Protein 8SKE (pdb70)

Structure (mmCIF, N/CA/C/O backbone):
data_8SKE
#
_entry.id   8SKE
#
loop_
_atom_site.group_PDB
_atom_site.id
_atom_site.type_symbol
_atom_site.label_atom_id
_atom_site.label_alt_id
_atom_site.label_comp_id
_atom_site.label_asym_id
_atom_site.label_entity_id
_atom_site.label_seq_id
_atom_site.pdbx_PDB_ins_code
_atom_site.Cartn_x
_atom_site.Cartn_y
_atom_site.Cartn_z
_atom_site.occupancy
_atom_site.B_iso_or_equiv
_atom_site.auth_seq_id
_atom_site.auth_comp_id
_atom_site.auth_asym_id
_atom_site.auth_atom_id
_atom_site.pdbx_PDB_model_num
ATOM 1 N N . MET A 1 1 ? 2.410 -0.153 1.054 1.00 0.00 1 MET A N 1
ATOM 2 C CA . MET A 1 1 ? 2.548 -1.280 0.110 1.00 0.00 1 MET A CA 1
ATOM 3 C C . MET A 1 1 ? 4.036 -1.595 -0.098 1.00 0.00 1 MET A C 1
ATOM 4 O O . MET A 1 1 ? 4.836 -0.681 -0.324 1.00 0.00 1 MET A O 1
ATOM 20 N N . GLY A 1 2 ? 4.398 -2.888 -0.020 1.00 0.00 2 GLY A N 1
ATOM 21 C CA . GLY A 1 2 ? 5.760 -3.354 -0.310 1.00 0.00 2 GLY A CA 1
ATOM 22 C C . GLY A 1 2 ? 5.866 -3.931 -1.717 1.00 0.00 2 GLY A C 1
ATOM 23 O O . GLY A 1 2 ? 6.588 -4.907 -1.953 1.00 0.00 2 GLY A O 1
ATOM 27 N N . SER A 1 3 ? 5.153 -3.300 -2.663 1.00 0.00 3 SER A N 1
ATOM 28 C CA . SER A 1 3 ? 4.986 -3.797 -4.038 1.00 0.00 3 SER A CA 1
ATOM 29 C C . SER A 1 3 ? 6.071 -3.259 -4.987 1.00 0.00 3 SER A C 1
ATOM 30 O O . SER A 1 3 ? 5.813 -3.035 -6.175 1.00 0.00 3 SER A O 1
ATOM 38 N N . SER A 1 4 ? 7.301 -3.100 -4.473 1.00 0.00 4 SER A N 1
ATOM 39 C CA . SER A 1 4 ? 8.447 -2.625 -5.262 1.00 0.00 4 SER A CA 1
ATOM 40 C C . SER A 1 4 ? 9.078 -3.805 -6.050 1.00 0.00 4 SER A C 1
ATOM 41 O O . SER A 1 4 ? 10.237 -4.183 -5.839 1.00 0.00 4 SER A O 1
ATOM 49 N N . HIS A 1 5 ? 8.261 -4.383 -6.949 1.00 0.00 5 HIS A N 1
ATOM 50 C CA . HIS A 1 5 ? 8.609 -5.541 -7.793 1.00 0.00 5 HIS A CA 1
ATOM 51 C C . HIS A 1 5 ? 7.952 -5.378 -9.179 1.00 0.00 5 HIS A C 1
ATOM 52 O O . HIS A 1 5 ? 7.211 -4.412 -9.417 1.00 0.00 5 HIS A O 1
ATOM 67 N N . HIS A 1 6 ? 8.217 -6.349 -10.075 1.00 0.00 6 HIS A N 1
ATOM 68 C CA . HIS A 1 6 ? 7.609 -6.404 -11.421 1.00 0.00 6 HIS A CA 1
ATOM 69 C C . HIS A 1 6 ? 6.115 -6.769 -11.322 1.00 0.00 6 HIS A C 1
ATOM 70 O O . HIS A 1 6 ? 5.761 -7.933 -11.077 1.00 0.00 6 HIS A O 1
ATOM 85 N N . HIS A 1 7 ? 5.250 -5.753 -11.469 1.00 0.00 7 HIS A N 1
ATOM 86 C CA . HIS A 1 7 ? 3.789 -5.934 -11.587 1.00 0.00 7 HIS A CA 1
ATOM 87 C C . HIS A 1 7 ? 3.266 -5.110 -12.785 1.00 0.00 7 HIS A C 1
ATOM 88 O O . HIS A 1 7 ? 2.165 -4.554 -12.760 1.00 0.00 7 HIS A O 1
ATOM 103 N N . HIS A 1 8 ? 4.079 -5.099 -13.855 1.00 0.00 8 HIS A N 1
ATOM 104 C CA . HIS A 1 8 ? 3.798 -4.386 -15.112 1.00 0.00 8 HIS A CA 1
ATOM 105 C C . HIS A 1 8 ? 4.041 -5.353 -16.295 1.00 0.00 8 HIS A C 1
ATOM 106 O O . HIS A 1 8 ? 5.175 -5.528 -16.760 1.00 0.00 8 HIS A O 1
ATOM 121 N N . HIS A 1 9 ? 2.970 -6.043 -16.731 1.00 0.00 9 HIS A N 1
ATOM 122 C CA . HIS A 1 9 ? 3.048 -7.052 -17.806 1.00 0.00 9 HIS A CA 1
ATOM 123 C C . HIS A 1 9 ? 3.003 -6.348 -19.184 1.00 0.00 9 HIS A C 1
ATOM 124 O O . HIS A 1 9 ? 2.014 -6.441 -19.921 1.00 0.00 9 HIS A O 1
ATOM 139 N N . HIS A 1 10 ? 4.064 -5.574 -19.471 1.00 0.00 10 HIS A N 1
ATOM 140 C CA . HIS A 1 10 ? 4.257 -4.847 -20.740 1.00 0.00 10 HIS A CA 1
ATOM 141 C C . HIS A 1 10 ? 5.766 -4.779 -21.010 1.00 0.00 10 HIS A C 1
ATOM 142 O O . HIS A 1 10 ? 6.444 -3.843 -20.564 1.00 0.00 10 HIS A O 1
ATOM 157 N N . SER A 1 11 ? 6.291 -5.830 -21.664 1.00 0.00 11 SER A N 1
ATOM 158 C CA . SER A 1 11 ? 7.715 -5.930 -22.021 1.00 0.00 11 SER A CA 1
ATOM 159 C C . SER A 1 11 ? 8.054 -4.865 -23.087 1.00 0.00 11 SER A C 1
ATOM 160 O O . SER A 1 11 ? 7.663 -4.991 -24.249 1.00 0.00 11 SER A O 1
ATOM 168 N N . SER A 1 12 ? 8.751 -3.803 -22.664 1.00 0.00 12 SER A N 1
ATOM 169 C CA . SER A 1 12 ? 9.044 -2.637 -23.515 1.00 0.00 12 SER A CA 1
ATOM 170 C C . SER A 1 12 ? 10.540 -2.260 -23.383 1.00 0.00 12 SER A C 1
ATOM 171 O O . SER A 1 12 ? 11.345 -3.069 -22.884 1.00 0.00 12 SER A O 1
ATOM 179 N N . GLY A 1 13 ? 10.915 -1.048 -23.836 1.00 0.00 13 GLY A N 1
ATOM 180 C CA . GLY A 1 13 ? 12.317 -0.627 -23.867 1.00 0.00 13 GLY A CA 1
ATOM 181 C C . GLY A 1 13 ? 13.051 -1.230 -25.059 1.00 0.00 13 GLY A C 1
ATOM 182 O O . GLY A 1 13 ? 14.214 -1.643 -24.938 1.00 0.00 13 GLY A O 1
ATOM 186 N N . LEU A 1 14 ? 12.321 -1.309 -26.200 1.00 0.00 14 LEU A N 1
ATOM 187 C CA . LEU A 1 14 ? 12.775 -1.917 -27.479 1.00 0.00 14 LEU A CA 1
ATOM 188 C C . LEU A 1 14 ? 12.850 -3.464 -27.352 1.00 0.00 14 LEU A C 1
ATOM 189 O O . LEU A 1 14 ? 13.322 -4.158 -28.260 1.00 0.00 14 LEU A O 1
ATOM 205 N N . VAL A 1 15 ? 12.288 -3.982 -26.232 1.00 0.00 15 VAL A N 1
ATOM 206 C CA . VAL A 1 15 ? 12.333 -5.402 -25.839 1.00 0.00 15 VAL A CA 1
ATOM 207 C C . VAL A 1 15 ? 13.808 -5.901 -25.799 1.00 0.00 15 VAL A C 1
ATOM 208 O O . VAL A 1 15 ? 14.283 -6.544 -26.746 1.00 0.00 15 VAL A O 1
ATOM 221 N N . PRO A 1 16 ? 14.565 -5.573 -24.707 1.00 0.00 16 PRO A N 1
ATOM 222 C CA . PRO A 1 16 ? 16.022 -5.859 -24.615 1.00 0.00 16 PRO A CA 1
ATOM 223 C C . PRO A 1 16 ? 16.334 -7.339 -24.271 1.00 0.00 16 PRO A C 1
ATOM 224 O O . PRO A 1 16 ? 15.433 -8.187 -24.239 1.00 0.00 16 PRO A O 1
ATOM 235 N N . ARG A 1 17 ? 17.632 -7.631 -24.032 1.00 0.00 17 ARG A N 1
ATOM 236 C CA . ARG A 1 17 ? 18.072 -8.932 -23.499 1.00 0.00 17 ARG A CA 1
ATOM 237 C C . ARG A 1 17 ? 17.612 -9.053 -22.032 1.00 0.00 17 ARG A C 1
ATOM 238 O O . ARG A 1 17 ? 18.296 -8.577 -21.112 1.00 0.00 17 ARG A O 1
ATOM 259 N N . GLY A 1 18 ? 16.415 -9.643 -21.844 1.00 0.00 18 GLY A N 1
ATOM 260 C CA . GLY A 1 18 ? 15.806 -9.803 -20.523 1.00 0.00 18 GLY A CA 1
ATOM 261 C C . GLY A 1 18 ? 16.444 -10.923 -19.711 1.00 0.00 18 GLY A C 1
ATOM 262 O O . GLY A 1 18 ? 15.877 -12.015 -19.582 1.00 0.00 18 GLY A O 1
ATOM 266 N N . SER A 1 19 ? 17.647 -10.647 -19.181 1.00 0.00 19 SER A N 1
ATOM 267 C CA . SER A 1 19 ? 18.395 -11.581 -18.323 1.00 0.00 19 SER A CA 1
ATOM 268 C C . SER A 1 19 ? 17.783 -11.620 -16.908 1.00 0.00 19 SER A C 1
ATOM 269 O O . SER A 1 19 ? 16.825 -10.889 -16.596 1.00 0.00 19 SER A O 1
ATOM 277 N N . HIS A 1 20 ? 18.329 -12.499 -16.063 1.00 0.00 20 HIS A N 1
ATOM 278 C CA . HIS A 1 20 ? 17.984 -12.545 -14.636 1.00 0.00 20 HIS A CA 1
ATOM 279 C C . HIS A 1 20 ? 18.679 -11.376 -13.904 1.00 0.00 20 HIS A C 1
ATOM 280 O O . HIS A 1 20 ? 19.693 -10.851 -14.390 1.00 0.00 20 HIS A O 1
ATOM 295 N N . MET A 1 21 ? 18.139 -10.986 -12.734 1.00 0.00 21 MET A N 1
ATOM 296 C CA . MET A 1 21 ? 18.714 -9.898 -11.911 1.00 0.00 21 MET A CA 1
ATOM 297 C C . MET A 1 21 ? 20.133 -10.297 -11.439 1.00 0.00 21 MET A C 1
ATOM 298 O O . MET A 1 21 ? 20.369 -11.477 -11.143 1.00 0.00 21 MET A O 1
ATOM 312 N N . LYS A 1 22 ? 21.068 -9.318 -11.416 1.00 0.00 22 LYS A N 1
ATOM 313 C CA . LYS A 1 22 ? 22.472 -9.552 -11.027 1.00 0.00 22 LYS A CA 1
ATOM 314 C C . LYS A 1 22 ? 22.557 -9.972 -9.546 1.00 0.00 22 LYS A C 1
ATOM 315 O O . LYS A 1 22 ? 22.629 -9.132 -8.637 1.00 0.00 22 LYS A O 1
ATOM 334 N N . THR A 1 23 ? 22.484 -11.293 -9.340 1.00 0.00 23 THR A N 1
ATOM 335 C CA . THR A 1 23 ? 22.371 -11.922 -8.024 1.00 0.00 23 THR A CA 1
ATOM 336 C C . THR A 1 23 ? 23.759 -12.156 -7.413 1.00 0.00 23 THR A C 1
ATOM 337 O O . THR A 1 23 ? 24.722 -12.388 -8.127 1.00 0.00 23 THR A O 1
ATOM 348 N N . VAL A 1 24 ? 23.835 -12.104 -6.083 1.00 0.00 24 VAL A N 1
ATOM 349 C CA . VAL A 1 24 ? 25.052 -12.399 -5.313 1.00 0.00 24 VAL A CA 1
ATOM 350 C C . VAL A 1 24 ? 24.903 -13.772 -4.640 1.00 0.00 24 VAL A C 1
ATOM 351 O O . VAL A 1 24 ? 24.170 -13.920 -3.654 1.00 0.00 24 VAL A O 1
ATOM 364 N N . GLU A 1 25 ? 25.593 -14.777 -5.188 1.00 0.00 25 GLU A N 1
ATOM 365 C CA . GLU A 1 25 ? 25.520 -16.156 -4.693 1.00 0.00 25 GLU A CA 1
ATOM 366 C C . GLU A 1 25 ? 26.734 -16.454 -3.792 1.00 0.00 25 GLU A C 1
ATOM 367 O O . GLU A 1 25 ? 27.804 -16.797 -4.277 1.00 0.00 25 GLU A O 1
ATOM 379 N N . VAL A 1 26 ? 26.545 -16.342 -2.474 1.00 0.00 26 VAL A N 1
ATOM 380 C CA . VAL A 1 26 ? 27.604 -16.631 -1.480 1.00 0.00 26 VAL A CA 1
ATOM 381 C C . VAL A 1 26 ? 27.396 -18.021 -0.872 1.00 0.00 26 VAL A C 1
ATOM 382 O O . VAL A 1 26 ? 26.290 -18.345 -0.416 1.00 0.00 26 VAL A O 1
ATOM 395 N N . ASN A 1 27 ? 28.473 -18.843 -0.907 1.00 0.00 27 ASN A N 1
ATOM 396 C CA . ASN A 1 27 ? 28.487 -20.208 -0.349 1.00 0.00 27 ASN A CA 1
ATOM 397 C C . ASN A 1 27 ? 27.404 -21.093 -1.045 1.00 0.00 27 ASN A C 1
ATOM 398 O O . ASN A 1 27 ? 26.964 -22.114 -0.520 1.00 0.00 27 ASN A O 1
ATOM 409 N N . GLY A 1 28 ? 27.028 -20.714 -2.288 1.00 0.00 28 GLY A N 1
ATOM 410 C CA . GLY A 1 28 ? 26.037 -21.462 -3.087 1.00 0.00 28 GLY A CA 1
ATOM 411 C C . GLY A 1 28 ? 24.603 -20.971 -2.893 1.00 0.00 28 GLY A C 1
ATOM 412 O O . GLY A 1 28 ? 23.696 -21.395 -3.619 1.00 0.00 28 GLY A O 1
ATOM 416 N N . VAL A 1 29 ? 24.401 -20.072 -1.912 1.00 0.00 29 VAL A N 1
ATOM 417 C CA . VAL A 1 29 ? 23.087 -19.487 -1.595 1.00 0.00 29 VAL A CA 1
ATOM 418 C C . VAL A 1 29 ? 22.956 -18.118 -2.299 1.00 0.00 29 VAL A C 1
ATOM 419 O O . VAL A 1 29 ? 23.806 -17.242 -2.115 1.00 0.00 29 VAL A O 1
ATOM 432 N N . LYS A 1 30 ? 21.893 -17.955 -3.103 1.00 0.00 30 LYS A N 1
ATOM 433 C CA . LYS A 1 30 ? 21.666 -16.750 -3.926 1.00 0.00 30 LYS A CA 1
ATOM 434 C C . LYS A 1 30 ? 20.997 -15.614 -3.116 1.00 0.00 30 LYS A C 1
ATOM 435 O O . LYS A 1 30 ? 20.118 -15.870 -2.296 1.00 0.00 30 LYS A O 1
ATOM 454 N N . TYR A 1 31 ? 21.440 -14.359 -3.364 1.00 0.00 31 TYR A N 1
ATOM 455 C CA . TYR A 1 31 ? 20.924 -13.136 -2.699 1.00 0.00 31 TYR A CA 1
ATOM 456 C C . TYR A 1 31 ? 20.800 -11.994 -3.721 1.00 0.00 31 TYR A C 1
ATOM 457 O O . TYR A 1 31 ? 21.807 -11.401 -4.122 1.00 0.00 31 TYR A O 1
ATOM 475 N N . ASP A 1 32 ? 19.571 -11.711 -4.156 1.00 0.00 32 ASP A N 1
ATOM 476 C CA . ASP A 1 32 ? 19.271 -10.564 -5.044 1.00 0.00 32 ASP A CA 1
ATOM 477 C C . ASP A 1 32 ? 19.132 -9.270 -4.224 1.00 0.00 32 ASP A C 1
ATOM 478 O O . ASP A 1 32 ? 18.981 -9.318 -2.996 1.00 0.00 32 ASP A O 1
ATOM 487 N N . PHE A 1 33 ? 19.150 -8.119 -4.909 1.00 0.00 33 PHE A N 1
ATOM 488 C CA . PHE A 1 33 ? 19.089 -6.791 -4.262 1.00 0.00 33 PHE A CA 1
ATOM 489 C C . PHE A 1 33 ? 18.121 -5.872 -5.015 1.00 0.00 33 PHE A C 1
ATOM 490 O O . PHE A 1 33 ? 17.560 -6.250 -6.046 1.00 0.00 33 PHE A O 1
ATOM 507 N N . ASP A 1 34 ? 17.963 -4.651 -4.486 1.00 0.00 34 ASP A N 1
ATOM 508 C CA . ASP A 1 34 ? 17.161 -3.596 -5.122 1.00 0.00 34 ASP A CA 1
ATOM 509 C C . ASP A 1 34 ? 17.918 -3.054 -6.347 1.00 0.00 34 ASP A C 1
ATOM 510 O O . ASP A 1 34 ? 17.361 -2.905 -7.436 1.00 0.00 34 ASP A O 1
ATOM 519 N N . ASN A 1 35 ? 19.215 -2.759 -6.128 1.00 0.00 35 ASN A N 1
ATOM 520 C CA . ASN A 1 35 ? 20.133 -2.251 -7.161 1.00 0.00 35 ASN A CA 1
ATOM 521 C C . ASN A 1 35 ? 21.390 -3.149 -7.198 1.00 0.00 35 ASN A C 1
ATOM 522 O O . ASN A 1 35 ? 21.925 -3.486 -6.136 1.00 0.00 35 ASN A O 1
ATOM 533 N N . PRO A 1 36 ? 21.877 -3.556 -8.419 1.00 0.00 36 PRO A N 1
ATOM 534 C CA . PRO A 1 36 ? 23.061 -4.451 -8.571 1.00 0.00 36 PRO A CA 1
ATOM 535 C C . PRO A 1 36 ? 24.379 -3.806 -8.097 1.00 0.00 36 PRO A C 1
ATOM 536 O O . PRO A 1 36 ? 25.365 -4.504 -7.838 1.00 0.00 36 PRO A O 1
ATOM 547 N N . GLU A 1 37 ? 24.359 -2.475 -7.971 1.00 0.00 37 GLU A N 1
ATOM 548 C CA . GLU A 1 37 ? 25.506 -1.677 -7.510 1.00 0.00 37 GLU A CA 1
ATOM 549 C C . GLU A 1 37 ? 25.684 -1.888 -5.996 1.00 0.00 37 GLU A C 1
ATOM 550 O O . GLU A 1 37 ? 26.799 -2.072 -5.489 1.00 0.00 37 GLU A O 1
ATOM 562 N N . GLN A 1 38 ? 24.529 -1.895 -5.307 1.00 0.00 38 GLN A N 1
ATOM 563 C CA . GLN A 1 38 ? 24.435 -2.132 -3.864 1.00 0.00 38 GLN A CA 1
ATOM 564 C C . GLN A 1 38 ? 24.691 -3.618 -3.551 1.00 0.00 38 GLN A C 1
ATOM 565 O O . GLN A 1 38 ? 25.187 -3.962 -2.477 1.00 0.00 38 GLN A O 1
ATOM 579 N N . ALA A 1 39 ? 24.327 -4.486 -4.517 1.00 0.00 39 ALA A N 1
ATOM 580 C CA . ALA A 1 39 ? 24.572 -5.934 -4.447 1.00 0.00 39 ALA A CA 1
ATOM 581 C C . ALA A 1 39 ? 26.074 -6.237 -4.466 1.00 0.00 39 ALA A C 1
ATOM 582 O O . ALA A 1 39 ? 26.553 -7.048 -3.676 1.00 0.00 39 ALA A O 1
ATOM 589 N N . ARG A 1 40 ? 26.794 -5.566 -5.380 1.00 0.00 40 ARG A N 1
ATOM 590 C CA . ARG A 1 40 ? 28.237 -5.780 -5.586 1.00 0.00 40 ARG A CA 1
ATOM 591 C C . ARG A 1 40 ? 29.051 -5.328 -4.366 1.00 0.00 40 ARG A C 1
ATOM 592 O O . ARG A 1 40 ? 29.991 -6.023 -3.963 1.00 0.00 40 ARG A O 1
ATOM 613 N N . GLU A 1 41 ? 28.712 -4.151 -3.796 1.00 0.00 41 GLU A N 1
ATOM 614 C CA . GLU A 1 41 ? 29.424 -3.639 -2.614 1.00 0.00 41 GLU A CA 1
ATOM 615 C C . GLU A 1 41 ? 29.173 -4.568 -1.411 1.00 0.00 41 GLU A C 1
ATOM 616 O O . GLU A 1 41 ? 30.102 -4.892 -0.681 1.00 0.00 41 GLU A O 1
ATOM 628 N N . MET A 1 42 ? 27.911 -5.041 -1.273 1.00 0.00 42 MET A N 1
ATOM 629 C CA . MET A 1 42 ? 27.517 -6.036 -0.254 1.00 0.00 42 MET A CA 1
ATOM 630 C C . MET A 1 42 ? 28.331 -7.329 -0.418 1.00 0.00 42 MET A C 1
ATOM 631 O O . MET A 1 42 ? 28.824 -7.877 0.560 1.00 0.00 42 MET A O 1
ATOM 645 N N . ALA A 1 43 ? 28.483 -7.756 -1.686 1.00 0.00 43 ALA A N 1
ATOM 646 C CA . ALA A 1 43 ? 29.211 -8.970 -2.076 1.00 0.00 43 ALA A CA 1
ATOM 647 C C . ALA A 1 43 ? 30.642 -8.934 -1.556 1.00 0.00 43 ALA A C 1
ATOM 648 O O . ALA A 1 43 ? 31.079 -9.845 -0.851 1.00 0.00 43 ALA A O 1
ATOM 655 N N . GLU A 1 44 ? 31.348 -7.849 -1.875 1.00 0.00 44 GLU A N 1
ATOM 656 C CA . GLU A 1 44 ? 32.765 -7.692 -1.522 1.00 0.00 44 GLU A CA 1
ATOM 657 C C . GLU A 1 44 ? 32.959 -7.485 -0.001 1.00 0.00 44 GLU A C 1
ATOM 658 O O . GLU A 1 44 ? 34.016 -7.824 0.540 1.00 0.00 44 GLU A O 1
ATOM 670 N N . ARG A 1 45 ? 31.910 -6.980 0.682 1.00 0.00 45 ARG A N 1
ATOM 671 C CA . ARG A 1 45 ? 31.881 -6.851 2.157 1.00 0.00 45 ARG A CA 1
ATOM 672 C C . ARG A 1 45 ? 31.658 -8.225 2.832 1.00 0.00 45 ARG A C 1
ATOM 673 O O . ARG A 1 45 ? 32.165 -8.469 3.932 1.00 0.00 45 ARG A O 1
ATOM 694 N N . ILE A 1 46 ? 30.899 -9.117 2.161 1.00 0.00 46 ILE A N 1
ATOM 695 C CA . ILE A 1 46 ? 30.690 -10.510 2.625 1.00 0.00 46 ILE A CA 1
ATOM 696 C C . ILE A 1 46 ? 31.975 -11.339 2.390 1.00 0.00 46 ILE A C 1
ATOM 697 O O . ILE A 1 46 ? 32.331 -12.200 3.203 1.00 0.00 46 ILE A O 1
ATOM 713 N N . ALA A 1 47 ? 32.660 -11.052 1.267 1.00 0.00 47 ALA A N 1
ATOM 714 C CA . ALA A 1 47 ? 33.879 -11.766 0.837 1.00 0.00 47 ALA A CA 1
ATOM 715 C C . ALA A 1 47 ? 34.989 -11.637 1.882 1.00 0.00 47 ALA A C 1
ATOM 716 O O . ALA A 1 47 ? 35.493 -12.630 2.384 1.00 0.00 47 ALA A O 1
ATOM 723 N N . LYS A 1 48 ? 35.316 -10.386 2.221 1.00 0.00 48 LYS A N 1
ATOM 724 C CA . LYS A 1 48 ? 36.354 -10.058 3.217 1.00 0.00 48 LYS A CA 1
ATOM 725 C C . LYS A 1 48 ? 35.957 -10.538 4.634 1.00 0.00 48 LYS A C 1
ATOM 726 O O . LYS A 1 48 ? 36.823 -10.814 5.462 1.00 0.00 48 LYS A O 1
ATOM 745 N N . SER A 1 49 ? 34.635 -10.662 4.884 1.00 0.00 49 SER A N 1
ATOM 746 C CA . SER A 1 49 ? 34.094 -11.148 6.169 1.00 0.00 49 SER A CA 1
ATOM 747 C C . SER A 1 49 ? 34.367 -12.656 6.352 1.00 0.00 49 SER A C 1
ATOM 748 O O . SER A 1 49 ? 34.911 -13.076 7.376 1.00 0.00 49 SER A O 1
ATOM 756 N N . LEU A 1 50 ? 34.003 -13.453 5.334 1.00 0.00 50 LEU A N 1
ATOM 757 C CA . LEU A 1 50 ? 34.117 -14.928 5.366 1.00 0.00 50 LEU A CA 1
ATOM 758 C C . LEU A 1 50 ? 35.476 -15.409 4.819 1.00 0.00 50 LEU A C 1
ATOM 759 O O . LEU A 1 50 ? 35.750 -16.611 4.809 1.00 0.00 50 LEU A O 1
ATOM 775 N N . GLY A 1 51 ? 36.309 -14.464 4.343 1.00 0.00 51 GLY A N 1
ATOM 776 C CA . GLY A 1 51 ? 37.619 -14.786 3.758 1.00 0.00 51 GLY A CA 1
ATOM 777 C C . GLY A 1 51 ? 37.535 -15.292 2.317 1.00 0.00 51 GLY A C 1
ATOM 778 O O . GLY A 1 51 ? 38.549 -15.699 1.739 1.00 0.00 51 GLY A O 1
ATOM 782 N N . LEU A 1 52 ? 36.316 -15.278 1.745 1.00 0.00 52 LEU A N 1
ATOM 783 C CA . LEU A 1 52 ? 36.039 -15.755 0.382 1.00 0.00 52 LEU A CA 1
ATOM 784 C C . LEU A 1 52 ? 36.329 -14.650 -0.659 1.00 0.00 52 LEU A C 1
ATOM 785 O O . LEU A 1 52 ? 36.761 -13.552 -0.300 1.00 0.00 52 LEU A O 1
ATOM 801 N N . GLN A 1 53 ? 36.073 -14.941 -1.944 1.00 0.00 53 GLN A N 1
ATOM 802 C CA . GLN A 1 53 ? 36.324 -13.996 -3.061 1.00 0.00 53 GLN A CA 1
ATOM 803 C C . GLN A 1 53 ? 35.082 -13.911 -3.964 1.00 0.00 53 GLN A C 1
ATOM 804 O O . GLN A 1 53 ? 34.445 -14.934 -4.244 1.00 0.00 53 GLN A O 1
ATOM 818 N N . VAL A 1 54 ? 34.745 -12.683 -4.422 1.00 0.00 54 VAL A N 1
ATOM 819 C CA . VAL A 1 54 ? 33.571 -12.461 -5.294 1.00 0.00 54 VAL A CA 1
ATOM 820 C C . VAL A 1 54 ? 33.953 -12.682 -6.764 1.00 0.00 54 VAL A C 1
ATOM 821 O O . VAL A 1 54 ? 34.471 -11.782 -7.441 1.00 0.00 54 VAL A O 1
ATOM 834 N N . ARG A 1 55 ? 33.712 -13.910 -7.220 1.00 0.00 55 ARG A N 1
ATOM 835 C CA . ARG A 1 55 ? 33.844 -14.308 -8.621 1.00 0.00 55 ARG A CA 1
ATOM 836 C C . ARG A 1 55 ? 32.480 -14.101 -9.308 1.00 0.00 55 ARG A C 1
ATOM 837 O O . ARG A 1 55 ? 31.596 -14.961 -9.256 1.00 0.00 55 ARG A O 1
ATOM 858 N N . LEU A 1 56 ? 32.296 -12.905 -9.883 1.00 0.00 56 LEU A N 1
ATOM 859 C CA . LEU A 1 56 ? 31.147 -12.620 -10.748 1.00 0.00 56 LEU A CA 1
ATOM 860 C C . LEU A 1 56 ? 31.316 -13.388 -12.069 1.00 0.00 56 LEU A C 1
ATOM 861 O O . LEU A 1 56 ? 32.343 -13.275 -12.761 1.00 0.00 56 LEU A O 1
ATOM 877 N N . GLU A 1 57 ? 30.318 -14.218 -12.367 1.00 0.00 57 GLU A N 1
ATOM 878 C CA . GLU A 1 57 ? 30.311 -15.116 -13.509 1.00 0.00 57 GLU A CA 1
ATOM 879 C C . GLU A 1 57 ? 28.940 -14.984 -14.179 1.00 0.00 57 GLU A C 1
ATOM 880 O O . GLU A 1 57 ? 27.927 -15.491 -13.666 1.00 0.00 57 GLU A O 1
ATOM 892 N N . GLY A 1 58 ? 28.921 -14.241 -15.299 1.00 0.00 58 GLY A N 1
ATOM 893 C CA . GLY A 1 58 ? 27.687 -13.804 -15.930 1.00 0.00 58 GLY A CA 1
ATOM 894 C C . GLY A 1 58 ? 27.102 -12.604 -15.195 1.00 0.00 58 GLY A C 1
ATOM 895 O O . GLY A 1 58 ? 27.630 -11.488 -15.293 1.00 0.00 58 GLY A O 1
ATOM 899 N N . ASP A 1 59 ? 26.021 -12.843 -14.444 1.00 0.00 59 ASP A N 1
ATOM 900 C CA . ASP A 1 59 ? 25.378 -11.832 -13.573 1.00 0.00 59 ASP A CA 1
ATOM 901 C C . ASP A 1 59 ? 25.441 -12.278 -12.099 1.00 0.00 59 ASP A C 1
ATOM 902 O O . ASP A 1 59 ? 25.193 -11.475 -11.193 1.00 0.00 59 ASP A O 1
ATOM 911 N N . THR A 1 60 ? 25.770 -13.567 -11.859 1.00 0.00 60 THR A N 1
ATOM 912 C CA . THR A 1 60 ? 25.866 -14.129 -10.501 1.00 0.00 60 THR A CA 1
ATOM 913 C C . THR A 1 60 ? 27.262 -13.866 -9.893 1.00 0.00 60 THR A C 1
ATOM 914 O O . THR A 1 60 ? 28.254 -14.503 -10.278 1.00 0.00 60 THR A O 1
ATOM 925 N N . PHE A 1 61 ? 27.315 -12.891 -8.972 1.00 0.00 61 PHE A N 1
ATOM 926 C CA . PHE A 1 61 ? 28.476 -12.610 -8.115 1.00 0.00 61 PHE A CA 1
ATOM 927 C C . PHE A 1 61 ? 28.666 -13.755 -7.098 1.00 0.00 61 PHE A C 1
ATOM 928 O O . PHE A 1 61 ? 28.197 -13.679 -5.951 1.00 0.00 61 PHE A O 1
ATOM 945 N N . LYS A 1 62 ? 29.303 -14.841 -7.556 1.00 0.00 62 LYS A N 1
ATOM 946 C CA . LYS A 1 62 ? 29.506 -16.055 -6.754 1.00 0.00 62 LYS A CA 1
ATOM 947 C C . LYS A 1 62 ? 30.690 -15.865 -5.788 1.00 0.00 62 LYS A C 1
ATOM 948 O O . LYS A 1 62 ? 31.841 -15.811 -6.220 1.00 0.00 62 LYS A O 1
ATOM 967 N N . ILE A 1 63 ? 30.400 -15.737 -4.489 1.00 0.00 63 ILE A N 1
ATOM 968 C CA . ILE A 1 63 ? 31.418 -15.562 -3.447 1.00 0.00 63 ILE A CA 1
ATOM 969 C C . ILE A 1 63 ? 31.872 -16.943 -2.923 1.00 0.00 63 ILE A C 1
ATOM 970 O O . ILE A 1 63 ? 31.213 -17.537 -2.051 1.00 0.00 63 ILE A O 1
ATOM 986 N N . GLU A 1 64 ? 32.962 -17.474 -3.511 1.00 0.00 64 GLU A N 1
ATOM 987 C CA . GLU A 1 64 ? 33.550 -18.771 -3.131 1.00 0.00 64 GLU A CA 1
ATOM 988 C C . GLU A 1 64 ? 35.094 -18.605 -3.140 1.00 0.00 64 GLU A C 1
ATOM 989 O O . GLU A 1 64 ? 35.760 -18.956 -4.146 1.00 0.00 64 GLU A O 1
ATOM 1002 N N . MET A 1 1 ? -1.693 -15.742 38.485 1.00 0.00 1 MET A N 2
ATOM 1003 C CA . MET A 1 1 ? -1.265 -16.840 37.578 1.00 0.00 1 MET A CA 2
ATOM 1004 C C . MET A 1 1 ? -1.520 -16.448 36.112 1.00 0.00 1 MET A C 2
ATOM 1005 O O . MET A 1 1 ? -2.127 -15.406 35.840 1.00 0.00 1 MET A O 2
ATOM 1021 N N . GLY A 1 2 ? -1.053 -17.291 35.173 1.00 0.00 2 GLY A N 2
ATOM 1022 C CA . GLY A 1 2 ? -1.220 -17.048 33.735 1.00 0.00 2 GLY A CA 2
ATOM 1023 C C . GLY A 1 2 ? -0.018 -17.551 32.942 1.00 0.00 2 GLY A C 2
ATOM 1024 O O . GLY A 1 2 ? 0.437 -18.674 33.170 1.00 0.00 2 GLY A O 2
ATOM 1028 N N . SER A 1 3 ? 0.501 -16.708 32.030 1.00 0.00 3 SER A N 2
ATOM 1029 C CA . SER A 1 3 ? 1.691 -17.020 31.213 1.00 0.00 3 SER A CA 2
ATOM 1030 C C . SER A 1 3 ? 2.240 -15.735 30.567 1.00 0.00 3 SER A C 2
ATOM 1031 O O . SER A 1 3 ? 3.460 -15.524 30.534 1.00 0.00 3 SER A O 2
ATOM 1039 N N . SER A 1 4 ? 1.309 -14.901 30.035 1.00 0.00 4 SER A N 2
ATOM 1040 C CA . SER A 1 4 ? 1.603 -13.571 29.441 1.00 0.00 4 SER A CA 2
ATOM 1041 C C . SER A 1 4 ? 2.549 -13.672 28.217 1.00 0.00 4 SER A C 2
ATOM 1042 O O . SER A 1 4 ? 3.250 -12.713 27.869 1.00 0.00 4 SER A O 2
ATOM 1050 N N . HIS A 1 5 ? 2.499 -14.828 27.535 1.00 0.00 5 HIS A N 2
ATOM 1051 C CA . HIS A 1 5 ? 3.386 -15.156 26.403 1.00 0.00 5 HIS A CA 2
ATOM 1052 C C . HIS A 1 5 ? 2.539 -15.704 25.232 1.00 0.00 5 HIS A C 2
ATOM 1053 O O . HIS A 1 5 ? 2.909 -16.671 24.546 1.00 0.00 5 HIS A O 2
ATOM 1068 N N . HIS A 1 6 ? 1.392 -15.047 24.985 1.00 0.00 6 HIS A N 2
ATOM 1069 C CA . HIS A 1 6 ? 0.503 -15.393 23.862 1.00 0.00 6 HIS A CA 2
ATOM 1070 C C . HIS A 1 6 ? 1.051 -14.746 22.570 1.00 0.00 6 HIS A C 2
ATOM 1071 O O . HIS A 1 6 ? 0.609 -13.668 22.151 1.00 0.00 6 HIS A O 2
ATOM 1086 N N . HIS A 1 7 ? 2.084 -15.390 22.005 1.00 0.00 7 HIS A N 2
ATOM 1087 C CA . HIS A 1 7 ? 2.705 -15.018 20.720 1.00 0.00 7 HIS A CA 2
ATOM 1088 C C . HIS A 1 7 ? 3.120 -16.295 19.974 1.00 0.00 7 HIS A C 2
ATOM 1089 O O . HIS A 1 7 ? 3.501 -17.294 20.598 1.00 0.00 7 HIS A O 2
ATOM 1104 N N . HIS A 1 8 ? 3.038 -16.238 18.641 1.00 0.00 8 HIS A N 2
ATOM 1105 C CA . HIS A 1 8 ? 3.423 -17.338 17.739 1.00 0.00 8 HIS A CA 2
ATOM 1106 C C . HIS A 1 8 ? 3.759 -16.745 16.359 1.00 0.00 8 HIS A C 2
ATOM 1107 O O . HIS A 1 8 ? 3.580 -15.538 16.147 1.00 0.00 8 HIS A O 2
ATOM 1122 N N . HIS A 1 9 ? 4.229 -17.586 15.426 1.00 0.00 9 HIS A N 2
ATOM 1123 C CA . HIS A 1 9 ? 4.619 -17.133 14.074 1.00 0.00 9 HIS A CA 2
ATOM 1124 C C . HIS A 1 9 ? 4.537 -18.267 13.045 1.00 0.00 9 HIS A C 2
ATOM 1125 O O . HIS A 1 9 ? 4.352 -19.439 13.396 1.00 0.00 9 HIS A O 2
ATOM 1140 N N . HIS A 1 10 ? 4.677 -17.888 11.767 1.00 0.00 10 HIS A N 2
ATOM 1141 C CA . HIS A 1 10 ? 4.644 -18.810 10.622 1.00 0.00 10 HIS A CA 2
ATOM 1142 C C . HIS A 1 10 ? 5.703 -18.391 9.595 1.00 0.00 10 HIS A C 2
ATOM 1143 O O . HIS A 1 10 ? 6.226 -17.267 9.646 1.00 0.00 10 HIS A O 2
ATOM 1158 N N . SER A 1 11 ? 6.010 -19.305 8.664 1.00 0.00 11 SER A N 2
ATOM 1159 C CA . SER A 1 11 ? 6.878 -19.020 7.521 1.00 0.00 11 SER A CA 2
ATOM 1160 C C . SER A 1 11 ? 6.120 -18.107 6.537 1.00 0.00 11 SER A C 2
ATOM 1161 O O . SER A 1 11 ? 5.113 -18.515 5.947 1.00 0.00 11 SER A O 2
ATOM 1169 N N . SER A 1 12 ? 6.573 -16.852 6.426 1.00 0.00 12 SER A N 2
ATOM 1170 C CA . SER A 1 12 ? 5.914 -15.819 5.618 1.00 0.00 12 SER A CA 2
ATOM 1171 C C . SER A 1 12 ? 6.672 -15.627 4.286 1.00 0.00 12 SER A C 2
ATOM 1172 O O . SER A 1 12 ? 7.524 -14.732 4.160 1.00 0.00 12 SER A O 2
ATOM 1180 N N . GLY A 1 13 ? 6.366 -16.512 3.316 1.00 0.00 13 GLY A N 2
ATOM 1181 C CA . GLY A 1 13 ? 7.030 -16.519 2.007 1.00 0.00 13 GLY A CA 2
ATOM 1182 C C . GLY A 1 13 ? 8.489 -16.971 2.078 1.00 0.00 13 GLY A C 2
ATOM 1183 O O . GLY A 1 13 ? 9.323 -16.521 1.283 1.00 0.00 13 GLY A O 2
ATOM 1187 N N . LEU A 1 14 ? 8.796 -17.861 3.050 1.00 0.00 14 LEU A N 2
ATOM 1188 C CA . LEU A 1 14 ? 10.155 -18.401 3.265 1.00 0.00 14 LEU A CA 2
ATOM 1189 C C . LEU A 1 14 ? 10.447 -19.461 2.183 1.00 0.00 14 LEU A C 2
ATOM 1190 O O . LEU A 1 14 ? 10.138 -20.644 2.350 1.00 0.00 14 LEU A O 2
ATOM 1206 N N . VAL A 1 15 ? 10.984 -18.996 1.041 1.00 0.00 15 VAL A N 2
ATOM 1207 C CA . VAL A 1 15 ? 11.333 -19.842 -0.124 1.00 0.00 15 VAL A CA 2
ATOM 1208 C C . VAL A 1 15 ? 12.710 -19.397 -0.678 1.00 0.00 15 VAL A C 2
ATOM 1209 O O . VAL A 1 15 ? 12.850 -18.235 -1.067 1.00 0.00 15 VAL A O 2
ATOM 1222 N N . PRO A 1 16 ? 13.754 -20.288 -0.704 1.00 0.00 16 PRO A N 2
ATOM 1223 C CA . PRO A 1 16 ? 15.035 -19.978 -1.380 1.00 0.00 16 PRO A CA 2
ATOM 1224 C C . PRO A 1 16 ? 14.874 -19.978 -2.926 1.00 0.00 16 PRO A C 2
ATOM 1225 O O . PRO A 1 16 ? 14.997 -21.021 -3.590 1.00 0.00 16 PRO A O 2
ATOM 1236 N N . ARG A 1 17 ? 14.530 -18.796 -3.472 1.00 0.00 17 ARG A N 2
ATOM 1237 C CA . ARG A 1 17 ? 14.333 -18.594 -4.912 1.00 0.00 17 ARG A CA 2
ATOM 1238 C C . ARG A 1 17 ? 14.782 -17.174 -5.299 1.00 0.00 17 ARG A C 2
ATOM 1239 O O . ARG A 1 17 ? 13.982 -16.232 -5.295 1.00 0.00 17 ARG A O 2
ATOM 1260 N N . GLY A 1 18 ? 16.094 -17.034 -5.547 1.00 0.00 18 GLY A N 2
ATOM 1261 C CA . GLY A 1 18 ? 16.704 -15.782 -6.020 1.00 0.00 18 GLY A CA 2
ATOM 1262 C C . GLY A 1 18 ? 17.299 -15.953 -7.408 1.00 0.00 18 GLY A C 2
ATOM 1263 O O . GLY A 1 18 ? 18.471 -15.635 -7.645 1.00 0.00 18 GLY A O 2
ATOM 1267 N N . SER A 1 19 ? 16.471 -16.465 -8.332 1.00 0.00 19 SER A N 2
ATOM 1268 C CA . SER A 1 19 ? 16.884 -16.824 -9.696 1.00 0.00 19 SER A CA 2
ATOM 1269 C C . SER A 1 19 ? 16.892 -15.582 -10.615 1.00 0.00 19 SER A C 2
ATOM 1270 O O . SER A 1 19 ? 15.927 -15.315 -11.344 1.00 0.00 19 SER A O 2
ATOM 1278 N N . HIS A 1 20 ? 17.978 -14.792 -10.515 1.00 0.00 20 HIS A N 2
ATOM 1279 C CA . HIS A 1 20 ? 18.191 -13.563 -11.318 1.00 0.00 20 HIS A CA 2
ATOM 1280 C C . HIS A 1 20 ? 19.680 -13.465 -11.721 1.00 0.00 20 HIS A C 2
ATOM 1281 O O . HIS A 1 20 ? 20.509 -14.241 -11.228 1.00 0.00 20 HIS A O 2
ATOM 1296 N N . MET A 1 21 ? 20.011 -12.509 -12.615 1.00 0.00 21 MET A N 2
ATOM 1297 C CA . MET A 1 21 ? 21.421 -12.199 -12.976 1.00 0.00 21 MET A CA 2
ATOM 1298 C C . MET A 1 21 ? 22.013 -11.188 -11.968 1.00 0.00 21 MET A C 2
ATOM 1299 O O . MET A 1 21 ? 23.215 -11.176 -11.704 1.00 0.00 21 MET A O 2
ATOM 1313 N N . LYS A 1 22 ? 21.126 -10.347 -11.411 1.00 0.00 22 LYS A N 2
ATOM 1314 C CA . LYS A 1 22 ? 21.458 -9.300 -10.401 1.00 0.00 22 LYS A CA 2
ATOM 1315 C C . LYS A 1 22 ? 21.524 -9.883 -8.958 1.00 0.00 22 LYS A C 2
ATOM 1316 O O . LYS A 1 22 ? 21.122 -9.233 -7.974 1.00 0.00 22 LYS A O 2
ATOM 1335 N N . THR A 1 23 ? 22.097 -11.089 -8.841 1.00 0.00 23 THR A N 2
ATOM 1336 C CA . THR A 1 23 ? 22.082 -11.891 -7.609 1.00 0.00 23 THR A CA 2
ATOM 1337 C C . THR A 1 23 ? 23.497 -12.030 -7.003 1.00 0.00 23 THR A C 2
ATOM 1338 O O . THR A 1 23 ? 24.489 -12.101 -7.730 1.00 0.00 23 THR A O 2
ATOM 1349 N N . VAL A 1 24 ? 23.551 -12.052 -5.661 1.00 0.00 24 VAL A N 2
ATOM 1350 C CA . VAL A 1 24 ? 24.768 -12.320 -4.881 1.00 0.00 24 VAL A CA 2
ATOM 1351 C C . VAL A 1 24 ? 24.681 -13.733 -4.278 1.00 0.00 24 VAL A C 2
ATOM 1352 O O . VAL A 1 24 ? 23.956 -13.946 -3.302 1.00 0.00 24 VAL A O 2
ATOM 1365 N N . GLU A 1 25 ? 25.399 -14.699 -4.870 1.00 0.00 25 GLU A N 2
ATOM 1366 C CA . GLU A 1 25 ? 25.475 -16.061 -4.322 1.00 0.00 25 GLU A CA 2
ATOM 1367 C C . GLU A 1 25 ? 26.691 -16.178 -3.400 1.00 0.00 25 GLU A C 2
ATOM 1368 O O . GLU A 1 25 ? 27.823 -16.119 -3.861 1.00 0.00 25 GLU A O 2
ATOM 1380 N N . VAL A 1 26 ? 26.459 -16.344 -2.099 1.00 0.00 26 VAL A N 2
ATOM 1381 C CA . VAL A 1 26 ? 27.529 -16.674 -1.142 1.00 0.00 26 VAL A CA 2
ATOM 1382 C C . VAL A 1 26 ? 27.185 -17.975 -0.416 1.00 0.00 26 VAL A C 2
ATOM 1383 O O . VAL A 1 26 ? 26.036 -18.170 0.008 1.00 0.00 26 VAL A O 2
ATOM 1396 N N . ASN A 1 27 ? 28.191 -18.885 -0.345 1.00 0.00 27 ASN A N 2
ATOM 1397 C CA . ASN A 1 27 ? 28.087 -20.180 0.361 1.00 0.00 27 ASN A CA 2
ATOM 1398 C C . ASN A 1 27 ? 26.965 -21.056 -0.277 1.00 0.00 27 ASN A C 2
ATOM 1399 O O . ASN A 1 27 ? 26.372 -21.925 0.366 1.00 0.00 27 ASN A O 2
ATOM 1410 N N . GLY A 1 28 ? 26.713 -20.816 -1.585 1.00 0.00 28 GLY A N 2
ATOM 1411 C CA . GLY A 1 28 ? 25.696 -21.548 -2.360 1.00 0.00 28 GLY A CA 2
ATOM 1412 C C . GLY A 1 28 ? 24.334 -20.861 -2.385 1.00 0.00 28 GLY A C 2
ATOM 1413 O O . GLY A 1 28 ? 23.517 -21.117 -3.288 1.00 0.00 28 GLY A O 2
ATOM 1417 N N . VAL A 1 29 ? 24.087 -19.984 -1.397 1.00 0.00 29 VAL A N 2
ATOM 1418 C CA . VAL A 1 29 ? 22.787 -19.316 -1.207 1.00 0.00 29 VAL A CA 2
ATOM 1419 C C . VAL A 1 29 ? 22.728 -18.036 -2.067 1.00 0.00 29 VAL A C 2
ATOM 1420 O O . VAL A 1 29 ? 23.566 -17.143 -1.923 1.00 0.00 29 VAL A O 2
ATOM 1433 N N . LYS A 1 30 ? 21.726 -17.968 -2.955 1.00 0.00 30 LYS A N 2
ATOM 1434 C CA . LYS A 1 30 ? 21.546 -16.862 -3.914 1.00 0.00 30 LYS A CA 2
ATOM 1435 C C . LYS A 1 30 ? 20.619 -15.766 -3.346 1.00 0.00 30 LYS A C 2
ATOM 1436 O O . LYS A 1 30 ? 19.393 -15.926 -3.314 1.00 0.00 30 LYS A O 2
ATOM 1455 N N . TYR A 1 31 ? 21.235 -14.670 -2.875 1.00 0.00 31 TYR A N 2
ATOM 1456 C CA . TYR A 1 31 ? 20.541 -13.470 -2.370 1.00 0.00 31 TYR A CA 2
ATOM 1457 C C . TYR A 1 31 ? 20.365 -12.448 -3.505 1.00 0.00 31 TYR A C 2
ATOM 1458 O O . TYR A 1 31 ? 21.315 -11.742 -3.859 1.00 0.00 31 TYR A O 2
ATOM 1476 N N . ASP A 1 32 ? 19.160 -12.373 -4.081 1.00 0.00 32 ASP A N 2
ATOM 1477 C CA . ASP A 1 32 ? 18.868 -11.414 -5.173 1.00 0.00 32 ASP A CA 2
ATOM 1478 C C . ASP A 1 32 ? 18.718 -9.999 -4.587 1.00 0.00 32 ASP A C 2
ATOM 1479 O O . ASP A 1 32 ? 18.020 -9.805 -3.578 1.00 0.00 32 ASP A O 2
ATOM 1488 N N . PHE A 1 33 ? 19.387 -9.009 -5.197 1.00 0.00 33 PHE A N 2
ATOM 1489 C CA . PHE A 1 33 ? 19.546 -7.673 -4.582 1.00 0.00 33 PHE A CA 2
ATOM 1490 C C . PHE A 1 33 ? 18.673 -6.613 -5.276 1.00 0.00 33 PHE A C 2
ATOM 1491 O O . PHE A 1 33 ? 17.956 -6.906 -6.231 1.00 0.00 33 PHE A O 2
ATOM 1508 N N . ASP A 1 34 ? 18.740 -5.384 -4.737 1.00 0.00 34 ASP A N 2
ATOM 1509 C CA . ASP A 1 34 ? 18.033 -4.199 -5.257 1.00 0.00 34 ASP A CA 2
ATOM 1510 C C . ASP A 1 34 ? 18.592 -3.793 -6.633 1.00 0.00 34 ASP A C 2
ATOM 1511 O O . ASP A 1 34 ? 17.853 -3.660 -7.616 1.00 0.00 34 ASP A O 2
ATOM 1520 N N . ASN A 1 35 ? 19.915 -3.584 -6.668 1.00 0.00 35 ASN A N 2
ATOM 1521 C CA . ASN A 1 35 ? 20.672 -3.205 -7.879 1.00 0.00 35 ASN A CA 2
ATOM 1522 C C . ASN A 1 35 ? 22.030 -3.937 -7.872 1.00 0.00 35 ASN A C 2
ATOM 1523 O O . ASN A 1 35 ? 22.594 -4.125 -6.795 1.00 0.00 35 ASN A O 2
ATOM 1534 N N . PRO A 1 36 ? 22.569 -4.378 -9.065 1.00 0.00 36 PRO A N 2
ATOM 1535 C CA . PRO A 1 36 ? 23.945 -4.958 -9.196 1.00 0.00 36 PRO A CA 2
ATOM 1536 C C . PRO A 1 36 ? 25.072 -4.074 -8.599 1.00 0.00 36 PRO A C 2
ATOM 1537 O O . PRO A 1 36 ? 26.138 -4.582 -8.239 1.00 0.00 36 PRO A O 2
ATOM 1548 N N . GLU A 1 37 ? 24.805 -2.761 -8.496 1.00 0.00 37 GLU A N 2
ATOM 1549 C CA . GLU A 1 37 ? 25.724 -1.787 -7.870 1.00 0.00 37 GLU A CA 2
ATOM 1550 C C . GLU A 1 37 ? 25.858 -2.087 -6.370 1.00 0.00 37 GLU A C 2
ATOM 1551 O O . GLU A 1 37 ? 26.960 -2.290 -5.851 1.00 0.00 37 GLU A O 2
ATOM 1563 N N . GLN A 1 38 ? 24.693 -2.166 -5.709 1.00 0.00 38 GLN A N 2
ATOM 1564 C CA . GLN A 1 38 ? 24.592 -2.399 -4.257 1.00 0.00 38 GLN A CA 2
ATOM 1565 C C . GLN A 1 38 ? 24.835 -3.883 -3.924 1.00 0.00 38 GLN A C 2
ATOM 1566 O O . GLN A 1 38 ? 25.168 -4.231 -2.787 1.00 0.00 38 GLN A O 2
ATOM 1580 N N . ALA A 1 39 ? 24.650 -4.739 -4.947 1.00 0.00 39 ALA A N 2
ATOM 1581 C CA . ALA A 1 39 ? 24.959 -6.169 -4.889 1.00 0.00 39 ALA A CA 2
ATOM 1582 C C . ALA A 1 39 ? 26.470 -6.355 -4.741 1.00 0.00 39 ALA A C 2
ATOM 1583 O O . ALA A 1 39 ? 26.923 -7.118 -3.902 1.00 0.00 39 ALA A O 2
ATOM 1590 N N . ARG A 1 40 ? 27.217 -5.599 -5.569 1.00 0.00 40 ARG A N 2
ATOM 1591 C CA . ARG A 1 40 ? 28.689 -5.524 -5.543 1.00 0.00 40 ARG A CA 2
ATOM 1592 C C . ARG A 1 40 ? 29.199 -5.003 -4.182 1.00 0.00 40 ARG A C 2
ATOM 1593 O O . ARG A 1 40 ? 30.156 -5.555 -3.621 1.00 0.00 40 ARG A O 2
ATOM 1614 N N . GLU A 1 41 ? 28.531 -3.954 -3.666 1.00 0.00 41 GLU A N 2
ATOM 1615 C CA . GLU A 1 41 ? 28.880 -3.327 -2.377 1.00 0.00 41 GLU A CA 2
ATOM 1616 C C . GLU A 1 41 ? 28.799 -4.349 -1.229 1.00 0.00 41 GLU A C 2
ATOM 1617 O O . GLU A 1 41 ? 29.789 -4.588 -0.526 1.00 0.00 41 GLU A O 2
ATOM 1629 N N . MET A 1 42 ? 27.613 -4.968 -1.084 1.00 0.00 42 MET A N 2
ATOM 1630 C CA . MET A 1 42 ? 27.345 -5.981 -0.046 1.00 0.00 42 MET A CA 2
ATOM 1631 C C . MET A 1 42 ? 28.255 -7.215 -0.222 1.00 0.00 42 MET A C 2
ATOM 1632 O O . MET A 1 42 ? 28.748 -7.771 0.763 1.00 0.00 42 MET A O 2
ATOM 1646 N N . ALA A 1 43 ? 28.492 -7.593 -1.491 1.00 0.00 43 ALA A N 2
ATOM 1647 C CA . ALA A 1 43 ? 29.266 -8.786 -1.859 1.00 0.00 43 ALA A CA 2
ATOM 1648 C C . ALA A 1 43 ? 30.692 -8.745 -1.299 1.00 0.00 43 ALA A C 2
ATOM 1649 O O . ALA A 1 43 ? 31.132 -9.694 -0.650 1.00 0.00 43 ALA A O 2
ATOM 1656 N N . GLU A 1 44 ? 31.393 -7.631 -1.540 1.00 0.00 44 GLU A N 2
ATOM 1657 C CA . GLU A 1 44 ? 32.794 -7.449 -1.100 1.00 0.00 44 GLU A CA 2
ATOM 1658 C C . GLU A 1 44 ? 32.915 -7.410 0.438 1.00 0.00 44 GLU A C 2
ATOM 1659 O O . GLU A 1 44 ? 33.937 -7.815 0.995 1.00 0.00 44 GLU A O 2
ATOM 1671 N N . ARG A 1 45 ? 31.845 -6.949 1.110 1.00 0.00 45 ARG A N 2
ATOM 1672 C CA . ARG A 1 45 ? 31.761 -6.954 2.583 1.00 0.00 45 ARG A CA 2
ATOM 1673 C C . ARG A 1 45 ? 31.736 -8.404 3.106 1.00 0.00 45 ARG A C 2
ATOM 1674 O O . ARG A 1 45 ? 32.492 -8.762 4.011 1.00 0.00 45 ARG A O 2
ATOM 1695 N N . ILE A 1 46 ? 30.867 -9.232 2.490 1.00 0.00 46 ILE A N 2
ATOM 1696 C CA . ILE A 1 46 ? 30.694 -10.656 2.859 1.00 0.00 46 ILE A CA 2
ATOM 1697 C C . ILE A 1 46 ? 31.957 -11.477 2.500 1.00 0.00 46 ILE A C 2
ATOM 1698 O O . ILE A 1 46 ? 32.336 -12.406 3.225 1.00 0.00 46 ILE A O 2
ATOM 1714 N N . ALA A 1 47 ? 32.603 -11.089 1.383 1.00 0.00 47 ALA A N 2
ATOM 1715 C CA . ALA A 1 47 ? 33.777 -11.787 0.830 1.00 0.00 47 ALA A CA 2
ATOM 1716 C C . ALA A 1 47 ? 34.949 -11.763 1.811 1.00 0.00 47 ALA A C 2
ATOM 1717 O O . ALA A 1 47 ? 35.484 -12.808 2.166 1.00 0.00 47 ALA A O 2
ATOM 1724 N N . LYS A 1 48 ? 35.312 -10.554 2.268 1.00 0.00 48 LYS A N 2
ATOM 1725 C CA . LYS A 1 48 ? 36.445 -10.359 3.199 1.00 0.00 48 LYS A CA 2
ATOM 1726 C C . LYS A 1 48 ? 36.143 -10.943 4.598 1.00 0.00 48 LYS A C 2
ATOM 1727 O O . LYS A 1 48 ? 37.069 -11.314 5.327 1.00 0.00 48 LYS A O 2
ATOM 1746 N N . SER A 1 49 ? 34.846 -11.042 4.946 1.00 0.00 49 SER A N 2
ATOM 1747 C CA . SER A 1 49 ? 34.392 -11.646 6.216 1.00 0.00 49 SER A CA 2
ATOM 1748 C C . SER A 1 49 ? 34.656 -13.169 6.229 1.00 0.00 49 SER A C 2
ATOM 1749 O O . SER A 1 49 ? 35.241 -13.705 7.178 1.00 0.00 49 SER A O 2
ATOM 1757 N N . LEU A 1 50 ? 34.235 -13.847 5.147 1.00 0.00 50 LEU A N 2
ATOM 1758 C CA . LEU A 1 50 ? 34.363 -15.314 5.007 1.00 0.00 50 LEU A CA 2
ATOM 1759 C C . LEU A 1 50 ? 35.664 -15.704 4.274 1.00 0.00 50 LEU A C 2
ATOM 1760 O O . LEU A 1 50 ? 35.896 -16.884 4.010 1.00 0.00 50 LEU A O 2
ATOM 1776 N N . GLY A 1 51 ? 36.499 -14.698 3.942 1.00 0.00 51 GLY A N 2
ATOM 1777 C CA . GLY A 1 51 ? 37.803 -14.918 3.296 1.00 0.00 51 GLY A CA 2
ATOM 1778 C C . GLY A 1 51 ? 37.711 -15.304 1.815 1.00 0.00 51 GLY A C 2
ATOM 1779 O O . GLY A 1 51 ? 38.727 -15.653 1.202 1.00 0.00 51 GLY A O 2
ATOM 1783 N N . LEU A 1 52 ? 36.495 -15.257 1.246 1.00 0.00 52 LEU A N 2
ATOM 1784 C CA . LEU A 1 52 ? 36.230 -15.626 -0.160 1.00 0.00 52 LEU A CA 2
ATOM 1785 C C . LEU A 1 52 ? 36.488 -14.425 -1.095 1.00 0.00 52 LEU A C 2
ATOM 1786 O O . LEU A 1 52 ? 36.920 -13.363 -0.642 1.00 0.00 52 LEU A O 2
ATOM 1802 N N . GLN A 1 53 ? 36.215 -14.598 -2.401 1.00 0.00 53 GLN A N 2
ATOM 1803 C CA . GLN A 1 53 ? 36.280 -13.497 -3.384 1.00 0.00 53 GLN A CA 2
ATOM 1804 C C . GLN A 1 53 ? 35.027 -13.513 -4.268 1.00 0.00 53 GLN A C 2
ATOM 1805 O O . GLN A 1 53 ? 34.500 -14.585 -4.595 1.00 0.00 53 GLN A O 2
ATOM 1819 N N . VAL A 1 54 ? 34.549 -12.314 -4.645 1.00 0.00 54 VAL A N 2
ATOM 1820 C CA . VAL A 1 54 ? 33.296 -12.156 -5.401 1.00 0.00 54 VAL A CA 2
ATOM 1821 C C . VAL A 1 54 ? 33.539 -12.417 -6.892 1.00 0.00 54 VAL A C 2
ATOM 1822 O O . VAL A 1 54 ? 33.946 -11.518 -7.636 1.00 0.00 54 VAL A O 2
ATOM 1835 N N . ARG A 1 55 ? 33.304 -13.664 -7.309 1.00 0.00 55 ARG A N 2
ATOM 1836 C CA . ARG A 1 55 ? 33.448 -14.068 -8.709 1.00 0.00 55 ARG A CA 2
ATOM 1837 C C . ARG A 1 55 ? 32.095 -13.947 -9.406 1.00 0.00 55 ARG A C 2
ATOM 1838 O O . ARG A 1 55 ? 31.269 -14.868 -9.354 1.00 0.00 55 ARG A O 2
ATOM 1859 N N . LEU A 1 56 ? 31.847 -12.775 -10.009 1.00 0.00 56 LEU A N 2
ATOM 1860 C CA . LEU A 1 56 ? 30.629 -12.547 -10.793 1.00 0.00 56 LEU A CA 2
ATOM 1861 C C . LEU A 1 56 ? 30.698 -13.341 -12.115 1.00 0.00 56 LEU A C 2
ATOM 1862 O O . LEU A 1 56 ? 31.391 -12.973 -13.066 1.00 0.00 56 LEU A O 2
ATOM 1878 N N . GLU A 1 57 ? 30.009 -14.491 -12.123 1.00 0.00 57 GLU A N 2
ATOM 1879 C CA . GLU A 1 57 ? 29.927 -15.379 -13.289 1.00 0.00 57 GLU A CA 2
ATOM 1880 C C . GLU A 1 57 ? 28.845 -14.802 -14.201 1.00 0.00 57 GLU A C 2
ATOM 1881 O O . GLU A 1 57 ? 27.646 -14.911 -13.904 1.00 0.00 57 GLU A O 2
ATOM 1893 N N . GLY A 1 58 ? 29.281 -14.157 -15.286 1.00 0.00 58 GLY A N 2
ATOM 1894 C CA . GLY A 1 58 ? 28.419 -13.254 -16.030 1.00 0.00 58 GLY A CA 2
ATOM 1895 C C . GLY A 1 58 ? 28.184 -11.981 -15.223 1.00 0.00 58 GLY A C 2
ATOM 1896 O O . GLY A 1 58 ? 29.047 -11.088 -15.178 1.00 0.00 58 GLY A O 2
ATOM 1900 N N . ASP A 1 59 ? 27.015 -11.916 -14.569 1.00 0.00 59 ASP A N 2
ATOM 1901 C CA . ASP A 1 59 ? 26.621 -10.797 -13.684 1.00 0.00 59 ASP A CA 2
ATOM 1902 C C . ASP A 1 59 ? 26.419 -11.284 -12.236 1.00 0.00 59 ASP A C 2
ATOM 1903 O O . ASP A 1 59 ? 26.575 -10.493 -11.298 1.00 0.00 59 ASP A O 2
ATOM 1912 N N . THR A 1 60 ? 26.063 -12.580 -12.069 1.00 0.00 60 THR A N 2
ATOM 1913 C CA . THR A 1 60 ? 25.778 -13.171 -10.742 1.00 0.00 60 THR A CA 2
ATOM 1914 C C . THR A 1 60 ? 27.033 -13.152 -9.845 1.00 0.00 60 THR A C 2
ATOM 1915 O O . THR A 1 60 ? 27.958 -13.937 -10.064 1.00 0.00 60 THR A O 2
ATOM 1926 N N . PHE A 1 61 ? 27.041 -12.227 -8.863 1.00 0.00 61 PHE A N 2
ATOM 1927 C CA . PHE A 1 61 ? 28.143 -12.032 -7.906 1.00 0.00 61 PHE A CA 2
ATOM 1928 C C . PHE A 1 61 ? 28.282 -13.256 -6.961 1.00 0.00 61 PHE A C 2
ATOM 1929 O O . PHE A 1 61 ? 27.761 -13.262 -5.838 1.00 0.00 61 PHE A O 2
ATOM 1946 N N . LYS A 1 62 ? 28.963 -14.305 -7.454 1.00 0.00 62 LYS A N 2
ATOM 1947 C CA . LYS A 1 62 ? 29.103 -15.591 -6.748 1.00 0.00 62 LYS A CA 2
ATOM 1948 C C . LYS A 1 62 ? 30.389 -15.589 -5.902 1.00 0.00 62 LYS A C 2
ATOM 1949 O O . LYS A 1 62 ? 31.486 -15.880 -6.394 1.00 0.00 62 LYS A O 2
ATOM 1968 N N . ILE A 1 63 ? 30.213 -15.175 -4.636 1.00 0.00 63 ILE A N 2
ATOM 1969 C CA . ILE A 1 63 ? 31.268 -15.114 -3.614 1.00 0.00 63 ILE A CA 2
ATOM 1970 C C . ILE A 1 63 ? 31.726 -16.542 -3.245 1.00 0.00 63 ILE A C 2
ATOM 1971 O O . ILE A 1 63 ? 31.042 -17.255 -2.491 1.00 0.00 63 ILE A O 2
ATOM 1987 N N . GLU A 1 64 ? 32.866 -16.954 -3.814 1.00 0.00 64 GLU A N 2
ATOM 1988 C CA . GLU A 1 64 ? 33.420 -18.310 -3.669 1.00 0.00 64 GLU A CA 2
ATOM 1989 C C . GLU A 1 64 ? 34.939 -18.220 -3.409 1.00 0.00 64 GLU A C 2
ATOM 1990 O O . GLU A 1 64 ? 35.448 -18.905 -2.499 1.00 0.00 64 GLU A O 2
ATOM 2003 N N . MET A 1 1 ? -16.771 19.221 -2.196 1.00 0.00 1 MET A N 3
ATOM 2004 C CA . MET A 1 1 ? -16.030 17.938 -2.193 1.00 0.00 1 MET A CA 3
ATOM 2005 C C . MET A 1 1 ? -17.026 16.780 -2.375 1.00 0.00 1 MET A C 3
ATOM 2006 O O . MET A 1 1 ? -17.853 16.534 -1.493 1.00 0.00 1 MET A O 3
ATOM 2022 N N . GLY A 1 2 ? -16.951 16.088 -3.530 1.00 0.00 2 GLY A N 3
ATOM 2023 C CA . GLY A 1 2 ? -17.844 14.968 -3.827 1.00 0.00 2 GLY A CA 3
ATOM 2024 C C . GLY A 1 2 ? -17.635 14.415 -5.232 1.00 0.00 2 GLY A C 3
ATOM 2025 O O . GLY A 1 2 ? -18.388 14.748 -6.155 1.00 0.00 2 GLY A O 3
ATOM 2029 N N . SER A 1 3 ? -16.593 13.584 -5.390 1.00 0.00 3 SER A N 3
ATOM 2030 C CA . SER A 1 3 ? -16.283 12.879 -6.651 1.00 0.00 3 SER A CA 3
ATOM 2031 C C . SER A 1 3 ? -16.544 11.364 -6.493 1.00 0.00 3 SER A C 3
ATOM 2032 O O . SER A 1 3 ? -16.413 10.816 -5.384 1.00 0.00 3 SER A O 3
ATOM 2040 N N . SER A 1 4 ? -16.934 10.700 -7.598 1.00 0.00 4 SER A N 3
ATOM 2041 C CA . SER A 1 4 ? -17.150 9.242 -7.635 1.00 0.00 4 SER A CA 3
ATOM 2042 C C . SER A 1 4 ? -15.807 8.492 -7.705 1.00 0.00 4 SER A C 3
ATOM 2043 O O . SER A 1 4 ? -14.785 9.069 -8.116 1.00 0.00 4 SER A O 3
ATOM 2051 N N . HIS A 1 5 ? -15.814 7.206 -7.299 1.00 0.00 5 HIS A N 3
ATOM 2052 C CA . HIS A 1 5 ? -14.602 6.374 -7.277 1.00 0.00 5 HIS A CA 3
ATOM 2053 C C . HIS A 1 5 ? -14.092 6.116 -8.708 1.00 0.00 5 HIS A C 3
ATOM 2054 O O . HIS A 1 5 ? -14.731 5.396 -9.494 1.00 0.00 5 HIS A O 3
ATOM 2069 N N . HIS A 1 6 ? -12.933 6.713 -9.020 1.00 0.00 6 HIS A N 3
ATOM 2070 C CA . HIS A 1 6 ? -12.275 6.577 -10.324 1.00 0.00 6 HIS A CA 3
ATOM 2071 C C . HIS A 1 6 ? -11.492 5.252 -10.378 1.00 0.00 6 HIS A C 3
ATOM 2072 O O . HIS A 1 6 ? -10.931 4.807 -9.366 1.00 0.00 6 HIS A O 3
ATOM 2087 N N . HIS A 1 7 ? -11.472 4.631 -11.563 1.00 0.00 7 HIS A N 3
ATOM 2088 C CA . HIS A 1 7 ? -10.802 3.345 -11.793 1.00 0.00 7 HIS A CA 3
ATOM 2089 C C . HIS A 1 7 ? -9.325 3.573 -12.159 1.00 0.00 7 HIS A C 3
ATOM 2090 O O . HIS A 1 7 ? -9.018 4.180 -13.191 1.00 0.00 7 HIS A O 3
ATOM 2105 N N . HIS A 1 8 ? -8.434 3.102 -11.278 1.00 0.00 8 HIS A N 3
ATOM 2106 C CA . HIS A 1 8 ? -6.975 3.124 -11.492 1.00 0.00 8 HIS A CA 3
ATOM 2107 C C . HIS A 1 8 ? -6.584 2.068 -12.546 1.00 0.00 8 HIS A C 3
ATOM 2108 O O . HIS A 1 8 ? -7.072 0.930 -12.506 1.00 0.00 8 HIS A O 3
ATOM 2123 N N . HIS A 1 9 ? -5.712 2.459 -13.486 1.00 0.00 9 HIS A N 3
ATOM 2124 C CA . HIS A 1 9 ? -5.145 1.545 -14.491 1.00 0.00 9 HIS A CA 3
ATOM 2125 C C . HIS A 1 9 ? -3.721 1.994 -14.841 1.00 0.00 9 HIS A C 3
ATOM 2126 O O . HIS A 1 9 ? -3.507 3.153 -15.212 1.00 0.00 9 HIS A O 3
ATOM 2141 N N . HIS A 1 10 ? -2.756 1.065 -14.705 1.00 0.00 10 HIS A N 3
ATOM 2142 C CA . HIS A 1 10 ? -1.334 1.321 -15.004 1.00 0.00 10 HIS A CA 3
ATOM 2143 C C . HIS A 1 10 ? -1.123 1.460 -16.525 1.00 0.00 10 HIS A C 3
ATOM 2144 O O . HIS A 1 10 ? -1.888 0.892 -17.321 1.00 0.00 10 HIS A O 3
ATOM 2159 N N . SER A 1 11 ? -0.079 2.207 -16.906 1.00 0.00 11 SER A N 3
ATOM 2160 C CA . SER A 1 11 ? 0.356 2.319 -18.300 1.00 0.00 11 SER A CA 3
ATOM 2161 C C . SER A 1 11 ? 1.070 1.010 -18.693 1.00 0.00 11 SER A C 3
ATOM 2162 O O . SER A 1 11 ? 2.247 0.805 -18.362 1.00 0.00 11 SER A O 3
ATOM 2170 N N . SER A 1 12 ? 0.311 0.102 -19.332 1.00 0.00 12 SER A N 3
ATOM 2171 C CA . SER A 1 12 ? 0.797 -1.230 -19.733 1.00 0.00 12 SER A CA 3
ATOM 2172 C C . SER A 1 12 ? 1.888 -1.131 -20.819 1.00 0.00 12 SER A C 3
ATOM 2173 O O . SER A 1 12 ? 1.974 -0.136 -21.549 1.00 0.00 12 SER A O 3
ATOM 2181 N N . GLY A 1 13 ? 2.706 -2.185 -20.905 1.00 0.00 13 GLY A N 3
ATOM 2182 C CA . GLY A 1 13 ? 3.862 -2.231 -21.807 1.00 0.00 13 GLY A CA 3
ATOM 2183 C C . GLY A 1 13 ? 5.094 -2.811 -21.130 1.00 0.00 13 GLY A C 3
ATOM 2184 O O . GLY A 1 13 ? 6.120 -3.027 -21.789 1.00 0.00 13 GLY A O 3
ATOM 2188 N N . LEU A 1 14 ? 4.992 -3.058 -19.801 1.00 0.00 14 LEU A N 3
ATOM 2189 C CA . LEU A 1 14 ? 6.075 -3.646 -18.998 1.00 0.00 14 LEU A CA 3
ATOM 2190 C C . LEU A 1 14 ? 6.411 -5.063 -19.506 1.00 0.00 14 LEU A C 3
ATOM 2191 O O . LEU A 1 14 ? 5.516 -5.910 -19.632 1.00 0.00 14 LEU A O 3
ATOM 2207 N N . VAL A 1 15 ? 7.701 -5.294 -19.805 1.00 0.00 15 VAL A N 3
ATOM 2208 C CA . VAL A 1 15 ? 8.200 -6.604 -20.251 1.00 0.00 15 VAL A CA 3
ATOM 2209 C C . VAL A 1 15 ? 8.098 -7.632 -19.088 1.00 0.00 15 VAL A C 3
ATOM 2210 O O . VAL A 1 15 ? 8.271 -7.253 -17.915 1.00 0.00 15 VAL A O 3
ATOM 2223 N N . PRO A 1 16 ? 7.769 -8.931 -19.378 1.00 0.00 16 PRO A N 3
ATOM 2224 C CA . PRO A 1 16 ? 7.701 -9.971 -18.333 1.00 0.00 16 PRO A CA 3
ATOM 2225 C C . PRO A 1 16 ? 9.116 -10.313 -17.802 1.00 0.00 16 PRO A C 3
ATOM 2226 O O . PRO A 1 16 ? 9.951 -10.836 -18.543 1.00 0.00 16 PRO A O 3
ATOM 2237 N N . ARG A 1 17 ? 9.385 -9.946 -16.538 1.00 0.00 17 ARG A N 3
ATOM 2238 C CA . ARG A 1 17 ? 10.659 -10.252 -15.860 1.00 0.00 17 ARG A CA 3
ATOM 2239 C C . ARG A 1 17 ? 10.736 -11.772 -15.592 1.00 0.00 17 ARG A C 3
ATOM 2240 O O . ARG A 1 17 ? 10.124 -12.285 -14.646 1.00 0.00 17 ARG A O 3
ATOM 2261 N N . GLY A 1 18 ? 11.446 -12.481 -16.482 1.00 0.00 18 GLY A N 3
ATOM 2262 C CA . GLY A 1 18 ? 11.580 -13.939 -16.411 1.00 0.00 18 GLY A CA 3
ATOM 2263 C C . GLY A 1 18 ? 13.007 -14.392 -16.658 1.00 0.00 18 GLY A C 3
ATOM 2264 O O . GLY A 1 18 ? 13.248 -15.335 -17.421 1.00 0.00 18 GLY A O 3
ATOM 2268 N N . SER A 1 19 ? 13.951 -13.716 -15.994 1.00 0.00 19 SER A N 3
ATOM 2269 C CA . SER A 1 19 ? 15.385 -14.046 -16.034 1.00 0.00 19 SER A CA 3
ATOM 2270 C C . SER A 1 19 ? 16.043 -13.564 -14.725 1.00 0.00 19 SER A C 3
ATOM 2271 O O . SER A 1 19 ? 15.466 -12.746 -13.995 1.00 0.00 19 SER A O 3
ATOM 2279 N N . HIS A 1 20 ? 17.250 -14.080 -14.430 1.00 0.00 20 HIS A N 3
ATOM 2280 C CA . HIS A 1 20 ? 17.937 -13.850 -13.143 1.00 0.00 20 HIS A CA 3
ATOM 2281 C C . HIS A 1 20 ? 19.233 -13.041 -13.349 1.00 0.00 20 HIS A C 3
ATOM 2282 O O . HIS A 1 20 ? 20.133 -13.472 -14.083 1.00 0.00 20 HIS A O 3
ATOM 2297 N N . MET A 1 21 ? 19.302 -11.872 -12.693 1.00 0.00 21 MET A N 3
ATOM 2298 C CA . MET A 1 21 ? 20.488 -10.987 -12.688 1.00 0.00 21 MET A CA 3
ATOM 2299 C C . MET A 1 21 ? 20.554 -10.198 -11.369 1.00 0.00 21 MET A C 3
ATOM 2300 O O . MET A 1 21 ? 19.624 -10.277 -10.561 1.00 0.00 21 MET A O 3
ATOM 2314 N N . LYS A 1 22 ? 21.660 -9.431 -11.167 1.00 0.00 22 LYS A N 3
ATOM 2315 C CA . LYS A 1 22 ? 21.889 -8.587 -9.951 1.00 0.00 22 LYS A CA 3
ATOM 2316 C C . LYS A 1 22 ? 22.016 -9.461 -8.675 1.00 0.00 22 LYS A C 3
ATOM 2317 O O . LYS A 1 22 ? 21.862 -8.971 -7.546 1.00 0.00 22 LYS A O 3
ATOM 2336 N N . THR A 1 23 ? 22.329 -10.749 -8.875 1.00 0.00 23 THR A N 3
ATOM 2337 C CA . THR A 1 23 ? 22.232 -11.784 -7.837 1.00 0.00 23 THR A CA 3
ATOM 2338 C C . THR A 1 23 ? 23.602 -12.061 -7.199 1.00 0.00 23 THR A C 3
ATOM 2339 O O . THR A 1 23 ? 24.593 -12.162 -7.907 1.00 0.00 23 THR A O 3
ATOM 2350 N N . VAL A 1 24 ? 23.639 -12.209 -5.864 1.00 0.00 24 VAL A N 3
ATOM 2351 C CA . VAL A 1 24 ? 24.855 -12.566 -5.108 1.00 0.00 24 VAL A CA 3
ATOM 2352 C C . VAL A 1 24 ? 24.691 -13.967 -4.508 1.00 0.00 24 VAL A C 3
ATOM 2353 O O . VAL A 1 24 ? 23.896 -14.156 -3.582 1.00 0.00 24 VAL A O 3
ATOM 2366 N N . GLU A 1 25 ? 25.432 -14.942 -5.048 1.00 0.00 25 GLU A N 3
ATOM 2367 C CA . GLU A 1 25 ? 25.455 -16.304 -4.510 1.00 0.00 25 GLU A CA 3
ATOM 2368 C C . GLU A 1 25 ? 26.635 -16.448 -3.534 1.00 0.00 25 GLU A C 3
ATOM 2369 O O . GLU A 1 25 ? 27.791 -16.479 -3.951 1.00 0.00 25 GLU A O 3
ATOM 2381 N N . VAL A 1 26 ? 26.329 -16.502 -2.234 1.00 0.00 26 VAL A N 3
ATOM 2382 C CA . VAL A 1 26 ? 27.325 -16.801 -1.182 1.00 0.00 26 VAL A CA 3
ATOM 2383 C C . VAL A 1 26 ? 26.953 -18.116 -0.480 1.00 0.00 26 VAL A C 3
ATOM 2384 O O . VAL A 1 26 ? 25.817 -18.270 0.004 1.00 0.00 26 VAL A O 3
ATOM 2397 N N . ASN A 1 27 ? 27.909 -19.076 -0.501 1.00 0.00 27 ASN A N 3
ATOM 2398 C CA . ASN A 1 27 ? 27.774 -20.412 0.130 1.00 0.00 27 ASN A CA 3
ATOM 2399 C C . ASN A 1 27 ? 26.577 -21.194 -0.481 1.00 0.00 27 ASN A C 3
ATOM 2400 O O . ASN A 1 27 ? 25.982 -22.069 0.160 1.00 0.00 27 ASN A O 3
ATOM 2411 N N . GLY A 1 28 ? 26.250 -20.862 -1.751 1.00 0.00 28 GLY A N 3
ATOM 2412 C CA . GLY A 1 28 ? 25.181 -21.529 -2.510 1.00 0.00 28 GLY A CA 3
ATOM 2413 C C . GLY A 1 28 ? 23.864 -20.757 -2.486 1.00 0.00 28 GLY A C 3
ATOM 2414 O O . GLY A 1 28 ? 22.998 -20.964 -3.350 1.00 0.00 28 GLY A O 3
ATOM 2418 N N . VAL A 1 29 ? 23.715 -19.872 -1.485 1.00 0.00 29 VAL A N 3
ATOM 2419 C CA . VAL A 1 29 ? 22.493 -19.093 -1.271 1.00 0.00 29 VAL A CA 3
ATOM 2420 C C . VAL A 1 29 ? 22.542 -17.809 -2.125 1.00 0.00 29 VAL A C 3
ATOM 2421 O O . VAL A 1 29 ? 23.427 -16.966 -1.944 1.00 0.00 29 VAL A O 3
ATOM 2434 N N . LYS A 1 30 ? 21.593 -17.693 -3.062 1.00 0.00 30 LYS A N 3
ATOM 2435 C CA . LYS A 1 30 ? 21.480 -16.542 -3.968 1.00 0.00 30 LYS A CA 3
ATOM 2436 C C . LYS A 1 30 ? 20.647 -15.408 -3.332 1.00 0.00 30 LYS A C 3
ATOM 2437 O O . LYS A 1 30 ? 19.620 -15.662 -2.702 1.00 0.00 30 LYS A O 3
ATOM 2456 N N . TYR A 1 31 ? 21.113 -14.163 -3.516 1.00 0.00 31 TYR A N 3
ATOM 2457 C CA . TYR A 1 31 ? 20.467 -12.940 -2.995 1.00 0.00 31 TYR A CA 3
ATOM 2458 C C . TYR A 1 31 ? 20.258 -11.951 -4.149 1.00 0.00 31 TYR A C 3
ATOM 2459 O O . TYR A 1 31 ? 21.211 -11.289 -4.585 1.00 0.00 31 TYR A O 3
ATOM 2477 N N . ASP A 1 32 ? 19.019 -11.864 -4.659 1.00 0.00 32 ASP A N 3
ATOM 2478 C CA . ASP A 1 32 ? 18.689 -10.946 -5.771 1.00 0.00 32 ASP A CA 3
ATOM 2479 C C . ASP A 1 32 ? 18.507 -9.518 -5.222 1.00 0.00 32 ASP A C 3
ATOM 2480 O O . ASP A 1 32 ? 17.838 -9.321 -4.204 1.00 0.00 32 ASP A O 3
ATOM 2489 N N . PHE A 1 33 ? 19.122 -8.537 -5.896 1.00 0.00 33 PHE A N 3
ATOM 2490 C CA . PHE A 1 33 ? 19.031 -7.103 -5.537 1.00 0.00 33 PHE A CA 3
ATOM 2491 C C . PHE A 1 33 ? 18.340 -6.314 -6.655 1.00 0.00 33 PHE A C 3
ATOM 2492 O O . PHE A 1 33 ? 18.288 -6.767 -7.789 1.00 0.00 33 PHE A O 3
ATOM 2509 N N . ASP A 1 34 ? 17.806 -5.131 -6.313 1.00 0.00 34 ASP A N 3
ATOM 2510 C CA . ASP A 1 34 ? 17.226 -4.196 -7.301 1.00 0.00 34 ASP A CA 3
ATOM 2511 C C . ASP A 1 34 ? 18.351 -3.492 -8.075 1.00 0.00 34 ASP A C 3
ATOM 2512 O O . ASP A 1 34 ? 18.256 -3.260 -9.283 1.00 0.00 34 ASP A O 3
ATOM 2521 N N . ASN A 1 35 ? 19.426 -3.170 -7.341 1.00 0.00 35 ASN A N 3
ATOM 2522 C CA . ASN A 1 35 ? 20.604 -2.461 -7.859 1.00 0.00 35 ASN A CA 3
ATOM 2523 C C . ASN A 1 35 ? 21.850 -3.356 -7.679 1.00 0.00 35 ASN A C 3
ATOM 2524 O O . ASN A 1 35 ? 22.160 -3.747 -6.545 1.00 0.00 35 ASN A O 3
ATOM 2535 N N . PRO A 1 36 ? 22.595 -3.686 -8.792 1.00 0.00 36 PRO A N 3
ATOM 2536 C CA . PRO A 1 36 ? 23.793 -4.566 -8.730 1.00 0.00 36 PRO A CA 3
ATOM 2537 C C . PRO A 1 36 ? 25.000 -3.881 -8.048 1.00 0.00 36 PRO A C 3
ATOM 2538 O O . PRO A 1 36 ? 26.033 -4.519 -7.840 1.00 0.00 36 PRO A O 3
ATOM 2549 N N . GLU A 1 37 ? 24.846 -2.579 -7.718 1.00 0.00 37 GLU A N 3
ATOM 2550 C CA . GLU A 1 37 ? 25.840 -1.815 -6.949 1.00 0.00 37 GLU A CA 3
ATOM 2551 C C . GLU A 1 37 ? 25.804 -2.261 -5.488 1.00 0.00 37 GLU A C 3
ATOM 2552 O O . GLU A 1 37 ? 26.830 -2.627 -4.921 1.00 0.00 37 GLU A O 3
ATOM 2564 N N . GLN A 1 38 ? 24.586 -2.253 -4.914 1.00 0.00 38 GLN A N 3
ATOM 2565 C CA . GLN A 1 38 ? 24.334 -2.667 -3.521 1.00 0.00 38 GLN A CA 3
ATOM 2566 C C . GLN A 1 38 ? 24.618 -4.170 -3.356 1.00 0.00 38 GLN A C 3
ATOM 2567 O O . GLN A 1 38 ? 25.034 -4.617 -2.283 1.00 0.00 38 GLN A O 3
ATOM 2581 N N . ALA A 1 39 ? 24.363 -4.925 -4.446 1.00 0.00 39 ALA A N 3
ATOM 2582 C CA . ALA A 1 39 ? 24.696 -6.351 -4.547 1.00 0.00 39 ALA A CA 3
ATOM 2583 C C . ALA A 1 39 ? 26.210 -6.562 -4.409 1.00 0.00 39 ALA A C 3
ATOM 2584 O O . ALA A 1 39 ? 26.654 -7.355 -3.579 1.00 0.00 39 ALA A O 3
ATOM 2591 N N . ARG A 1 40 ? 26.980 -5.810 -5.224 1.00 0.00 40 ARG A N 3
ATOM 2592 C CA . ARG A 1 40 ? 28.451 -5.858 -5.232 1.00 0.00 40 ARG A CA 3
ATOM 2593 C C . ARG A 1 40 ? 29.026 -5.470 -3.855 1.00 0.00 40 ARG A C 3
ATOM 2594 O O . ARG A 1 40 ? 29.912 -6.144 -3.344 1.00 0.00 40 ARG A O 3
ATOM 2615 N N . GLU A 1 41 ? 28.488 -4.384 -3.275 1.00 0.00 41 GLU A N 3
ATOM 2616 C CA . GLU A 1 41 ? 28.945 -3.835 -1.985 1.00 0.00 41 GLU A CA 3
ATOM 2617 C C . GLU A 1 41 ? 28.801 -4.872 -0.865 1.00 0.00 41 GLU A C 3
ATOM 2618 O O . GLU A 1 41 ? 29.775 -5.173 -0.170 1.00 0.00 41 GLU A O 3
ATOM 2630 N N . MET A 1 42 ? 27.587 -5.440 -0.731 1.00 0.00 42 MET A N 3
ATOM 2631 C CA . MET A 1 42 ? 27.299 -6.486 0.270 1.00 0.00 42 MET A CA 3
ATOM 2632 C C . MET A 1 42 ? 28.204 -7.714 0.038 1.00 0.00 42 MET A C 3
ATOM 2633 O O . MET A 1 42 ? 28.748 -8.282 0.989 1.00 0.00 42 MET A O 3
ATOM 2647 N N . ALA A 1 43 ? 28.361 -8.075 -1.251 1.00 0.00 43 ALA A N 3
ATOM 2648 C CA . ALA A 1 43 ? 29.171 -9.215 -1.703 1.00 0.00 43 ALA A CA 3
ATOM 2649 C C . ALA A 1 43 ? 30.622 -9.115 -1.216 1.00 0.00 43 ALA A C 3
ATOM 2650 O O . ALA A 1 43 ? 31.107 -10.017 -0.547 1.00 0.00 43 ALA A O 3
ATOM 2657 N N . GLU A 1 44 ? 31.288 -7.998 -1.528 1.00 0.00 44 GLU A N 3
ATOM 2658 C CA . GLU A 1 44 ? 32.729 -7.807 -1.263 1.00 0.00 44 GLU A CA 3
ATOM 2659 C C . GLU A 1 44 ? 33.030 -7.738 0.245 1.00 0.00 44 GLU A C 3
ATOM 2660 O O . GLU A 1 44 ? 34.073 -8.222 0.695 1.00 0.00 44 GLU A O 3
ATOM 2672 N N . ARG A 1 45 ? 32.096 -7.146 1.009 1.00 0.00 45 ARG A N 3
ATOM 2673 C CA . ARG A 1 45 ? 32.242 -6.955 2.466 1.00 0.00 45 ARG A CA 3
ATOM 2674 C C . ARG A 1 45 ? 32.001 -8.271 3.230 1.00 0.00 45 ARG A C 3
ATOM 2675 O O . ARG A 1 45 ? 32.617 -8.505 4.277 1.00 0.00 45 ARG A O 3
ATOM 2696 N N . ILE A 1 46 ? 31.115 -9.129 2.689 1.00 0.00 46 ILE A N 3
ATOM 2697 C CA . ILE A 1 46 ? 30.913 -10.503 3.201 1.00 0.00 46 ILE A CA 3
ATOM 2698 C C . ILE A 1 46 ? 32.108 -11.398 2.796 1.00 0.00 46 ILE A C 3
ATOM 2699 O O . ILE A 1 46 ? 32.585 -12.199 3.595 1.00 0.00 46 ILE A O 3
ATOM 2715 N N . ALA A 1 47 ? 32.592 -11.209 1.556 1.00 0.00 47 ALA A N 3
ATOM 2716 C CA . ALA A 1 47 ? 33.664 -12.024 0.952 1.00 0.00 47 ALA A CA 3
ATOM 2717 C C . ALA A 1 47 ? 34.959 -11.919 1.759 1.00 0.00 47 ALA A C 3
ATOM 2718 O O . ALA A 1 47 ? 35.489 -12.929 2.205 1.00 0.00 47 ALA A O 3
ATOM 2725 N N . LYS A 1 48 ? 35.424 -10.677 1.969 1.00 0.00 48 LYS A N 3
ATOM 2726 C CA . LYS A 1 48 ? 36.649 -10.393 2.743 1.00 0.00 48 LYS A CA 3
ATOM 2727 C C . LYS A 1 48 ? 36.495 -10.848 4.213 1.00 0.00 48 LYS A C 3
ATOM 2728 O O . LYS A 1 48 ? 37.477 -11.196 4.860 1.00 0.00 48 LYS A O 3
ATOM 2747 N N . SER A 1 49 ? 35.240 -10.844 4.716 1.00 0.00 49 SER A N 3
ATOM 2748 C CA . SER A 1 49 ? 34.912 -11.294 6.082 1.00 0.00 49 SER A CA 3
ATOM 2749 C C . SER A 1 49 ? 35.086 -12.822 6.201 1.00 0.00 49 SER A C 3
ATOM 2750 O O . SER A 1 49 ? 35.538 -13.322 7.233 1.00 0.00 49 SER A O 3
ATOM 2758 N N . LEU A 1 50 ? 34.722 -13.542 5.122 1.00 0.00 50 LEU A N 3
ATOM 2759 C CA . LEU A 1 50 ? 34.892 -15.007 5.020 1.00 0.00 50 LEU A CA 3
ATOM 2760 C C . LEU A 1 50 ? 36.355 -15.368 4.699 1.00 0.00 50 LEU A C 3
ATOM 2761 O O . LEU A 1 50 ? 36.821 -16.453 5.042 1.00 0.00 50 LEU A O 3
ATOM 2777 N N . GLY A 1 51 ? 37.057 -14.428 4.038 1.00 0.00 51 GLY A N 3
ATOM 2778 C CA . GLY A 1 51 ? 38.390 -14.662 3.476 1.00 0.00 51 GLY A CA 3
ATOM 2779 C C . GLY A 1 51 ? 38.336 -15.009 1.988 1.00 0.00 51 GLY A C 3
ATOM 2780 O O . GLY A 1 51 ? 39.375 -15.232 1.356 1.00 0.00 51 GLY A O 3
ATOM 2784 N N . LEU A 1 52 ? 37.108 -15.074 1.437 1.00 0.00 52 LEU A N 3
ATOM 2785 C CA . LEU A 1 52 ? 36.849 -15.347 0.014 1.00 0.00 52 LEU A CA 3
ATOM 2786 C C . LEU A 1 52 ? 36.923 -14.058 -0.838 1.00 0.00 52 LEU A C 3
ATOM 2787 O O . LEU A 1 52 ? 37.255 -12.975 -0.342 1.00 0.00 52 LEU A O 3
ATOM 2803 N N . GLN A 1 53 ? 36.613 -14.205 -2.137 1.00 0.00 53 GLN A N 3
ATOM 2804 C CA . GLN A 1 53 ? 36.490 -13.091 -3.098 1.00 0.00 53 GLN A CA 3
ATOM 2805 C C . GLN A 1 53 ? 35.161 -13.230 -3.848 1.00 0.00 53 GLN A C 3
ATOM 2806 O O . GLN A 1 53 ? 34.509 -14.283 -3.776 1.00 0.00 53 GLN A O 3
ATOM 2820 N N . VAL A 1 54 ? 34.769 -12.177 -4.581 1.00 0.00 54 VAL A N 3
ATOM 2821 C CA . VAL A 1 54 ? 33.521 -12.171 -5.361 1.00 0.00 54 VAL A CA 3
ATOM 2822 C C . VAL A 1 54 ? 33.830 -12.425 -6.842 1.00 0.00 54 VAL A C 3
ATOM 2823 O O . VAL A 1 54 ? 34.347 -11.547 -7.546 1.00 0.00 54 VAL A O 3
ATOM 2836 N N . ARG A 1 55 ? 33.536 -13.650 -7.285 1.00 0.00 55 ARG A N 3
ATOM 2837 C CA . ARG A 1 55 ? 33.667 -14.056 -8.687 1.00 0.00 55 ARG A CA 3
ATOM 2838 C C . ARG A 1 55 ? 32.345 -13.781 -9.406 1.00 0.00 55 ARG A C 3
ATOM 2839 O O . ARG A 1 55 ? 31.392 -14.563 -9.295 1.00 0.00 55 ARG A O 3
ATOM 2860 N N . LEU A 1 56 ? 32.283 -12.642 -10.099 1.00 0.00 56 LEU A N 3
ATOM 2861 C CA . LEU A 1 56 ? 31.122 -12.269 -10.904 1.00 0.00 56 LEU A CA 3
ATOM 2862 C C . LEU A 1 56 ? 31.044 -13.176 -12.154 1.00 0.00 56 LEU A C 3
ATOM 2863 O O . LEU A 1 56 ? 31.741 -12.953 -13.154 1.00 0.00 56 LEU A O 3
ATOM 2879 N N . GLU A 1 57 ? 30.241 -14.240 -12.041 1.00 0.00 57 GLU A N 3
ATOM 2880 C CA . GLU A 1 57 ? 29.960 -15.156 -13.153 1.00 0.00 57 GLU A CA 3
ATOM 2881 C C . GLU A 1 57 ? 28.732 -14.644 -13.907 1.00 0.00 57 GLU A C 3
ATOM 2882 O O . GLU A 1 57 ? 27.586 -14.991 -13.565 1.00 0.00 57 GLU A O 3
ATOM 2894 N N . GLY A 1 58 ? 28.986 -13.769 -14.895 1.00 0.00 58 GLY A N 3
ATOM 2895 C CA . GLY A 1 58 ? 27.927 -13.177 -15.690 1.00 0.00 58 GLY A CA 3
ATOM 2896 C C . GLY A 1 58 ? 27.018 -12.272 -14.863 1.00 0.00 58 GLY A C 3
ATOM 2897 O O . GLY A 1 58 ? 27.351 -11.118 -14.587 1.00 0.00 58 GLY A O 3
ATOM 2901 N N . ASP A 1 59 ? 25.871 -12.826 -14.468 1.00 0.00 59 ASP A N 3
ATOM 2902 C CA . ASP A 1 59 ? 24.804 -12.112 -13.737 1.00 0.00 59 ASP A CA 3
ATOM 2903 C C . ASP A 1 59 ? 24.857 -12.404 -12.216 1.00 0.00 59 ASP A C 3
ATOM 2904 O O . ASP A 1 59 ? 24.189 -11.721 -11.422 1.00 0.00 59 ASP A O 3
ATOM 2913 N N . THR A 1 60 ? 25.655 -13.416 -11.818 1.00 0.00 60 THR A N 3
ATOM 2914 C CA . THR A 1 60 ? 25.705 -13.921 -10.432 1.00 0.00 60 THR A CA 3
ATOM 2915 C C . THR A 1 60 ? 27.087 -13.672 -9.777 1.00 0.00 60 THR A C 3
ATOM 2916 O O . THR A 1 60 ? 28.088 -14.299 -10.148 1.00 0.00 60 THR A O 3
ATOM 2927 N N . PHE A 1 61 ? 27.118 -12.721 -8.825 1.00 0.00 61 PHE A N 3
ATOM 2928 C CA . PHE A 1 61 ? 28.253 -12.475 -7.918 1.00 0.00 61 PHE A CA 3
ATOM 2929 C C . PHE A 1 61 ? 28.464 -13.686 -6.967 1.00 0.00 61 PHE A C 3
ATOM 2930 O O . PHE A 1 61 ? 27.916 -13.721 -5.856 1.00 0.00 61 PHE A O 3
ATOM 2947 N N . LYS A 1 62 ? 29.207 -14.694 -7.434 1.00 0.00 62 LYS A N 3
ATOM 2948 C CA . LYS A 1 62 ? 29.493 -15.915 -6.654 1.00 0.00 62 LYS A CA 3
ATOM 2949 C C . LYS A 1 62 ? 30.707 -15.706 -5.725 1.00 0.00 62 LYS A C 3
ATOM 2950 O O . LYS A 1 62 ? 31.853 -15.708 -6.186 1.00 0.00 62 LYS A O 3
ATOM 2969 N N . ILE A 1 63 ? 30.439 -15.505 -4.424 1.00 0.00 63 ILE A N 3
ATOM 2970 C CA . ILE A 1 63 ? 31.479 -15.372 -3.391 1.00 0.00 63 ILE A CA 3
ATOM 2971 C C . ILE A 1 63 ? 32.163 -16.740 -3.149 1.00 0.00 63 ILE A C 3
ATOM 2972 O O . ILE A 1 63 ? 31.681 -17.568 -2.361 1.00 0.00 63 ILE A O 3
ATOM 2988 N N . GLU A 1 64 ? 33.262 -16.973 -3.892 1.00 0.00 64 GLU A N 3
ATOM 2989 C CA . GLU A 1 64 ? 34.043 -18.226 -3.848 1.00 0.00 64 GLU A CA 3
ATOM 2990 C C . GLU A 1 64 ? 35.555 -17.878 -3.975 1.00 0.00 64 GLU A C 3
ATOM 2991 O O . GLU A 1 64 ? 36.253 -18.376 -4.883 1.00 0.00 64 GLU A O 3
ATOM 3004 N N . MET A 1 1 ? -0.096 -19.902 -18.855 1.00 0.00 1 MET A N 4
ATOM 3005 C CA . MET A 1 1 ? 0.105 -21.364 -18.705 1.00 0.00 1 MET A CA 4
ATOM 3006 C C . MET A 1 1 ? 1.525 -21.641 -18.185 1.00 0.00 1 MET A C 4
ATOM 3007 O O . MET A 1 1 ? 1.700 -22.232 -17.112 1.00 0.00 1 MET A O 4
ATOM 3023 N N . GLY A 1 2 ? 2.540 -21.198 -18.950 1.00 0.00 2 GLY A N 4
ATOM 3024 C CA . GLY A 1 2 ? 3.938 -21.318 -18.543 1.00 0.00 2 GLY A CA 4
ATOM 3025 C C . GLY A 1 2 ? 4.873 -21.316 -19.740 1.00 0.00 2 GLY A C 4
ATOM 3026 O O . GLY A 1 2 ? 5.282 -22.382 -20.217 1.00 0.00 2 GLY A O 4
ATOM 3030 N N . SER A 1 3 ? 5.181 -20.111 -20.249 1.00 0.00 3 SER A N 4
ATOM 3031 C CA . SER A 1 3 ? 6.070 -19.917 -21.410 1.00 0.00 3 SER A CA 4
ATOM 3032 C C . SER A 1 3 ? 7.372 -19.230 -20.953 1.00 0.00 3 SER A C 4
ATOM 3033 O O . SER A 1 3 ? 7.334 -18.074 -20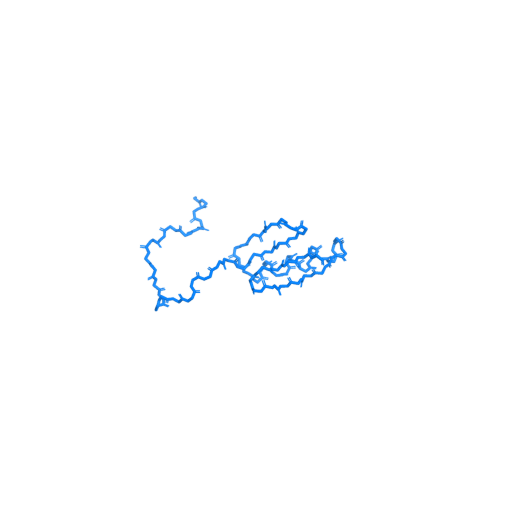.510 1.00 0.00 3 SER A O 4
ATOM 3041 N N . SER A 1 4 ? 8.510 -19.951 -21.041 1.00 0.00 4 SER A N 4
ATOM 3042 C CA . SER A 1 4 ? 9.834 -19.401 -20.704 1.00 0.00 4 SER A CA 4
ATOM 3043 C C . SER A 1 4 ? 10.281 -18.446 -21.832 1.00 0.00 4 SER A C 4
ATOM 3044 O O . SER A 1 4 ? 11.020 -18.829 -22.750 1.00 0.00 4 SER A O 4
ATOM 3052 N N . HIS A 1 5 ? 9.764 -17.204 -21.767 1.00 0.00 5 HIS A N 4
ATOM 3053 C CA . HIS A 1 5 ? 9.917 -16.196 -22.819 1.00 0.00 5 HIS A CA 4
ATOM 3054 C C . HIS A 1 5 ? 10.923 -15.117 -22.367 1.00 0.00 5 HIS A C 4
ATOM 3055 O O . HIS A 1 5 ? 10.554 -14.141 -21.691 1.00 0.00 5 HIS A O 4
ATOM 3070 N N . HIS A 1 6 ? 12.208 -15.327 -22.708 1.00 0.00 6 HIS A N 4
ATOM 3071 C CA . HIS A 1 6 ? 13.305 -14.415 -22.335 1.00 0.00 6 HIS A CA 4
ATOM 3072 C C . HIS A 1 6 ? 13.532 -13.387 -23.458 1.00 0.00 6 HIS A C 4
ATOM 3073 O O . HIS A 1 6 ? 14.394 -13.563 -24.331 1.00 0.00 6 HIS A O 4
ATOM 3088 N N . HIS A 1 7 ? 12.694 -12.348 -23.451 1.00 0.00 7 HIS A N 4
ATOM 3089 C CA . HIS A 1 7 ? 12.735 -11.247 -24.423 1.00 0.00 7 HIS A CA 4
ATOM 3090 C C . HIS A 1 7 ? 12.182 -10.010 -23.716 1.00 0.00 7 HIS A C 4
ATOM 3091 O O . HIS A 1 7 ? 10.957 -9.884 -23.558 1.00 0.00 7 HIS A O 4
ATOM 3106 N N . HIS A 1 8 ? 13.094 -9.131 -23.256 1.00 0.00 8 HIS A N 4
ATOM 3107 C CA . HIS A 1 8 ? 12.732 -7.841 -22.646 1.00 0.00 8 HIS A CA 4
ATOM 3108 C C . HIS A 1 8 ? 12.025 -6.984 -23.704 1.00 0.00 8 HIS A C 4
ATOM 3109 O O . HIS A 1 8 ? 12.673 -6.409 -24.587 1.00 0.00 8 HIS A O 4
ATOM 3124 N N . HIS A 1 9 ? 10.689 -6.979 -23.640 1.00 0.00 9 HIS A N 4
ATOM 3125 C CA . HIS A 1 9 ? 9.823 -6.327 -24.629 1.00 0.00 9 HIS A CA 4
ATOM 3126 C C . HIS A 1 9 ? 9.650 -4.833 -24.283 1.00 0.00 9 HIS A C 4
ATOM 3127 O O . HIS A 1 9 ? 10.025 -4.396 -23.190 1.00 0.00 9 HIS A O 4
ATOM 3142 N N . HIS A 1 10 ? 9.097 -4.053 -25.231 1.00 0.00 10 HIS A N 4
ATOM 3143 C CA . HIS A 1 10 ? 8.647 -2.672 -24.961 1.00 0.00 10 HIS A CA 4
ATOM 3144 C C . HIS A 1 10 ? 7.491 -2.699 -23.938 1.00 0.00 10 HIS A C 4
ATOM 3145 O O . HIS A 1 10 ? 6.743 -3.690 -23.877 1.00 0.00 10 HIS A O 4
ATOM 3160 N N . SER A 1 11 ? 7.356 -1.607 -23.160 1.00 0.00 11 SER A N 4
ATOM 3161 C CA . SER A 1 11 ? 6.424 -1.529 -22.013 1.00 0.00 11 SER A CA 4
ATOM 3162 C C . SER A 1 11 ? 4.967 -1.818 -22.434 1.00 0.00 11 SER A C 4
ATOM 3163 O O . SER A 1 11 ? 4.191 -2.386 -21.655 1.00 0.00 11 SER A O 4
ATOM 3171 N N . SER A 1 12 ? 4.612 -1.442 -23.678 1.00 0.00 12 SER A N 4
ATOM 3172 C CA . SER A 1 12 ? 3.326 -1.810 -24.295 1.00 0.00 12 SER A CA 4
ATOM 3173 C C . SER A 1 12 ? 3.358 -3.312 -24.654 1.00 0.00 12 SER A C 4
ATOM 3174 O O . SER A 1 12 ? 3.866 -3.695 -25.714 1.00 0.00 12 SER A O 4
ATOM 3182 N N . GLY A 1 13 ? 2.863 -4.157 -23.728 1.00 0.00 13 GLY A N 4
ATOM 3183 C CA . GLY A 1 13 ? 2.946 -5.615 -23.869 1.00 0.00 13 GLY A CA 4
ATOM 3184 C C . GLY A 1 13 ? 4.233 -6.173 -23.267 1.00 0.00 13 GLY A C 4
ATOM 3185 O O . GLY A 1 13 ? 4.848 -7.081 -23.834 1.00 0.00 13 GLY A O 4
ATOM 3189 N N . LEU A 1 14 ? 4.650 -5.592 -22.122 1.00 0.00 14 LEU A N 4
ATOM 3190 C CA . LEU A 1 14 ? 5.912 -5.949 -21.414 1.00 0.00 14 LEU A CA 4
ATOM 3191 C C . LEU A 1 14 ? 5.923 -7.408 -20.885 1.00 0.00 14 LEU A C 4
ATOM 3192 O O . LEU A 1 14 ? 4.941 -8.149 -21.021 1.00 0.00 14 LEU A O 4
ATOM 3208 N N . VAL A 1 15 ? 7.059 -7.805 -20.284 1.00 0.00 15 VAL A N 4
ATOM 3209 C CA . VAL A 1 15 ? 7.208 -9.112 -19.632 1.00 0.00 15 VAL A CA 4
ATOM 3210 C C . VAL A 1 15 ? 6.418 -9.135 -18.300 1.00 0.00 15 VAL A C 4
ATOM 3211 O O . VAL A 1 15 ? 6.407 -8.130 -17.577 1.00 0.00 15 VAL A O 4
ATOM 3224 N N . PRO A 1 16 ? 5.724 -10.263 -17.959 1.00 0.00 16 PRO A N 4
ATOM 3225 C CA . PRO A 1 16 ? 5.032 -10.419 -16.652 1.00 0.00 16 PRO A CA 4
ATOM 3226 C C . PRO A 1 16 ? 6.025 -10.460 -15.460 1.00 0.00 16 PRO A C 4
ATOM 3227 O O . PRO A 1 16 ? 7.212 -10.133 -15.607 1.00 0.00 16 PRO A O 4
ATOM 3238 N N . ARG A 1 17 ? 5.528 -10.860 -14.276 1.00 0.00 17 ARG A N 4
ATOM 3239 C CA . ARG A 1 17 ? 6.371 -11.050 -13.078 1.00 0.00 17 ARG A CA 4
ATOM 3240 C C . ARG A 1 17 ? 7.211 -12.334 -13.232 1.00 0.00 17 ARG A C 4
ATOM 3241 O O . ARG A 1 17 ? 6.866 -13.402 -12.716 1.00 0.00 17 ARG A O 4
ATOM 3262 N N . GLY A 1 18 ? 8.277 -12.206 -14.035 1.00 0.00 18 GLY A N 4
ATOM 3263 C CA . GLY A 1 18 ? 9.204 -13.288 -14.339 1.00 0.00 18 GLY A CA 4
ATOM 3264 C C . GLY A 1 18 ? 10.586 -12.759 -14.701 1.00 0.00 18 GLY A C 4
ATOM 3265 O O . GLY A 1 18 ? 11.412 -13.477 -15.281 1.00 0.00 18 GLY A O 4
ATOM 3269 N N . SER A 1 19 ? 10.829 -11.482 -14.363 1.00 0.00 19 SER A N 4
ATOM 3270 C CA . SER A 1 19 ? 12.116 -10.811 -14.578 1.00 0.00 19 SER A CA 4
ATOM 3271 C C . SER A 1 19 ? 13.056 -11.140 -13.403 1.00 0.00 19 SER A C 4
ATOM 3272 O O . SER A 1 19 ? 12.650 -11.063 -12.236 1.00 0.00 19 SER A O 4
ATOM 3280 N N . HIS A 1 20 ? 14.299 -11.533 -13.719 1.00 0.00 20 HIS A N 4
ATOM 3281 C CA . HIS A 1 20 ? 15.301 -11.940 -12.714 1.00 0.00 20 HIS A CA 4
ATOM 3282 C C . HIS A 1 20 ? 16.326 -10.816 -12.484 1.00 0.00 20 HIS A C 4
ATOM 3283 O O . HIS A 1 20 ? 17.114 -10.479 -13.379 1.00 0.00 20 HIS A O 4
ATOM 3298 N N . MET A 1 21 ? 16.283 -10.257 -11.259 1.00 0.00 21 MET A N 4
ATOM 3299 C CA . MET A 1 21 ? 17.172 -9.169 -10.796 1.00 0.00 21 MET A CA 4
ATOM 3300 C C . MET A 1 21 ? 18.539 -9.724 -10.334 1.00 0.00 21 MET A C 4
ATOM 3301 O O . MET A 1 21 ? 18.760 -10.940 -10.349 1.00 0.00 21 MET A O 4
ATOM 3315 N N . LYS A 1 22 ? 19.440 -8.815 -9.921 1.00 0.00 22 LYS A N 4
ATOM 3316 C CA . LYS A 1 22 ? 20.872 -9.109 -9.730 1.00 0.00 22 LYS A CA 4
ATOM 3317 C C . LYS A 1 22 ? 21.115 -10.103 -8.573 1.00 0.00 22 LYS A C 4
ATOM 3318 O O . LYS A 1 22 ? 21.042 -9.728 -7.397 1.00 0.00 22 LYS A O 4
ATOM 3337 N N . THR A 1 23 ? 21.388 -11.368 -8.923 1.00 0.00 23 THR A N 4
ATOM 3338 C CA . THR A 1 23 ? 21.596 -12.433 -7.935 1.00 0.00 23 THR A CA 4
ATOM 3339 C C . THR A 1 23 ? 23.046 -12.434 -7.395 1.00 0.00 23 THR A C 4
ATOM 3340 O O . THR A 1 23 ? 24.011 -12.487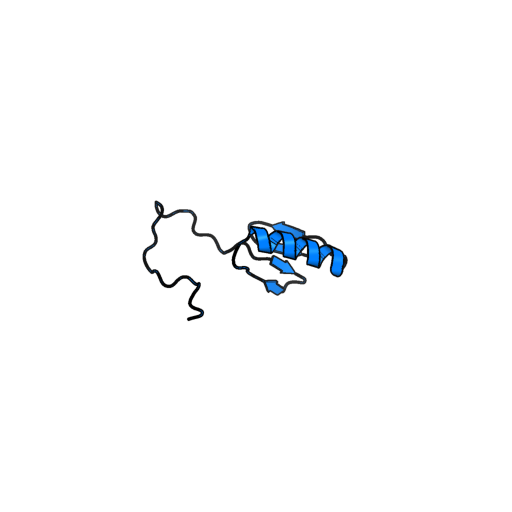 -8.173 1.00 0.00 23 THR A O 4
ATOM 3351 N N . VAL A 1 24 ? 23.179 -12.334 -6.055 1.00 0.00 24 VAL A N 4
ATOM 3352 C CA . VAL A 1 24 ? 24.450 -12.544 -5.343 1.00 0.00 24 VAL A CA 4
ATOM 3353 C C . VAL A 1 24 ? 24.376 -13.862 -4.554 1.00 0.00 24 VAL A C 4
ATOM 3354 O O . VAL A 1 24 ? 23.697 -13.947 -3.519 1.00 0.00 24 VAL A O 4
ATOM 3367 N N . GLU A 1 25 ? 25.050 -14.882 -5.083 1.00 0.00 25 GLU A N 4
ATOM 3368 C CA . GLU A 1 25 ? 25.206 -16.170 -4.430 1.00 0.00 25 GLU A CA 4
ATOM 3369 C C . GLU A 1 25 ? 26.470 -16.155 -3.565 1.00 0.00 25 GLU A C 4
ATOM 3370 O O . GLU A 1 25 ? 27.583 -16.147 -4.089 1.00 0.00 25 GLU A O 4
ATOM 3382 N N . VAL A 1 26 ? 26.293 -16.123 -2.240 1.00 0.00 26 VAL A N 4
ATOM 3383 C CA . VAL A 1 26 ? 27.406 -16.292 -1.293 1.00 0.00 26 VAL A CA 4
ATOM 3384 C C . VAL A 1 26 ? 27.457 -17.739 -0.801 1.00 0.00 26 VAL A C 4
ATOM 3385 O O . VAL A 1 26 ? 26.521 -18.221 -0.138 1.00 0.00 26 VAL A O 4
ATOM 3398 N N . ASN A 1 27 ? 28.538 -18.435 -1.209 1.00 0.00 27 ASN A N 4
ATOM 3399 C CA . ASN A 1 27 ? 28.896 -19.782 -0.723 1.00 0.00 27 ASN A CA 4
ATOM 3400 C C . ASN A 1 27 ? 27.750 -20.806 -0.973 1.00 0.00 27 ASN A C 4
ATOM 3401 O O . ASN A 1 27 ? 27.668 -21.856 -0.323 1.00 0.00 27 ASN A O 4
ATOM 3412 N N . GLY A 1 28 ? 26.901 -20.501 -1.975 1.00 0.00 28 GLY A N 4
ATOM 3413 C CA . GLY A 1 28 ? 25.835 -21.405 -2.417 1.00 0.00 28 GLY A CA 4
ATOM 3414 C C . GLY A 1 28 ? 24.441 -20.859 -2.141 1.00 0.00 28 GLY A C 4
ATOM 3415 O O . GLY A 1 28 ? 23.481 -21.242 -2.824 1.00 0.00 28 GLY A O 4
ATOM 3419 N N . VAL A 1 29 ? 24.321 -19.964 -1.137 1.00 0.00 29 VAL A N 4
ATOM 3420 C CA . VAL A 1 29 ? 23.038 -19.308 -0.801 1.00 0.00 29 VAL A CA 4
ATOM 3421 C C . VAL A 1 29 ? 22.860 -18.051 -1.670 1.00 0.00 29 VAL A C 4
ATOM 3422 O O . VAL A 1 29 ? 23.658 -17.113 -1.582 1.00 0.00 29 VAL A O 4
ATOM 3435 N N . LYS A 1 30 ? 21.806 -18.056 -2.502 1.00 0.00 30 LYS A N 4
ATOM 3436 C CA . LYS A 1 30 ? 21.500 -16.964 -3.443 1.00 0.00 30 LYS A CA 4
ATOM 3437 C C . LYS A 1 30 ? 20.611 -15.888 -2.797 1.00 0.00 30 LYS A C 4
ATOM 3438 O O . LYS A 1 30 ? 19.720 -16.190 -1.995 1.00 0.00 30 LYS A O 4
ATOM 3457 N N . TYR A 1 31 ? 20.908 -14.628 -3.149 1.00 0.00 31 TYR A N 4
ATOM 3458 C CA . TYR A 1 31 ? 20.145 -13.424 -2.746 1.00 0.00 31 TYR A CA 4
ATOM 3459 C C . TYR A 1 31 ? 19.855 -12.612 -4.008 1.00 0.00 31 TYR A C 4
ATOM 3460 O O . TYR A 1 31 ? 20.527 -12.798 -5.018 1.00 0.00 31 TYR A O 4
ATOM 3478 N N . ASP A 1 32 ? 18.857 -11.723 -3.963 1.00 0.00 32 ASP A N 4
ATOM 3479 C CA . ASP A 1 32 ? 18.469 -10.893 -5.129 1.00 0.00 32 ASP A CA 4
ATOM 3480 C C . ASP A 1 32 ? 18.574 -9.409 -4.782 1.00 0.00 32 ASP A C 4
ATOM 3481 O O . ASP A 1 32 ? 18.223 -8.992 -3.674 1.00 0.00 32 ASP A O 4
ATOM 3490 N N . PHE A 1 33 ? 19.052 -8.615 -5.750 1.00 0.00 33 PHE A N 4
ATOM 3491 C CA . PHE A 1 33 ? 19.274 -7.169 -5.602 1.00 0.00 33 PHE A CA 4
ATOM 3492 C C . PHE A 1 33 ? 18.630 -6.425 -6.773 1.00 0.00 33 PHE A C 4
ATOM 3493 O O . PHE A 1 33 ? 18.798 -6.820 -7.930 1.00 0.00 33 PHE A O 4
ATOM 3510 N N . ASP A 1 34 ? 17.911 -5.341 -6.459 1.00 0.00 34 ASP A N 4
ATOM 3511 C CA . ASP A 1 34 ? 17.371 -4.399 -7.456 1.00 0.00 34 ASP A CA 4
ATOM 3512 C C . ASP A 1 34 ? 18.513 -3.585 -8.106 1.00 0.00 34 ASP A C 4
ATOM 3513 O O . ASP A 1 34 ? 18.390 -3.123 -9.250 1.00 0.00 34 ASP A O 4
ATOM 3522 N N . ASN A 1 35 ? 19.633 -3.432 -7.367 1.00 0.00 35 ASN A N 4
ATOM 3523 C CA . ASN A 1 35 ? 20.803 -2.644 -7.809 1.00 0.00 35 ASN A CA 4
ATOM 3524 C C . ASN A 1 35 ? 22.092 -3.497 -7.732 1.00 0.00 35 ASN A C 4
ATOM 3525 O O . ASN A 1 35 ? 22.425 -4.000 -6.652 1.00 0.00 35 ASN A O 4
ATOM 3536 N N . PRO A 1 36 ? 22.842 -3.675 -8.884 1.00 0.00 36 PRO A N 4
ATOM 3537 C CA . PRO A 1 36 ? 24.214 -4.272 -8.895 1.00 0.00 36 PRO A CA 4
ATOM 3538 C C . PRO A 1 36 ? 25.228 -3.442 -8.068 1.00 0.00 36 PRO A C 4
ATOM 3539 O O . PRO A 1 36 ? 26.309 -3.931 -7.729 1.00 0.00 36 PRO A O 4
ATOM 3550 N N . GLU A 1 37 ? 24.841 -2.190 -7.767 1.00 0.00 37 GLU A N 4
ATOM 3551 C CA . GLU A 1 37 ? 25.632 -1.247 -6.961 1.00 0.00 37 GLU A CA 4
ATOM 3552 C C . GLU A 1 37 ? 25.743 -1.767 -5.517 1.00 0.00 37 GLU A C 4
ATOM 3553 O O . GLU A 1 37 ? 26.846 -1.991 -5.002 1.00 0.00 37 GLU A O 4
ATOM 3565 N N . GLN A 1 38 ? 24.563 -2.036 -4.920 1.00 0.00 38 GLN A N 4
ATOM 3566 C CA . GLN A 1 38 ? 24.438 -2.600 -3.562 1.00 0.00 38 GLN A CA 4
ATOM 3567 C C . GLN A 1 38 ? 24.940 -4.049 -3.529 1.00 0.00 38 GLN A C 4
ATOM 3568 O O . GLN A 1 38 ? 25.470 -4.507 -2.514 1.00 0.00 38 GLN A O 4
ATOM 3582 N N . ALA A 1 39 ? 24.747 -4.749 -4.669 1.00 0.00 39 ALA A N 4
ATOM 3583 C CA . ALA A 1 39 ? 25.136 -6.154 -4.852 1.00 0.00 39 ALA A CA 4
ATOM 3584 C C . ALA A 1 39 ? 26.643 -6.347 -4.655 1.00 0.00 39 ALA A C 4
ATOM 3585 O O . ALA A 1 39 ? 27.054 -7.241 -3.923 1.00 0.00 39 ALA A O 4
ATOM 3592 N N . ARG A 1 40 ? 27.446 -5.473 -5.298 1.00 0.00 40 ARG A N 4
ATOM 3593 C CA . ARG A 1 40 ? 28.919 -5.501 -5.199 1.00 0.00 40 ARG A CA 4
ATOM 3594 C C . ARG A 1 40 ? 29.375 -5.130 -3.774 1.00 0.00 40 ARG A C 4
ATOM 3595 O O . ARG A 1 40 ? 30.232 -5.802 -3.205 1.00 0.00 40 ARG A O 4
ATOM 3616 N N . GLU A 1 41 ? 28.763 -4.073 -3.212 1.00 0.00 41 GLU A N 4
ATOM 3617 C CA . GLU A 1 41 ? 29.137 -3.529 -1.889 1.00 0.00 41 GLU A CA 4
ATOM 3618 C C . GLU A 1 41 ? 28.996 -4.581 -0.778 1.00 0.00 41 GLU A C 4
ATOM 3619 O O . GLU A 1 41 ? 29.974 -4.892 -0.083 1.00 0.00 41 GLU A O 4
ATOM 3631 N N . MET A 1 42 ? 27.773 -5.128 -0.628 1.00 0.00 42 MET A N 4
ATOM 3632 C CA . MET A 1 42 ? 27.473 -6.166 0.382 1.00 0.00 42 MET A CA 4
ATOM 3633 C C . MET A 1 42 ? 28.352 -7.413 0.164 1.00 0.00 42 MET A C 4
ATOM 3634 O O . MET A 1 42 ? 28.854 -8.003 1.127 1.00 0.00 42 MET A O 4
ATOM 3648 N N . ALA A 1 43 ? 28.552 -7.763 -1.120 1.00 0.00 43 ALA A N 4
ATOM 3649 C CA . ALA A 1 43 ? 29.339 -8.926 -1.536 1.00 0.00 43 ALA A CA 4
ATOM 3650 C C . ALA A 1 43 ? 30.782 -8.858 -1.017 1.00 0.00 43 ALA A C 4
ATOM 3651 O O . ALA A 1 43 ? 31.252 -9.804 -0.393 1.00 0.00 43 ALA A O 4
ATOM 3658 N N . GLU A 1 44 ? 31.465 -7.726 -1.261 1.00 0.00 44 GLU A N 4
ATOM 3659 C CA . GLU A 1 44 ? 32.895 -7.555 -0.907 1.00 0.00 44 GLU A CA 4
ATOM 3660 C C . GLU A 1 44 ? 33.114 -7.589 0.618 1.00 0.00 44 GLU A C 4
ATOM 3661 O O . GLU A 1 44 ? 34.124 -8.119 1.095 1.00 0.00 44 GLU A O 4
ATOM 3673 N N . ARG A 1 45 ? 32.139 -7.036 1.355 1.00 0.00 45 ARG A N 4
ATOM 3674 C CA . ARG A 1 45 ? 32.162 -6.979 2.829 1.00 0.00 45 ARG A CA 4
ATOM 3675 C C . ARG A 1 45 ? 31.996 -8.383 3.435 1.00 0.00 45 ARG A C 4
ATOM 3676 O O . ARG A 1 45 ? 32.668 -8.724 4.408 1.00 0.00 45 ARG A O 4
ATOM 3697 N N . ILE A 1 46 ? 31.098 -9.189 2.835 1.00 0.00 46 ILE A N 4
ATOM 3698 C CA . ILE A 1 46 ? 30.901 -10.603 3.230 1.00 0.00 46 ILE A CA 4
ATOM 3699 C C . ILE A 1 46 ? 32.148 -11.441 2.861 1.00 0.00 46 ILE A C 4
ATOM 3700 O O . ILE A 1 46 ? 32.591 -12.285 3.641 1.00 0.00 46 ILE A O 4
ATOM 3716 N N . ALA A 1 47 ? 32.706 -11.158 1.671 1.00 0.00 47 ALA A N 4
ATOM 3717 C CA . ALA A 1 47 ? 33.826 -11.912 1.085 1.00 0.00 47 ALA A CA 4
ATOM 3718 C C . ALA A 1 47 ? 35.067 -11.843 1.975 1.00 0.00 47 ALA A C 4
ATOM 3719 O O . ALA A 1 47 ? 35.666 -12.864 2.262 1.00 0.00 47 ALA A O 4
ATOM 3726 N N . LYS A 1 48 ? 35.411 -10.629 2.441 1.00 0.00 48 LYS A N 4
ATOM 3727 C CA . LYS A 1 48 ? 36.569 -10.421 3.341 1.00 0.00 48 LYS A CA 4
ATOM 3728 C C . LYS A 1 48 ? 36.299 -11.031 4.739 1.00 0.00 48 LYS A C 4
ATOM 3729 O O . LYS A 1 48 ? 37.227 -11.486 5.410 1.00 0.00 48 LYS A O 4
ATOM 3748 N N . SER A 1 49 ? 35.006 -11.072 5.137 1.00 0.00 49 SER A N 4
ATOM 3749 C CA . SER A 1 49 ? 34.565 -11.664 6.420 1.00 0.00 49 SER A CA 4
ATOM 3750 C C . SER A 1 49 ? 34.689 -13.199 6.402 1.00 0.00 49 SER A C 4
ATOM 3751 O O . SER A 1 49 ? 34.925 -13.822 7.441 1.00 0.00 49 SER A O 4
ATOM 3759 N N . LEU A 1 50 ? 34.537 -13.787 5.207 1.00 0.00 50 LEU A N 4
ATOM 3760 C CA . LEU A 1 50 ? 34.702 -15.240 4.990 1.00 0.00 50 LEU A CA 4
ATOM 3761 C C . LEU A 1 50 ? 36.135 -15.576 4.518 1.00 0.00 50 LEU A C 4
ATOM 3762 O O . LEU A 1 50 ? 36.543 -16.736 4.547 1.00 0.00 50 LEU A O 4
ATOM 3778 N N . GLY A 1 51 ? 36.867 -14.547 4.058 1.00 0.00 51 GLY A N 4
ATOM 3779 C CA . GLY A 1 51 ? 38.198 -14.710 3.450 1.00 0.00 51 GLY A CA 4
ATOM 3780 C C . GLY A 1 51 ? 38.134 -15.033 1.950 1.00 0.00 51 GLY A C 4
ATOM 3781 O O . GLY A 1 51 ? 39.178 -15.132 1.293 1.00 0.00 51 GLY A O 4
ATOM 3785 N N . LEU A 1 52 ? 36.903 -15.193 1.417 1.00 0.00 52 LEU A N 4
ATOM 3786 C CA . LEU A 1 52 ? 36.649 -15.556 0.006 1.00 0.00 52 LEU A CA 4
ATOM 3787 C C . LEU A 1 52 ? 36.748 -14.330 -0.926 1.00 0.00 52 LEU A C 4
ATOM 3788 O O . LEU A 1 52 ? 37.098 -13.226 -0.491 1.00 0.00 52 LEU A O 4
ATOM 3804 N N . GLN A 1 53 ? 36.431 -14.540 -2.215 1.00 0.00 53 GLN A N 4
ATOM 3805 C CA . GLN A 1 53 ? 36.444 -13.482 -3.240 1.00 0.00 53 GLN A CA 4
ATOM 3806 C C . GLN A 1 53 ? 35.083 -13.420 -3.944 1.00 0.00 53 GLN A C 4
ATOM 3807 O O . GLN A 1 53 ? 34.392 -14.444 -4.073 1.00 0.00 53 GLN A O 4
ATOM 3821 N N . VAL A 1 54 ? 34.694 -12.213 -4.385 1.00 0.00 54 VAL A N 4
ATOM 3822 C CA . VAL A 1 54 ? 33.473 -12.009 -5.173 1.00 0.00 54 VAL A CA 4
ATOM 3823 C C . VAL A 1 54 ? 33.814 -12.148 -6.654 1.00 0.00 54 VAL A C 4
ATOM 3824 O O . VAL A 1 54 ? 34.402 -11.237 -7.262 1.00 0.00 54 VAL A O 4
ATOM 3837 N N . ARG A 1 55 ? 33.489 -13.305 -7.208 1.00 0.00 55 ARG A N 4
ATOM 3838 C CA . ARG A 1 55 ? 33.718 -13.619 -8.614 1.00 0.00 55 ARG A CA 4
ATOM 3839 C C . ARG A 1 55 ? 32.367 -13.815 -9.309 1.00 0.00 55 ARG A C 4
ATOM 3840 O O . ARG A 1 55 ? 31.745 -14.874 -9.167 1.00 0.00 55 ARG A O 4
ATOM 3861 N N . LEU A 1 56 ? 31.885 -12.772 -10.015 1.00 0.00 56 LEU A N 4
ATOM 3862 C CA . LEU A 1 56 ? 30.654 -12.879 -10.809 1.00 0.00 56 LEU A CA 4
ATOM 3863 C C . LEU A 1 56 ? 30.917 -13.761 -12.034 1.00 0.00 56 LEU A C 4
ATOM 3864 O O . LEU A 1 56 ? 31.945 -13.631 -12.707 1.00 0.00 56 LEU A O 4
ATOM 3880 N N . GLU A 1 57 ? 29.999 -14.682 -12.276 1.00 0.00 57 GLU A N 4
ATOM 3881 C CA . GLU A 1 57 ? 30.081 -15.663 -13.356 1.00 0.00 57 GLU A CA 4
ATOM 3882 C C . GLU A 1 57 ? 28.960 -15.342 -14.348 1.00 0.00 57 GLU A C 4
ATOM 3883 O O . GLU A 1 57 ? 27.794 -15.734 -14.148 1.00 0.00 57 GLU A O 4
ATOM 3895 N N . GLY A 1 58 ? 29.309 -14.533 -15.368 1.00 0.00 58 GLY A N 4
ATOM 3896 C CA . GLY A 1 58 ? 28.333 -14.046 -16.327 1.00 0.00 58 GLY A CA 4
ATOM 3897 C C . GLY A 1 58 ? 27.674 -12.780 -15.822 1.00 0.00 58 GLY A C 4
ATOM 3898 O O . GLY A 1 58 ? 28.249 -11.692 -15.927 1.00 0.00 58 GLY A O 4
ATOM 3902 N N . ASP A 1 59 ? 26.468 -12.925 -15.271 1.00 0.00 59 ASP A N 4
ATOM 3903 C CA . ASP A 1 59 ? 25.701 -11.815 -14.683 1.00 0.00 59 ASP A CA 4
ATOM 3904 C C . ASP A 1 59 ? 25.750 -11.873 -13.147 1.00 0.00 59 ASP A C 4
ATOM 3905 O O . ASP A 1 59 ? 25.857 -10.842 -12.474 1.00 0.00 59 ASP A O 4
ATOM 3914 N N . THR A 1 60 ? 25.680 -13.098 -12.608 1.00 0.00 60 THR A N 4
ATOM 3915 C CA . THR A 1 60 ? 25.406 -13.341 -11.181 1.00 0.00 60 THR A CA 4
ATOM 3916 C C . THR A 1 60 ? 26.695 -13.329 -10.347 1.00 0.00 60 THR A C 4
ATOM 3917 O O . THR A 1 60 ? 27.634 -14.076 -10.650 1.00 0.00 60 THR A O 4
ATOM 3928 N N . PHE A 1 61 ? 26.727 -12.483 -9.295 1.00 0.00 61 PHE A N 4
ATOM 3929 C CA . PHE A 1 61 ? 27.842 -12.440 -8.323 1.00 0.00 61 PHE A CA 4
ATOM 3930 C C . PHE A 1 61 ? 27.905 -13.770 -7.552 1.00 0.00 61 PHE A C 4
ATOM 3931 O O . PHE A 1 61 ? 26.874 -14.297 -7.157 1.00 0.00 61 PHE A O 4
ATOM 3948 N N . LYS A 1 62 ? 29.115 -14.321 -7.385 1.00 0.00 62 LYS A N 4
ATOM 3949 C CA . LYS A 1 62 ? 29.335 -15.602 -6.684 1.00 0.00 62 LYS A CA 4
ATOM 3950 C C . LYS A 1 62 ? 30.550 -15.469 -5.752 1.00 0.00 62 LYS A C 4
ATOM 3951 O O . LYS A 1 62 ? 31.701 -15.465 -6.213 1.00 0.00 62 LYS A O 4
ATOM 3970 N N . ILE A 1 63 ? 30.281 -15.322 -4.440 1.00 0.00 63 ILE A N 4
ATOM 3971 C CA . ILE A 1 63 ? 31.325 -15.280 -3.408 1.00 0.00 63 ILE A CA 4
ATOM 3972 C C . ILE A 1 63 ? 31.831 -16.709 -3.147 1.00 0.00 63 ILE A C 4
ATOM 3973 O O . ILE A 1 63 ? 31.243 -17.471 -2.357 1.00 0.00 63 ILE A O 4
ATOM 3989 N N . GLU A 1 64 ? 32.875 -17.086 -3.895 1.00 0.00 64 GLU A N 4
ATOM 3990 C CA . GLU A 1 64 ? 33.506 -18.406 -3.826 1.00 0.00 64 GLU A CA 4
ATOM 3991 C C . GLU A 1 64 ? 35.029 -18.214 -3.733 1.00 0.00 64 GLU A C 4
ATOM 3992 O O . GLU A 1 64 ? 35.629 -17.763 -4.722 1.00 0.00 64 GLU A O 4
ATOM 4005 N N . MET A 1 1 ? 41.854 2.590 -17.258 1.00 0.00 1 MET A N 5
ATOM 4006 C CA . MET A 1 1 ? 41.257 1.415 -17.939 1.00 0.00 1 MET A CA 5
ATOM 4007 C C . MET A 1 1 ? 40.060 1.857 -18.801 1.00 0.00 1 MET A C 5
ATOM 4008 O O . MET A 1 1 ? 40.074 1.699 -20.031 1.00 0.00 1 MET A O 5
ATOM 4024 N N . GLY A 1 2 ? 39.033 2.423 -18.142 1.00 0.00 2 GLY A N 5
ATOM 4025 C CA . GLY A 1 2 ? 37.828 2.905 -18.821 1.00 0.00 2 GLY A CA 5
ATOM 4026 C C . GLY A 1 2 ? 36.641 3.045 -17.872 1.00 0.00 2 GLY A C 5
ATOM 4027 O O . GLY A 1 2 ? 36.829 3.198 -16.655 1.00 0.00 2 GLY A O 5
ATOM 4031 N N . SER A 1 3 ? 35.420 2.983 -18.432 1.00 0.00 3 SER A N 5
ATOM 4032 C CA . SER A 1 3 ? 34.159 3.094 -17.676 1.00 0.00 3 SER A CA 5
ATOM 4033 C C . SER A 1 3 ? 33.780 1.730 -17.051 1.00 0.00 3 SER A C 5
ATOM 4034 O O . SER A 1 3 ? 32.797 1.083 -17.449 1.00 0.00 3 SER A O 5
ATOM 4042 N N . SER A 1 4 ? 34.603 1.290 -16.079 1.00 0.00 4 SER A N 5
ATOM 4043 C CA . SER A 1 4 ? 34.419 0.007 -15.371 1.00 0.00 4 SER A CA 5
ATOM 4044 C C . SER A 1 4 ? 33.310 0.114 -14.298 1.00 0.00 4 SER A C 5
ATOM 4045 O O . SER A 1 4 ? 32.796 -0.903 -13.824 1.00 0.00 4 SER A O 5
ATOM 4053 N N . HIS A 1 5 ? 32.936 1.362 -13.944 1.00 0.00 5 HIS A N 5
ATOM 4054 C CA . HIS A 1 5 ? 31.974 1.657 -12.866 1.00 0.00 5 HIS A CA 5
ATOM 4055 C C . HIS A 1 5 ? 31.102 2.875 -13.253 1.00 0.00 5 HIS A C 5
ATOM 4056 O O . HIS A 1 5 ? 31.516 4.033 -13.126 1.00 0.00 5 HIS A O 5
ATOM 4071 N N . HIS A 1 6 ? 29.891 2.588 -13.767 1.00 0.00 6 HIS A N 5
ATOM 4072 C CA . HIS A 1 6 ? 28.941 3.616 -14.239 1.00 0.00 6 HIS A CA 5
ATOM 4073 C C . HIS A 1 6 ? 28.093 4.129 -13.060 1.00 0.00 6 HIS A C 5
ATOM 4074 O O . HIS A 1 6 ? 27.257 3.383 -12.528 1.00 0.00 6 HIS A O 5
ATOM 4089 N N . HIS A 1 7 ? 28.326 5.392 -12.647 1.00 0.00 7 HIS A N 5
ATOM 4090 C CA . HIS A 1 7 ? 27.592 6.017 -11.524 1.00 0.00 7 HIS A CA 5
ATOM 4091 C C . HIS A 1 7 ? 26.181 6.431 -11.978 1.00 0.00 7 HIS A C 5
ATOM 4092 O O . HIS A 1 7 ? 25.981 7.530 -12.511 1.00 0.00 7 HIS A O 5
ATOM 4107 N N . HIS A 1 8 ? 25.226 5.501 -11.809 1.00 0.00 8 HIS A N 5
ATOM 4108 C CA . HIS A 1 8 ? 23.799 5.694 -12.153 1.00 0.00 8 HIS A CA 5
ATOM 4109 C C . HIS A 1 8 ? 22.928 5.156 -11.003 1.00 0.00 8 HIS A C 5
ATOM 4110 O O . HIS A 1 8 ? 22.104 4.241 -11.190 1.00 0.00 8 HIS A O 5
ATOM 4125 N N . HIS A 1 9 ? 23.141 5.735 -9.801 1.00 0.00 9 HIS A N 5
ATOM 4126 C CA . HIS A 1 9 ? 22.386 5.370 -8.591 1.00 0.00 9 HIS A CA 5
ATOM 4127 C C . HIS A 1 9 ? 20.919 5.803 -8.738 1.00 0.00 9 HIS A C 5
ATOM 4128 O O . HIS A 1 9 ? 20.594 6.992 -8.621 1.00 0.00 9 HIS A O 5
ATOM 4143 N N . HIS A 1 10 ? 20.052 4.825 -9.030 1.00 0.00 10 HIS A N 5
ATOM 4144 C CA . HIS A 1 10 ? 18.628 5.065 -9.287 1.00 0.00 10 HIS A CA 5
ATOM 4145 C C . HIS A 1 10 ? 17.784 4.041 -8.514 1.00 0.00 10 HIS A C 5
ATOM 4146 O O . HIS A 1 10 ? 17.944 2.830 -8.697 1.00 0.00 10 HIS A O 5
ATOM 4161 N N . SER A 1 11 ? 16.917 4.546 -7.626 1.00 0.00 11 SER A N 5
ATOM 4162 C CA . SER A 1 11 ? 15.931 3.729 -6.910 1.00 0.00 11 SER A CA 5
ATOM 4163 C C . SER A 1 11 ? 14.629 3.705 -7.733 1.00 0.00 11 SER A C 5
ATOM 4164 O O . SER A 1 11 ? 14.267 4.720 -8.338 1.00 0.00 11 SER A O 5
ATOM 4172 N N . SER A 1 12 ? 13.935 2.557 -7.758 1.00 0.00 12 SER A N 5
ATOM 4173 C CA . SER A 1 12 ? 12.727 2.364 -8.582 1.00 0.00 12 SER A CA 5
ATOM 4174 C C . SER A 1 12 ? 11.540 3.207 -8.069 1.00 0.00 12 SER A C 5
ATOM 4175 O O . SER A 1 12 ? 10.668 3.609 -8.852 1.00 0.00 12 SER A O 5
ATOM 4183 N N . GLY A 1 13 ? 11.510 3.441 -6.742 1.00 0.00 13 GLY A N 5
ATOM 4184 C CA . GLY A 1 13 ? 10.381 4.108 -6.071 1.00 0.00 13 GLY A CA 5
ATOM 4185 C C . GLY A 1 13 ? 9.341 3.109 -5.578 1.00 0.00 13 GLY A C 5
ATOM 4186 O O . GLY A 1 13 ? 8.613 3.376 -4.622 1.00 0.00 13 GLY A O 5
ATOM 4190 N N . LEU A 1 14 ? 9.267 1.962 -6.271 1.00 0.00 14 LEU A N 5
ATOM 4191 C CA . LEU A 1 14 ? 8.439 0.808 -5.893 1.00 0.00 14 LEU A CA 5
ATOM 4192 C C . LEU A 1 14 ? 9.364 -0.348 -5.483 1.00 0.00 14 LEU A C 5
ATOM 4193 O O . LEU A 1 14 ? 10.582 -0.278 -5.705 1.00 0.00 14 LEU A O 5
ATOM 4209 N N . VAL A 1 15 ? 8.792 -1.402 -4.882 1.00 0.00 15 VAL A N 5
ATOM 4210 C CA . VAL A 1 15 ? 9.534 -2.637 -4.546 1.00 0.00 15 VAL A CA 5
ATOM 4211 C C . VAL A 1 15 ? 9.211 -3.737 -5.604 1.00 0.00 15 VAL A C 5
ATOM 4212 O O . VAL A 1 15 ? 8.145 -4.365 -5.554 1.00 0.00 15 VAL A O 5
ATOM 4225 N N . PRO A 1 16 ? 10.104 -3.940 -6.641 1.00 0.00 16 PRO A N 5
ATOM 4226 C CA . PRO A 1 16 ? 9.863 -4.918 -7.724 1.00 0.00 16 PRO A CA 5
ATOM 4227 C C . PRO A 1 16 ? 10.076 -6.365 -7.223 1.00 0.00 16 PRO A C 5
ATOM 4228 O O . PRO 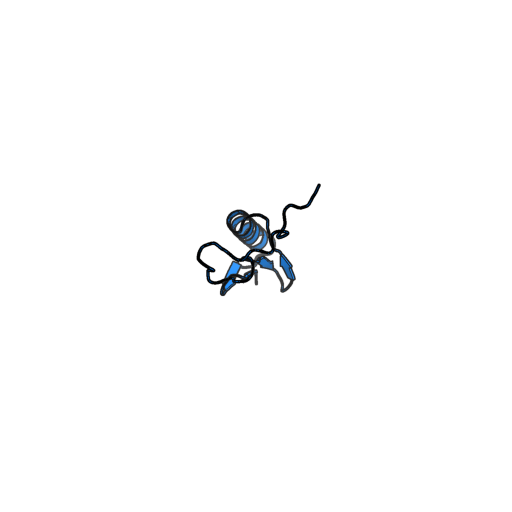A 1 16 ? 11.213 -6.853 -7.184 1.00 0.00 16 PRO A O 5
ATOM 4239 N N . ARG A 1 17 ? 8.975 -7.018 -6.795 1.00 0.00 17 ARG A N 5
ATOM 4240 C CA . ARG A 1 17 ? 9.016 -8.381 -6.234 1.00 0.00 17 ARG A CA 5
ATOM 4241 C C . ARG A 1 17 ? 9.455 -9.383 -7.314 1.00 0.00 17 ARG A C 5
ATOM 4242 O O . ARG A 1 17 ? 8.829 -9.486 -8.378 1.00 0.00 17 ARG A O 5
ATOM 4263 N N . GLY A 1 18 ? 10.562 -10.093 -7.030 1.00 0.00 18 GLY A N 5
ATOM 4264 C CA . GLY A 1 18 ? 11.126 -11.079 -7.938 1.00 0.00 18 GLY A CA 5
ATOM 4265 C C . GLY A 1 18 ? 12.092 -10.461 -8.936 1.00 0.00 18 GLY A C 5
ATOM 4266 O O . GLY A 1 18 ? 13.277 -10.807 -8.960 1.00 0.00 18 GLY A O 5
ATOM 4270 N N . SER A 1 19 ? 11.559 -9.525 -9.750 1.00 0.00 19 SER A N 5
ATOM 4271 C CA . SER A 1 19 ? 12.289 -8.839 -10.824 1.00 0.00 19 SER A CA 5
ATOM 4272 C C . SER A 1 19 ? 13.373 -7.896 -10.248 1.00 0.00 19 SER A C 5
ATOM 4273 O O . SER A 1 19 ? 13.103 -6.730 -9.923 1.00 0.00 19 SER A O 5
ATOM 4281 N N . HIS A 1 20 ? 14.591 -8.436 -10.097 1.00 0.00 20 HIS A N 5
ATOM 4282 C CA . HIS A 1 20 ? 15.737 -7.730 -9.487 1.00 0.00 20 HIS A CA 5
ATOM 4283 C C . HIS A 1 20 ? 16.986 -7.845 -10.382 1.00 0.00 20 HIS A C 5
ATOM 4284 O O . HIS A 1 20 ? 17.122 -8.802 -11.152 1.00 0.00 20 HIS A O 5
ATOM 4299 N N . MET A 1 21 ? 17.894 -6.853 -10.248 1.00 0.00 21 MET A N 5
ATOM 4300 C CA . MET A 1 21 ? 19.131 -6.746 -11.044 1.00 0.00 21 MET A CA 5
ATOM 4301 C C . MET A 1 21 ? 20.322 -7.374 -10.296 1.00 0.00 21 MET A C 5
ATOM 4302 O O . MET A 1 21 ? 20.625 -6.975 -9.168 1.00 0.00 21 MET A O 5
ATOM 4316 N N . LYS A 1 22 ? 20.992 -8.338 -10.969 1.00 0.00 22 LYS A N 5
ATOM 4317 C CA . LYS A 1 22 ? 22.164 -9.100 -10.460 1.00 0.00 22 LYS A CA 5
ATOM 4318 C C . LYS A 1 22 ? 21.804 -9.981 -9.245 1.00 0.00 22 LYS A C 5
ATOM 4319 O O . LYS A 1 22 ? 20.717 -9.863 -8.657 1.00 0.00 22 LYS A O 5
ATOM 4338 N N . THR A 1 23 ? 22.727 -10.880 -8.885 1.00 0.00 23 THR A N 5
ATOM 4339 C CA . THR A 1 23 ? 22.522 -11.838 -7.798 1.00 0.00 23 THR A CA 5
ATOM 4340 C C . THR A 1 23 ? 23.865 -12.178 -7.133 1.00 0.00 23 THR A C 5
ATOM 4341 O O . THR A 1 23 ? 24.857 -12.387 -7.825 1.00 0.00 23 THR A O 5
ATOM 4352 N N . VAL A 1 24 ? 23.885 -12.205 -5.794 1.00 0.00 24 VAL A N 5
ATOM 4353 C CA . VAL A 1 24 ? 25.062 -12.599 -5.002 1.00 0.00 24 VAL A CA 5
ATOM 4354 C C . VAL A 1 24 ? 24.826 -13.990 -4.414 1.00 0.00 24 VAL A C 5
ATOM 4355 O O . VAL A 1 24 ? 23.869 -14.188 -3.670 1.00 0.00 24 VAL A O 5
ATOM 4368 N N . GLU A 1 25 ? 25.696 -14.949 -4.750 1.00 0.00 25 GLU A N 5
ATOM 4369 C CA . GLU A 1 25 ? 25.604 -16.317 -4.223 1.00 0.00 25 GLU A CA 5
ATOM 4370 C C . GLU A 1 25 ? 26.722 -16.538 -3.207 1.00 0.00 25 GLU A C 5
ATOM 4371 O O . GLU A 1 25 ? 27.908 -16.511 -3.553 1.00 0.00 25 GLU A O 5
ATOM 4383 N N . VAL A 1 26 ? 26.331 -16.728 -1.940 1.00 0.00 26 VAL A N 5
ATOM 4384 C CA . VAL A 1 26 ? 27.246 -17.087 -0.854 1.00 0.00 26 VAL A CA 5
ATOM 4385 C C . VAL A 1 26 ? 26.590 -18.176 0.023 1.00 0.00 26 VAL A C 5
ATOM 4386 O O . VAL A 1 26 ? 25.392 -18.087 0.341 1.00 0.00 26 VAL A O 5
ATOM 4399 N N . ASN A 1 27 ? 27.399 -19.222 0.351 1.00 0.00 27 ASN A N 5
ATOM 4400 C CA . ASN A 1 27 ? 26.960 -20.445 1.062 1.00 0.00 27 ASN A CA 5
ATOM 4401 C C . ASN A 1 27 ? 25.885 -21.200 0.234 1.00 0.00 27 ASN A C 5
ATOM 4402 O O . ASN A 1 27 ? 25.045 -21.922 0.772 1.00 0.00 27 ASN A O 5
ATOM 4413 N N . GLY A 1 28 ? 25.952 -21.039 -1.106 1.00 0.00 28 GLY A N 5
ATOM 4414 C CA . GLY A 1 28 ? 24.998 -21.660 -2.032 1.00 0.00 28 GLY A CA 5
ATOM 4415 C C . GLY A 1 28 ? 23.747 -20.821 -2.250 1.00 0.00 28 GLY A C 5
ATOM 4416 O O . GLY A 1 28 ? 23.050 -20.996 -3.257 1.00 0.00 28 GLY A O 5
ATOM 4420 N N . VAL A 1 29 ? 23.476 -19.897 -1.306 1.00 0.00 29 VAL A N 5
ATOM 4421 C CA . VAL A 1 29 ? 22.246 -19.105 -1.266 1.00 0.00 29 VAL A CA 5
ATOM 4422 C C . VAL A 1 29 ? 22.387 -17.864 -2.160 1.00 0.00 29 VAL A C 5
ATOM 4423 O O . VAL A 1 29 ? 23.327 -17.078 -2.009 1.00 0.00 29 VAL A O 5
ATOM 4436 N N . LYS A 1 30 ? 21.449 -17.716 -3.102 1.00 0.00 30 LYS A N 5
ATOM 4437 C CA . LYS A 1 30 ? 21.413 -16.594 -4.049 1.00 0.00 30 LYS A CA 5
ATOM 4438 C C . LYS A 1 30 ? 20.491 -15.461 -3.552 1.00 0.00 30 LYS A C 5
ATOM 4439 O O . LYS A 1 30 ? 19.337 -15.700 -3.179 1.00 0.00 30 LYS A O 5
ATOM 4458 N N . TYR A 1 31 ? 21.027 -14.224 -3.571 1.00 0.00 31 TYR A N 5
ATOM 4459 C CA . TYR A 1 31 ? 20.340 -12.997 -3.111 1.00 0.00 31 TYR A CA 5
ATOM 4460 C C . TYR A 1 31 ? 20.258 -12.017 -4.293 1.00 0.00 31 TYR A C 5
ATOM 4461 O O . TYR A 1 31 ? 21.279 -11.470 -4.720 1.00 0.00 31 TYR A O 5
ATOM 4479 N N . ASP A 1 32 ? 19.060 -11.812 -4.841 1.00 0.00 32 ASP A N 5
ATOM 4480 C CA . ASP A 1 32 ? 18.860 -10.892 -5.987 1.00 0.00 32 ASP A CA 5
ATOM 4481 C C . ASP A 1 32 ? 18.467 -9.483 -5.476 1.00 0.00 32 ASP A C 5
ATOM 4482 O O . ASP A 1 32 ? 17.527 -9.336 -4.683 1.00 0.00 32 ASP A O 5
ATOM 4491 N N . PHE A 1 33 ? 19.206 -8.449 -5.930 1.00 0.00 33 PHE A N 5
ATOM 4492 C CA . PHE A 1 33 ? 19.118 -7.064 -5.390 1.00 0.00 33 PHE A CA 5
ATOM 4493 C C . PHE A 1 33 ? 18.358 -6.132 -6.329 1.00 0.00 33 PHE A C 5
ATOM 4494 O O . PHE A 1 33 ? 18.414 -6.293 -7.542 1.00 0.00 33 PHE A O 5
ATOM 4511 N N . ASP A 1 34 ? 17.681 -5.134 -5.740 1.00 0.00 34 ASP A N 5
ATOM 4512 C CA . ASP A 1 34 ? 16.955 -4.095 -6.488 1.00 0.00 34 ASP A CA 5
ATOM 4513 C C . ASP A 1 34 ? 17.971 -3.228 -7.261 1.00 0.00 34 ASP A C 5
ATOM 4514 O O . ASP A 1 34 ? 17.874 -3.050 -8.487 1.00 0.00 34 ASP A O 5
ATOM 4523 N N . ASN A 1 35 ? 18.951 -2.703 -6.515 1.00 0.00 35 ASN A N 5
ATOM 4524 C CA . ASN A 1 35 ? 20.099 -1.977 -7.075 1.00 0.00 35 ASN A CA 5
ATOM 4525 C C . ASN A 1 35 ? 21.261 -2.962 -7.305 1.00 0.00 35 ASN A C 5
ATOM 4526 O O . ASN A 1 35 ? 21.695 -3.625 -6.351 1.00 0.00 35 ASN A O 5
ATOM 4537 N N . PRO A 1 36 ? 21.809 -3.052 -8.576 1.00 0.00 36 PRO A N 5
ATOM 4538 C CA . PRO A 1 36 ? 22.985 -3.919 -8.897 1.00 0.00 36 PRO A CA 5
ATOM 4539 C C . PRO A 1 36 ? 24.264 -3.452 -8.164 1.00 0.00 36 PRO A C 5
ATOM 4540 O O . PRO A 1 36 ? 25.263 -4.180 -8.095 1.00 0.00 36 PRO A O 5
ATOM 4551 N N . GLU A 1 37 ? 24.182 -2.233 -7.608 1.00 0.00 37 GLU A N 5
ATOM 4552 C CA . GLU A 1 37 ? 25.267 -1.575 -6.883 1.00 0.00 37 GLU A CA 5
ATOM 4553 C C . GLU A 1 37 ? 25.423 -2.240 -5.519 1.00 0.00 37 GLU A C 5
ATOM 4554 O O . GLU A 1 37 ? 26.524 -2.634 -5.122 1.00 0.00 37 GLU A O 5
ATOM 4566 N N . GLN A 1 38 ? 24.270 -2.380 -4.840 1.00 0.00 38 GLN A N 5
ATOM 4567 C CA . GLN A 1 38 ? 24.170 -2.962 -3.502 1.00 0.00 38 GLN A CA 5
ATOM 4568 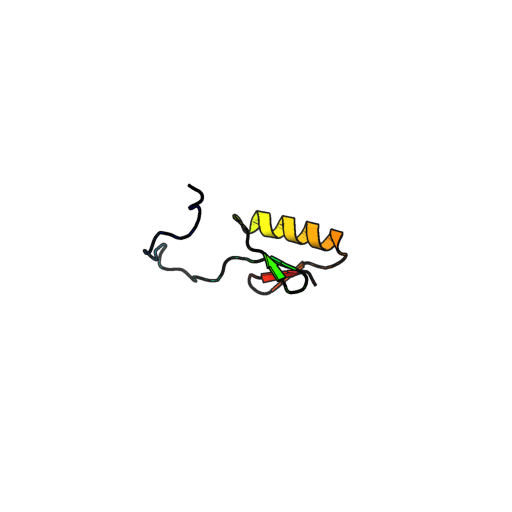C C . GLN A 1 38 ? 24.521 -4.449 -3.522 1.00 0.00 38 GLN A C 5
ATOM 4569 O O . GLN A 1 38 ? 24.975 -4.978 -2.512 1.00 0.00 38 GLN A O 5
ATOM 4583 N N . ALA A 1 39 ? 24.287 -5.107 -4.679 1.00 0.00 39 ALA A N 5
ATOM 4584 C CA . ALA A 1 39 ? 24.720 -6.492 -4.921 1.00 0.00 39 ALA A CA 5
ATOM 4585 C C . ALA A 1 39 ? 26.246 -6.599 -4.796 1.00 0.00 39 ALA A C 5
ATOM 4586 O O . ALA A 1 39 ? 26.768 -7.385 -4.005 1.00 0.00 39 ALA A O 5
ATOM 4593 N N . ARG A 1 40 ? 26.931 -5.741 -5.554 1.00 0.00 40 ARG A N 5
ATOM 4594 C CA . ARG A 1 40 ? 28.402 -5.695 -5.610 1.00 0.00 40 ARG A CA 5
ATOM 4595 C C . ARG A 1 40 ? 29.008 -5.355 -4.231 1.00 0.00 40 ARG A C 5
ATOM 4596 O O . ARG A 1 40 ? 29.896 -6.057 -3.747 1.00 0.00 40 ARG A O 5
ATOM 4617 N N . GLU A 1 41 ? 28.477 -4.291 -3.606 1.00 0.00 41 GLU A N 5
ATOM 4618 C CA . GLU A 1 41 ? 28.951 -3.777 -2.304 1.00 0.00 41 GLU A CA 5
ATOM 4619 C C . GLU A 1 41 ? 28.786 -4.833 -1.194 1.00 0.00 41 GLU A C 5
ATOM 4620 O O . GLU A 1 41 ? 29.710 -5.054 -0.407 1.00 0.00 41 GLU A O 5
ATOM 4632 N N . MET A 1 42 ? 27.605 -5.493 -1.168 1.00 0.00 42 MET A N 5
ATOM 4633 C CA . MET A 1 42 ? 27.287 -6.579 -0.210 1.00 0.00 42 MET A CA 5
ATOM 4634 C C . MET A 1 42 ? 28.287 -7.737 -0.357 1.00 0.00 42 MET A C 5
ATOM 4635 O O . MET A 1 42 ? 28.844 -8.220 0.637 1.00 0.00 42 MET A O 5
ATOM 4649 N N . ALA A 1 43 ? 28.511 -8.131 -1.626 1.00 0.00 43 ALA A N 5
ATOM 4650 C CA . ALA A 1 43 ? 29.388 -9.243 -2.009 1.00 0.00 43 ALA A CA 5
ATOM 4651 C C . ALA A 1 43 ? 30.807 -9.048 -1.478 1.00 0.00 43 ALA A C 5
ATOM 4652 O O . ALA A 1 43 ? 31.370 -9.958 -0.869 1.00 0.00 43 ALA A O 5
ATOM 4659 N N . GLU A 1 44 ? 31.360 -7.848 -1.694 1.00 0.00 44 GLU A N 5
ATOM 4660 C CA . GLU A 1 44 ? 32.739 -7.511 -1.294 1.00 0.00 44 GLU A CA 5
ATOM 4661 C C . GLU A 1 44 ? 32.918 -7.571 0.236 1.00 0.00 44 GLU A C 5
ATOM 4662 O O . GLU A 1 44 ? 33.941 -8.069 0.721 1.00 0.00 44 GLU A O 5
ATOM 4674 N N . ARG A 1 45 ? 31.909 -7.079 0.978 1.00 0.00 45 ARG A N 5
ATOM 4675 C CA . ARG A 1 45 ? 31.938 -7.049 2.456 1.00 0.00 45 ARG A CA 5
ATOM 4676 C C . ARG A 1 45 ? 31.914 -8.473 3.040 1.00 0.00 45 ARG A C 5
ATOM 4677 O O . ARG A 1 45 ? 32.640 -8.769 3.993 1.00 0.00 45 ARG A O 5
ATOM 4698 N N . ILE A 1 46 ? 31.080 -9.345 2.441 1.00 0.00 46 ILE A N 5
ATOM 4699 C CA . ILE A 1 46 ? 30.944 -10.754 2.866 1.00 0.00 46 ILE A CA 5
ATOM 4700 C C . ILE A 1 46 ? 32.208 -11.570 2.484 1.00 0.00 46 ILE A C 5
ATOM 4701 O O . ILE A 1 46 ? 32.637 -12.452 3.236 1.00 0.00 46 ILE A O 5
ATOM 4717 N N . ALA A 1 47 ? 32.800 -11.236 1.317 1.00 0.00 47 ALA A N 5
ATOM 4718 C CA . ALA A 1 47 ? 33.971 -11.946 0.759 1.00 0.00 47 ALA A CA 5
ATOM 4719 C C . ALA A 1 47 ? 35.174 -11.843 1.695 1.00 0.00 47 ALA A C 5
ATOM 4720 O O . ALA A 1 47 ? 35.706 -12.858 2.123 1.00 0.00 47 ALA A O 5
ATOM 4727 N N . LYS A 1 48 ? 35.554 -10.605 2.044 1.00 0.00 48 LYS A N 5
ATOM 4728 C CA . LYS A 1 48 ? 36.679 -10.338 2.971 1.00 0.00 48 LYS A CA 5
ATOM 4729 C C . LYS A 1 48 ? 36.360 -10.828 4.403 1.00 0.00 48 LYS A C 5
ATOM 4730 O O . LYS A 1 48 ? 37.276 -11.143 5.170 1.00 0.00 48 LYS A O 5
ATOM 4749 N N . SER A 1 49 ? 35.057 -10.920 4.733 1.00 0.00 49 SER A N 5
ATOM 4750 C CA . SER A 1 49 ? 34.589 -11.425 6.037 1.00 0.00 49 SER A CA 5
ATOM 4751 C C . SER A 1 49 ? 34.779 -12.956 6.138 1.00 0.00 49 SER A C 5
ATOM 4752 O O . SER A 1 49 ? 35.013 -13.491 7.231 1.00 0.00 49 SER A O 5
ATOM 4760 N N . LEU A 1 50 ? 34.684 -13.650 4.987 1.00 0.00 50 LEU A N 5
ATOM 4761 C CA . LEU A 1 50 ? 34.905 -15.112 4.890 1.00 0.00 50 LEU A CA 5
ATOM 4762 C C . LEU A 1 50 ? 36.311 -15.433 4.337 1.00 0.00 50 LEU A C 5
ATOM 4763 O O . LEU A 1 50 ? 36.671 -16.609 4.221 1.00 0.00 50 LEU A O 5
ATOM 4779 N N . GLY A 1 51 ? 37.075 -14.383 3.977 1.00 0.00 51 GLY A N 5
ATOM 4780 C CA . GLY A 1 51 ? 38.422 -14.529 3.408 1.00 0.00 51 GLY A CA 5
ATOM 4781 C C . GLY A 1 51 ? 38.436 -15.050 1.967 1.00 0.00 51 GLY A C 5
ATOM 4782 O O . GLY A 1 51 ? 39.479 -15.491 1.486 1.00 0.00 51 GLY A O 5
ATOM 4786 N N . LEU A 1 52 ? 37.263 -15.046 1.307 1.00 0.00 52 LEU A N 5
ATOM 4787 C CA . LEU A 1 52 ? 37.092 -15.482 -0.095 1.00 0.00 52 LEU A CA 5
ATOM 4788 C C . LEU A 1 52 ? 37.179 -14.281 -1.063 1.00 0.00 52 LEU A C 5
ATOM 4789 O O . LEU A 1 52 ? 37.555 -13.176 -0.662 1.00 0.00 52 LEU A O 5
ATOM 4805 N N . GLN A 1 53 ? 36.810 -14.514 -2.341 1.00 0.00 53 GLN A N 5
ATOM 4806 C CA . GLN A 1 53 ? 36.773 -13.464 -3.382 1.00 0.00 53 GLN A CA 5
ATOM 4807 C C . GLN A 1 53 ? 35.391 -13.446 -4.050 1.00 0.00 53 GLN A C 5
ATOM 4808 O O . GLN A 1 53 ? 34.663 -14.450 -4.011 1.00 0.00 53 GLN A O 5
ATOM 4822 N N . VAL A 1 54 ? 35.042 -12.310 -4.674 1.00 0.00 54 VAL A N 5
ATOM 4823 C CA . VAL A 1 54 ? 33.791 -12.172 -5.439 1.00 0.00 54 VAL A CA 5
ATOM 4824 C C . VAL A 1 54 ? 34.072 -12.422 -6.925 1.00 0.00 54 VAL A C 5
ATOM 4825 O O . VAL A 1 54 ? 34.619 -11.555 -7.625 1.00 0.00 54 VAL A O 5
ATOM 4838 N N . ARG A 1 55 ? 33.743 -13.636 -7.376 1.00 0.00 55 ARG A N 5
ATOM 4839 C CA . ARG A 1 55 ? 33.821 -14.031 -8.782 1.00 0.00 55 ARG A CA 5
ATOM 4840 C C . ARG A 1 55 ? 32.438 -13.835 -9.420 1.00 0.00 55 ARG A C 5
ATOM 4841 O O . ARG A 1 55 ? 31.545 -14.669 -9.243 1.00 0.00 55 ARG A O 5
ATOM 4862 N N . LEU A 1 56 ? 32.243 -12.694 -10.110 1.00 0.00 56 LEU A N 5
ATOM 4863 C CA . LEU A 1 56 ? 30.993 -12.433 -10.832 1.00 0.00 56 LEU A CA 5
ATOM 4864 C C . LEU A 1 56 ? 30.974 -13.257 -12.135 1.00 0.00 56 LEU A C 5
ATOM 4865 O O . LEU A 1 56 ? 31.515 -12.863 -13.177 1.00 0.00 56 LEU A O 5
ATOM 4881 N N . GLU A 1 57 ? 30.381 -14.444 -12.009 1.00 0.00 57 GLU A N 5
ATOM 4882 C CA . GLU A 1 57 ? 30.201 -15.392 -13.101 1.00 0.00 57 GLU A CA 5
ATOM 4883 C C . GLU A 1 57 ? 29.033 -14.902 -13.963 1.00 0.00 57 GLU A C 5
ATOM 4884 O O . GLU A 1 57 ? 27.864 -15.148 -13.635 1.00 0.00 57 GLU A O 5
ATOM 4896 N N . GLY A 1 58 ? 29.366 -14.138 -15.019 1.00 0.00 58 GLY A N 5
ATOM 4897 C CA . GLY A 1 58 ? 28.362 -13.434 -15.793 1.00 0.00 58 GLY A CA 5
ATOM 4898 C C . GLY A 1 58 ? 27.794 -12.258 -14.993 1.00 0.00 58 GLY A C 5
ATOM 4899 O O . GLY A 1 58 ? 28.450 -11.216 -14.866 1.00 0.00 58 GLY A O 5
ATOM 4903 N N . ASP A 1 59 ? 26.593 -12.448 -14.417 1.00 0.00 59 ASP A N 5
ATOM 4904 C CA . ASP A 1 59 ? 25.904 -11.422 -13.597 1.00 0.00 59 ASP A CA 5
ATOM 4905 C C . ASP A 1 59 ? 25.774 -11.862 -12.126 1.00 0.00 59 ASP A C 5
ATOM 4906 O O . ASP A 1 59 ? 25.438 -11.050 -11.250 1.00 0.00 59 ASP A O 5
ATOM 4915 N N . THR A 1 60 ? 26.041 -13.153 -11.857 1.00 0.00 60 THR A N 5
ATOM 4916 C CA . THR A 1 60 ? 25.981 -13.710 -10.494 1.00 0.00 60 THR A CA 5
ATOM 4917 C C . THR A 1 60 ? 27.335 -13.544 -9.771 1.00 0.00 60 THR A C 5
ATOM 4918 O O . THR A 1 60 ? 28.300 -14.262 -10.064 1.00 0.00 60 THR A O 5
ATOM 4929 N N . PHE A 1 61 ? 27.379 -12.558 -8.852 1.00 0.00 61 PHE A N 5
ATOM 4930 C CA . PHE A 1 61 ? 28.506 -12.305 -7.939 1.00 0.00 61 PHE A CA 5
ATOM 4931 C C . PHE A 1 61 ? 28.649 -13.473 -6.929 1.00 0.00 61 PHE A C 5
ATOM 4932 O O . PHE A 1 61 ? 28.161 -13.403 -5.790 1.00 0.00 61 PHE A O 5
ATOM 4949 N N . LYS A 1 62 ? 29.274 -14.572 -7.384 1.00 0.00 62 LYS A N 5
ATOM 4950 C CA . LYS A 1 62 ? 29.458 -15.792 -6.571 1.00 0.00 62 LYS A CA 5
ATOM 4951 C C . LYS A 1 62 ? 30.747 -15.679 -5.736 1.00 0.00 62 LYS A C 5
ATOM 4952 O O . LYS A 1 62 ? 31.853 -15.631 -6.285 1.00 0.00 62 LYS A O 5
ATOM 4971 N N . ILE A 1 63 ? 30.571 -15.612 -4.407 1.00 0.00 63 ILE A N 5
ATOM 4972 C CA . ILE A 1 63 ? 31.669 -15.505 -3.438 1.00 0.00 63 ILE A CA 5
ATOM 4973 C C . ILE A 1 63 ? 32.296 -16.893 -3.210 1.00 0.00 63 ILE A C 5
ATOM 4974 O O . ILE A 1 63 ? 31.834 -17.683 -2.383 1.00 0.00 63 ILE A O 5
ATOM 4990 N N . GLU A 1 64 ? 33.331 -17.185 -4.000 1.00 0.00 64 GLU A N 5
ATOM 4991 C CA . GLU A 1 64 ? 33.987 -18.500 -4.028 1.00 0.00 64 GLU A CA 5
ATOM 4992 C C . GLU A 1 64 ? 35.379 -18.410 -3.375 1.00 0.00 64 GLU A C 5
ATOM 4993 O O . GLU A 1 64 ? 36.121 -17.458 -3.689 1.00 0.00 64 GLU A O 5
ATOM 5006 N N . MET A 1 1 ? 24.332 -33.450 -28.237 1.00 0.00 1 MET A N 6
ATOM 5007 C CA . MET A 1 1 ? 23.216 -32.665 -27.656 1.00 0.00 1 MET A CA 6
ATOM 5008 C C . MET A 1 1 ? 23.750 -31.277 -27.250 1.00 0.00 1 MET A C 6
ATOM 5009 O O . MET A 1 1 ? 23.941 -30.974 -26.062 1.00 0.00 1 MET A O 6
ATOM 5025 N N . GLY A 1 2 ? 24.039 -30.455 -28.278 1.00 0.00 2 GLY A N 6
ATOM 5026 C CA . GLY A 1 2 ? 24.651 -29.133 -28.091 1.00 0.00 2 GLY A CA 6
ATOM 5027 C C . GLY A 1 2 ? 23.636 -28.014 -27.914 1.00 0.00 2 GLY A C 6
ATOM 5028 O O . GLY A 1 2 ? 24.026 -26.861 -27.703 1.00 0.00 2 GLY A O 6
ATOM 5032 N N . SER A 1 3 ? 22.334 -28.355 -28.011 1.00 0.00 3 SER A N 6
ATOM 5033 C CA . SER A 1 3 ? 21.233 -27.408 -27.785 1.00 0.00 3 SER A CA 6
ATOM 5034 C C . SER A 1 3 ? 21.282 -26.870 -26.343 1.00 0.00 3 SER A C 6
ATOM 5035 O O . SER A 1 3 ? 21.273 -27.650 -25.384 1.00 0.00 3 SER A O 6
ATOM 5043 N N . SER A 1 4 ? 21.365 -25.535 -26.225 1.00 0.00 4 SER A N 6
ATOM 5044 C CA . SER A 1 4 ? 21.464 -24.820 -24.944 1.00 0.00 4 SER A CA 6
ATOM 5045 C C . SER A 1 4 ? 21.207 -23.319 -25.178 1.00 0.00 4 SER A C 6
ATOM 5046 O O . SER A 1 4 ? 21.325 -22.831 -26.314 1.00 0.00 4 SER A O 6
ATOM 5054 N N . HIS A 1 5 ? 20.827 -22.585 -24.117 1.00 0.00 5 HIS A N 6
ATOM 5055 C CA . HIS A 1 5 ? 20.703 -21.124 -24.187 1.00 0.00 5 HIS A CA 6
ATOM 5056 C C . HIS A 1 5 ? 22.097 -20.507 -23.975 1.00 0.00 5 HIS A C 6
ATOM 5057 O O . HIS A 1 5 ? 22.868 -20.963 -23.116 1.00 0.00 5 HIS A O 6
ATOM 5072 N N . HIS A 1 6 ? 22.429 -19.512 -24.798 1.00 0.00 6 HIS A N 6
ATOM 5073 C CA . HIS A 1 6 ? 23.677 -18.742 -24.688 1.00 0.00 6 HIS A CA 6
ATOM 5074 C C . HIS A 1 6 ? 23.340 -17.257 -24.521 1.00 0.00 6 HIS A C 6
ATOM 5075 O O . HIS A 1 6 ? 22.208 -16.825 -24.795 1.00 0.00 6 HIS A O 6
ATOM 5090 N N . HIS A 1 7 ? 24.325 -16.490 -24.047 1.00 0.00 7 HIS A N 6
ATOM 5091 C CA . HIS A 1 7 ? 24.198 -15.036 -23.860 1.00 0.00 7 HIS A CA 6
ATOM 5092 C C . HIS A 1 7 ? 24.192 -14.331 -25.225 1.00 0.00 7 HIS A C 6
ATOM 5093 O O . HIS A 1 7 ? 24.833 -14.800 -26.174 1.00 0.00 7 HIS A O 6
ATOM 5108 N N . HIS A 1 8 ? 23.458 -13.213 -25.307 1.00 0.00 8 HIS A N 6
ATOM 5109 C CA . HIS A 1 8 ? 23.230 -12.485 -26.565 1.00 0.00 8 HIS A CA 6
ATOM 5110 C C . HIS A 1 8 ? 24.541 -11.852 -27.085 1.00 0.00 8 HIS A C 6
ATOM 5111 O O . HIS A 1 8 ? 25.117 -10.965 -26.448 1.00 0.00 8 HIS A O 6
ATOM 5126 N N . HIS A 1 9 ? 25.007 -12.356 -28.238 1.00 0.00 9 HIS A N 6
ATOM 5127 C CA . HIS A 1 9 ? 26.207 -11.856 -28.928 1.00 0.00 9 HIS A CA 6
ATOM 5128 C C . HIS A 1 9 ? 25.870 -10.567 -29.695 1.00 0.00 9 HIS A C 6
ATOM 5129 O O . HIS A 1 9 ? 24.769 -10.454 -30.240 1.00 0.00 9 HIS A O 6
ATOM 5144 N N . HIS A 1 10 ? 26.829 -9.605 -29.714 1.00 0.00 10 HIS A N 6
ATOM 5145 C CA . HIS A 1 10 ? 26.662 -8.259 -30.331 1.00 0.00 10 HIS A CA 6
ATOM 5146 C C . HIS A 1 10 ? 25.693 -7.385 -29.474 1.00 0.00 10 HIS A C 6
ATOM 5147 O O . HIS A 1 10 ? 25.088 -6.420 -29.950 1.00 0.00 10 HIS A O 6
ATOM 5162 N N . SER A 1 11 ? 25.597 -7.716 -28.171 1.00 0.00 11 SER A N 6
ATOM 5163 C CA . SER A 1 11 ? 24.811 -6.942 -27.196 1.00 0.00 11 SER A CA 6
ATOM 5164 C C . SER A 1 11 ? 25.594 -5.676 -26.770 1.00 0.00 11 SER A C 6
ATOM 5165 O O . SER A 1 11 ? 26.368 -5.699 -25.797 1.00 0.00 11 SER A O 6
ATOM 5173 N N . SER A 1 12 ? 25.438 -4.602 -27.566 1.00 0.00 12 SER A N 6
ATOM 5174 C CA . SER A 1 12 ? 26.016 -3.272 -27.297 1.00 0.00 12 SER A CA 6
ATOM 5175 C C . SER A 1 12 ? 25.084 -2.201 -27.885 1.00 0.00 12 SER A C 6
ATOM 5176 O O . SER A 1 12 ? 24.654 -2.314 -29.043 1.00 0.00 12 SER A O 6
ATOM 5184 N N . GLY A 1 13 ? 24.765 -1.178 -27.076 1.00 0.00 13 GLY A N 6
ATOM 5185 C CA . GLY A 1 13 ? 23.744 -0.185 -27.423 1.00 0.00 13 GLY A CA 6
ATOM 5186 C C . GLY A 1 13 ? 22.392 -0.520 -26.812 1.00 0.00 13 GLY A C 6
ATOM 5187 O O . GLY A 1 13 ? 21.501 0.338 -26.744 1.00 0.00 13 GLY A O 6
ATOM 5191 N N . LEU A 1 14 ? 22.243 -1.784 -26.369 1.00 0.00 14 LEU A N 6
ATOM 5192 C CA . LEU A 1 14 ? 21.032 -2.289 -25.714 1.00 0.00 14 LEU A CA 6
ATOM 5193 C C . LEU A 1 14 ? 21.220 -2.261 -24.186 1.00 0.00 14 LEU A C 6
ATOM 5194 O O . LEU A 1 14 ? 22.337 -2.444 -23.685 1.00 0.00 14 LEU A O 6
ATOM 5210 N N . VAL A 1 15 ? 20.114 -2.012 -23.463 1.00 0.00 15 VAL A N 6
ATOM 5211 C CA . VAL A 1 15 ? 20.082 -2.065 -21.988 1.00 0.00 15 VAL A CA 6
ATOM 5212 C C . VAL A 1 15 ? 19.952 -3.542 -21.517 1.00 0.00 15 VAL A C 6
ATOM 5213 O O . VAL A 1 15 ? 19.203 -4.316 -22.134 1.00 0.00 15 VAL A O 6
ATOM 5226 N N . PRO A 1 16 ? 20.709 -3.978 -20.457 1.00 0.00 16 PRO A N 6
ATOM 5227 C CA . PRO A 1 16 ? 20.631 -5.361 -19.934 1.00 0.00 16 PRO A CA 6
ATOM 5228 C C . PRO A 1 16 ? 19.312 -5.600 -19.165 1.00 0.00 16 PRO A C 6
ATOM 5229 O O . PRO A 1 16 ? 19.253 -5.411 -17.938 1.00 0.00 16 PRO A O 6
ATOM 5240 N N . ARG A 1 17 ? 18.250 -5.939 -19.928 1.00 0.00 17 ARG A N 6
ATOM 5241 C CA . ARG A 1 17 ? 16.911 -6.250 -19.394 1.00 0.00 17 ARG A CA 6
ATOM 5242 C C . ARG A 1 17 ? 16.974 -7.402 -18.358 1.00 0.00 17 ARG A C 6
ATOM 5243 O O . ARG A 1 17 ? 17.167 -8.574 -18.706 1.00 0.00 17 ARG A O 6
ATOM 5264 N N . GLY A 1 18 ? 16.826 -7.026 -17.087 1.00 0.00 18 GLY A N 6
ATOM 5265 C CA . GLY A 1 18 ? 17.019 -7.929 -15.957 1.00 0.00 18 GLY A CA 6
ATOM 5266 C C . GLY A 1 18 ? 17.849 -7.261 -14.879 1.00 0.00 18 GLY A C 6
ATOM 5267 O O . GLY A 1 18 ? 18.915 -7.754 -14.502 1.00 0.00 18 GLY A O 6
ATOM 5271 N N . SER A 1 19 ? 17.367 -6.096 -14.422 1.00 0.00 19 SER A N 6
ATOM 5272 C CA . SER A 1 19 ? 17.976 -5.352 -13.311 1.00 0.00 19 SER A CA 6
ATOM 5273 C C . SER A 1 19 ? 17.671 -6.053 -11.980 1.00 0.00 19 SER A C 6
ATOM 5274 O O . SER A 1 19 ? 18.576 -6.289 -11.177 1.00 0.00 19 SER A O 6
ATOM 5282 N N . HIS A 1 20 ? 16.385 -6.392 -11.747 1.00 0.00 20 HIS A N 6
ATOM 5283 C CA . HIS A 1 20 ? 15.990 -7.244 -10.602 1.00 0.00 20 HIS A CA 6
ATOM 5284 C C . HIS A 1 20 ? 16.318 -8.721 -10.931 1.00 0.00 20 HIS A C 6
ATOM 5285 O O . HIS A 1 20 ? 15.460 -9.513 -11.348 1.00 0.00 20 HIS A O 6
ATOM 5300 N N . MET A 1 21 ? 17.613 -9.047 -10.767 1.00 0.00 21 MET A N 6
ATOM 5301 C CA . MET A 1 21 ? 18.222 -10.323 -11.204 1.00 0.00 21 MET A CA 6
ATOM 5302 C C . MET A 1 21 ? 19.685 -10.417 -10.724 1.00 0.00 21 MET A C 6
ATOM 5303 O O . MET A 1 21 ? 20.263 -11.512 -10.686 1.00 0.00 21 MET A O 6
ATOM 5317 N N . LYS A 1 22 ? 20.269 -9.265 -10.326 1.00 0.00 22 LYS A N 6
ATOM 5318 C CA . LYS A 1 22 ? 21.692 -9.171 -9.943 1.00 0.00 22 LYS A CA 6
ATOM 5319 C C . LYS A 1 22 ? 21.933 -9.922 -8.622 1.00 0.00 22 LYS A C 6
ATOM 5320 O O . LYS A 1 22 ? 21.780 -9.376 -7.533 1.00 0.00 22 LYS A O 6
ATOM 5339 N N . THR A 1 23 ? 22.268 -11.198 -8.762 1.00 0.00 23 THR A N 6
ATOM 5340 C CA . THR A 1 23 ? 22.335 -12.141 -7.657 1.00 0.00 23 THR A CA 6
ATOM 5341 C C . THR A 1 23 ? 23.729 -12.163 -7.013 1.00 0.00 23 THR A C 6
ATOM 5342 O O . THR A 1 23 ? 24.724 -12.203 -7.709 1.00 0.00 23 THR A O 6
ATOM 5353 N N . VAL A 1 24 ? 23.775 -12.124 -5.676 1.00 0.00 24 VAL A N 6
ATOM 5354 C CA . VAL A 1 24 ? 24.996 -12.360 -4.894 1.00 0.00 24 VAL A CA 6
ATOM 5355 C C . VAL A 1 24 ? 24.898 -13.747 -4.243 1.00 0.00 24 VAL A C 6
ATOM 5356 O O . VAL A 1 24 ? 24.129 -13.942 -3.296 1.00 0.00 24 VAL A O 6
ATOM 5369 N N . GLU A 1 25 ? 25.633 -14.720 -4.795 1.00 0.00 25 GLU A N 6
ATOM 5370 C CA . GLU A 1 25 ? 25.649 -16.093 -4.273 1.00 0.00 25 GLU A CA 6
ATOM 5371 C C . GLU A 1 25 ? 26.835 -16.273 -3.323 1.00 0.00 25 GLU A C 6
ATOM 5372 O O . GLU A 1 25 ? 27.987 -16.061 -3.709 1.00 0.00 25 GLU A O 6
ATOM 5384 N N . VAL A 1 26 ? 26.538 -16.647 -2.081 1.00 0.00 26 VAL A N 6
ATOM 5385 C CA . VAL A 1 26 ? 27.550 -17.018 -1.079 1.00 0.00 26 VAL A CA 6
ATOM 5386 C C . VAL A 1 26 ? 27.017 -18.167 -0.215 1.00 0.00 26 VAL A C 6
ATOM 5387 O O . VAL A 1 26 ? 25.825 -18.189 0.129 1.00 0.00 26 VAL A O 6
ATOM 5400 N N . ASN A 1 27 ? 27.917 -19.138 0.084 1.00 0.00 27 ASN A N 6
ATOM 5401 C CA . ASN A 1 27 ? 27.612 -20.343 0.886 1.00 0.00 27 ASN A CA 6
ATOM 5402 C C . ASN A 1 27 ? 26.544 -21.205 0.157 1.00 0.00 27 ASN A C 6
ATOM 5403 O O . ASN A 1 27 ? 25.811 -21.988 0.770 1.00 0.00 27 ASN A O 6
ATOM 5414 N N . GLY A 1 28 ? 26.513 -21.063 -1.193 1.00 0.00 28 GLY A N 6
ATOM 5415 C CA . GLY A 1 28 ? 25.549 -21.751 -2.059 1.00 0.00 28 GLY A CA 6
ATOM 5416 C C . GLY A 1 28 ? 24.226 -20.998 -2.209 1.00 0.00 28 GLY A C 6
ATOM 5417 O O . GLY A 1 28 ? 23.433 -21.300 -3.110 1.00 0.00 28 GLY A O 6
ATOM 5421 N N . VAL A 1 29 ? 23.995 -20.010 -1.331 1.00 0.00 29 VAL A N 6
ATOM 5422 C CA . VAL A 1 29 ? 22.717 -19.285 -1.229 1.00 0.00 29 VAL A CA 6
ATOM 5423 C C . VAL A 1 29 ? 22.738 -18.023 -2.113 1.00 0.00 29 VAL A C 6
ATOM 5424 O O . VAL A 1 29 ? 23.609 -17.167 -1.974 1.00 0.00 29 VAL A O 6
ATOM 5437 N N . LYS A 1 30 ? 21.760 -17.935 -3.021 1.00 0.00 30 LYS A N 6
ATOM 5438 C CA . LYS A 1 30 ? 21.629 -16.840 -3.991 1.00 0.00 30 LYS A CA 6
ATOM 5439 C C . LYS A 1 30 ? 20.690 -15.729 -3.464 1.00 0.00 30 LYS A C 6
ATOM 5440 O O . LYS A 1 30 ? 19.490 -15.951 -3.284 1.00 0.00 30 LYS A O 6
ATOM 5459 N N . TYR A 1 31 ? 21.268 -14.540 -3.210 1.00 0.00 31 TYR A N 6
ATOM 5460 C CA . TYR A 1 31 ? 20.547 -13.346 -2.717 1.00 0.00 31 TYR A CA 6
ATOM 5461 C C . TYR A 1 31 ? 20.228 -12.406 -3.899 1.00 0.00 31 TYR A C 6
ATOM 5462 O O . TYR A 1 31 ? 21.135 -11.970 -4.598 1.00 0.00 31 TYR A O 6
ATOM 5480 N N . ASP A 1 32 ? 18.938 -12.102 -4.121 1.00 0.00 32 ASP A N 6
ATOM 5481 C CA . ASP A 1 32 ? 18.491 -11.283 -5.280 1.00 0.00 32 ASP A CA 6
ATOM 5482 C C . ASP A 1 32 ? 18.616 -9.772 -4.996 1.00 0.00 32 ASP A C 6
ATOM 5483 O O . ASP A 1 32 ? 18.177 -9.297 -3.938 1.00 0.00 32 ASP A O 6
ATOM 5492 N N . PHE A 1 33 ? 19.214 -9.024 -5.946 1.00 0.00 33 PHE A N 6
ATOM 5493 C CA . PHE A 1 33 ? 19.264 -7.543 -5.911 1.00 0.00 33 PHE A CA 6
ATOM 5494 C C . PHE A 1 33 ? 18.645 -6.951 -7.184 1.00 0.00 33 PHE A C 6
ATOM 5495 O O . PHE A 1 33 ? 18.651 -7.579 -8.256 1.00 0.00 33 PHE A O 6
ATOM 5512 N N . ASP A 1 34 ? 18.107 -5.733 -7.037 1.00 0.00 34 ASP A N 6
ATOM 5513 C CA . ASP A 1 34 ? 17.565 -4.925 -8.151 1.00 0.00 34 ASP A CA 6
ATOM 5514 C C . ASP A 1 34 ? 18.626 -3.931 -8.655 1.00 0.00 34 ASP A C 6
ATOM 5515 O O . ASP A 1 34 ? 18.588 -3.493 -9.817 1.00 0.00 34 ASP A O 6
ATOM 5524 N N . ASN A 1 35 ? 19.560 -3.569 -7.754 1.00 0.00 35 ASN A N 6
ATOM 5525 C CA . ASN A 1 35 ? 20.722 -2.725 -8.083 1.00 0.00 35 ASN A CA 6
ATOM 5526 C C . ASN A 1 35 ? 22.003 -3.584 -8.074 1.00 0.00 35 ASN A C 6
ATOM 5527 O O . ASN A 1 35 ? 22.287 -4.250 -7.071 1.00 0.00 35 ASN A O 6
ATOM 5538 N N . PRO A 1 36 ? 22.830 -3.553 -9.182 1.00 0.00 36 PRO A N 6
ATOM 5539 C CA . PRO A 1 36 ? 24.111 -4.305 -9.261 1.00 0.00 36 PRO A CA 6
ATOM 5540 C C . PRO A 1 36 ? 25.202 -3.668 -8.371 1.00 0.00 36 PRO A C 6
ATOM 5541 O O . PRO A 1 36 ? 26.223 -4.290 -8.067 1.00 0.00 36 PRO A O 6
ATOM 5552 N N . GLU A 1 37 ? 24.928 -2.426 -7.950 1.00 0.00 37 GLU A N 6
ATOM 5553 C CA . GLU A 1 37 ? 25.853 -1.570 -7.207 1.00 0.00 37 GLU A CA 6
ATOM 5554 C C . GLU A 1 37 ? 25.833 -1.931 -5.716 1.00 0.00 37 GLU A C 6
ATOM 5555 O O . GLU A 1 37 ? 26.886 -2.071 -5.083 1.00 0.00 37 GLU A O 6
ATOM 5567 N N . GLN A 1 38 ? 24.606 -2.085 -5.169 1.00 0.00 38 GLN A N 6
ATOM 5568 C CA . GLN A 1 38 ? 24.395 -2.524 -3.772 1.00 0.00 38 GLN A CA 6
ATOM 5569 C C . GLN A 1 38 ? 24.749 -4.015 -3.641 1.00 0.00 38 GLN A C 6
ATOM 5570 O O . GLN A 1 38 ? 25.188 -4.468 -2.577 1.00 0.00 38 GLN A O 6
ATOM 5584 N N . ALA A 1 39 ? 24.527 -4.757 -4.752 1.00 0.00 39 ALA A N 6
ATOM 5585 C CA . ALA A 1 39 ? 24.943 -6.160 -4.892 1.00 0.00 39 ALA A CA 6
ATOM 5586 C C . ALA A 1 39 ? 26.461 -6.293 -4.694 1.00 0.00 39 ALA A C 6
ATOM 5587 O O . ALA A 1 39 ? 26.918 -7.122 -3.908 1.00 0.00 39 ALA A O 6
ATOM 5594 N N . ARG A 1 40 ? 27.212 -5.430 -5.397 1.00 0.00 40 ARG A N 6
ATOM 5595 C CA . ARG A 1 40 ? 28.682 -5.381 -5.321 1.00 0.00 40 ARG A CA 6
ATOM 5596 C C . ARG A 1 40 ? 29.169 -5.057 -3.898 1.00 0.00 40 ARG A C 6
ATOM 5597 O O . ARG A 1 40 ? 30.082 -5.715 -3.392 1.00 0.00 40 ARG A O 6
ATOM 5618 N N . GLU A 1 41 ? 28.537 -4.053 -3.270 1.00 0.00 41 GLU A N 6
ATOM 5619 C CA . GLU A 1 41 ? 28.934 -3.571 -1.936 1.00 0.00 41 GLU A CA 6
ATOM 5620 C C . GLU A 1 41 ? 28.795 -4.680 -0.877 1.00 0.00 41 GLU A C 6
ATOM 5621 O O . GLU A 1 41 ? 29.763 -4.968 -0.160 1.00 0.00 41 GLU A O 6
ATOM 5633 N N . MET A 1 42 ? 27.605 -5.323 -0.810 1.00 0.00 42 MET A N 6
ATOM 5634 C CA . MET A 1 42 ? 27.357 -6.431 0.139 1.00 0.00 42 MET A CA 6
ATOM 5635 C C . MET A 1 42 ? 28.309 -7.607 -0.152 1.00 0.00 42 MET A C 6
ATOM 5636 O O . MET A 1 42 ? 28.864 -8.208 0.776 1.00 0.00 42 MET A O 6
ATOM 5650 N N . ALA A 1 43 ? 28.502 -7.888 -1.457 1.00 0.00 43 ALA A N 6
ATOM 5651 C CA . ALA A 1 43 ? 29.345 -8.991 -1.944 1.00 0.00 43 ALA A CA 6
ATOM 5652 C C . ALA A 1 43 ? 30.773 -8.893 -1.397 1.00 0.00 43 ALA A C 6
ATOM 5653 O O . ALA A 1 43 ? 31.283 -9.850 -0.802 1.00 0.00 43 ALA A O 6
ATOM 5660 N N . GLU A 1 44 ? 31.392 -7.722 -1.577 1.00 0.00 44 GLU A N 6
ATOM 5661 C CA . GLU A 1 44 ? 32.786 -7.475 -1.171 1.00 0.00 44 GLU A CA 6
ATOM 5662 C C . GLU A 1 44 ? 32.972 -7.599 0.352 1.00 0.00 44 GLU A C 6
ATOM 5663 O O . GLU A 1 44 ? 33.982 -8.140 0.817 1.00 0.00 44 GLU A O 6
ATOM 5675 N N . ARG A 1 45 ? 31.984 -7.094 1.105 1.00 0.00 45 ARG A N 6
ATOM 5676 C CA . ARG A 1 45 ? 31.993 -7.116 2.577 1.00 0.00 45 ARG A CA 6
ATOM 5677 C C . ARG A 1 45 ? 31.981 -8.562 3.103 1.00 0.00 45 ARG A C 6
ATOM 5678 O O . ARG A 1 45 ? 32.791 -8.930 3.959 1.00 0.00 45 ARG A O 6
ATOM 5699 N N . ILE A 1 46 ? 31.068 -9.374 2.544 1.00 0.00 46 ILE A N 6
ATOM 5700 C CA . ILE A 1 46 ? 30.932 -10.801 2.881 1.00 0.00 46 ILE A CA 6
ATOM 5701 C C . ILE A 1 46 ? 32.225 -11.577 2.525 1.00 0.00 46 ILE A C 6
ATOM 5702 O O . ILE A 1 46 ? 32.669 -12.434 3.296 1.00 0.00 46 ILE A O 6
ATOM 5718 N N . ALA A 1 47 ? 32.818 -11.234 1.366 1.00 0.00 47 ALA A N 6
ATOM 5719 C CA . ALA A 1 47 ? 34.013 -11.910 0.819 1.00 0.00 47 ALA A CA 6
ATOM 5720 C C . ALA A 1 47 ? 35.210 -11.819 1.776 1.00 0.00 47 ALA A C 6
ATOM 5721 O O . ALA A 1 47 ? 35.747 -12.843 2.203 1.00 0.00 47 ALA A O 6
ATOM 5728 N N . LYS A 1 48 ? 35.576 -10.584 2.147 1.00 0.00 48 LYS A N 6
ATOM 5729 C CA . LYS A 1 48 ? 36.718 -10.322 3.046 1.00 0.00 48 LYS A CA 6
ATOM 5730 C C . LYS A 1 48 ? 36.422 -10.778 4.486 1.00 0.00 48 LYS A C 6
ATOM 5731 O O . LYS A 1 48 ? 37.351 -11.027 5.257 1.00 0.00 48 LYS A O 6
ATOM 5750 N N . SER A 1 49 ? 35.128 -10.893 4.832 1.00 0.00 49 SER A N 6
ATOM 5751 C CA . SER A 1 49 ? 34.696 -11.379 6.152 1.00 0.00 49 SER A CA 6
ATOM 5752 C C . SER A 1 49 ? 34.900 -12.905 6.278 1.00 0.00 49 SER A C 6
ATOM 5753 O O . SER A 1 49 ? 35.369 -13.391 7.313 1.00 0.00 49 SER A O 6
ATOM 5761 N N . LEU A 1 50 ? 34.561 -13.648 5.203 1.00 0.00 50 LEU A N 6
ATOM 5762 C CA . LEU A 1 50 ? 34.622 -15.132 5.184 1.00 0.00 50 LEU A CA 6
ATOM 5763 C C . LEU A 1 50 ? 35.945 -15.657 4.594 1.00 0.00 50 LEU A C 6
ATOM 5764 O O . LEU A 1 50 ? 36.180 -16.869 4.603 1.00 0.00 50 LEU A O 6
ATOM 5780 N N . GLY A 1 51 ? 36.789 -14.750 4.074 1.00 0.00 51 GLY A N 6
ATOM 5781 C CA . GLY A 1 51 ? 38.072 -15.127 3.455 1.00 0.00 51 GLY A CA 6
ATOM 5782 C C . GLY A 1 51 ? 37.935 -15.567 1.993 1.00 0.00 51 GLY A C 6
ATOM 5783 O O . GLY A 1 51 ? 38.910 -16.026 1.389 1.00 0.00 51 GLY A O 6
ATOM 5787 N N . LEU A 1 52 ? 36.721 -15.429 1.436 1.00 0.00 52 LEU A N 6
ATOM 5788 C CA . LEU A 1 52 ? 36.409 -15.768 0.034 1.00 0.00 52 LEU A CA 6
ATOM 5789 C C . LEU A 1 52 ? 36.669 -14.554 -0.893 1.00 0.00 52 LEU A C 6
ATOM 5790 O O . LEU A 1 52 ? 37.164 -13.517 -0.441 1.00 0.00 52 LEU A O 6
ATOM 5806 N N . GLN A 1 53 ? 36.331 -14.693 -2.187 1.00 0.00 53 GLN A N 6
ATOM 5807 C CA . GLN A 1 53 ? 36.431 -13.594 -3.171 1.00 0.00 53 GLN A CA 6
ATOM 5808 C C . GLN A 1 53 ? 35.176 -13.568 -4.054 1.00 0.00 53 GLN A C 6
ATOM 5809 O O . GLN A 1 53 ? 34.599 -14.622 -4.342 1.00 0.00 53 GLN A O 6
ATOM 5823 N N . VAL A 1 54 ? 34.766 -12.361 -4.480 1.00 0.00 54 VAL A N 6
ATOM 5824 C CA . VAL A 1 54 ? 33.580 -12.174 -5.336 1.00 0.00 54 VAL A CA 6
ATOM 5825 C C . VAL A 1 54 ? 33.943 -12.444 -6.800 1.00 0.00 54 VAL A C 6
ATOM 5826 O O . VAL A 1 54 ? 34.715 -11.693 -7.411 1.00 0.00 54 VAL A O 6
ATOM 5839 N N . ARG A 1 55 ? 33.391 -13.525 -7.340 1.00 0.00 55 ARG A N 6
ATOM 5840 C CA . ARG A 1 55 ? 33.587 -13.923 -8.729 1.00 0.00 55 ARG A CA 6
ATOM 5841 C C . ARG A 1 55 ? 32.291 -13.631 -9.495 1.00 0.00 55 ARG A C 6
ATOM 5842 O O . ARG A 1 55 ? 31.365 -14.455 -9.521 1.00 0.00 55 ARG A O 6
ATOM 5863 N N . LEU A 1 56 ? 32.212 -12.408 -10.050 1.00 0.00 56 LEU A N 6
ATOM 5864 C CA . LEU A 1 56 ? 31.081 -11.959 -10.876 1.00 0.00 56 LEU A CA 6
ATOM 5865 C C . LEU A 1 56 ? 31.044 -12.816 -12.159 1.00 0.00 56 LEU A C 6
ATOM 5866 O O . LEU A 1 56 ? 31.974 -12.781 -12.971 1.00 0.00 56 LEU A O 6
ATOM 5882 N N . GLU A 1 57 ? 29.977 -13.606 -12.290 1.00 0.00 57 GLU A N 6
ATOM 5883 C CA . GLU A 1 57 ? 29.724 -14.476 -13.444 1.00 0.00 57 GLU A CA 6
ATOM 5884 C C . GLU A 1 57 ? 28.409 -14.024 -14.103 1.00 0.00 57 GLU A C 6
ATOM 5885 O O . GLU A 1 57 ? 27.324 -14.491 -13.731 1.00 0.00 57 GLU A O 6
ATOM 5897 N N . GLY A 1 58 ? 28.509 -13.060 -15.040 1.00 0.00 58 GLY A N 6
ATOM 5898 C CA . GLY A 1 58 ? 27.324 -12.508 -15.699 1.00 0.00 58 GLY A CA 6
ATOM 5899 C C . GLY A 1 58 ? 26.543 -11.574 -14.775 1.00 0.00 58 GLY A C 6
ATOM 5900 O O . GLY A 1 58 ? 26.868 -10.385 -14.658 1.00 0.00 58 GLY A O 6
ATOM 5904 N N . ASP A 1 59 ? 25.487 -12.110 -14.154 1.00 0.00 59 ASP A N 6
ATOM 5905 C CA . ASP A 1 59 ? 24.649 -11.387 -13.174 1.00 0.00 59 ASP A CA 6
ATOM 5906 C C . ASP A 1 59 ? 24.918 -11.900 -11.741 1.00 0.00 59 ASP A C 6
ATOM 5907 O O . ASP A 1 59 ? 24.593 -11.212 -10.767 1.00 0.00 59 ASP A O 6
ATOM 5916 N N . THR A 1 60 ? 25.511 -13.114 -11.624 1.00 0.00 60 THR A N 6
ATOM 5917 C CA . THR A 1 60 ? 25.706 -13.788 -10.321 1.00 0.00 60 THR A CA 6
ATOM 5918 C C . THR A 1 60 ? 27.106 -13.512 -9.718 1.00 0.00 60 THR A C 6
ATOM 5919 O O . THR A 1 60 ? 28.103 -14.127 -10.110 1.00 0.00 60 THR A O 6
ATOM 5930 N N . PHE A 1 61 ? 27.155 -12.535 -8.790 1.00 0.00 61 PHE A N 6
ATOM 5931 C CA . PHE A 1 61 ? 28.308 -12.268 -7.906 1.00 0.00 61 PHE A CA 6
ATOM 5932 C C . PHE A 1 61 ? 28.557 -13.489 -6.974 1.00 0.00 61 PHE A C 6
ATOM 5933 O O . PHE A 1 61 ? 28.094 -13.522 -5.824 1.00 0.00 61 PHE A O 6
ATOM 5950 N N . LYS A 1 62 ? 29.243 -14.507 -7.507 1.00 0.00 62 LYS A N 6
ATOM 5951 C CA . LYS A 1 62 ? 29.512 -15.767 -6.790 1.00 0.00 62 LYS A CA 6
ATOM 5952 C C . LYS A 1 62 ? 30.739 -15.626 -5.866 1.00 0.00 62 LYS A C 6
ATOM 5953 O O . LYS A 1 62 ? 31.882 -15.799 -6.301 1.00 0.00 62 LYS A O 6
ATOM 5972 N N . ILE A 1 63 ? 30.474 -15.274 -4.600 1.00 0.00 63 ILE A N 6
ATOM 5973 C CA . ILE A 1 63 ? 31.493 -15.185 -3.547 1.00 0.00 63 ILE A CA 6
ATOM 5974 C C . ILE A 1 63 ? 32.008 -16.600 -3.196 1.00 0.00 63 ILE A C 6
ATOM 5975 O O . ILE A 1 63 ? 31.438 -17.298 -2.337 1.00 0.00 63 ILE A O 6
ATOM 5991 N N . GLU A 1 64 ? 33.047 -17.035 -3.924 1.00 0.00 64 GLU A N 6
ATOM 5992 C CA . GLU A 1 64 ? 33.657 -18.366 -3.778 1.00 0.00 64 GLU A CA 6
ATOM 5993 C C . GLU A 1 64 ? 35.196 -18.208 -3.897 1.00 0.00 64 GLU A C 6
ATOM 5994 O O . GLU A 1 64 ? 35.815 -17.721 -2.929 1.00 0.00 64 GLU A O 6
ATOM 6007 N N . MET A 1 1 ? 21.162 7.677 -14.774 1.00 0.00 1 MET A N 7
ATOM 6008 C CA . MET A 1 1 ? 22.000 8.342 -13.751 1.00 0.00 1 MET A CA 7
ATOM 6009 C C . MET A 1 1 ? 21.086 9.050 -12.728 1.00 0.00 1 MET A C 7
ATOM 6010 O O . MET A 1 1 ? 20.839 8.518 -11.644 1.00 0.00 1 MET A O 7
ATOM 6026 N N . GLY A 1 2 ? 20.556 10.240 -13.096 1.00 0.00 2 GLY A N 7
ATOM 6027 C CA . GLY A 1 2 ? 19.559 10.961 -12.284 1.00 0.00 2 GLY A CA 7
ATOM 6028 C C . GLY A 1 2 ? 18.162 10.822 -12.867 1.00 0.00 2 GLY A C 7
ATOM 6029 O O . GLY A 1 2 ? 17.368 11.774 -12.854 1.00 0.00 2 GLY A O 7
ATOM 6033 N N . SER A 1 3 ? 17.870 9.613 -13.380 1.00 0.00 3 SER A N 7
ATOM 6034 C CA . SER A 1 3 ? 16.606 9.283 -14.045 1.00 0.00 3 SER A CA 7
ATOM 6035 C C . SER A 1 3 ? 15.431 9.305 -13.035 1.00 0.00 3 SER A C 7
ATOM 6036 O O . SER A 1 3 ? 15.251 8.369 -12.245 1.00 0.00 3 SER A O 7
ATOM 6044 N N . SER A 1 4 ? 14.677 10.414 -13.049 1.00 0.00 4 SER A N 7
ATOM 6045 C CA . SER A 1 4 ? 13.534 10.648 -12.142 1.00 0.00 4 SER A CA 7
ATOM 6046 C C . SER A 1 4 ? 12.227 10.061 -12.716 1.00 0.00 4 SER A C 7
ATOM 6047 O O . SER A 1 4 ? 11.253 9.856 -11.981 1.00 0.00 4 SER A O 7
ATOM 6055 N N . HIS A 1 5 ? 12.229 9.805 -14.043 1.00 0.00 5 HIS A N 7
ATOM 6056 C CA . HIS A 1 5 ? 11.071 9.253 -14.766 1.00 0.00 5 HIS A CA 7
ATOM 6057 C C . HIS A 1 5 ? 10.760 7.816 -14.286 1.00 0.00 5 HIS A C 7
ATOM 6058 O O . HIS A 1 5 ? 11.680 7.019 -14.041 1.00 0.00 5 HIS A O 7
ATOM 6073 N N . HIS A 1 6 ? 9.468 7.496 -14.156 1.00 0.00 6 HIS A N 7
ATOM 6074 C CA . HIS A 1 6 ? 8.995 6.161 -13.762 1.00 0.00 6 HIS A CA 7
ATOM 6075 C C . HIS A 1 6 ? 7.789 5.792 -14.642 1.00 0.00 6 HIS A C 7
ATOM 6076 O O . HIS A 1 6 ? 6.656 6.231 -14.384 1.00 0.00 6 HIS A O 7
ATOM 6091 N N . HIS A 1 7 ? 8.059 5.029 -15.711 1.00 0.00 7 HIS A N 7
ATOM 6092 C CA . HIS A 1 7 ? 7.033 4.562 -16.656 1.00 0.00 7 HIS A CA 7
ATOM 6093 C C . HIS A 1 7 ? 6.198 3.448 -16.010 1.00 0.00 7 HIS A C 7
ATOM 6094 O O . HIS A 1 7 ? 6.744 2.569 -15.339 1.00 0.00 7 HIS A O 7
ATOM 6109 N N . HIS A 1 8 ? 4.879 3.497 -16.221 1.00 0.00 8 HIS A N 7
ATOM 6110 C CA . HIS A 1 8 ? 3.938 2.490 -15.710 1.00 0.00 8 HIS A CA 7
ATOM 6111 C C . HIS A 1 8 ? 3.087 1.968 -16.877 1.00 0.00 8 HIS A C 7
ATOM 6112 O O . HIS A 1 8 ? 2.709 2.737 -17.770 1.00 0.00 8 HIS A O 7
ATOM 6127 N N . HIS A 1 9 ? 2.820 0.657 -16.860 1.00 0.00 9 HIS A N 7
ATOM 6128 C CA . HIS A 1 9 ? 2.029 -0.037 -17.885 1.00 0.00 9 HIS A CA 7
ATOM 6129 C C . HIS A 1 9 ? 1.577 -1.387 -17.310 1.00 0.00 9 HIS A C 7
ATOM 6130 O O . HIS A 1 9 ? 2.423 -2.192 -16.886 1.00 0.00 9 HIS A O 7
ATOM 6145 N N . HIS A 1 10 ? 0.250 -1.629 -17.285 1.00 0.00 10 HIS A N 7
ATOM 6146 C CA . HIS A 1 10 ? -0.323 -2.896 -16.810 1.00 0.00 10 HIS A CA 7
ATOM 6147 C C . HIS A 1 10 ? -0.087 -4.005 -17.856 1.00 0.00 10 HIS A C 7
ATOM 6148 O O . HIS A 1 10 ? -0.918 -4.245 -18.738 1.00 0.00 10 HIS A O 7
ATOM 6163 N N . SER A 1 11 ? 1.101 -4.625 -17.758 1.00 0.00 11 SER A N 7
ATOM 6164 C CA . SER A 1 11 ? 1.535 -5.730 -18.629 1.00 0.00 11 SER A CA 7
ATOM 6165 C C . SER A 1 11 ? 1.583 -7.045 -17.826 1.00 0.00 11 SER A C 7
ATOM 6166 O O . SER A 1 11 ? 1.400 -7.052 -16.598 1.00 0.00 11 SER A O 7
ATOM 6174 N N . SER A 1 12 ? 1.795 -8.158 -18.536 1.00 0.00 12 SER A N 7
ATOM 6175 C CA . SER A 1 12 ? 2.076 -9.471 -17.941 1.00 0.00 12 SER A CA 7
ATOM 6176 C C . SER A 1 12 ? 3.580 -9.755 -18.060 1.00 0.00 12 SER A C 7
ATOM 6177 O O . SER A 1 12 ? 4.257 -9.199 -18.946 1.00 0.00 12 SER A O 7
ATOM 6185 N N . GLY A 1 13 ? 4.096 -10.599 -17.159 1.00 0.00 13 GLY A N 7
ATOM 6186 C CA . GLY A 1 13 ? 5.517 -10.937 -17.127 1.00 0.00 13 GLY A CA 7
ATOM 6187 C C . GLY A 1 13 ? 6.306 -10.127 -16.101 1.00 0.00 13 GLY A C 7
ATOM 6188 O O . GLY A 1 13 ? 7.485 -10.393 -15.888 1.00 0.00 13 GLY A O 7
ATOM 6192 N N . LEU A 1 14 ? 5.647 -9.147 -15.438 1.00 0.00 14 LEU A N 7
ATOM 6193 C CA . LEU A 1 14 ? 6.276 -8.336 -14.360 1.00 0.00 14 LEU A CA 7
ATOM 6194 C C . LEU A 1 14 ? 6.246 -9.078 -13.001 1.00 0.00 14 LEU A C 7
ATOM 6195 O O . LEU A 1 14 ? 6.531 -8.488 -11.953 1.00 0.00 14 LEU A O 7
ATOM 6211 N N . VAL A 1 15 ? 5.891 -10.378 -13.042 1.00 0.00 15 VAL A N 7
ATOM 6212 C CA . VAL A 1 15 ? 6.010 -11.295 -11.893 1.00 0.00 15 VAL A CA 7
ATOM 6213 C C . VAL A 1 15 ? 7.504 -11.489 -11.497 1.00 0.00 15 VAL A C 7
ATOM 6214 O O . VAL A 1 15 ? 8.380 -11.407 -12.373 1.00 0.00 15 VAL A O 7
ATOM 6227 N N . PRO A 1 16 ? 7.816 -11.700 -10.172 1.00 0.00 16 PRO A N 7
ATOM 6228 C CA . PRO A 1 16 ? 9.188 -12.041 -9.712 1.00 0.00 16 PRO A CA 7
ATOM 6229 C C . PRO A 1 16 ? 9.737 -13.327 -10.384 1.00 0.00 16 PRO A C 7
ATOM 6230 O O . PRO A 1 16 ? 9.361 -14.444 -10.014 1.00 0.00 16 PRO A O 7
ATOM 6241 N N . ARG A 1 17 ? 10.584 -13.145 -11.409 1.00 0.00 17 ARG A N 7
ATOM 6242 C CA . ARG A 1 17 ? 11.205 -14.233 -12.176 1.00 0.00 17 ARG A CA 7
ATOM 6243 C C . ARG A 1 17 ? 12.733 -13.974 -12.239 1.00 0.00 17 ARG A C 7
ATOM 6244 O O . ARG A 1 17 ? 13.305 -13.674 -13.302 1.00 0.00 17 ARG A O 7
ATOM 6265 N N . GLY A 1 18 ? 13.376 -14.060 -11.064 1.00 0.00 18 GLY A N 7
ATOM 6266 C CA . GLY A 1 18 ? 14.804 -13.772 -10.910 1.00 0.00 18 GLY A CA 7
ATOM 6267 C C . GLY A 1 18 ? 15.685 -14.972 -11.241 1.00 0.00 18 GLY A C 7
ATOM 6268 O O . GLY A 1 18 ? 16.378 -15.503 -10.362 1.00 0.00 18 GLY A O 7
ATOM 6272 N N . SER A 1 19 ? 15.643 -15.408 -12.518 1.00 0.00 19 SER A N 7
ATOM 6273 C CA . SER A 1 19 ? 16.457 -16.524 -13.028 1.00 0.00 19 SER A CA 7
ATOM 6274 C C . SER A 1 19 ? 17.924 -16.069 -13.158 1.00 0.00 19 SER A C 7
ATOM 6275 O O . SER A 1 19 ? 18.829 -16.671 -12.568 1.00 0.00 19 SER A O 7
ATOM 6283 N N . HIS A 1 20 ? 18.138 -14.991 -13.939 1.00 0.00 20 HIS A N 7
ATOM 6284 C CA . HIS A 1 20 ? 19.457 -14.346 -14.135 1.00 0.00 20 HIS A CA 7
ATOM 6285 C C . HIS A 1 20 ? 19.243 -12.827 -14.188 1.00 0.00 20 HIS A C 7
ATOM 6286 O O . HIS A 1 20 ? 18.632 -12.326 -15.137 1.00 0.00 20 HIS A O 7
ATOM 6301 N N . MET A 1 21 ? 19.740 -12.098 -13.169 1.00 0.00 21 MET A N 7
ATOM 6302 C CA . MET A 1 21 ? 19.494 -10.648 -12.997 1.00 0.00 21 MET A CA 7
ATOM 6303 C C . MET A 1 21 ? 20.813 -9.918 -12.634 1.00 0.00 21 MET A C 7
ATOM 6304 O O . MET A 1 21 ? 21.440 -9.305 -13.498 1.00 0.00 21 MET A O 7
ATOM 6318 N N . LYS A 1 22 ? 21.226 -10.033 -11.354 1.00 0.00 22 LYS A N 7
ATOM 6319 C CA . LYS A 1 22 ? 22.427 -9.361 -10.772 1.00 0.00 22 LYS A CA 7
ATOM 6320 C C . LYS A 1 22 ? 22.648 -9.923 -9.346 1.00 0.00 22 LYS A C 7
ATOM 6321 O O . LYS A 1 22 ? 23.150 -9.241 -8.433 1.00 0.00 22 LYS A O 7
ATOM 6340 N N . THR A 1 23 ? 22.293 -11.208 -9.212 1.00 0.00 23 THR A N 7
ATOM 6341 C CA . THR A 1 23 ? 22.178 -11.912 -7.933 1.00 0.00 23 THR A CA 7
ATOM 6342 C C . THR A 1 23 ? 23.535 -12.041 -7.205 1.00 0.00 23 THR A C 7
ATOM 6343 O O . THR A 1 23 ? 24.561 -12.259 -7.835 1.00 0.00 23 THR A O 7
ATOM 6354 N N . VAL A 1 24 ? 23.522 -11.922 -5.863 1.00 0.00 24 VAL A N 7
ATOM 6355 C CA . VAL A 1 24 ? 24.713 -12.122 -5.021 1.00 0.00 24 VAL A CA 7
ATOM 6356 C C . VAL A 1 24 ? 24.603 -13.485 -4.358 1.00 0.00 24 VAL A C 7
ATOM 6357 O O . VAL A 1 24 ? 23.835 -13.681 -3.410 1.00 0.00 24 VAL A O 7
ATOM 6370 N N . GLU A 1 25 ? 25.368 -14.423 -4.878 1.00 0.00 25 GLU A N 7
ATOM 6371 C CA . GLU A 1 25 ? 25.306 -15.816 -4.479 1.00 0.00 25 GLU A CA 7
ATOM 6372 C C . GLU A 1 25 ? 26.530 -16.151 -3.620 1.00 0.00 25 GLU A C 7
ATOM 6373 O O . GLU A 1 25 ? 27.618 -16.337 -4.139 1.00 0.00 25 GLU A O 7
ATOM 6385 N N . VAL A 1 26 ? 26.352 -16.180 -2.295 1.00 0.00 26 VAL A N 7
ATOM 6386 C CA . VAL A 1 26 ? 27.443 -16.512 -1.356 1.00 0.00 26 VAL A CA 7
ATOM 6387 C C . VAL A 1 26 ? 27.265 -17.948 -0.841 1.00 0.00 26 VAL A C 7
ATOM 6388 O O . VAL A 1 26 ? 26.175 -18.319 -0.377 1.00 0.00 26 VAL A O 7
ATOM 6401 N N . ASN A 1 27 ? 28.349 -18.755 -0.971 1.00 0.00 27 ASN A N 7
ATOM 6402 C CA . ASN A 1 27 ? 28.410 -20.156 -0.493 1.00 0.00 27 ASN A CA 7
ATOM 6403 C C . ASN A 1 27 ? 27.335 -21.031 -1.210 1.00 0.00 27 ASN A C 7
ATOM 6404 O O . ASN A 1 27 ? 26.895 -22.059 -0.701 1.00 0.00 27 ASN A O 7
ATOM 6415 N N . GLY A 1 28 ? 26.945 -20.612 -2.429 1.00 0.00 28 GLY A N 7
ATOM 6416 C CA . GLY A 1 28 ? 25.964 -21.334 -3.256 1.00 0.00 28 GLY A CA 7
ATOM 6417 C C . GLY A 1 28 ? 24.528 -20.855 -3.044 1.00 0.00 28 GLY A C 7
ATOM 6418 O O . GLY A 1 28 ? 23.637 -21.235 -3.798 1.00 0.00 28 GLY A O 7
ATOM 6422 N N . VAL A 1 29 ? 24.314 -20.027 -2.006 1.00 0.00 29 VAL A N 7
ATOM 6423 C CA . VAL A 1 29 ? 22.995 -19.484 -1.649 1.00 0.00 29 VAL A CA 7
ATOM 6424 C C . VAL A 1 29 ? 22.796 -18.137 -2.362 1.00 0.00 29 VAL A C 7
ATOM 6425 O O . VAL A 1 29 ? 23.565 -17.193 -2.135 1.00 0.00 29 VAL A O 7
ATOM 6438 N N . LYS A 1 30 ? 21.779 -18.075 -3.232 1.00 0.00 30 LYS A N 7
ATOM 6439 C CA . LYS A 1 30 ? 21.456 -16.869 -4.014 1.00 0.00 30 LYS A CA 7
ATOM 6440 C C . LYS A 1 30 ? 20.716 -15.814 -3.168 1.00 0.00 30 LYS A C 7
ATOM 6441 O O . LYS A 1 30 ? 19.828 -16.146 -2.375 1.00 0.00 30 LYS A O 7
ATOM 6460 N N . TYR A 1 31 ? 21.111 -14.542 -3.340 1.00 0.00 31 TYR A N 7
ATOM 6461 C CA . TYR A 1 31 ? 20.444 -13.369 -2.736 1.00 0.00 31 TYR A CA 7
ATOM 6462 C C . TYR A 1 31 ? 20.255 -12.314 -3.824 1.00 0.00 31 TYR A C 7
ATOM 6463 O O . TYR A 1 31 ? 21.204 -11.598 -4.162 1.00 0.00 31 TYR A O 7
ATOM 6481 N N . ASP A 1 32 ? 19.046 -12.224 -4.397 1.00 0.00 32 ASP A N 7
ATOM 6482 C CA . ASP A 1 32 ? 18.779 -11.234 -5.452 1.00 0.00 32 ASP A CA 7
ATOM 6483 C C . ASP A 1 32 ? 18.425 -9.891 -4.794 1.00 0.00 32 ASP A C 7
ATOM 6484 O O . ASP A 1 32 ? 17.565 -9.831 -3.911 1.00 0.00 32 ASP A O 7
ATOM 6493 N N . PHE A 1 33 ? 19.102 -8.833 -5.237 1.00 0.00 33 PHE A N 7
ATOM 6494 C CA . PHE A 1 33 ? 19.017 -7.479 -4.646 1.00 0.00 33 PHE A CA 7
ATOM 6495 C C . PHE A 1 33 ? 18.115 -6.584 -5.516 1.00 0.00 33 PHE A C 7
ATOM 6496 O O . PHE A 1 33 ? 17.413 -7.080 -6.398 1.00 0.00 33 PHE A O 7
ATOM 6513 N N . ASP A 1 34 ? 18.059 -5.280 -5.195 1.00 0.00 34 ASP A N 7
ATOM 6514 C CA . ASP A 1 34 ? 17.351 -4.282 -6.028 1.00 0.00 34 ASP A CA 7
ATOM 6515 C C . ASP A 1 34 ? 18.328 -3.664 -7.041 1.00 0.00 34 ASP A C 7
ATOM 6516 O O . ASP A 1 34 ? 18.125 -3.762 -8.259 1.00 0.00 34 ASP A O 7
ATOM 6525 N N . ASN A 1 35 ? 19.408 -3.054 -6.526 1.00 0.00 35 ASN A N 7
ATOM 6526 C CA . ASN A 1 35 ? 20.389 -2.315 -7.351 1.00 0.00 35 ASN A CA 7
ATOM 6527 C C . ASN A 1 35 ? 21.708 -3.105 -7.450 1.00 0.00 35 ASN A C 7
ATOM 6528 O O . ASN A 1 35 ? 22.190 -3.608 -6.425 1.00 0.00 35 ASN A O 7
ATOM 6539 N N . PRO A 1 36 ? 22.319 -3.221 -8.695 1.00 0.00 36 PRO A N 7
ATOM 6540 C CA . PRO A 1 36 ? 23.601 -3.939 -8.903 1.00 0.00 36 PRO A CA 7
ATOM 6541 C C . PRO A 1 36 ? 24.789 -3.268 -8.177 1.00 0.00 36 PRO A C 7
ATOM 6542 O O . PRO A 1 36 ? 25.819 -3.910 -7.952 1.00 0.00 36 PRO A O 7
ATOM 6553 N N . GLU A 1 37 ? 24.623 -1.973 -7.833 1.00 0.00 37 GLU A N 7
ATOM 6554 C CA . GLU A 1 37 ? 25.615 -1.197 -7.067 1.00 0.00 37 GLU A CA 7
ATOM 6555 C C . GLU A 1 37 ? 25.699 -1.747 -5.638 1.00 0.00 37 GLU A C 7
ATOM 6556 O O . GLU A 1 37 ? 26.769 -2.152 -5.178 1.00 0.00 37 GLU A O 7
ATOM 6568 N N . GLN A 1 38 ? 24.519 -1.818 -4.991 1.00 0.00 38 GLN A N 7
ATOM 6569 C CA . GLN A 1 38 ? 24.354 -2.354 -3.626 1.00 0.00 38 GLN A CA 7
ATOM 6570 C C . GLN A 1 38 ? 24.775 -3.831 -3.577 1.00 0.00 38 GLN A C 7
ATOM 6571 O O . GLN A 1 38 ? 25.325 -4.296 -2.584 1.00 0.00 38 GLN A O 7
ATOM 6585 N N . ALA A 1 39 ? 24.455 -4.550 -4.672 1.00 0.00 39 ALA A N 7
ATOM 6586 C CA . ALA A 1 39 ? 24.762 -5.975 -4.841 1.00 0.00 39 ALA A CA 7
ATOM 6587 C C . ALA A 1 39 ? 26.285 -6.215 -4.823 1.00 0.00 39 ALA A C 7
ATOM 6588 O O . ALA A 1 39 ? 26.772 -7.097 -4.112 1.00 0.00 39 ALA A O 7
ATOM 6595 N N . ARG A 1 40 ? 27.012 -5.394 -5.602 1.00 0.00 40 ARG A N 7
ATOM 6596 C CA . ARG A 1 40 ? 28.483 -5.443 -5.703 1.00 0.00 40 ARG A CA 7
ATOM 6597 C C . ARG A 1 40 ? 29.153 -5.068 -4.366 1.00 0.00 40 ARG A C 7
ATOM 6598 O O . ARG A 1 40 ? 30.143 -5.695 -3.959 1.00 0.00 40 ARG A O 7
ATOM 6619 N N . GLU A 1 41 ? 28.586 -4.052 -3.688 1.00 0.00 41 GLU A N 7
ATOM 6620 C CA . GLU A 1 41 ? 29.067 -3.591 -2.375 1.00 0.00 41 GLU A CA 7
ATOM 6621 C C . GLU A 1 41 ? 28.960 -4.711 -1.335 1.00 0.00 41 GLU A C 7
ATOM 6622 O O . GLU A 1 41 ? 29.972 -5.109 -0.758 1.00 0.00 41 GLU A O 7
ATOM 6634 N N . MET A 1 42 ? 27.733 -5.238 -1.157 1.00 0.00 42 MET A N 7
ATOM 6635 C CA . MET A 1 42 ? 27.437 -6.327 -0.198 1.00 0.00 42 MET A CA 7
ATOM 6636 C C . MET A 1 42 ? 28.320 -7.554 -0.477 1.00 0.00 42 MET A C 7
ATOM 6637 O O . MET A 1 42 ? 28.792 -8.205 0.453 1.00 0.00 42 MET A O 7
ATOM 6651 N N . ALA A 1 43 ? 28.552 -7.823 -1.778 1.00 0.00 43 ALA A N 7
ATOM 6652 C CA . ALA A 1 43 ? 29.379 -8.940 -2.242 1.00 0.00 43 ALA A CA 7
ATOM 6653 C C . ALA A 1 43 ? 30.803 -8.858 -1.678 1.00 0.00 43 ALA A C 7
ATOM 6654 O O . ALA A 1 43 ? 31.254 -9.774 -0.981 1.00 0.00 43 ALA A O 7
ATOM 6661 N N . GLU A 1 44 ? 31.487 -7.739 -1.951 1.00 0.00 44 GLU A N 7
ATOM 6662 C CA . GLU A 1 44 ? 32.906 -7.545 -1.577 1.00 0.00 44 GLU A CA 7
ATOM 6663 C C . GLU A 1 44 ? 33.093 -7.361 -0.058 1.00 0.00 44 GLU A C 7
ATOM 6664 O O . GLU A 1 44 ? 34.177 -7.614 0.483 1.00 0.00 44 GLU A O 7
ATOM 6676 N N . ARG A 1 45 ? 32.027 -6.920 0.615 1.00 0.00 45 ARG A N 7
ATOM 6677 C CA . ARG A 1 45 ? 32.005 -6.786 2.076 1.00 0.00 45 ARG A CA 7
ATOM 6678 C C . ARG A 1 45 ? 31.948 -8.175 2.738 1.00 0.00 45 ARG A C 7
ATOM 6679 O O . ARG A 1 45 ? 32.754 -8.475 3.622 1.00 0.00 45 ARG A O 7
ATOM 6700 N N . ILE A 1 46 ? 31.015 -9.020 2.264 1.00 0.00 46 ILE A N 7
ATOM 6701 C CA . ILE A 1 46 ? 30.838 -10.409 2.751 1.00 0.00 46 ILE A CA 7
ATOM 6702 C C . ILE A 1 46 ? 32.078 -11.277 2.426 1.00 0.00 46 ILE A C 7
ATOM 6703 O O . ILE A 1 46 ? 32.476 -12.124 3.233 1.00 0.00 46 ILE A O 7
ATOM 6719 N N . ALA A 1 47 ? 32.677 -11.030 1.244 1.00 0.00 47 ALA A N 7
ATOM 6720 C CA . ALA A 1 47 ? 33.831 -11.794 0.730 1.00 0.00 47 ALA A CA 7
ATOM 6721 C C . ALA A 1 47 ? 35.010 -11.753 1.705 1.00 0.00 47 ALA A C 7
ATOM 6722 O O . ALA A 1 47 ? 35.486 -12.793 2.140 1.00 0.00 47 ALA A O 7
ATOM 6729 N N . LYS A 1 48 ? 35.441 -10.535 2.069 1.00 0.00 48 LYS A N 7
ATOM 6730 C CA . LYS A 1 48 ? 36.589 -10.343 2.976 1.00 0.00 48 LYS A CA 7
ATOM 6731 C C . LYS A 1 48 ? 36.236 -10.715 4.438 1.00 0.00 48 LYS A C 7
ATOM 6732 O O . LYS A 1 48 ? 37.134 -11.023 5.232 1.00 0.00 48 LYS A O 7
ATOM 6751 N N . SER A 1 49 ? 34.926 -10.702 4.774 1.00 0.00 49 SER A N 7
ATOM 6752 C CA . SER A 1 49 ? 34.423 -11.122 6.105 1.00 0.00 49 SER A CA 7
ATOM 6753 C C . SER A 1 49 ? 34.570 -12.648 6.302 1.00 0.00 49 SER A C 7
ATOM 6754 O O . SER A 1 49 ? 34.942 -13.112 7.388 1.00 0.00 49 SER A O 7
ATOM 6762 N N . LEU A 1 50 ? 34.270 -13.415 5.240 1.00 0.00 50 LEU A N 7
ATOM 6763 C CA . LEU A 1 50 ? 34.385 -14.889 5.246 1.00 0.00 50 LEU A CA 7
ATOM 6764 C C . LEU A 1 50 ? 35.784 -15.344 4.787 1.00 0.00 50 LEU A C 7
ATOM 6765 O O . LEU A 1 50 ? 36.156 -16.493 4.999 1.00 0.00 50 LEU A O 7
ATOM 6781 N N . GLY A 1 51 ? 36.541 -14.433 4.144 1.00 0.00 51 GLY A N 7
ATOM 6782 C CA . GLY A 1 51 ? 37.851 -14.756 3.553 1.00 0.00 51 GLY A CA 7
ATOM 6783 C C . GLY A 1 51 ? 37.747 -15.372 2.156 1.00 0.00 51 GLY A C 7
ATOM 6784 O O . GLY A 1 51 ? 38.746 -15.858 1.614 1.00 0.00 51 GLY A O 7
ATOM 6788 N N . LEU A 1 52 ? 36.524 -15.374 1.587 1.00 0.00 52 LEU A N 7
ATOM 6789 C CA . LEU A 1 52 ? 36.246 -15.862 0.222 1.00 0.00 52 LEU A CA 7
ATOM 6790 C C . LEU A 1 52 ? 36.481 -14.749 -0.816 1.00 0.00 52 LEU A C 7
ATOM 6791 O O . LEU A 1 52 ? 36.903 -13.648 -0.456 1.00 0.00 52 LEU A O 7
ATOM 6807 N N . GLN A 1 53 ? 36.216 -15.036 -2.103 1.00 0.00 53 GLN A N 7
ATOM 6808 C CA . GLN A 1 53 ? 36.331 -14.032 -3.185 1.00 0.00 53 GLN A CA 7
ATOM 6809 C C . GLN A 1 53 ? 35.025 -13.964 -3.985 1.00 0.00 53 GLN A C 7
ATOM 6810 O O . GLN A 1 53 ? 34.361 -14.984 -4.187 1.00 0.00 53 GLN A O 7
ATOM 6824 N N . VAL A 1 54 ? 34.671 -12.750 -4.430 1.00 0.00 54 VAL A N 7
ATOM 6825 C CA . VAL A 1 54 ? 33.522 -12.521 -5.310 1.00 0.00 54 VAL A CA 7
ATOM 6826 C C . VAL A 1 54 ? 33.895 -12.905 -6.749 1.00 0.00 54 VAL A C 7
ATOM 6827 O O . VAL A 1 54 ? 34.592 -12.155 -7.447 1.00 0.00 54 VAL A O 7
ATOM 6840 N N . ARG A 1 55 ? 33.460 -14.098 -7.155 1.00 0.00 55 ARG A N 7
ATOM 6841 C CA . ARG A 1 55 ? 33.614 -14.581 -8.521 1.00 0.00 55 ARG A CA 7
ATOM 6842 C C . ARG A 1 55 ? 32.386 -14.125 -9.320 1.00 0.00 55 ARG A C 7
ATOM 6843 O O . ARG A 1 55 ? 31.344 -14.797 -9.323 1.00 0.00 55 ARG A O 7
ATOM 6864 N N . LEU A 1 56 ? 32.500 -12.931 -9.928 1.00 0.00 56 LEU A N 7
ATOM 6865 C CA . LEU A 1 56 ? 31.446 -12.369 -10.777 1.00 0.00 56 LEU A CA 7
ATOM 6866 C C . LEU A 1 56 ? 31.341 -13.236 -12.042 1.00 0.00 56 LEU A C 7
ATOM 6867 O O . LEU A 1 56 ? 32.153 -13.133 -12.967 1.00 0.00 56 LEU A O 7
ATOM 6883 N N . GLU A 1 57 ? 30.367 -14.141 -12.012 1.00 0.00 57 GLU A N 7
ATOM 6884 C CA . GLU A 1 57 ? 30.077 -15.070 -13.100 1.00 0.00 57 GLU A CA 7
ATOM 6885 C C . GLU A 1 57 ? 28.779 -14.628 -13.788 1.00 0.00 57 GLU A C 7
ATOM 6886 O O . GLU A 1 57 ? 27.673 -15.008 -13.360 1.00 0.00 57 GLU A O 7
ATOM 6898 N N . GLY A 1 58 ? 28.919 -13.783 -14.822 1.00 0.00 58 GLY A N 7
ATOM 6899 C CA . GLY A 1 58 ? 27.768 -13.242 -15.531 1.00 0.00 58 GLY A CA 7
ATOM 6900 C C . GLY A 1 58 ? 27.040 -12.215 -14.680 1.00 0.00 58 GLY A C 7
ATOM 6901 O O . GLY A 1 58 ? 27.495 -11.078 -14.554 1.00 0.00 58 GLY A O 7
ATOM 6905 N N . ASP A 1 59 ? 25.919 -12.624 -14.074 1.00 0.00 59 ASP A N 7
ATOM 6906 C CA . ASP A 1 59 ? 25.144 -11.771 -13.148 1.00 0.00 59 ASP A CA 7
ATOM 6907 C C . ASP A 1 59 ? 25.415 -12.164 -11.677 1.00 0.00 59 ASP A C 7
ATOM 6908 O O . ASP A 1 59 ? 25.285 -11.331 -10.775 1.00 0.00 59 ASP A O 7
ATOM 6917 N N . THR A 1 60 ? 25.816 -13.436 -11.458 1.00 0.00 60 THR A N 7
ATOM 6918 C CA . THR A 1 60 ? 25.923 -14.020 -10.117 1.00 0.00 60 THR A CA 7
ATOM 6919 C C . THR A 1 60 ? 27.292 -13.708 -9.486 1.00 0.00 60 THR A C 7
ATOM 6920 O O . THR A 1 60 ? 28.324 -14.239 -9.913 1.00 0.00 60 THR A O 7
ATOM 6931 N N . PHE A 1 61 ? 27.278 -12.797 -8.504 1.00 0.00 61 PHE A N 7
ATOM 6932 C CA . PHE A 1 61 ? 28.415 -12.524 -7.618 1.00 0.00 61 PHE A CA 7
ATOM 6933 C C . PHE A 1 61 ? 28.650 -13.752 -6.704 1.00 0.00 61 PHE A C 7
ATOM 6934 O O . PHE A 1 61 ? 28.216 -13.773 -5.541 1.00 0.00 61 PHE A O 7
ATOM 6951 N N . LYS A 1 62 ? 29.278 -14.800 -7.276 1.00 0.00 62 LYS A N 7
ATOM 6952 C CA . LYS A 1 62 ? 29.498 -16.077 -6.584 1.00 0.00 62 LYS A CA 7
ATOM 6953 C C . LYS A 1 62 ? 30.672 -15.969 -5.592 1.00 0.00 62 LYS A C 7
ATOM 6954 O O . LYS A 1 62 ? 31.824 -16.202 -5.952 1.00 0.00 62 LYS A O 7
ATOM 6973 N N . ILE A 1 63 ? 30.354 -15.578 -4.345 1.00 0.00 63 ILE A N 7
ATOM 6974 C CA . ILE A 1 63 ? 31.335 -15.443 -3.258 1.00 0.00 63 ILE A CA 7
ATOM 6975 C C . ILE A 1 63 ? 31.773 -16.841 -2.769 1.00 0.00 63 ILE A C 7
ATOM 6976 O O . ILE A 1 63 ? 31.136 -17.451 -1.895 1.00 0.00 63 ILE A O 7
ATOM 6992 N N . GLU A 1 64 ? 32.828 -17.349 -3.419 1.00 0.00 64 GLU A N 7
ATOM 6993 C CA . GLU A 1 64 ? 33.429 -18.658 -3.157 1.00 0.00 64 GLU A CA 7
ATOM 6994 C C . GLU A 1 64 ? 34.956 -18.501 -3.322 1.00 0.00 64 GLU A C 7
ATOM 6995 O O . GLU A 1 64 ? 35.423 -18.418 -4.476 1.00 0.00 64 GLU A O 7
ATOM 7008 N N . MET A 1 1 ? -6.959 -45.081 -15.613 1.00 0.00 1 MET A N 8
ATOM 7009 C CA . MET A 1 1 ? -6.574 -44.792 -14.215 1.00 0.00 1 MET A CA 8
ATOM 7010 C C . MET A 1 1 ? -5.081 -44.456 -14.135 1.00 0.00 1 MET A C 8
ATOM 7011 O O . MET A 1 1 ? -4.270 -45.032 -14.874 1.00 0.00 1 MET A O 8
ATOM 7027 N N . GLY A 1 2 ? -4.738 -43.522 -13.225 1.00 0.00 2 GLY A N 8
ATOM 7028 C CA . GLY A 1 2 ? -3.367 -43.078 -13.015 1.00 0.00 2 GLY A CA 8
ATOM 7029 C C . GLY A 1 2 ? -2.845 -42.239 -14.178 1.00 0.00 2 GLY A C 8
ATOM 7030 O O . GLY A 1 2 ? -3.025 -41.017 -14.193 1.00 0.00 2 GLY A O 8
ATOM 7034 N N . SER A 1 3 ? -2.209 -42.930 -15.147 1.00 0.00 3 SER A N 8
ATOM 7035 C CA . SER A 1 3 ? -1.645 -42.353 -16.383 1.00 0.00 3 SER A CA 8
ATOM 7036 C C . SER A 1 3 ? -0.472 -41.389 -16.074 1.00 0.00 3 SER A C 8
ATOM 7037 O O . SER A 1 3 ? 0.691 -41.782 -16.171 1.00 0.00 3 SER A O 8
ATOM 7045 N N . SER A 1 4 ? -0.794 -40.148 -15.657 1.00 0.00 4 SER A N 8
ATOM 7046 C CA . SER A 1 4 ? 0.207 -39.097 -15.359 1.00 0.00 4 SER A CA 8
ATOM 7047 C C . SER A 1 4 ? 0.346 -38.847 -13.841 1.00 0.00 4 SER A C 8
ATOM 7048 O O . SER A 1 4 ? 1.184 -38.037 -13.420 1.00 0.00 4 SER A O 8
ATOM 7056 N N . HIS A 1 5 ? -0.472 -39.549 -13.028 1.00 0.00 5 HIS A N 8
ATOM 7057 C CA . HIS A 1 5 ? -0.486 -39.381 -11.557 1.00 0.00 5 HIS A CA 8
ATOM 7058 C C . HIS A 1 5 ? 0.812 -39.933 -10.924 1.00 0.00 5 HIS A C 8
ATOM 7059 O O . HIS A 1 5 ? 1.293 -41.006 -11.317 1.00 0.00 5 HIS A O 8
ATOM 7074 N N . HIS A 1 6 ? 1.362 -39.163 -9.961 1.00 0.00 6 HIS A N 8
ATOM 7075 C CA . HIS A 1 6 ? 2.581 -39.513 -9.203 1.00 0.00 6 HIS A CA 8
ATOM 7076 C C . HIS A 1 6 ? 3.797 -39.670 -10.158 1.00 0.00 6 HIS A C 8
ATOM 7077 O O . HIS A 1 6 ? 4.512 -40.684 -10.149 1.00 0.00 6 HIS A O 8
ATOM 7092 N N . HIS A 1 7 ? 4.011 -38.639 -10.987 1.00 0.00 7 HIS A N 8
ATOM 7093 C CA . HIS A 1 7 ? 5.112 -38.587 -11.969 1.00 0.00 7 HIS A CA 8
ATOM 7094 C C . HIS A 1 7 ? 5.683 -37.158 -12.003 1.00 0.00 7 HIS A C 8
ATOM 7095 O O . HIS A 1 7 ? 5.036 -36.242 -12.522 1.00 0.00 7 HIS A O 8
ATOM 7110 N N . HIS A 1 8 ? 6.871 -36.967 -11.391 1.00 0.00 8 HIS A N 8
ATOM 7111 C CA . HIS A 1 8 ? 7.533 -35.645 -11.275 1.00 0.00 8 HIS A CA 8
ATOM 7112 C C . HIS A 1 8 ? 9.056 -35.773 -11.462 1.00 0.00 8 HIS A C 8
ATOM 7113 O O . HIS A 1 8 ? 9.674 -36.680 -10.902 1.00 0.00 8 HIS A O 8
ATOM 7128 N N . HIS A 1 9 ? 9.642 -34.844 -12.244 1.00 0.00 9 HIS A N 8
ATOM 7129 C CA . HIS A 1 9 ? 11.110 -34.690 -12.408 1.00 0.00 9 HIS A CA 8
ATOM 7130 C C . HIS A 1 9 ? 11.444 -33.207 -12.664 1.00 0.00 9 HIS A C 8
ATOM 7131 O O . HIS A 1 9 ? 10.708 -32.523 -13.379 1.00 0.00 9 HIS A O 8
ATOM 7146 N N . HIS A 1 10 ? 12.564 -32.728 -12.085 1.00 0.00 10 HIS A N 8
ATOM 7147 C CA . HIS A 1 10 ? 13.015 -31.325 -12.212 1.00 0.00 10 HIS A CA 8
ATOM 7148 C C . HIS A 1 10 ? 14.557 -31.253 -12.219 1.00 0.00 10 HIS A C 8
ATOM 7149 O O . HIS A 1 10 ? 15.226 -32.061 -11.567 1.00 0.00 10 HIS A O 8
ATOM 7164 N N . SER A 1 11 ? 15.093 -30.277 -12.968 1.00 0.00 11 SER A N 8
ATOM 7165 C CA . SER A 1 11 ? 16.537 -30.024 -13.106 1.00 0.00 11 SER A CA 8
ATOM 7166 C C . SER A 1 11 ? 16.895 -28.715 -12.376 1.00 0.00 11 SER A C 8
ATOM 7167 O O . SER A 1 11 ? 16.003 -27.912 -12.064 1.00 0.00 11 SER A O 8
ATOM 7175 N N . SER A 1 12 ? 18.193 -28.496 -12.106 1.00 0.00 12 SER A N 8
ATOM 7176 C CA . SER A 1 12 ? 18.673 -27.315 -11.359 1.00 0.00 12 SER A CA 8
ATOM 7177 C C . SER A 1 12 ? 20.193 -27.130 -11.580 1.00 0.00 12 SER A C 8
ATOM 7178 O O . SER A 1 12 ? 20.777 -27.775 -12.467 1.00 0.00 12 SER A O 8
ATOM 7186 N N . GLY A 1 13 ? 20.818 -26.217 -10.803 1.00 0.00 13 GLY A N 8
ATOM 7187 C CA . GLY A 1 13 ? 22.253 -25.921 -10.912 1.00 0.00 13 GLY A CA 8
ATOM 7188 C C . GLY A 1 13 ? 22.552 -24.774 -11.872 1.00 0.00 13 GLY A C 8
ATOM 7189 O O . GLY A 1 13 ? 23.681 -24.270 -11.915 1.00 0.00 13 GLY A O 8
ATOM 7193 N N . LEU A 1 14 ? 21.529 -24.371 -12.647 1.00 0.00 14 LEU A N 8
ATOM 7194 C CA . LEU A 1 14 ? 21.643 -23.320 -13.670 1.00 0.00 14 LEU A CA 8
ATOM 7195 C C . LEU A 1 14 ? 21.524 -21.917 -13.038 1.00 0.00 14 LEU A C 8
ATOM 7196 O O . LEU A 1 14 ? 20.837 -21.746 -12.022 1.00 0.00 14 LEU A O 8
ATOM 7212 N N . VAL A 1 15 ? 22.223 -20.928 -13.631 1.00 0.00 15 VAL A N 8
ATOM 7213 C CA . VAL A 1 15 ? 22.142 -19.514 -13.204 1.00 0.00 15 VAL A CA 8
ATOM 7214 C C . VAL A 1 15 ? 20.792 -18.893 -13.643 1.00 0.00 15 VAL A C 8
ATOM 7215 O O . VAL A 1 15 ? 20.272 -19.261 -14.710 1.00 0.00 15 VAL A O 8
ATOM 7228 N N . PRO A 1 16 ? 20.171 -17.985 -12.813 1.00 0.00 16 PRO A N 8
ATOM 7229 C CA . PRO A 1 16 ? 18.899 -17.318 -13.173 1.00 0.00 16 PRO A CA 8
ATOM 7230 C C . PRO A 1 16 ? 19.046 -16.397 -14.409 1.00 0.00 16 PRO A C 8
ATOM 7231 O O . PRO A 1 16 ? 19.444 -15.232 -14.301 1.00 0.00 16 PRO A O 8
ATOM 7242 N N . ARG A 1 17 ? 18.799 -16.979 -15.596 1.00 0.00 17 ARG A N 8
ATOM 7243 C CA . ARG A 1 17 ? 18.715 -16.250 -16.870 1.00 0.00 17 ARG A CA 8
ATOM 7244 C C . ARG A 1 17 ? 17.276 -16.317 -17.390 1.00 0.00 17 ARG A C 8
ATOM 7245 O O . ARG A 1 17 ? 16.900 -17.252 -18.115 1.00 0.00 17 ARG A O 8
ATOM 7266 N N . GLY A 1 18 ? 16.468 -15.348 -16.944 1.00 0.00 18 GLY A N 8
ATOM 7267 C CA . GLY A 1 18 ? 15.070 -15.227 -17.350 1.00 0.00 18 GLY A CA 8
ATOM 7268 C C . GLY A 1 18 ? 14.462 -13.926 -16.857 1.00 0.00 18 GLY A C 8
ATOM 7269 O O . GLY A 1 18 ? 13.355 -13.923 -16.311 1.00 0.00 18 GLY A O 8
ATOM 7273 N N . SER A 1 19 ? 15.228 -12.829 -17.045 1.00 0.00 19 SER A N 8
ATOM 7274 C CA . SER A 1 19 ? 14.836 -11.450 -16.706 1.00 0.00 19 SER A CA 8
ATOM 7275 C C . SER A 1 19 ? 14.662 -11.238 -15.177 1.00 0.00 19 SER A C 8
ATOM 7276 O O . SER A 1 19 ? 13.633 -11.594 -14.599 1.00 0.00 19 SER A O 8
ATOM 7284 N N . HIS A 1 20 ? 15.703 -10.672 -14.547 1.00 0.00 20 HIS A N 8
ATOM 7285 C CA . HIS A 1 20 ? 15.667 -10.197 -13.151 1.00 0.00 20 HIS A CA 8
ATOM 7286 C C . HIS A 1 20 ? 16.694 -9.058 -12.978 1.00 0.00 20 HIS A C 8
ATOM 7287 O O . HIS A 1 20 ? 17.390 -8.704 -13.935 1.00 0.00 20 HIS A O 8
ATOM 7302 N N . MET A 1 21 ? 16.781 -8.495 -11.759 1.00 0.00 21 MET A N 8
ATOM 7303 C CA . MET A 1 21 ? 17.706 -7.382 -11.455 1.00 0.00 21 MET A CA 8
ATOM 7304 C C . MET A 1 21 ? 19.163 -7.885 -11.362 1.00 0.00 21 MET A C 8
ATOM 7305 O O . MET A 1 21 ? 19.901 -7.838 -12.353 1.00 0.00 21 MET A O 8
ATOM 7319 N N . LYS A 1 22 ? 19.572 -8.390 -10.180 1.00 0.00 22 LYS A N 8
ATOM 7320 C CA . LYS A 1 22 ? 20.935 -8.938 -9.936 1.00 0.00 22 LYS A CA 8
ATOM 7321 C C . LYS A 1 22 ? 20.865 -10.056 -8.897 1.00 0.00 22 LYS A C 8
ATOM 7322 O O . LYS A 1 22 ? 19.851 -10.207 -8.230 1.00 0.00 22 LYS A O 8
ATOM 7341 N N . THR A 1 23 ? 21.944 -10.855 -8.787 1.00 0.00 23 THR A N 8
ATOM 7342 C CA . THR A 1 23 ? 22.056 -11.933 -7.783 1.00 0.00 23 THR A CA 8
ATOM 7343 C C . THR A 1 23 ? 23.512 -12.062 -7.292 1.00 0.00 23 THR A C 8
ATOM 7344 O O . THR A 1 23 ? 24.454 -12.038 -8.089 1.00 0.00 23 THR A O 8
ATOM 7355 N N . VAL A 1 24 ? 23.673 -12.167 -5.962 1.00 0.00 24 VAL A N 8
ATOM 7356 C CA . VAL A 1 24 ? 24.957 -12.463 -5.299 1.00 0.00 24 VAL A CA 8
ATOM 7357 C C . VAL A 1 24 ? 24.832 -13.813 -4.577 1.00 0.00 24 VAL A C 8
ATOM 7358 O O . VAL A 1 24 ? 24.092 -13.925 -3.592 1.00 0.00 24 VAL A O 8
ATOM 7371 N N . GLU A 1 25 ? 25.532 -14.833 -5.087 1.00 0.00 25 GLU A N 8
ATOM 7372 C CA . GLU A 1 25 ? 25.524 -16.176 -4.496 1.00 0.00 25 GLU A CA 8
ATOM 7373 C C . GLU A 1 25 ? 26.736 -16.336 -3.571 1.00 0.00 25 GLU A C 8
ATOM 7374 O O . GLU A 1 25 ? 27.871 -16.130 -3.991 1.00 0.00 25 GLU A O 8
ATOM 7386 N N . VAL A 1 26 ? 26.475 -16.686 -2.309 1.00 0.00 26 VAL A N 8
ATOM 7387 C CA . VAL A 1 26 ? 27.514 -16.986 -1.311 1.00 0.00 26 VAL A CA 8
ATOM 7388 C C . VAL A 1 26 ? 27.094 -18.213 -0.486 1.00 0.00 26 VAL A C 8
ATOM 7389 O O . VAL A 1 26 ? 25.984 -18.260 0.061 1.00 0.00 26 VAL A O 8
ATOM 7402 N N . ASN A 1 27 ? 27.995 -19.219 -0.465 1.00 0.00 27 ASN A N 8
ATOM 7403 C CA . ASN A 1 27 ? 27.795 -20.526 0.197 1.00 0.00 27 ASN A CA 8
ATOM 7404 C C . ASN A 1 27 ? 26.556 -21.253 -0.390 1.00 0.00 27 ASN A C 8
ATOM 7405 O O . ASN A 1 27 ? 25.929 -22.093 0.263 1.00 0.00 27 ASN A O 8
ATOM 7416 N N . GLY A 1 28 ? 26.249 -20.937 -1.672 1.00 0.00 28 GLY A N 8
ATOM 7417 C CA . GLY A 1 28 ? 25.135 -21.548 -2.410 1.00 0.00 28 GLY A CA 8
ATOM 7418 C C . GLY A 1 28 ? 23.844 -20.751 -2.300 1.00 0.00 28 GLY A C 8
ATOM 7419 O O . GLY A 1 28 ? 22.914 -20.944 -3.101 1.00 0.00 28 GLY A O 8
ATOM 7423 N N . VAL A 1 29 ? 23.780 -19.862 -1.289 1.00 0.00 29 VAL A N 8
ATOM 7424 C CA . VAL A 1 29 ? 22.596 -19.044 -1.016 1.00 0.00 29 VAL A CA 8
ATOM 7425 C C . VAL A 1 29 ? 22.614 -17.820 -1.948 1.00 0.00 29 VAL A C 8
ATOM 7426 O O . VAL A 1 29 ? 23.514 -16.977 -1.874 1.00 0.00 29 VAL A O 8
ATOM 7439 N N . LYS A 1 30 ? 21.635 -17.775 -2.854 1.00 0.00 30 LYS A N 8
ATOM 7440 C CA . LYS A 1 30 ? 21.492 -16.710 -3.854 1.00 0.00 30 LYS A CA 8
ATOM 7441 C C . LYS A 1 30 ? 20.602 -15.572 -3.330 1.00 0.00 30 LYS A C 8
ATOM 7442 O O . LYS A 1 30 ? 19.433 -15.781 -2.984 1.00 0.00 30 LYS A O 8
ATOM 7461 N N . TYR A 1 31 ? 21.190 -14.373 -3.257 1.00 0.00 31 TYR A N 8
ATOM 7462 C CA . TYR A 1 31 ? 20.518 -13.148 -2.809 1.00 0.00 31 TYR A CA 8
ATOM 7463 C C . TYR A 1 31 ? 20.224 -12.263 -4.023 1.00 0.00 31 TYR A C 8
ATOM 7464 O O . TYR A 1 31 ? 21.131 -11.600 -4.550 1.00 0.00 31 TYR A O 8
ATOM 7482 N N . ASP A 1 32 ? 18.962 -12.276 -4.491 1.00 0.00 32 ASP A N 8
ATOM 7483 C CA . ASP A 1 32 ? 18.547 -11.425 -5.617 1.00 0.00 32 ASP A CA 8
ATOM 7484 C C . ASP A 1 32 ? 18.406 -9.977 -5.111 1.00 0.00 32 ASP A C 8
ATOM 7485 O O . ASP A 1 32 ? 17.562 -9.688 -4.248 1.00 0.00 32 ASP A O 8
ATOM 7494 N N . PHE A 1 33 ? 19.245 -9.074 -5.639 1.00 0.00 33 PHE A N 8
ATOM 7495 C CA . PHE A 1 33 ? 19.358 -7.694 -5.144 1.00 0.00 33 PHE A CA 8
ATOM 7496 C C . PHE A 1 33 ? 18.904 -6.692 -6.207 1.00 0.00 33 PHE A C 8
ATOM 7497 O O . PHE A 1 33 ? 18.914 -6.999 -7.407 1.00 0.00 33 PHE A O 8
ATOM 7514 N N . ASP A 1 34 ? 18.536 -5.488 -5.739 1.00 0.00 34 ASP A N 8
ATOM 7515 C CA . ASP A 1 34 ? 17.899 -4.442 -6.558 1.00 0.00 34 ASP A CA 8
ATOM 7516 C C . ASP A 1 34 ? 18.888 -3.832 -7.560 1.00 0.00 34 ASP A C 8
ATOM 7517 O O . ASP A 1 34 ? 18.727 -3.972 -8.779 1.00 0.00 34 ASP A O 8
ATOM 7526 N N . ASN A 1 35 ? 19.930 -3.177 -7.036 1.00 0.00 35 ASN A N 8
ATOM 7527 C CA . ASN A 1 35 ? 20.944 -2.482 -7.855 1.00 0.00 35 ASN A CA 8
ATOM 7528 C C . ASN A 1 35 ? 22.279 -3.242 -7.823 1.00 0.00 35 ASN A C 8
ATOM 7529 O O . ASN A 1 35 ? 22.607 -3.856 -6.799 1.00 0.00 35 ASN A O 8
ATOM 7540 N N . PRO A 1 36 ? 23.078 -3.209 -8.947 1.00 0.00 36 PRO A N 8
ATOM 7541 C CA . PRO A 1 36 ? 24.375 -3.925 -9.036 1.00 0.00 36 PRO A CA 8
ATOM 7542 C C . PRO A 1 36 ? 25.417 -3.406 -8.037 1.00 0.00 36 PRO A C 8
ATOM 7543 O O . PRO A 1 36 ? 26.304 -4.154 -7.638 1.00 0.00 36 PRO A O 8
ATOM 7554 N N . GLU A 1 37 ? 25.283 -2.126 -7.635 1.00 0.00 37 GLU A N 8
ATOM 7555 C CA . GLU A 1 37 ? 26.232 -1.455 -6.725 1.00 0.00 37 GLU A CA 8
ATOM 7556 C C . GLU A 1 37 ? 25.923 -1.787 -5.259 1.00 0.00 37 GLU A C 8
ATOM 7557 O O . GLU A 1 37 ? 26.833 -1.968 -4.449 1.00 0.00 37 GLU A O 8
ATOM 7569 N N . GLN A 1 38 ? 24.621 -1.867 -4.927 1.00 0.00 38 GLN A N 8
ATOM 7570 C CA . GLN A 1 38 ? 24.168 -2.331 -3.598 1.00 0.00 38 GLN A CA 8
ATOM 7571 C C . GLN A 1 38 ? 24.561 -3.809 -3.398 1.00 0.00 38 GLN A C 8
ATOM 7572 O O . GLN A 1 38 ? 24.991 -4.224 -2.316 1.00 0.00 38 GLN A O 8
ATOM 7586 N N . ALA A 1 39 ? 24.381 -4.586 -4.483 1.00 0.00 39 ALA A N 8
ATOM 7587 C CA . ALA A 1 39 ? 24.776 -5.998 -4.565 1.00 0.00 39 ALA A CA 8
ATOM 7588 C C . ALA A 1 39 ? 26.303 -6.147 -4.462 1.00 0.00 39 ALA A C 8
ATOM 7589 O O . ALA A 1 39 ? 26.795 -7.060 -3.805 1.00 0.00 39 ALA A O 8
ATOM 7596 N N . ARG A 1 40 ? 27.027 -5.209 -5.108 1.00 0.00 40 ARG A N 8
ATOM 7597 C CA . ARG A 1 40 ? 28.506 -5.188 -5.165 1.00 0.00 40 ARG A CA 8
ATOM 7598 C C . ARG A 1 40 ? 29.101 -4.987 -3.770 1.00 0.00 40 ARG A C 8
ATOM 7599 O O . ARG A 1 40 ? 29.940 -5.770 -3.338 1.00 0.00 40 ARG A O 8
ATOM 7620 N N . GLU A 1 41 ? 28.641 -3.927 -3.083 1.00 0.00 41 GLU A N 8
ATOM 7621 C CA . GLU A 1 41 ? 29.134 -3.563 -1.745 1.00 0.00 41 GLU A CA 8
ATOM 7622 C C . GLU A 1 41 ? 28.852 -4.685 -0.748 1.00 0.00 41 GLU A C 8
ATOM 7623 O O . GLU A 1 41 ? 29.759 -5.113 -0.038 1.00 0.00 41 GLU A O 8
ATOM 7635 N N . MET A 1 42 ? 27.589 -5.176 -0.742 1.00 0.00 42 MET A N 8
ATOM 7636 C CA . MET A 1 42 ? 27.164 -6.307 0.113 1.00 0.00 42 MET A CA 8
ATOM 7637 C C . MET A 1 42 ? 28.076 -7.530 -0.117 1.00 0.00 42 MET A C 8
ATOM 7638 O O . MET A 1 42 ? 28.527 -8.165 0.838 1.00 0.00 42 MET A O 8
ATOM 7652 N N . ALA A 1 43 ? 28.363 -7.800 -1.404 1.00 0.00 43 ALA A N 8
ATOM 7653 C CA . ALA A 1 43 ? 29.217 -8.911 -1.839 1.00 0.00 43 ALA A CA 8
ATOM 7654 C C . ALA A 1 43 ? 30.642 -8.774 -1.288 1.00 0.00 43 ALA A C 8
ATOM 7655 O O . ALA A 1 43 ? 31.162 -9.716 -0.697 1.00 0.00 43 ALA A O 8
ATOM 7662 N N . GLU A 1 44 ? 31.247 -7.587 -1.463 1.00 0.00 44 GLU A N 8
ATOM 7663 C CA . GLU A 1 44 ? 32.633 -7.303 -1.021 1.00 0.00 44 GLU A CA 8
ATOM 7664 C C . GLU A 1 44 ? 32.781 -7.481 0.500 1.00 0.00 44 GLU A C 8
ATOM 7665 O O . GLU A 1 44 ? 33.786 -8.020 0.973 1.00 0.00 44 GLU A O 8
ATOM 7677 N N . ARG A 1 45 ? 31.749 -7.031 1.240 1.00 0.00 45 ARG A N 8
ATOM 7678 C CA . ARG A 1 45 ? 31.697 -7.107 2.715 1.00 0.00 45 ARG A CA 8
ATOM 7679 C C . ARG A 1 45 ? 31.677 -8.573 3.183 1.00 0.00 45 ARG A C 8
ATOM 7680 O O . ARG A 1 45 ? 32.494 -8.972 4.019 1.00 0.00 45 ARG A O 8
ATOM 7701 N N . ILE A 1 46 ? 30.759 -9.363 2.597 1.00 0.00 46 ILE A N 8
ATOM 7702 C CA . ILE A 1 46 ? 30.581 -10.794 2.931 1.00 0.00 46 ILE A CA 8
ATOM 7703 C C . ILE A 1 46 ? 31.827 -11.616 2.509 1.00 0.00 46 ILE A C 8
ATOM 7704 O O . ILE A 1 46 ? 32.244 -12.539 3.219 1.00 0.00 46 ILE A O 8
ATOM 7720 N N . ALA A 1 47 ? 32.438 -11.227 1.373 1.00 0.00 47 ALA A N 8
ATOM 7721 C CA . ALA A 1 47 ? 33.611 -11.912 0.806 1.00 0.00 47 ALA A CA 8
ATOM 7722 C C . ALA A 1 47 ? 34.813 -11.807 1.736 1.00 0.00 47 ALA A C 8
ATOM 7723 O O . ALA A 1 47 ? 35.343 -12.822 2.167 1.00 0.00 47 ALA A O 8
ATOM 7730 N N . LYS A 1 48 ? 35.189 -10.569 2.082 1.00 0.00 48 LYS A N 8
ATOM 7731 C CA . LYS A 1 48 ? 36.370 -10.298 2.931 1.00 0.00 48 LYS A CA 8
ATOM 7732 C C . LYS A 1 48 ? 36.138 -10.779 4.377 1.00 0.00 48 LYS A C 8
ATOM 7733 O O . LYS A 1 48 ? 37.093 -11.074 5.095 1.00 0.00 48 LYS A O 8
ATOM 7752 N N . SER A 1 49 ? 34.853 -10.878 4.774 1.00 0.00 49 SER A N 8
ATOM 7753 C CA . SER A 1 49 ? 34.442 -11.408 6.085 1.00 0.00 49 SER A CA 8
ATOM 7754 C C . SER A 1 49 ? 34.790 -12.907 6.197 1.00 0.00 49 SER A C 8
ATOM 7755 O O . SER A 1 49 ? 35.241 -13.380 7.246 1.00 0.00 49 SER A O 8
ATOM 7763 N N . LEU A 1 50 ? 34.572 -13.630 5.092 1.00 0.00 50 LEU A N 8
ATOM 7764 C CA . LEU A 1 50 ? 34.885 -15.069 4.977 1.00 0.00 50 LEU A CA 8
ATOM 7765 C C . LEU A 1 50 ? 36.322 -15.289 4.444 1.00 0.00 50 LEU A C 8
ATOM 7766 O O . LEU A 1 50 ? 36.848 -16.397 4.507 1.00 0.00 50 LEU A O 8
ATOM 7782 N N . GLY A 1 51 ? 36.934 -14.213 3.913 1.00 0.00 51 GLY A N 8
ATOM 7783 C CA . GLY A 1 51 ? 38.255 -14.273 3.267 1.00 0.00 51 GLY A CA 8
ATOM 7784 C C . GLY A 1 51 ? 38.189 -14.729 1.803 1.00 0.00 51 GLY A C 8
ATOM 7785 O O . GLY A 1 51 ? 39.227 -14.940 1.169 1.00 0.00 51 GLY A O 8
ATOM 7789 N N . LEU A 1 52 ? 36.958 -14.890 1.278 1.00 0.00 52 LEU A N 8
ATOM 7790 C CA . LEU A 1 52 ? 36.700 -15.319 -0.110 1.00 0.00 52 LEU A CA 8
ATOM 7791 C C . LEU A 1 52 ? 36.742 -14.131 -1.094 1.00 0.00 52 LEU A C 8
ATOM 7792 O O . LEU A 1 52 ? 37.000 -12.986 -0.702 1.00 0.00 52 LEU A O 8
ATOM 7808 N N . GLN A 1 53 ? 36.469 -14.427 -2.376 1.00 0.00 53 GLN A N 8
ATOM 7809 C CA . GLN A 1 53 ? 36.459 -13.434 -3.465 1.00 0.00 53 GLN A CA 8
ATOM 7810 C C . GLN A 1 53 ? 35.079 -13.386 -4.123 1.00 0.00 53 GLN A C 8
ATOM 7811 O O . GLN A 1 53 ? 34.421 -14.422 -4.256 1.00 0.00 53 GLN A O 8
ATOM 7825 N N . VAL A 1 54 ? 34.655 -12.187 -4.551 1.00 0.00 54 VAL A N 8
ATOM 7826 C CA . VAL A 1 54 ? 33.431 -12.027 -5.346 1.00 0.00 54 VAL A CA 8
ATOM 7827 C C . VAL A 1 54 ? 33.773 -12.262 -6.822 1.00 0.00 54 VAL A C 8
ATOM 7828 O O . VAL A 1 54 ? 34.223 -11.339 -7.525 1.00 0.00 54 VAL A O 8
ATOM 7841 N N . ARG A 1 55 ? 33.609 -13.507 -7.267 1.00 0.00 55 ARG A N 8
ATOM 7842 C CA . ARG A 1 55 ? 33.873 -13.900 -8.650 1.00 0.00 55 ARG A CA 8
ATOM 7843 C C . ARG A 1 55 ? 32.538 -13.955 -9.403 1.00 0.00 55 ARG A C 8
ATOM 7844 O O . ARG A 1 55 ? 31.823 -14.964 -9.360 1.00 0.00 55 ARG A O 8
ATOM 7865 N N . LEU A 1 56 ? 32.168 -12.820 -10.026 1.00 0.00 56 LEU A N 8
ATOM 7866 C CA . LEU A 1 56 ? 30.960 -12.735 -10.846 1.00 0.00 56 LEU A CA 8
ATOM 7867 C C . LEU A 1 56 ? 31.140 -13.561 -12.132 1.00 0.00 56 LEU A C 8
ATOM 7868 O O . LEU A 1 56 ? 31.971 -13.251 -12.994 1.00 0.00 56 LEU A O 8
ATOM 7884 N N . GLU A 1 57 ? 30.395 -14.666 -12.200 1.00 0.00 57 GLU A N 8
ATOM 7885 C CA . GLU A 1 57 ? 30.365 -15.546 -13.361 1.00 0.00 57 GLU A CA 8
ATOM 7886 C C . GLU A 1 57 ? 29.152 -15.142 -14.204 1.00 0.00 57 GLU A C 8
ATOM 7887 O O . GLU A 1 57 ? 28.037 -15.673 -14.042 1.00 0.00 57 GLU A O 8
ATOM 7899 N N . GLY A 1 58 ? 29.386 -14.114 -15.035 1.00 0.00 58 GLY A N 8
ATOM 7900 C CA . GLY A 1 58 ? 28.345 -13.495 -15.833 1.00 0.00 58 GLY A CA 8
ATOM 7901 C C . GLY A 1 58 ? 27.380 -12.665 -14.999 1.00 0.00 58 GLY A C 8
ATOM 7902 O O . GLY A 1 58 ? 27.706 -11.547 -14.581 1.00 0.00 58 GLY A O 8
ATOM 7906 N N . ASP A 1 59 ? 26.204 -13.233 -14.746 1.00 0.00 59 ASP A N 8
ATOM 7907 C CA . ASP A 1 59 ? 25.114 -12.567 -14.015 1.00 0.00 59 ASP A CA 8
ATOM 7908 C C . ASP A 1 59 ? 25.363 -12.593 -12.497 1.00 0.00 59 ASP A C 8
ATOM 7909 O O . ASP A 1 59 ? 25.268 -11.560 -11.813 1.00 0.00 59 ASP A O 8
ATOM 7918 N N . THR A 1 60 ? 25.701 -13.782 -11.999 1.00 0.00 60 THR A N 8
ATOM 7919 C CA . THR A 1 60 ? 25.733 -14.078 -10.561 1.00 0.00 60 THR A CA 8
ATOM 7920 C C . THR A 1 60 ? 27.111 -13.765 -9.951 1.00 0.00 60 THR A C 8
ATOM 7921 O O . THR A 1 60 ? 28.125 -14.347 -10.359 1.00 0.00 60 THR A O 8
ATOM 7932 N N . PHE A 1 61 ? 27.127 -12.824 -8.986 1.00 0.00 61 PHE A N 8
ATOM 7933 C CA . PHE A 1 61 ? 28.311 -12.503 -8.175 1.00 0.00 61 PHE A CA 8
ATOM 7934 C C . PHE A 1 61 ? 28.561 -13.645 -7.169 1.00 0.00 61 PHE A C 8
ATOM 7935 O O . PHE A 1 61 ? 28.049 -13.624 -6.044 1.00 0.00 61 PHE A O 8
ATOM 7952 N N . LYS A 1 62 ? 29.305 -14.671 -7.614 1.00 0.00 62 LYS A N 8
ATOM 7953 C CA . LYS A 1 62 ? 29.536 -15.888 -6.817 1.00 0.00 62 LYS A CA 8
ATOM 7954 C C . LYS A 1 62 ? 30.750 -15.680 -5.900 1.00 0.00 62 LYS A C 8
ATOM 7955 O O . LYS A 1 62 ? 31.902 -15.751 -6.350 1.00 0.00 62 LYS A O 8
ATOM 7974 N N . ILE A 1 63 ? 30.470 -15.349 -4.626 1.00 0.00 63 ILE A N 8
ATOM 7975 C CA . ILE A 1 63 ? 31.488 -15.240 -3.577 1.00 0.00 63 ILE A CA 8
ATOM 7976 C C . ILE A 1 63 ? 32.052 -16.637 -3.257 1.00 0.00 63 ILE A C 8
ATOM 7977 O O . ILE A 1 63 ? 31.516 -17.365 -2.410 1.00 0.00 63 ILE A O 8
ATOM 7993 N N . GLU A 1 64 ? 33.096 -17.022 -4.005 1.00 0.00 64 GLU A N 8
ATOM 7994 C CA . GLU A 1 64 ? 33.762 -18.327 -3.882 1.00 0.00 64 GLU A CA 8
ATOM 7995 C C . GLU A 1 64 ? 35.283 -18.120 -4.104 1.00 0.00 64 GLU A C 8
ATOM 7996 O O . GLU A 1 64 ? 36.001 -17.874 -3.113 1.00 0.00 64 GLU A O 8
ATOM 8009 N N . MET A 1 1 ? 32.707 -1.299 -30.442 1.00 0.00 1 MET A N 9
ATOM 8010 C CA . MET A 1 1 ? 32.681 0.181 -30.579 1.00 0.00 1 MET A CA 9
ATOM 8011 C C . MET A 1 1 ? 31.355 0.620 -31.225 1.00 0.00 1 MET A C 9
ATOM 8012 O O . MET A 1 1 ? 30.952 0.047 -32.246 1.00 0.00 1 MET A O 9
ATOM 8028 N N . GLY A 1 2 ? 30.679 1.616 -30.606 1.00 0.00 2 GLY A N 9
ATOM 8029 C CA . GLY A 1 2 ? 29.451 2.207 -31.157 1.00 0.00 2 GLY A CA 9
ATOM 8030 C C . GLY A 1 2 ? 28.250 1.269 -31.106 1.00 0.00 2 GLY A C 9
ATOM 8031 O O . GLY A 1 2 ? 27.455 1.215 -32.052 1.00 0.00 2 GLY A O 9
ATOM 8035 N N . SER A 1 3 ? 28.113 0.530 -29.998 1.00 0.00 3 SER A N 9
ATOM 8036 C CA . SER A 1 3 ? 27.031 -0.456 -29.814 1.00 0.00 3 SER A CA 9
ATOM 8037 C C . SER A 1 3 ? 26.202 -0.116 -28.559 1.00 0.00 3 SER A C 9
ATOM 8038 O O . SER A 1 3 ? 26.659 -0.320 -27.427 1.00 0.00 3 SER A O 9
ATOM 8046 N N . SER A 1 4 ? 24.993 0.433 -28.778 1.00 0.00 4 SER A N 9
ATOM 8047 C CA . SER A 1 4 ? 24.041 0.770 -27.708 1.00 0.00 4 SER A CA 9
ATOM 8048 C C . SER A 1 4 ? 23.101 -0.424 -27.442 1.00 0.00 4 SER A C 9
ATOM 8049 O O . SER A 1 4 ? 22.469 -0.935 -28.373 1.00 0.00 4 SER A O 9
ATOM 8057 N N . HIS A 1 5 ? 23.009 -0.865 -26.167 1.00 0.00 5 HIS A N 9
ATOM 8058 C CA . HIS A 1 5 ? 22.081 -1.945 -25.766 1.00 0.00 5 HIS A CA 9
ATOM 8059 C C . HIS A 1 5 ? 20.611 -1.494 -25.891 1.00 0.00 5 HIS A C 9
ATOM 8060 O O . HIS A 1 5 ? 19.703 -2.329 -25.967 1.00 0.00 5 HIS A O 9
ATOM 8075 N N . HIS A 1 6 ? 20.386 -0.163 -25.903 1.00 0.00 6 HIS A N 9
ATOM 8076 C CA . HIS A 1 6 ? 19.070 0.429 -26.212 1.00 0.00 6 HIS A CA 9
ATOM 8077 C C . HIS A 1 6 ? 19.030 0.867 -27.699 1.00 0.00 6 HIS A C 9
ATOM 8078 O O . HIS A 1 6 ? 19.974 1.489 -28.191 1.00 0.00 6 HIS A O 9
ATOM 8093 N N . HIS A 1 7 ? 17.948 0.505 -28.418 1.00 0.00 7 HIS A N 9
ATOM 8094 C CA . HIS A 1 7 ? 17.712 0.899 -29.836 1.00 0.00 7 HIS A CA 9
ATOM 8095 C C . HIS A 1 7 ? 16.365 1.630 -29.969 1.00 0.00 7 HIS A C 9
ATOM 8096 O O . HIS A 1 7 ? 15.584 1.670 -29.008 1.00 0.00 7 HIS A O 9
ATOM 8111 N N . HIS A 1 8 ? 16.107 2.195 -31.175 1.00 0.00 8 HIS A N 9
ATOM 8112 C CA . HIS A 1 8 ? 14.868 2.955 -31.477 1.00 0.00 8 HIS A CA 9
ATOM 8113 C C . HIS A 1 8 ? 13.620 2.051 -31.341 1.00 0.00 8 HIS A C 9
ATOM 8114 O O . HIS A 1 8 ? 13.222 1.373 -32.292 1.00 0.00 8 HIS A O 9
ATOM 8129 N N . HIS A 1 9 ? 13.066 2.001 -30.112 1.00 0.00 9 HIS A N 9
ATOM 8130 C CA . HIS A 1 9 ? 11.870 1.203 -29.761 1.00 0.00 9 HIS A CA 9
ATOM 8131 C C . HIS A 1 9 ? 11.025 1.982 -28.733 1.00 0.00 9 HIS A C 9
ATOM 8132 O O . HIS A 1 9 ? 11.538 2.390 -27.680 1.00 0.00 9 HIS A O 9
ATOM 8147 N N . HIS A 1 10 ? 9.739 2.196 -29.051 1.00 0.00 10 HIS A N 9
ATOM 8148 C CA . HIS A 1 10 ? 8.756 2.764 -28.109 1.00 0.00 10 HIS A CA 9
ATOM 8149 C C . HIS A 1 10 ? 8.224 1.632 -27.213 1.00 0.00 10 HIS A C 9
ATOM 8150 O O . HIS A 1 10 ? 7.497 0.753 -27.685 1.00 0.00 10 HIS A O 9
ATOM 8165 N N . SER A 1 11 ? 8.617 1.648 -25.935 1.00 0.00 11 SER A N 9
ATOM 8166 C CA . SER A 1 11 ? 8.236 0.618 -24.957 1.00 0.00 11 SER A CA 9
ATOM 8167 C C . SER A 1 11 ? 7.781 1.297 -23.639 1.00 0.00 11 SER A C 9
ATOM 8168 O O . SER A 1 11 ? 7.505 2.508 -23.621 1.00 0.00 11 SER A O 9
ATOM 8176 N N . SER A 1 12 ? 7.664 0.504 -22.555 1.00 0.00 12 SER A N 9
ATOM 8177 C CA . SER A 1 12 ? 7.338 1.013 -21.205 1.00 0.00 12 SER A CA 9
ATOM 8178 C C . SER A 1 12 ? 8.448 1.952 -20.683 1.00 0.00 12 SER A C 9
ATOM 8179 O O . SER A 1 12 ? 8.171 2.946 -20.006 1.00 0.00 12 SER A O 9
ATOM 8187 N N . GLY A 1 13 ? 9.712 1.616 -21.021 1.00 0.00 13 GLY A N 9
ATOM 8188 C CA . GLY A 1 13 ? 10.885 2.381 -20.587 1.00 0.00 13 GLY A CA 9
ATOM 8189 C C . GLY A 1 13 ? 11.521 1.820 -19.319 1.00 0.00 13 GLY A C 9
ATOM 8190 O O . GLY A 1 13 ? 12.727 1.981 -19.099 1.00 0.00 13 GLY A O 9
ATOM 8194 N N . LEU A 1 14 ? 10.696 1.151 -18.491 1.00 0.00 14 LEU A N 9
ATOM 8195 C CA . LEU A 1 14 ? 11.133 0.539 -17.225 1.00 0.00 14 LEU A CA 9
ATOM 8196 C C . LEU A 1 14 ? 11.817 -0.820 -17.482 1.00 0.00 14 LEU A C 9
ATOM 8197 O O . LEU A 1 14 ? 12.754 -1.186 -16.767 1.00 0.00 14 LEU A O 9
ATOM 8213 N N . VAL A 1 15 ? 11.332 -1.533 -18.519 1.00 0.00 15 VAL A N 9
ATOM 8214 C CA . VAL A 1 15 ? 11.799 -2.882 -18.925 1.00 0.00 15 VAL A CA 9
ATOM 8215 C C . VAL A 1 15 ? 11.693 -3.914 -17.756 1.00 0.00 15 VAL A C 9
ATOM 8216 O O . VAL A 1 15 ? 12.652 -4.098 -16.993 1.00 0.00 15 VAL A O 9
ATOM 8229 N N . PRO A 1 16 ? 10.487 -4.550 -17.563 1.00 0.00 16 PRO A N 9
ATOM 8230 C CA . PRO A 1 16 ? 10.294 -5.616 -16.548 1.00 0.00 16 PRO A CA 9
ATOM 8231 C C . PRO A 1 16 ? 11.136 -6.876 -16.869 1.00 0.00 16 PRO A C 9
ATOM 8232 O O . PRO A 1 16 ? 10.857 -7.594 -17.845 1.00 0.00 16 PRO A O 9
ATOM 8243 N N . ARG A 1 17 ? 12.189 -7.108 -16.059 1.00 0.00 17 ARG A N 9
ATOM 8244 C CA . ARG A 1 17 ? 13.108 -8.252 -16.228 1.00 0.00 17 ARG A CA 9
ATOM 8245 C C . ARG A 1 17 ? 12.760 -9.377 -15.230 1.00 0.00 17 ARG A C 9
ATOM 8246 O O . ARG A 1 17 ? 13.008 -9.239 -14.025 1.00 0.00 17 ARG A O 9
ATOM 8267 N N . GLY A 1 18 ? 12.175 -10.476 -15.748 1.00 0.00 18 GLY A N 9
ATOM 8268 C CA . GLY A 1 18 ? 11.780 -11.627 -14.923 1.00 0.00 18 GLY A CA 9
ATOM 8269 C C . GLY A 1 18 ? 12.973 -12.368 -14.325 1.00 0.00 18 GLY A C 9
ATOM 8270 O O . GLY A 1 18 ? 12.915 -12.833 -13.180 1.00 0.00 18 GLY A O 9
ATOM 8274 N N . SER A 1 19 ? 14.052 -12.487 -15.113 1.00 0.00 19 SER A N 9
ATOM 8275 C CA . SER A 1 19 ? 15.322 -13.067 -14.652 1.00 0.00 19 SER A CA 9
ATOM 8276 C C . SER A 1 19 ? 16.182 -11.964 -14.001 1.00 0.00 19 SER A C 9
ATOM 8277 O O . SER A 1 19 ? 16.932 -11.252 -14.683 1.00 0.00 19 SER A O 9
ATOM 8285 N N . HIS A 1 20 ? 16.032 -11.799 -12.676 1.00 0.00 20 HIS A N 9
ATOM 8286 C CA . HIS A 1 20 ? 16.727 -10.746 -11.915 1.00 0.00 20 HIS A CA 9
ATOM 8287 C C . HIS A 1 20 ? 18.206 -11.132 -11.694 1.00 0.00 20 HIS A C 9
ATOM 8288 O O . HIS A 1 20 ? 18.580 -11.725 -10.671 1.00 0.00 20 HIS A O 9
ATOM 8303 N N . MET A 1 21 ? 19.024 -10.819 -12.707 1.00 0.00 21 MET A N 9
ATOM 8304 C CA . MET A 1 21 ? 20.464 -11.112 -12.736 1.00 0.00 21 MET A CA 9
ATOM 8305 C C . MET A 1 21 ? 21.249 -9.985 -12.041 1.00 0.00 21 MET A C 9
ATOM 8306 O O . MET A 1 21 ? 21.977 -9.215 -12.667 1.00 0.00 21 MET A O 9
ATOM 8320 N N . LYS A 1 22 ? 21.012 -9.861 -10.730 1.00 0.00 22 LYS A N 9
ATOM 8321 C CA . LYS A 1 22 ? 21.692 -8.898 -9.829 1.00 0.00 22 LYS A CA 9
ATOM 8322 C C . LYS A 1 22 ? 21.934 -9.595 -8.475 1.00 0.00 22 LYS A C 9
ATOM 8323 O O . LYS A 1 22 ? 22.044 -8.954 -7.422 1.00 0.00 22 LYS A O 9
ATOM 8342 N N . THR A 1 23 ? 22.046 -10.930 -8.547 1.00 0.00 23 THR A N 9
ATOM 8343 C CA . THR A 1 23 ? 22.021 -11.824 -7.386 1.00 0.00 23 THR A CA 9
ATOM 8344 C C . THR A 1 23 ? 23.441 -12.067 -6.830 1.00 0.00 23 THR A C 9
ATOM 8345 O O . THR A 1 23 ? 24.393 -12.222 -7.590 1.00 0.00 23 THR A O 9
ATOM 8356 N N . VAL A 1 24 ? 23.558 -12.092 -5.494 1.00 0.00 24 VAL A N 9
ATOM 8357 C CA . VAL A 1 24 ? 24.815 -12.373 -4.784 1.00 0.00 24 VAL A CA 9
ATOM 8358 C C . VAL A 1 24 ? 24.748 -13.792 -4.193 1.00 0.00 24 VAL A C 9
ATOM 8359 O O . VAL A 1 24 ? 24.055 -14.021 -3.190 1.00 0.00 24 VAL A O 9
ATOM 8372 N N . GLU A 1 25 ? 25.437 -14.742 -4.838 1.00 0.00 25 GLU A N 9
ATOM 8373 C CA . GLU A 1 25 ? 25.490 -16.130 -4.371 1.00 0.00 25 GLU A CA 9
ATOM 8374 C C . GLU A 1 25 ? 26.729 -16.328 -3.495 1.00 0.00 25 GLU A C 9
ATOM 8375 O O . GLU A 1 25 ? 27.837 -16.472 -4.004 1.00 0.00 25 GLU A O 9
ATOM 8387 N N . VAL A 1 26 ? 26.542 -16.330 -2.175 1.00 0.00 26 VAL A N 9
ATOM 8388 C CA . VAL A 1 26 ? 27.638 -16.597 -1.227 1.00 0.00 26 VAL A CA 9
ATOM 8389 C C . VAL A 1 26 ? 27.556 -18.048 -0.722 1.00 0.00 26 VAL A C 9
ATOM 8390 O O . VAL A 1 26 ? 26.556 -18.450 -0.100 1.00 0.00 26 VAL A O 9
ATOM 8403 N N . ASN A 1 27 ? 28.601 -18.840 -1.078 1.00 0.00 27 ASN A N 9
ATOM 8404 C CA . ASN A 1 27 ? 28.775 -20.255 -0.672 1.00 0.00 27 ASN A CA 9
ATOM 8405 C C . ASN A 1 27 ? 27.569 -21.122 -1.130 1.00 0.00 27 ASN A C 9
ATOM 8406 O O . ASN A 1 27 ? 27.252 -22.158 -0.531 1.00 0.00 27 ASN A O 9
ATOM 8417 N N . GLY A 1 28 ? 26.901 -20.683 -2.212 1.00 0.00 28 GLY A N 9
ATOM 8418 C CA . GLY A 1 28 ? 25.813 -21.449 -2.837 1.00 0.00 28 GLY A CA 9
ATOM 8419 C C . GLY A 1 28 ? 24.453 -20.806 -2.615 1.00 0.00 28 GLY A C 9
ATOM 8420 O O . GLY A 1 28 ? 23.543 -20.956 -3.449 1.00 0.00 28 GLY A O 9
ATOM 8424 N N . VAL A 1 29 ? 24.316 -20.084 -1.490 1.00 0.00 29 VAL A N 9
ATOM 8425 C CA . VAL A 1 29 ? 23.054 -19.432 -1.104 1.00 0.00 29 VAL A CA 9
ATOM 8426 C C . VAL A 1 29 ? 22.922 -18.085 -1.845 1.00 0.00 29 VAL A C 9
ATOM 8427 O O . VAL A 1 29 ? 23.745 -17.179 -1.669 1.00 0.00 29 VAL A O 9
ATOM 8440 N N . LYS A 1 30 ? 21.886 -17.990 -2.688 1.00 0.00 30 LYS A N 9
ATOM 8441 C CA . LYS A 1 30 ? 21.623 -16.827 -3.549 1.00 0.00 30 LYS A CA 9
ATOM 8442 C C . LYS A 1 30 ? 20.754 -15.762 -2.840 1.00 0.00 30 LYS A C 9
ATOM 8443 O O . LYS A 1 30 ? 19.688 -16.072 -2.295 1.00 0.00 30 LYS A O 9
ATOM 8462 N N . TYR A 1 31 ? 21.236 -14.504 -2.861 1.00 0.00 31 TYR A N 9
ATOM 8463 C CA . TYR A 1 31 ? 20.538 -13.331 -2.306 1.00 0.00 31 TYR A CA 9
ATOM 8464 C C . TYR A 1 31 ? 20.382 -12.287 -3.416 1.00 0.00 31 TYR A C 9
ATOM 8465 O O . TYR A 1 31 ? 21.332 -11.559 -3.730 1.00 0.00 31 TYR A O 9
ATOM 8483 N N . ASP A 1 32 ? 19.188 -12.225 -4.017 1.00 0.00 32 ASP A N 9
ATOM 8484 C CA . ASP A 1 32 ? 18.902 -11.299 -5.127 1.00 0.00 32 ASP A CA 9
ATOM 8485 C C . ASP A 1 32 ? 18.853 -9.842 -4.621 1.00 0.00 32 ASP A C 9
ATOM 8486 O O . ASP A 1 32 ? 18.354 -9.581 -3.522 1.00 0.00 32 ASP A O 9
ATOM 8495 N N . PHE A 1 33 ? 19.392 -8.911 -5.423 1.00 0.00 33 PHE A N 9
ATOM 8496 C CA . PHE A 1 33 ? 19.475 -7.479 -5.060 1.00 0.00 33 PHE A CA 9
ATOM 8497 C C . PHE A 1 33 ? 18.767 -6.620 -6.119 1.00 0.00 33 PHE A C 9
ATOM 8498 O O . PHE A 1 33 ? 18.654 -7.024 -7.283 1.00 0.00 33 PHE A O 9
ATOM 8515 N N . ASP A 1 34 ? 18.305 -5.432 -5.694 1.00 0.00 34 ASP A N 9
ATOM 8516 C CA . ASP A 1 34 ? 17.581 -4.480 -6.563 1.00 0.00 34 ASP A CA 9
ATOM 8517 C C . ASP A 1 34 ? 18.526 -3.848 -7.609 1.00 0.00 34 ASP A C 9
ATOM 8518 O O . ASP A 1 34 ? 18.108 -3.519 -8.726 1.00 0.00 34 ASP A O 9
ATOM 8527 N N . ASN A 1 35 ? 19.803 -3.672 -7.218 1.00 0.00 35 ASN A N 9
ATOM 8528 C CA . ASN A 1 35 ? 20.832 -2.974 -8.028 1.00 0.00 35 ASN A CA 9
ATOM 8529 C C . ASN A 1 35 ? 22.142 -3.787 -8.042 1.00 0.00 35 ASN A C 9
ATOM 8530 O O . ASN A 1 35 ? 22.505 -4.355 -7.011 1.00 0.00 35 ASN A O 9
ATOM 8541 N N . PRO A 1 36 ? 22.889 -3.832 -9.207 1.00 0.00 36 PRO A N 9
ATOM 8542 C CA . PRO A 1 36 ? 24.163 -4.590 -9.330 1.00 0.00 36 PRO A CA 9
ATOM 8543 C C . PRO A 1 36 ? 25.314 -3.948 -8.531 1.00 0.00 36 PRO A C 9
ATOM 8544 O O . PRO A 1 36 ? 26.208 -4.647 -8.059 1.00 0.00 36 PRO A O 9
ATOM 8555 N N . GLU A 1 37 ? 25.268 -2.614 -8.389 1.00 0.00 37 GLU A N 9
ATOM 8556 C CA . GLU A 1 37 ? 26.318 -1.837 -7.699 1.00 0.00 37 GLU A CA 9
ATOM 8557 C C . GLU A 1 37 ? 26.169 -1.964 -6.174 1.00 0.00 37 GLU A C 9
ATOM 8558 O O . GLU A 1 37 ? 27.163 -2.015 -5.441 1.00 0.00 37 GLU A O 9
ATOM 8570 N N . GLN A 1 38 ? 24.905 -2.027 -5.719 1.00 0.00 38 GLN A N 9
ATOM 8571 C CA . GLN A 1 38 ? 24.566 -2.290 -4.307 1.00 0.00 38 GLN A CA 9
ATOM 8572 C C . GLN A 1 38 ? 24.787 -3.780 -3.969 1.00 0.00 38 GLN A C 9
ATOM 8573 O O . GLN A 1 38 ? 25.084 -4.128 -2.822 1.00 0.00 38 GLN A O 9
ATOM 8587 N N . ALA A 1 39 ? 24.618 -4.643 -4.989 1.00 0.00 39 ALA A N 9
ATOM 8588 C CA . ALA A 1 39 ? 24.917 -6.085 -4.897 1.00 0.00 39 ALA A CA 9
ATOM 8589 C C . ALA A 1 39 ? 26.425 -6.306 -4.727 1.00 0.00 39 ALA A C 9
ATOM 8590 O O . ALA A 1 39 ? 26.850 -7.135 -3.934 1.00 0.00 39 ALA A O 9
ATOM 8597 N N . ARG A 1 40 ? 27.207 -5.523 -5.493 1.00 0.00 40 ARG A N 9
ATOM 8598 C CA . ARG A 1 40 ? 28.684 -5.531 -5.464 1.00 0.00 40 ARG A CA 9
ATOM 8599 C C . ARG A 1 40 ? 29.203 -5.049 -4.095 1.00 0.00 40 ARG A C 9
ATOM 8600 O O . ARG A 1 40 ? 30.154 -5.611 -3.551 1.00 0.00 40 ARG A O 9
ATOM 8621 N N . GLU A 1 41 ? 28.548 -3.995 -3.566 1.00 0.00 41 GLU A N 9
ATOM 8622 C CA . GLU A 1 41 ? 28.810 -3.460 -2.216 1.00 0.00 41 GLU A CA 9
ATOM 8623 C C . GLU A 1 41 ? 28.642 -4.558 -1.160 1.00 0.00 41 GLU A C 9
ATOM 8624 O O . GLU A 1 41 ? 29.597 -4.896 -0.456 1.00 0.00 41 GLU A O 9
ATOM 8636 N N . MET A 1 42 ? 27.426 -5.134 -1.113 1.00 0.00 42 MET A N 9
ATOM 8637 C CA . MET A 1 42 ? 27.061 -6.217 -0.176 1.00 0.00 42 MET A CA 9
ATOM 8638 C C . MET A 1 42 ? 28.028 -7.413 -0.310 1.00 0.00 42 MET A C 9
ATOM 8639 O O . MET A 1 42 ? 28.453 -7.999 0.690 1.00 0.00 42 MET A O 9
ATOM 8653 N N . ALA A 1 43 ? 28.400 -7.705 -1.567 1.00 0.00 43 ALA A N 9
ATOM 8654 C CA . ALA A 1 43 ? 29.248 -8.840 -1.930 1.00 0.00 43 ALA A CA 9
ATOM 8655 C C . ALA A 1 43 ? 30.651 -8.738 -1.314 1.00 0.00 43 ALA A C 9
ATOM 8656 O O . ALA A 1 43 ? 31.071 -9.641 -0.595 1.00 0.00 43 ALA A O 9
ATOM 8663 N N . GLU A 1 44 ? 31.356 -7.627 -1.575 1.00 0.00 44 GLU A N 9
ATOM 8664 C CA . GLU A 1 44 ? 32.758 -7.433 -1.120 1.00 0.00 44 GLU A CA 9
ATOM 8665 C C . GLU A 1 44 ? 32.865 -7.406 0.424 1.00 0.00 44 GLU A C 9
ATOM 8666 O O . GLU A 1 44 ? 33.880 -7.834 0.998 1.00 0.00 44 GLU A O 9
ATOM 8678 N N . ARG A 1 45 ? 31.795 -6.920 1.074 1.00 0.00 45 ARG A N 9
ATOM 8679 C CA . ARG A 1 45 ? 31.688 -6.867 2.544 1.00 0.00 45 ARG A CA 9
ATOM 8680 C C . ARG A 1 45 ? 31.576 -8.286 3.151 1.00 0.00 45 ARG A C 9
ATOM 8681 O O . ARG A 1 45 ? 32.184 -8.574 4.193 1.00 0.00 45 ARG A O 9
ATOM 8702 N N . ILE A 1 46 ? 30.802 -9.158 2.480 1.00 0.00 46 ILE A N 9
ATOM 8703 C CA . ILE A 1 46 ? 30.620 -10.571 2.891 1.00 0.00 46 ILE A CA 9
ATOM 8704 C C . ILE A 1 46 ? 31.852 -11.431 2.476 1.00 0.00 46 ILE A C 9
ATOM 8705 O O . ILE A 1 46 ? 32.193 -12.423 3.143 1.00 0.00 46 ILE A O 9
ATOM 8721 N N . ALA A 1 47 ? 32.534 -11.012 1.393 1.00 0.00 47 ALA A N 9
ATOM 8722 C CA . ALA A 1 47 ? 33.700 -11.726 0.829 1.00 0.00 47 ALA A CA 9
ATOM 8723 C C . ALA A 1 47 ? 34.864 -11.762 1.825 1.00 0.00 47 ALA A C 9
ATOM 8724 O O . ALA A 1 47 ? 35.414 -12.830 2.104 1.00 0.00 47 ALA A O 9
ATOM 8731 N N . LYS A 1 48 ? 35.210 -10.582 2.370 1.00 0.00 48 LYS A N 9
ATOM 8732 C CA . LYS A 1 48 ? 36.290 -10.453 3.369 1.00 0.00 48 LYS A CA 9
ATOM 8733 C C . LYS A 1 48 ? 35.913 -11.170 4.689 1.00 0.00 48 LYS A C 9
ATOM 8734 O O . LYS A 1 48 ? 36.786 -11.672 5.404 1.00 0.00 48 LYS A O 9
ATOM 8753 N N . SER A 1 49 ? 34.591 -11.241 4.965 1.00 0.00 49 SER A N 9
ATOM 8754 C CA . SER A 1 49 ? 34.037 -11.819 6.205 1.00 0.00 49 SER A CA 9
ATOM 8755 C C . SER A 1 49 ? 34.251 -13.348 6.276 1.00 0.00 49 SER A C 9
ATOM 8756 O O . SER A 1 49 ? 34.369 -13.913 7.368 1.00 0.00 49 SER A O 9
ATOM 8764 N N . LEU A 1 50 ? 34.289 -14.006 5.100 1.00 0.00 50 LEU A N 9
ATOM 8765 C CA . LEU A 1 50 ? 34.554 -15.462 4.997 1.00 0.00 50 LEU A CA 9
ATOM 8766 C C . LEU A 1 50 ? 35.969 -15.742 4.444 1.00 0.00 50 LEU A C 9
ATOM 8767 O O . LEU A 1 50 ? 36.433 -16.884 4.470 1.00 0.00 50 LEU A O 9
ATOM 8783 N N . GLY A 1 51 ? 36.643 -14.685 3.944 1.00 0.00 51 GLY A N 9
ATOM 8784 C CA . GLY A 1 51 ? 37.972 -14.808 3.321 1.00 0.00 51 GLY A CA 9
ATOM 8785 C C . GLY A 1 51 ? 37.920 -15.326 1.880 1.00 0.00 51 GLY A C 9
ATOM 8786 O O . GLY A 1 51 ? 38.929 -15.803 1.353 1.00 0.00 51 GLY A O 9
ATOM 8790 N N . LEU A 1 52 ? 36.733 -15.231 1.248 1.00 0.00 52 LEU A N 9
ATOM 8791 C CA . LEU A 1 52 ? 36.515 -15.635 -0.157 1.00 0.00 52 LEU A CA 9
ATOM 8792 C C . LEU A 1 52 ? 36.708 -14.440 -1.116 1.00 0.00 52 LEU A C 9
ATOM 8793 O O . LEU A 1 52 ? 37.150 -13.360 -0.703 1.00 0.00 52 LEU A O 9
ATOM 8809 N N . GLN A 1 53 ? 36.353 -14.649 -2.399 1.00 0.00 53 GLN A N 9
ATOM 8810 C CA . GLN A 1 53 ? 36.380 -13.601 -3.439 1.00 0.00 53 GLN A CA 9
ATOM 8811 C C . GLN A 1 53 ? 35.029 -13.552 -4.158 1.00 0.00 53 GLN A C 9
ATOM 8812 O O . GLN A 1 53 ? 34.381 -14.588 -4.357 1.00 0.00 53 GLN A O 9
ATOM 8826 N N . VAL A 1 54 ? 34.619 -12.332 -4.536 1.00 0.00 54 VAL A N 9
ATOM 8827 C CA . VAL A 1 54 ? 33.416 -12.100 -5.338 1.00 0.00 54 VAL A CA 9
ATOM 8828 C C . VAL A 1 54 ? 33.755 -12.326 -6.813 1.00 0.00 54 VAL A C 9
ATOM 8829 O O . VAL A 1 54 ? 34.390 -11.477 -7.455 1.00 0.00 54 VAL A O 9
ATOM 8842 N N . ARG A 1 55 ? 33.386 -13.500 -7.319 1.00 0.00 55 ARG A N 9
ATOM 8843 C CA . ARG A 1 55 ? 33.545 -13.833 -8.732 1.00 0.00 55 ARG A CA 9
ATOM 8844 C C . ARG A 1 55 ? 32.212 -13.581 -9.446 1.00 0.00 55 ARG A C 9
ATOM 8845 O O . ARG A 1 55 ? 31.291 -14.405 -9.381 1.00 0.00 55 ARG A O 9
ATOM 8866 N N . LEU A 1 56 ? 32.102 -12.388 -10.054 1.00 0.00 56 LEU A N 9
ATOM 8867 C CA . LEU A 1 56 ? 30.958 -12.018 -10.888 1.00 0.00 56 LEU A CA 9
ATOM 8868 C C . LEU A 1 56 ? 30.916 -12.930 -12.134 1.00 0.00 56 LEU A C 9
ATOM 8869 O O . LEU A 1 56 ? 31.620 -12.707 -13.133 1.00 0.00 56 LEU A O 9
ATOM 8885 N N . GLU A 1 57 ? 30.140 -14.008 -12.014 1.00 0.00 57 GLU A N 9
ATOM 8886 C CA . GLU A 1 57 ? 29.974 -15.021 -13.060 1.00 0.00 57 GLU A CA 9
ATOM 8887 C C . GLU A 1 57 ? 28.642 -14.723 -13.764 1.00 0.00 57 GLU A C 9
ATOM 8888 O O . GLU A 1 57 ? 27.571 -14.888 -13.173 1.00 0.00 57 GLU A O 9
ATOM 8900 N N . GLY A 1 58 ? 28.729 -14.270 -15.021 1.00 0.00 58 GLY A N 9
ATOM 8901 C CA . GLY A 1 58 ? 27.593 -13.679 -15.715 1.00 0.00 58 GLY A CA 9
ATOM 8902 C C . GLY A 1 58 ? 27.191 -12.355 -15.077 1.00 0.00 58 GLY A C 9
ATOM 8903 O O . GLY A 1 58 ? 27.883 -11.344 -15.239 1.00 0.00 58 GLY A O 9
ATOM 8907 N N . ASP A 1 59 ? 26.082 -12.374 -14.325 1.00 0.00 59 ASP A N 9
ATOM 8908 C CA . ASP A 1 59 ? 25.624 -11.225 -13.518 1.00 0.00 59 ASP A CA 9
ATOM 8909 C C . ASP A 1 59 ? 25.359 -11.653 -12.057 1.00 0.00 59 ASP A C 9
ATOM 8910 O O . ASP A 1 59 ? 24.868 -10.849 -11.246 1.00 0.00 59 ASP A O 9
ATOM 8919 N N . THR A 1 60 ? 25.688 -12.913 -11.717 1.00 0.00 60 THR A N 9
ATOM 8920 C CA . THR A 1 60 ? 25.578 -13.414 -10.335 1.00 0.00 60 THR A CA 9
ATOM 8921 C C . THR A 1 60 ? 26.943 -13.317 -9.615 1.00 0.00 60 THR A C 9
ATOM 8922 O O . THR A 1 60 ? 27.915 -13.988 -9.996 1.00 0.00 60 THR A O 9
ATOM 8933 N N . PHE A 1 61 ? 26.990 -12.440 -8.593 1.00 0.00 61 PHE A N 9
ATOM 8934 C CA . PHE A 1 61 ? 28.163 -12.213 -7.736 1.00 0.00 61 PHE A CA 9
ATOM 8935 C C . PHE A 1 61 ? 28.404 -13.434 -6.819 1.00 0.00 61 PHE A C 9
ATOM 8936 O O . PHE A 1 61 ? 27.924 -13.484 -5.678 1.00 0.00 61 PHE A O 9
ATOM 8953 N N . LYS A 1 62 ? 29.116 -14.441 -7.356 1.00 0.00 62 LYS A N 9
ATOM 8954 C CA . LYS A 1 62 ? 29.373 -15.709 -6.655 1.00 0.00 62 LYS A CA 9
ATOM 8955 C C . LYS A 1 62 ? 30.587 -15.578 -5.715 1.00 0.00 62 LYS A C 9
ATOM 8956 O O . LYS A 1 62 ? 31.741 -15.697 -6.151 1.00 0.00 62 LYS A O 9
ATOM 8975 N N . ILE A 1 63 ? 30.305 -15.284 -4.431 1.00 0.00 63 ILE A N 9
ATOM 8976 C CA . ILE A 1 63 ? 31.316 -15.227 -3.364 1.00 0.00 63 ILE A CA 9
ATOM 8977 C C . ILE A 1 63 ? 31.685 -16.662 -2.943 1.00 0.00 63 ILE A C 9
ATOM 8978 O O . ILE A 1 63 ? 31.062 -17.247 -2.040 1.00 0.00 63 ILE A O 9
ATOM 8994 N N . GLU A 1 64 ? 32.658 -17.241 -3.650 1.00 0.00 64 GLU A N 9
ATOM 8995 C CA . GLU A 1 64 ? 33.123 -18.622 -3.426 1.00 0.00 64 GLU A CA 9
ATOM 8996 C C . GLU A 1 64 ? 34.639 -18.675 -3.706 1.00 0.00 64 GLU A C 9
ATOM 8997 O O . GLU A 1 64 ? 35.386 -19.263 -2.903 1.00 0.00 64 GLU A O 9
ATOM 9010 N N . MET A 1 1 ? 17.927 23.307 -30.344 1.00 0.00 1 MET A N 10
ATOM 9011 C CA . MET A 1 1 ? 17.354 22.525 -29.225 1.00 0.00 1 MET A CA 10
ATOM 9012 C C . MET A 1 1 ? 17.226 21.048 -29.631 1.00 0.00 1 MET A C 10
ATOM 9013 O O . MET A 1 1 ? 17.030 20.734 -30.812 1.00 0.00 1 MET A O 10
ATOM 9029 N N . GLY A 1 2 ? 17.367 20.150 -28.644 1.00 0.00 2 GLY A N 10
ATOM 9030 C CA . GLY A 1 2 ? 17.332 18.711 -28.889 1.00 0.00 2 GLY A CA 10
ATOM 9031 C C . GLY A 1 2 ? 17.853 17.946 -27.694 1.00 0.00 2 GLY A C 10
ATOM 9032 O O . GLY A 1 2 ? 18.933 17.354 -27.741 1.00 0.00 2 GLY A O 10
ATOM 9036 N N . SER A 1 3 ? 17.090 17.998 -26.600 1.00 0.00 3 SER A N 10
ATOM 9037 C CA . SER A 1 3 ? 17.406 17.311 -25.339 1.00 0.00 3 SER A CA 10
ATOM 9038 C C . SER A 1 3 ? 16.387 16.183 -25.077 1.00 0.00 3 SER A C 10
ATOM 9039 O O . SER A 1 3 ? 16.069 15.875 -23.918 1.00 0.00 3 SER A O 10
ATOM 9047 N N . SER A 1 4 ? 15.902 15.552 -26.165 1.00 0.00 4 SER A N 10
ATOM 9048 C CA . SER A 1 4 ? 14.937 14.444 -26.092 1.00 0.00 4 SER A CA 10
ATOM 9049 C C . SER A 1 4 ? 15.609 13.187 -25.504 1.00 0.00 4 SER A C 10
ATOM 9050 O O . SER A 1 4 ? 16.332 12.470 -26.203 1.00 0.00 4 SER A O 10
ATOM 9058 N N . HIS A 1 5 ? 15.413 12.968 -24.192 1.00 0.00 5 HIS A N 10
ATOM 9059 C CA . HIS A 1 5 ? 15.963 11.808 -23.470 1.00 0.00 5 HIS A CA 10
ATOM 9060 C C . HIS A 1 5 ? 14.816 11.008 -22.849 1.00 0.00 5 HIS A C 10
ATOM 9061 O O . HIS A 1 5 ? 14.008 11.552 -22.091 1.00 0.00 5 HIS A O 10
ATOM 9076 N N . HIS A 1 6 ? 14.762 9.713 -23.173 1.00 0.00 6 HIS A N 10
ATOM 9077 C CA . HIS A 1 6 ? 13.709 8.798 -22.723 1.00 0.00 6 HIS A CA 10
ATOM 9078 C C . HIS A 1 6 ? 14.295 7.392 -22.564 1.00 0.00 6 HIS A C 10
ATOM 9079 O O . HIS A 1 6 ? 14.892 6.848 -23.501 1.00 0.00 6 HIS A O 10
ATOM 9094 N N . HIS A 1 7 ? 14.154 6.824 -21.360 1.00 0.00 7 HIS A N 10
ATOM 9095 C CA . HIS A 1 7 ? 14.546 5.445 -21.068 1.00 0.00 7 HIS A CA 10
ATOM 9096 C C . HIS A 1 7 ? 13.429 4.781 -20.251 1.00 0.00 7 HIS A C 10
ATOM 9097 O O . HIS A 1 7 ? 13.103 5.214 -19.137 1.00 0.00 7 HIS A O 10
ATOM 9112 N N . HIS A 1 8 ? 12.798 3.774 -20.861 1.00 0.00 8 HIS A N 10
ATOM 9113 C CA . HIS A 1 8 ? 11.709 3.001 -20.257 1.00 0.00 8 HIS A CA 10
ATOM 9114 C C . HIS A 1 8 ? 11.605 1.640 -20.958 1.00 0.00 8 HIS A C 10
ATOM 9115 O O . HIS A 1 8 ? 10.609 1.326 -21.630 1.00 0.00 8 HIS A O 10
ATOM 9130 N N . HIS A 1 9 ? 12.696 0.850 -20.827 1.00 0.00 9 HIS A N 10
ATOM 9131 C CA . HIS A 1 9 ? 12.746 -0.533 -21.324 1.00 0.00 9 HIS A CA 10
ATOM 9132 C C . HIS A 1 9 ? 11.777 -1.389 -20.496 1.00 0.00 9 HIS A C 10
ATOM 9133 O O . HIS A 1 9 ? 12.147 -1.935 -19.444 1.00 0.00 9 HIS A O 10
ATOM 9148 N N . HIS A 1 10 ? 10.518 -1.432 -20.947 1.00 0.00 10 HIS A N 10
ATOM 9149 C CA . HIS A 1 10 ? 9.464 -2.181 -20.276 1.00 0.00 10 HIS A CA 10
ATOM 9150 C C . HIS A 1 10 ? 9.604 -3.671 -20.619 1.00 0.00 10 HIS A C 10
ATOM 9151 O O . HIS A 1 10 ? 9.479 -4.068 -21.786 1.00 0.00 10 HIS A O 10
ATOM 9166 N N . SER A 1 11 ? 9.969 -4.471 -19.605 1.00 0.00 11 SER A N 10
ATOM 9167 C CA . SER A 1 11 ? 9.959 -5.934 -19.685 1.00 0.00 11 SER A CA 10
ATOM 9168 C C . SER A 1 11 ? 8.544 -6.418 -20.057 1.00 0.00 11 SER A C 10
ATOM 9169 O O . SER A 1 11 ? 7.557 -5.890 -19.535 1.00 0.00 11 SER A O 10
ATOM 9177 N N . SER A 1 12 ? 8.467 -7.387 -20.979 1.00 0.00 12 SER A N 10
ATOM 9178 C CA . SER A 1 12 ? 7.193 -7.922 -21.483 1.00 0.00 12 SER A CA 10
ATOM 9179 C C . SER A 1 12 ? 6.340 -8.500 -20.330 1.00 0.00 12 SER A C 10
ATOM 9180 O O . SER A 1 12 ? 5.200 -8.071 -20.117 1.00 0.00 12 SER A O 10
ATOM 9188 N N . GLY A 1 13 ? 6.932 -9.447 -19.579 1.00 0.00 13 GLY A N 10
ATOM 9189 C CA . GLY A 1 13 ? 6.253 -10.095 -18.449 1.00 0.00 13 GLY A CA 10
ATOM 9190 C C . GLY A 1 13 ? 5.167 -11.087 -18.865 1.00 0.00 13 GLY A C 10
ATOM 9191 O O . GLY A 1 13 ? 4.325 -11.466 -18.040 1.00 0.00 13 GLY A O 10
ATOM 9195 N N . LEU A 1 14 ? 5.173 -11.496 -20.151 1.00 0.00 14 LEU A N 10
ATOM 9196 C CA . LEU A 1 14 ? 4.264 -12.539 -20.668 1.00 0.00 14 LEU A CA 10
ATOM 9197 C C . LEU A 1 14 ? 4.766 -13.918 -20.191 1.00 0.00 14 LEU A C 10
ATOM 9198 O O . LEU A 1 14 ? 3.998 -14.718 -19.649 1.00 0.00 14 LEU A O 10
ATOM 9214 N N . VAL A 1 15 ? 6.069 -14.178 -20.411 1.00 0.00 15 VAL A N 10
ATOM 9215 C CA . VAL A 1 15 ? 6.763 -15.346 -19.833 1.00 0.00 15 VAL A CA 10
ATOM 9216 C C . VAL A 1 15 ? 7.256 -15.005 -18.401 1.00 0.00 15 VAL A C 10
ATOM 9217 O O . VAL A 1 15 ? 7.509 -13.825 -18.110 1.00 0.00 15 VAL A O 10
ATOM 9230 N N . PRO A 1 16 ? 7.373 -16.016 -17.470 1.00 0.00 16 PRO A N 10
ATOM 9231 C CA . PRO A 1 16 ? 7.879 -15.799 -16.087 1.00 0.00 16 PRO A CA 10
ATOM 9232 C C . PRO A 1 16 ? 9.422 -15.684 -16.021 1.00 0.00 16 PRO A C 10
ATOM 9233 O O . PRO A 1 16 ? 10.074 -16.361 -15.213 1.00 0.00 16 PRO A O 10
ATOM 9244 N N . ARG A 1 17 ? 9.992 -14.789 -16.849 1.00 0.00 17 ARG A N 10
ATOM 9245 C CA . ARG A 1 17 ? 11.441 -14.532 -16.879 1.00 0.00 17 ARG A CA 10
ATOM 9246 C C . ARG A 1 17 ? 11.813 -13.590 -15.718 1.00 0.00 17 ARG A C 10
ATOM 9247 O O . ARG A 1 17 ? 11.686 -12.361 -15.819 1.00 0.00 17 ARG A O 10
ATOM 9268 N N . GLY A 1 18 ? 12.227 -14.203 -14.594 1.00 0.00 18 GLY A N 10
ATOM 9269 C CA . GLY A 1 18 ? 12.682 -13.481 -13.393 1.00 0.00 18 GLY A CA 10
ATOM 9270 C C . GLY A 1 18 ? 14.205 -13.429 -13.282 1.00 0.00 18 GLY A C 10
ATOM 9271 O O . GLY A 1 18 ? 14.756 -13.280 -12.184 1.00 0.00 18 GLY A O 10
ATOM 9275 N N . SER A 1 19 ? 14.879 -13.548 -14.432 1.00 0.00 19 SER A N 10
ATOM 9276 C CA . SER A 1 19 ? 16.338 -13.459 -14.530 1.00 0.00 19 SER A CA 10
ATOM 9277 C C . SER A 1 19 ? 16.784 -11.997 -14.342 1.00 0.00 19 SER A C 10
ATOM 9278 O O . SER A 1 19 ? 16.379 -11.122 -15.122 1.00 0.00 19 SER A O 10
ATOM 9286 N N . HIS A 1 20 ? 17.581 -11.733 -13.285 1.00 0.00 20 HIS A N 10
ATOM 9287 C CA . HIS A 1 20 ? 18.058 -10.377 -12.934 1.00 0.00 20 HIS A CA 10
ATOM 9288 C C . HIS A 1 20 ? 19.558 -10.428 -12.563 1.00 0.00 20 HIS A C 10
ATOM 9289 O O . HIS A 1 20 ? 19.941 -11.108 -11.595 1.00 0.00 20 HIS A O 10
ATOM 9304 N N . MET A 1 21 ? 20.401 -9.712 -13.341 1.00 0.00 21 MET A N 10
ATOM 9305 C CA . MET A 1 21 ? 21.865 -9.660 -13.130 1.00 0.00 21 MET A CA 10
ATOM 9306 C C . MET A 1 21 ? 22.241 -8.667 -12.010 1.00 0.00 21 MET A C 10
ATOM 9307 O O . MET A 1 21 ? 22.689 -7.541 -12.258 1.00 0.00 21 MET A O 10
ATOM 9321 N N . LYS A 1 22 ? 22.010 -9.117 -10.762 1.00 0.00 22 LYS A N 10
ATOM 9322 C CA . LYS A 1 22 ? 22.184 -8.302 -9.543 1.00 0.00 22 LYS A CA 10
ATOM 9323 C C . LYS A 1 22 ? 22.153 -9.196 -8.289 1.00 0.00 22 LYS A C 10
ATOM 9324 O O . LYS A 1 22 ? 21.909 -8.720 -7.174 1.00 0.00 22 LYS A O 10
ATOM 9343 N N . THR A 1 23 ? 22.442 -10.485 -8.480 1.00 0.00 23 THR A N 10
ATOM 9344 C CA . THR A 1 23 ? 22.367 -11.494 -7.417 1.00 0.00 23 THR A CA 10
ATOM 9345 C C . THR A 1 23 ? 23.754 -11.705 -6.788 1.00 0.00 23 THR A C 10
ATOM 9346 O O . THR A 1 23 ? 24.731 -11.786 -7.500 1.00 0.00 23 THR A O 10
ATOM 9357 N N . VAL A 1 24 ? 23.817 -11.795 -5.455 1.00 0.00 24 VAL A N 10
ATOM 9358 C CA . VAL A 1 24 ? 25.035 -12.167 -4.717 1.00 0.00 24 VAL A CA 10
ATOM 9359 C C . VAL A 1 24 ? 24.888 -13.609 -4.254 1.00 0.00 24 VAL A C 10
ATOM 9360 O O . VAL A 1 24 ? 24.015 -13.919 -3.450 1.00 0.00 24 VAL A O 10
ATOM 9373 N N . GLU A 1 25 ? 25.728 -14.490 -4.796 1.00 0.00 25 GLU A N 10
ATOM 9374 C CA . GLU A 1 25 ? 25.698 -15.917 -4.487 1.00 0.00 25 GLU A CA 10
ATOM 9375 C C . GLU A 1 25 ? 26.944 -16.296 -3.678 1.00 0.00 25 GLU A C 10
ATOM 9376 O O . GLU A 1 25 ? 28.028 -16.449 -4.230 1.00 0.00 25 GLU A O 10
ATOM 9388 N N . VAL A 1 26 ? 26.782 -16.431 -2.360 1.00 0.00 26 VAL A N 10
ATOM 9389 C CA . VAL A 1 26 ? 27.887 -16.801 -1.459 1.00 0.00 26 VAL A CA 10
ATOM 9390 C C . VAL A 1 26 ? 27.590 -18.141 -0.770 1.00 0.00 26 VAL A C 10
ATOM 9391 O O . VAL A 1 26 ? 26.472 -18.359 -0.271 1.00 0.00 26 VAL A O 10
ATOM 9404 N N . ASN A 1 27 ? 28.601 -19.043 -0.795 1.00 0.00 27 ASN A N 10
ATOM 9405 C CA . ASN A 1 27 ? 28.510 -20.417 -0.249 1.00 0.00 27 ASN A CA 10
ATOM 9406 C C . ASN A 1 27 ? 27.351 -21.194 -0.944 1.00 0.00 27 ASN A C 10
ATOM 9407 O O . ASN A 1 27 ? 26.746 -22.110 -0.377 1.00 0.00 27 ASN A O 10
ATOM 9418 N N . GLY A 1 28 ? 27.063 -20.786 -2.203 1.00 0.00 28 GLY A N 10
ATOM 9419 C CA . GLY A 1 28 ? 26.045 -21.420 -3.047 1.00 0.00 28 GLY A CA 10
ATOM 9420 C C . GLY A 1 28 ? 24.671 -20.754 -2.952 1.00 0.00 28 GLY A C 10
ATOM 9421 O O . GLY A 1 28 ? 23.814 -20.973 -3.816 1.00 0.00 28 GLY A O 10
ATOM 9425 N N . VAL A 1 29 ? 24.470 -19.933 -1.904 1.00 0.00 29 VAL A N 10
ATOM 9426 C CA . VAL A 1 29 ? 23.176 -19.296 -1.601 1.00 0.00 29 VAL A CA 10
ATOM 9427 C C . VAL A 1 29 ? 23.052 -17.956 -2.349 1.00 0.00 29 VAL A C 10
ATOM 9428 O O . VAL A 1 29 ? 23.868 -17.053 -2.149 1.00 0.00 29 VAL A O 10
ATOM 9441 N N . LYS A 1 30 ? 22.024 -17.853 -3.193 1.00 0.00 30 LYS A N 10
ATOM 9442 C CA . LYS A 1 30 ? 21.737 -16.658 -4.000 1.00 0.00 30 LYS A CA 10
ATOM 9443 C C . LYS A 1 30 ? 20.919 -15.623 -3.191 1.00 0.00 30 LYS A C 10
ATOM 9444 O O . LYS A 1 30 ? 20.013 -15.991 -2.437 1.00 0.00 30 LYS A O 10
ATOM 9463 N N . TYR A 1 31 ? 21.265 -14.335 -3.366 1.00 0.00 31 TYR A N 10
ATOM 9464 C CA . TYR A 1 31 ? 20.581 -13.185 -2.740 1.00 0.00 31 TYR A CA 10
ATOM 9465 C C . TYR A 1 31 ? 20.324 -12.132 -3.838 1.00 0.00 31 TYR A C 10
ATOM 9466 O O . TYR A 1 31 ? 21.246 -11.429 -4.229 1.00 0.00 31 TYR A O 10
ATOM 9484 N N . ASP A 1 32 ? 19.091 -12.046 -4.371 1.00 0.00 32 ASP A N 10
ATOM 9485 C CA . ASP A 1 32 ? 18.781 -11.109 -5.489 1.00 0.00 32 ASP A CA 10
ATOM 9486 C C . ASP A 1 32 ? 18.504 -9.686 -4.950 1.00 0.00 32 ASP A C 10
ATOM 9487 O O . ASP A 1 32 ? 17.734 -9.506 -3.998 1.00 0.00 32 ASP A O 10
ATOM 9496 N N . PHE A 1 33 ? 19.161 -8.681 -5.558 1.00 0.00 33 PHE A N 10
ATOM 9497 C CA . PHE A 1 33 ? 19.069 -7.260 -5.143 1.00 0.00 33 PHE A CA 10
ATOM 9498 C C . PHE A 1 33 ? 18.150 -6.468 -6.080 1.00 0.00 33 PHE A C 10
ATOM 9499 O O . PHE A 1 33 ? 17.522 -7.039 -6.975 1.00 0.00 33 PHE A O 10
ATOM 9516 N N . ASP A 1 34 ? 18.049 -5.154 -5.831 1.00 0.00 34 ASP A N 10
ATOM 9517 C CA . ASP A 1 34 ? 17.359 -4.210 -6.731 1.00 0.00 34 ASP A CA 10
ATOM 9518 C C . ASP A 1 34 ? 18.355 -3.658 -7.759 1.00 0.00 34 ASP A C 10
ATOM 9519 O O . ASP A 1 34 ? 17.996 -3.391 -8.910 1.00 0.00 34 ASP A O 10
ATOM 9528 N N . ASN A 1 35 ? 19.615 -3.498 -7.313 1.00 0.00 35 ASN A N 10
ATOM 9529 C CA . ASN A 1 35 ? 20.722 -2.967 -8.135 1.00 0.00 35 ASN A CA 10
ATOM 9530 C C . ASN A 1 35 ? 21.986 -3.827 -7.936 1.00 0.00 35 ASN A C 10
ATOM 9531 O O . ASN A 1 35 ? 22.273 -4.238 -6.801 1.00 0.00 35 ASN A O 10
ATOM 9542 N N . PRO A 1 36 ? 22.783 -4.116 -9.026 1.00 0.00 36 PRO A N 10
ATOM 9543 C CA . PRO A 1 36 ? 24.089 -4.811 -8.903 1.00 0.00 36 PRO A CA 10
ATOM 9544 C C . PRO A 1 36 ? 25.193 -3.901 -8.310 1.00 0.00 36 PRO A C 10
ATOM 9545 O O . PRO A 1 36 ? 26.322 -4.349 -8.098 1.00 0.00 36 PRO A O 10
ATOM 9556 N N . GLU A 1 37 ? 24.843 -2.631 -8.035 1.00 0.00 37 GLU A N 10
ATOM 9557 C CA . GLU A 1 37 ? 25.725 -1.657 -7.365 1.00 0.00 37 GLU A CA 10
ATOM 9558 C C . GLU A 1 37 ? 25.661 -1.917 -5.855 1.00 0.00 37 GLU A C 10
ATOM 9559 O O . GLU A 1 37 ? 26.687 -1.978 -5.176 1.00 0.00 37 GLU A O 10
ATOM 9571 N N . GLN A 1 38 ? 24.418 -2.108 -5.367 1.00 0.00 38 GLN A N 10
ATOM 9572 C CA . GLN A 1 38 ? 24.132 -2.536 -3.984 1.00 0.00 38 GLN A CA 10
ATOM 9573 C C . GLN A 1 38 ? 24.741 -3.932 -3.735 1.00 0.00 38 GLN A C 10
ATOM 9574 O O . GLN A 1 38 ? 25.297 -4.214 -2.663 1.00 0.00 38 GLN A O 10
ATOM 9588 N N . ALA A 1 39 ? 24.613 -4.787 -4.770 1.00 0.00 39 ALA A N 10
ATOM 9589 C CA . ALA A 1 39 ? 25.132 -6.159 -4.774 1.00 0.00 39 ALA A CA 10
ATOM 9590 C C . ALA A 1 39 ? 26.667 -6.185 -4.752 1.00 0.00 39 ALA A C 10
ATOM 9591 O O . ALA A 1 39 ? 27.250 -7.021 -4.077 1.00 0.00 39 ALA A O 10
ATOM 9598 N N . ARG A 1 40 ? 27.300 -5.252 -5.491 1.00 0.00 40 ARG A N 10
ATOM 9599 C CA . ARG A 1 40 ? 28.773 -5.097 -5.520 1.00 0.00 40 ARG A CA 10
ATOM 9600 C C . ARG A 1 40 ? 29.321 -4.845 -4.104 1.00 0.00 40 ARG A C 10
ATOM 9601 O O . ARG A 1 40 ? 30.232 -5.542 -3.639 1.00 0.00 40 ARG A O 10
ATOM 9622 N N . GLU A 1 41 ? 28.713 -3.856 -3.436 1.00 0.00 41 GLU A N 10
ATOM 9623 C CA . GLU A 1 41 ? 29.097 -3.422 -2.084 1.00 0.00 41 GLU A CA 10
ATOM 9624 C C . GLU A 1 41 ? 28.987 -4.578 -1.073 1.00 0.00 41 GLU A C 10
ATOM 9625 O O . GLU A 1 41 ? 29.958 -4.905 -0.379 1.00 0.00 41 GLU A O 10
ATOM 9637 N N . MET A 1 42 ? 27.794 -5.207 -1.043 1.00 0.00 42 MET A N 10
ATOM 9638 C CA . MET A 1 42 ? 27.478 -6.304 -0.113 1.00 0.00 42 MET A CA 10
ATOM 9639 C C . MET A 1 42 ? 28.378 -7.526 -0.368 1.00 0.00 42 MET A C 10
ATOM 9640 O O . MET A 1 42 ? 28.809 -8.186 0.574 1.00 0.00 42 MET A O 10
ATOM 9654 N N . ALA A 1 43 ? 28.682 -7.777 -1.655 1.00 0.00 43 ALA A N 10
ATOM 9655 C CA . ALA A 1 43 ? 29.532 -8.896 -2.081 1.00 0.00 43 ALA A CA 10
ATOM 9656 C C . ALA A 1 43 ? 30.938 -8.775 -1.491 1.00 0.00 43 ALA A C 10
ATOM 9657 O O . ALA A 1 43 ? 31.474 -9.745 -0.951 1.00 0.00 43 ALA A O 10
ATOM 9664 N N . GLU A 1 44 ? 31.503 -7.567 -1.560 1.00 0.00 44 GLU A N 10
ATOM 9665 C CA . GLU A 1 44 ? 32.857 -7.279 -1.051 1.00 0.00 44 GLU A CA 10
ATOM 9666 C C . GLU A 1 44 ? 32.901 -7.310 0.496 1.00 0.00 44 GLU A C 10
ATOM 9667 O O . GLU A 1 44 ? 33.915 -7.698 1.091 1.00 0.00 44 GLU A O 10
ATOM 9679 N N . ARG A 1 45 ? 31.777 -6.919 1.125 1.00 0.00 45 ARG A N 10
ATOM 9680 C CA . ARG A 1 45 ? 31.601 -6.958 2.593 1.00 0.00 45 ARG A CA 10
ATOM 9681 C C . ARG A 1 45 ? 31.498 -8.415 3.109 1.00 0.00 45 ARG A C 10
ATOM 9682 O O . ARG A 1 45 ? 31.974 -8.727 4.207 1.00 0.00 45 ARG A O 10
ATOM 9703 N N . ILE A 1 46 ? 30.873 -9.299 2.312 1.00 0.00 46 ILE A N 10
ATOM 9704 C CA . ILE A 1 46 ? 30.757 -10.737 2.648 1.00 0.00 46 ILE A CA 10
ATOM 9705 C C . ILE A 1 46 ? 32.074 -11.482 2.299 1.00 0.00 46 ILE A C 10
ATOM 9706 O O . ILE A 1 46 ? 32.436 -12.473 2.950 1.00 0.00 46 ILE A O 10
ATOM 9722 N N . ALA A 1 47 ? 32.795 -10.971 1.279 1.00 0.00 47 ALA A N 10
ATOM 9723 C CA . ALA A 1 47 ? 34.079 -11.542 0.810 1.00 0.00 47 ALA A CA 10
ATOM 9724 C C . ALA A 1 47 ? 35.143 -11.486 1.915 1.00 0.00 47 ALA A C 10
ATOM 9725 O O . ALA A 1 47 ? 35.786 -12.493 2.231 1.00 0.00 47 ALA A O 10
ATOM 9732 N N . LYS A 1 48 ? 35.287 -10.295 2.508 1.00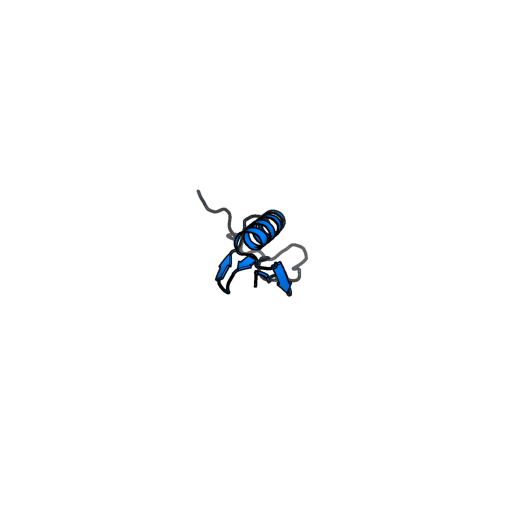 0.00 48 LYS A N 10
ATOM 9733 C CA . LYS A 1 48 ? 36.238 -10.049 3.608 1.00 0.00 48 LYS A CA 10
ATOM 9734 C C . LYS A 1 48 ? 35.801 -10.771 4.901 1.00 0.00 48 LYS A C 10
ATOM 9735 O O . LYS A 1 48 ? 36.642 -11.120 5.740 1.00 0.00 48 LYS A O 10
ATOM 9754 N N . SER A 1 49 ? 34.481 -10.993 5.036 1.00 0.00 49 SER A N 10
ATOM 9755 C CA . SER A 1 49 ? 33.872 -11.621 6.219 1.00 0.00 49 SER A CA 10
ATOM 9756 C C . SER A 1 49 ? 34.206 -13.125 6.289 1.00 0.00 49 SER A C 10
ATOM 9757 O O . SER A 1 49 ? 34.749 -13.607 7.290 1.00 0.00 49 SER A O 10
ATOM 9765 N N . LEU A 1 50 ? 33.887 -13.849 5.201 1.00 0.00 50 LEU A N 10
ATOM 9766 C CA . LEU A 1 50 ? 34.015 -15.321 5.130 1.00 0.00 50 LEU A CA 10
ATOM 9767 C C . LEU A 1 50 ? 35.374 -15.756 4.545 1.00 0.00 50 LEU A C 10
ATOM 9768 O O . LEU A 1 50 ? 35.670 -16.954 4.484 1.00 0.00 50 LEU A O 10
ATOM 9784 N N . GLY A 1 51 ? 36.188 -14.774 4.106 1.00 0.00 51 GLY A N 10
ATOM 9785 C CA . GLY A 1 51 ? 37.513 -15.040 3.527 1.00 0.00 51 GLY A CA 10
ATOM 9786 C C . GLY A 1 51 ? 37.460 -15.582 2.099 1.00 0.00 51 GLY A C 10
ATOM 9787 O O . GLY A 1 51 ? 38.432 -16.173 1.621 1.00 0.00 51 GLY A O 10
ATOM 9791 N N . LEU A 1 52 ? 36.306 -15.401 1.433 1.00 0.00 52 LEU A N 10
ATOM 9792 C CA . LEU A 1 52 ? 36.075 -15.841 0.043 1.00 0.00 52 LEU A CA 10
ATOM 9793 C C . LEU A 1 52 ? 36.290 -14.674 -0.945 1.00 0.00 52 LEU A C 10
ATOM 9794 O O . LEU A 1 52 ? 36.480 -13.531 -0.522 1.00 0.00 52 LEU A O 10
ATOM 9810 N N . GLN A 1 53 ? 36.255 -14.968 -2.262 1.00 0.00 53 GLN A N 10
ATOM 9811 C CA . GLN A 1 53 ? 36.504 -13.958 -3.327 1.00 0.00 53 GLN A CA 10
ATOM 9812 C C . GLN A 1 53 ? 35.279 -13.816 -4.251 1.00 0.00 53 GLN A C 10
ATOM 9813 O O . GLN A 1 53 ? 34.703 -14.821 -4.674 1.00 0.00 53 GLN A O 10
ATOM 9827 N N . VAL A 1 54 ? 34.910 -12.557 -4.578 1.00 0.00 54 VAL A N 10
ATOM 9828 C CA . VAL A 1 54 ? 33.754 -12.253 -5.444 1.00 0.00 54 VAL A CA 10
ATOM 9829 C C . VAL A 1 54 ? 34.117 -12.463 -6.930 1.00 0.00 54 VAL A C 10
ATOM 9830 O O . VAL A 1 54 ? 34.894 -11.692 -7.511 1.00 0.00 54 VAL A O 10
ATOM 9843 N N . ARG A 1 55 ? 33.558 -13.527 -7.510 1.00 0.00 55 ARG A N 10
ATOM 9844 C CA . ARG A 1 55 ? 33.652 -13.841 -8.938 1.00 0.00 55 ARG A CA 10
ATOM 9845 C C . ARG A 1 55 ? 32.280 -13.578 -9.590 1.00 0.00 55 ARG A C 10
ATOM 9846 O O . ARG A 1 55 ? 31.362 -14.391 -9.452 1.00 0.00 55 ARG A O 10
ATOM 9867 N N . LEU A 1 56 ? 32.131 -12.415 -10.262 1.00 0.00 56 LEU A N 10
ATOM 9868 C CA . LEU A 1 56 ? 30.917 -12.093 -11.027 1.00 0.00 56 LEU A CA 10
ATOM 9869 C C . LEU A 1 56 ? 30.800 -13.042 -12.240 1.00 0.00 56 LEU A C 10
ATOM 9870 O O . LEU A 1 56 ? 31.419 -12.831 -13.291 1.00 0.00 56 LEU A O 10
ATOM 9886 N N . GLU A 1 57 ? 30.055 -14.122 -12.028 1.00 0.00 57 GLU A N 10
ATOM 9887 C CA . GLU A 1 57 ? 29.745 -15.126 -13.043 1.00 0.00 57 GLU A CA 10
ATOM 9888 C C . GLU A 1 57 ? 28.336 -14.825 -13.564 1.00 0.00 57 GLU A C 10
ATOM 9889 O O . GLU A 1 57 ? 27.346 -15.111 -12.882 1.00 0.00 57 GLU A O 10
ATOM 9901 N N . GLY A 1 58 ? 28.282 -14.226 -14.759 1.00 0.00 58 GLY A N 10
ATOM 9902 C CA . GLY A 1 58 ? 27.034 -13.796 -15.391 1.00 0.00 58 GLY A CA 10
ATOM 9903 C C . GLY A 1 58 ? 26.189 -12.849 -14.529 1.00 0.00 58 GLY A C 10
ATOM 9904 O O . GLY A 1 58 ? 26.508 -11.661 -14.395 1.00 0.00 58 GLY A O 10
ATOM 9908 N N . ASP A 1 59 ? 25.128 -13.409 -13.930 1.00 0.00 59 ASP A N 10
ATOM 9909 C CA . ASP A 1 59 ? 24.137 -12.664 -13.122 1.00 0.00 59 ASP A CA 10
ATOM 9910 C C . ASP A 1 59 ? 24.547 -12.613 -11.639 1.00 0.00 59 ASP A C 10
ATOM 9911 O O . ASP A 1 59 ? 24.155 -11.698 -10.898 1.00 0.00 59 ASP A O 10
ATOM 9920 N N . THR A 1 60 ? 25.317 -13.621 -11.220 1.00 0.00 60 THR A N 10
ATOM 9921 C CA . THR A 1 60 ? 25.616 -13.888 -9.815 1.00 0.00 60 THR A CA 10
ATOM 9922 C C . THR A 1 60 ? 27.064 -13.511 -9.446 1.00 0.00 60 THR A C 10
ATOM 9923 O O . THR A 1 60 ? 28.018 -14.039 -10.024 1.00 0.00 60 THR A O 10
ATOM 9934 N N . PHE A 1 61 ? 27.201 -12.569 -8.500 1.00 0.00 61 PHE A N 10
ATOM 9935 C CA . PHE A 1 61 ? 28.442 -12.303 -7.765 1.00 0.00 61 PHE A CA 10
ATOM 9936 C C . PHE A 1 61 ? 28.768 -13.526 -6.873 1.00 0.00 61 PHE A C 10
ATOM 9937 O O . PHE A 1 61 ? 28.442 -13.545 -5.676 1.00 0.00 61 PHE A O 10
ATOM 9954 N N . LYS A 1 62 ? 29.336 -14.575 -7.498 1.00 0.00 62 LYS A N 10
ATOM 9955 C CA . LYS A 1 62 ? 29.662 -15.838 -6.824 1.00 0.00 62 LYS A CA 10
ATOM 9956 C C . LYS A 1 62 ? 30.884 -15.657 -5.903 1.00 0.00 62 LYS A C 10
ATOM 9957 O O . LYS A 1 62 ? 32.032 -15.755 -6.351 1.00 0.00 62 LYS A O 10
ATOM 9976 N N . ILE A 1 63 ? 30.619 -15.361 -4.619 1.00 0.00 63 ILE A N 10
ATOM 9977 C CA . ILE A 1 63 ? 31.659 -15.201 -3.597 1.00 0.00 63 ILE A CA 10
ATOM 9978 C C . ILE A 1 63 ? 32.141 -16.596 -3.155 1.00 0.00 63 ILE A C 10
ATOM 9979 O O . ILE A 1 63 ? 31.592 -17.204 -2.223 1.00 0.00 63 ILE A O 10
ATOM 9995 N N . GLU A 1 64 ? 33.119 -17.117 -3.902 1.00 0.00 64 GLU A N 10
ATOM 9996 C CA . GLU A 1 64 ? 33.671 -18.461 -3.718 1.00 0.00 64 GLU A CA 10
ATOM 9997 C C . GLU A 1 64 ? 35.214 -18.354 -3.759 1.00 0.00 64 GLU A C 10
ATOM 9998 O O . GLU A 1 64 ? 35.793 -18.337 -4.867 1.00 0.00 64 GLU A O 10
ATOM 10011 N N . MET A 1 1 ? 25.636 12.822 24.448 1.00 0.00 1 MET A N 11
ATOM 10012 C CA . MET A 1 1 ? 26.633 11.809 24.042 1.00 0.00 1 MET A CA 11
ATOM 10013 C C . MET A 1 1 ? 26.005 10.830 23.038 1.00 0.00 1 MET A C 11
ATOM 10014 O O . MET A 1 1 ? 26.416 10.762 21.873 1.00 0.00 1 MET A O 11
ATOM 10030 N N . GLY A 1 2 ? 24.987 10.084 23.508 1.00 0.00 2 GLY A N 11
ATOM 10031 C CA . GLY A 1 2 ? 24.302 9.073 22.701 1.00 0.00 2 GLY A CA 11
ATOM 10032 C C . GLY A 1 2 ? 23.083 9.634 21.983 1.00 0.00 2 GLY A C 11
ATOM 10033 O O . GLY A 1 2 ? 21.943 9.254 22.290 1.00 0.00 2 GLY A O 11
ATOM 10037 N N . SER A 1 3 ? 23.329 10.569 21.044 1.00 0.00 3 SER A N 11
ATOM 10038 C CA . SER A 1 3 ? 22.290 11.137 20.174 1.00 0.00 3 SER A CA 11
ATOM 10039 C C . SER A 1 3 ? 21.745 10.035 19.235 1.00 0.00 3 SER A C 11
ATOM 10040 O O . SER A 1 3 ? 22.464 9.556 18.344 1.00 0.00 3 SER A O 11
ATOM 10048 N N . SER A 1 4 ? 20.491 9.607 19.491 1.00 0.00 4 SER A N 11
ATOM 10049 C CA . SER A 1 4 ? 19.852 8.481 18.789 1.00 0.00 4 SER A CA 11
ATOM 10050 C C . SER A 1 4 ? 19.634 8.803 17.293 1.00 0.00 4 SER A C 11
ATOM 10051 O O . SER A 1 4 ? 18.728 9.569 16.928 1.00 0.00 4 SER A O 11
ATOM 10059 N N . HIS A 1 5 ? 20.511 8.246 16.445 1.00 0.00 5 HIS A N 11
ATOM 10060 C CA . HIS A 1 5 ? 20.470 8.445 14.992 1.00 0.00 5 HIS A CA 11
ATOM 10061 C C . HIS A 1 5 ? 19.555 7.391 14.343 1.00 0.00 5 HIS A C 11
ATOM 10062 O O . HIS A 1 5 ? 19.865 6.193 14.353 1.00 0.00 5 HIS A O 11
ATOM 10077 N N . HIS A 1 6 ? 18.407 7.851 13.814 1.00 0.00 6 HIS A N 11
ATOM 10078 C CA . HIS A 1 6 ? 17.447 7.013 13.067 1.00 0.00 6 HIS A CA 11
ATOM 10079 C C . HIS A 1 6 ? 17.429 7.463 11.601 1.00 0.00 6 HIS A C 11
ATOM 10080 O O . HIS A 1 6 ? 17.742 8.623 11.306 1.00 0.00 6 HIS A O 11
ATOM 10095 N N . HIS A 1 7 ? 17.069 6.548 10.692 1.00 0.00 7 HIS A N 11
ATOM 10096 C CA . HIS A 1 7 ? 16.948 6.848 9.257 1.00 0.00 7 HIS A CA 11
ATOM 10097 C C . HIS A 1 7 ? 15.827 7.885 9.020 1.00 0.00 7 HIS A C 11
ATOM 10098 O O . HIS A 1 7 ? 14.650 7.616 9.297 1.00 0.00 7 HIS A O 11
ATOM 10113 N N . HIS A 1 8 ? 16.219 9.075 8.531 1.00 0.00 8 HIS A N 11
ATOM 10114 C CA . HIS A 1 8 ? 15.302 10.212 8.312 1.00 0.00 8 HIS A CA 11
ATOM 10115 C C . HIS A 1 8 ? 15.474 10.784 6.886 1.00 0.00 8 HIS A C 11
ATOM 10116 O O . HIS A 1 8 ? 15.685 11.990 6.692 1.00 0.00 8 HIS A O 11
ATOM 10131 N N . HIS A 1 9 ? 15.363 9.886 5.879 1.00 0.00 9 HIS A N 11
ATOM 10132 C CA . HIS A 1 9 ? 15.422 10.267 4.454 1.00 0.00 9 HIS A CA 11
ATOM 10133 C C . HIS A 1 9 ? 14.720 9.203 3.575 1.00 0.00 9 HIS A C 11
ATOM 10134 O O . HIS A 1 9 ? 15.331 8.208 3.177 1.00 0.00 9 HIS A O 11
ATOM 10149 N N . HIS A 1 10 ? 13.426 9.428 3.289 1.00 0.00 10 HIS A N 11
ATOM 10150 C CA . HIS A 1 10 ? 12.607 8.535 2.437 1.00 0.00 10 HIS A CA 11
ATOM 10151 C C . HIS A 1 10 ? 12.347 9.196 1.054 1.00 0.00 10 HIS A C 11
ATOM 10152 O O . HIS A 1 10 ? 11.440 8.782 0.320 1.00 0.00 10 HIS A O 11
ATOM 10167 N N . SER A 1 11 ? 13.166 10.221 0.694 1.00 0.00 11 SER A N 11
ATOM 10168 C CA . SER A 1 11 ? 13.104 10.880 -0.632 1.00 0.00 11 SER A CA 11
ATOM 10169 C C . SER A 1 11 ? 13.600 9.918 -1.736 1.00 0.00 11 SER A C 11
ATOM 10170 O O . SER A 1 11 ? 14.788 9.894 -2.073 1.00 0.00 11 SER A O 11
ATOM 10178 N N . SER A 1 12 ? 12.676 9.092 -2.232 1.00 0.00 12 SER A N 11
ATOM 10179 C CA . SER A 1 12 ? 12.942 8.059 -3.243 1.00 0.00 12 SER A CA 11
ATOM 10180 C C . SER A 1 12 ? 12.523 8.543 -4.648 1.00 0.00 12 SER A C 11
ATOM 10181 O O . SER A 1 12 ? 11.991 9.653 -4.803 1.00 0.00 12 SER A O 11
ATOM 10189 N N . GLY A 1 13 ? 12.778 7.707 -5.670 1.00 0.00 13 GLY A N 11
ATOM 10190 C CA . GLY A 1 13 ? 12.423 8.024 -7.063 1.00 0.00 13 GLY A CA 11
ATOM 10191 C C . GLY A 1 13 ? 13.625 8.032 -7.990 1.00 0.00 13 GLY A C 11
ATOM 10192 O O . GLY A 1 13 ? 13.476 7.819 -9.201 1.00 0.00 13 GLY A O 11
ATOM 10196 N N . LEU A 1 14 ? 14.823 8.283 -7.418 1.00 0.00 14 LEU A N 11
ATOM 10197 C CA . LEU A 1 14 ? 16.101 8.288 -8.168 1.00 0.00 14 LEU A CA 11
ATOM 10198 C C . LEU A 1 14 ? 16.367 6.881 -8.718 1.00 0.00 14 LEU A C 11
ATOM 10199 O O . LEU A 1 14 ? 16.789 6.693 -9.871 1.00 0.00 14 LEU A O 11
ATOM 10215 N N . VAL A 1 15 ? 16.103 5.907 -7.845 1.00 0.00 15 VAL A N 11
ATOM 10216 C CA . VAL A 1 15 ? 16.108 4.481 -8.157 1.00 0.00 15 VAL A CA 11
ATOM 10217 C C . VAL A 1 15 ? 14.670 3.934 -7.951 1.00 0.00 15 VAL A C 11
ATOM 10218 O O . VAL A 1 15 ? 14.266 3.674 -6.807 1.00 0.00 15 VAL A O 11
ATOM 10231 N N . PRO A 1 16 ? 13.847 3.836 -9.039 1.00 0.00 16 PRO A N 11
ATOM 10232 C CA . PRO A 1 16 ? 12.528 3.162 -8.989 1.00 0.00 16 PRO A CA 11
ATOM 10233 C C . PRO A 1 16 ? 12.663 1.634 -9.195 1.00 0.00 16 PRO A C 11
ATOM 10234 O O . PRO A 1 16 ? 13.782 1.122 -9.394 1.00 0.00 16 PRO A O 11
ATOM 10245 N N . ARG A 1 17 ? 11.523 0.910 -9.123 1.00 0.00 17 ARG A N 11
ATOM 10246 C CA . ARG A 1 17 ? 11.488 -0.531 -9.437 1.00 0.00 17 ARG A CA 11
ATOM 10247 C C . ARG A 1 17 ? 11.536 -0.714 -10.968 1.00 0.00 17 ARG A C 11
ATOM 10248 O O . ARG A 1 17 ? 10.505 -0.794 -11.649 1.00 0.00 17 ARG A O 11
ATOM 10269 N N . GLY A 1 18 ? 12.762 -0.697 -11.490 1.00 0.00 18 GLY A N 11
ATOM 10270 C CA . GLY A 1 18 ? 13.032 -0.891 -12.913 1.00 0.00 18 GLY A CA 11
ATOM 10271 C C . GLY A 1 18 ? 14.516 -0.800 -13.204 1.00 0.00 18 GLY A C 11
ATOM 10272 O O . GLY A 1 18 ? 14.926 -0.427 -14.305 1.00 0.00 18 GLY A O 11
ATOM 10276 N N . SER A 1 19 ? 15.320 -1.164 -12.195 1.00 0.00 19 SER A N 11
ATOM 10277 C CA . SER A 1 19 ? 16.788 -1.109 -12.257 1.00 0.00 19 SER A CA 11
ATOM 10278 C C . SER A 1 19 ? 17.349 -2.480 -12.693 1.00 0.00 19 SER A C 11
ATOM 10279 O O . SER A 1 19 ? 16.587 -3.428 -12.942 1.00 0.00 19 SER A O 11
ATOM 10287 N N . HIS A 1 20 ? 18.681 -2.580 -12.795 1.00 0.00 20 HIS A N 11
ATOM 10288 C CA . HIS A 1 20 ? 19.361 -3.815 -13.225 1.00 0.00 20 HIS A CA 11
ATOM 10289 C C . HIS A 1 20 ? 19.533 -4.753 -12.018 1.00 0.00 20 HIS A C 11
ATOM 10290 O O . HIS A 1 20 ? 20.593 -4.781 -11.376 1.00 0.00 20 HIS A O 11
ATOM 10305 N N . MET A 1 21 ? 18.439 -5.478 -11.680 1.00 0.00 21 MET A N 11
ATOM 10306 C CA . MET A 1 21 ? 18.438 -6.444 -10.567 1.00 0.00 21 MET A CA 11
ATOM 10307 C C . MET A 1 21 ? 19.423 -7.597 -10.846 1.00 0.00 21 MET A C 11
ATOM 10308 O O . MET A 1 21 ? 19.258 -8.364 -11.803 1.00 0.00 21 MET A O 11
ATOM 10322 N N . LYS A 1 22 ? 20.470 -7.666 -10.009 1.00 0.00 22 LYS A N 11
ATOM 10323 C CA . LYS A 1 22 ? 21.610 -8.566 -10.184 1.00 0.00 22 LYS A CA 11
ATOM 10324 C C . LYS A 1 22 ? 21.880 -9.303 -8.852 1.00 0.00 22 LYS A C 11
ATOM 10325 O O . LYS A 1 22 ? 21.936 -8.673 -7.785 1.00 0.00 22 LYS A O 11
ATOM 10344 N N . THR A 1 23 ? 22.023 -10.631 -8.932 1.00 0.00 23 THR A N 11
ATOM 10345 C CA . THR A 1 23 ? 22.135 -11.524 -7.762 1.00 0.00 23 THR A CA 11
ATOM 10346 C C . THR A 1 23 ? 23.571 -11.537 -7.174 1.00 0.00 23 THR A C 11
ATOM 10347 O O . THR A 1 23 ? 24.539 -11.241 -7.870 1.00 0.00 23 THR A O 11
ATOM 10358 N N . VAL A 1 24 ? 23.674 -11.860 -5.871 1.00 0.00 24 VAL A N 11
ATOM 10359 C CA . VAL A 1 24 ? 24.938 -12.213 -5.200 1.00 0.00 24 VAL A CA 11
ATOM 10360 C C . VAL A 1 24 ? 24.795 -13.622 -4.626 1.00 0.00 24 VAL A C 11
ATOM 10361 O O . VAL A 1 24 ? 23.942 -13.851 -3.765 1.00 0.00 24 VAL A O 11
ATOM 10374 N N . GLU A 1 25 ? 25.627 -14.557 -5.090 1.00 0.00 25 GLU A N 11
ATOM 10375 C CA . GLU A 1 25 ? 25.563 -15.952 -4.651 1.00 0.00 25 GLU A CA 11
ATOM 10376 C C . GLU A 1 25 ? 26.772 -16.275 -3.755 1.00 0.00 25 GLU A C 11
ATOM 10377 O O . GLU A 1 25 ? 27.866 -16.542 -4.246 1.00 0.00 25 GLU A O 11
ATOM 10389 N N . VAL A 1 26 ? 26.562 -16.255 -2.429 1.00 0.00 26 VAL A N 11
ATOM 10390 C CA . VAL A 1 26 ? 27.624 -16.575 -1.450 1.00 0.00 26 VAL A CA 11
ATOM 10391 C C . VAL A 1 26 ? 27.409 -17.986 -0.884 1.00 0.00 26 VAL A C 11
ATOM 10392 O O . VAL A 1 26 ? 26.292 -18.325 -0.463 1.00 0.00 26 VAL A O 11
ATOM 10405 N N . ASN A 1 27 ? 28.482 -18.806 -0.938 1.00 0.00 27 ASN A N 11
ATOM 10406 C CA . ASN A 1 27 ? 28.491 -20.200 -0.429 1.00 0.00 27 ASN A CA 11
ATOM 10407 C C . ASN A 1 27 ? 27.440 -21.062 -1.190 1.00 0.00 27 ASN A C 11
ATOM 10408 O O . ASN A 1 27 ? 26.897 -22.031 -0.665 1.00 0.00 27 ASN A O 11
ATOM 10419 N N . GLY A 1 28 ? 27.170 -20.671 -2.454 1.00 0.00 28 GLY A N 11
ATOM 10420 C CA . GLY A 1 28 ? 26.237 -21.393 -3.336 1.00 0.00 28 GLY A CA 11
ATOM 10421 C C . GLY A 1 28 ? 24.769 -21.066 -3.065 1.00 0.00 28 GLY A C 11
ATOM 10422 O O . GLY A 1 28 ? 23.876 -21.769 -3.550 1.00 0.00 28 GLY A O 11
ATOM 10426 N N . VAL A 1 29 ? 24.530 -19.997 -2.279 1.00 0.00 29 VAL A N 11
ATOM 10427 C CA . VAL A 1 29 ? 23.182 -19.517 -1.916 1.00 0.00 29 VAL A CA 11
ATOM 10428 C C . VAL A 1 29 ? 22.958 -18.142 -2.573 1.00 0.00 29 VAL A C 11
ATOM 10429 O O . VAL A 1 29 ? 23.724 -17.206 -2.317 1.00 0.00 29 VAL A O 11
ATOM 10442 N N . LYS A 1 30 ? 21.927 -18.036 -3.425 1.00 0.00 30 LYS A N 11
ATOM 10443 C CA . LYS A 1 30 ? 21.615 -16.805 -4.172 1.00 0.00 30 LYS A CA 11
ATOM 10444 C C . LYS A 1 30 ? 20.813 -15.793 -3.316 1.00 0.00 30 LYS A C 11
ATOM 10445 O O . LYS A 1 30 ? 19.879 -16.163 -2.597 1.00 0.00 30 LYS A O 11
ATOM 10464 N N . TYR A 1 31 ? 21.219 -14.512 -3.403 1.00 0.00 31 TYR A N 11
ATOM 10465 C CA . TYR A 1 31 ? 20.568 -13.365 -2.734 1.00 0.00 31 TYR A CA 11
ATOM 10466 C C . TYR A 1 31 ? 20.380 -12.258 -3.778 1.00 0.00 31 TYR A C 11
ATOM 10467 O O . TYR A 1 31 ? 21.342 -11.559 -4.116 1.00 0.00 31 TYR A O 11
ATOM 10485 N N . ASP A 1 32 ? 19.161 -12.117 -4.309 1.00 0.00 32 ASP A N 11
ATOM 10486 C CA . ASP A 1 32 ? 18.898 -11.169 -5.414 1.00 0.00 32 ASP A CA 11
ATOM 10487 C C . ASP A 1 32 ? 18.815 -9.723 -4.900 1.00 0.00 32 ASP A C 11
ATOM 10488 O O . ASP A 1 32 ? 18.081 -9.428 -3.944 1.00 0.00 32 ASP A O 11
ATOM 10497 N N . PHE A 1 33 ? 19.577 -8.830 -5.549 1.00 0.00 33 PHE A N 11
ATOM 10498 C CA . PHE A 1 33 ? 19.595 -7.394 -5.238 1.00 0.00 33 PHE A CA 11
ATOM 10499 C C . PHE A 1 33 ? 19.023 -6.604 -6.416 1.00 0.00 33 PHE A C 11
ATOM 10500 O O . PHE A 1 33 ? 19.315 -6.916 -7.557 1.00 0.00 33 PHE A O 11
ATOM 10517 N N . ASP A 1 34 ? 18.236 -5.567 -6.101 1.00 0.00 34 ASP A N 11
ATOM 10518 C CA . ASP A 1 34 ? 17.517 -4.735 -7.089 1.00 0.00 34 ASP A CA 11
ATOM 10519 C C . ASP A 1 34 ? 18.475 -3.868 -7.937 1.00 0.00 34 ASP A C 11
ATOM 10520 O O . ASP A 1 34 ? 18.104 -3.391 -9.017 1.00 0.00 34 ASP A O 11
ATOM 10529 N N . ASN A 1 35 ? 19.709 -3.673 -7.435 1.00 0.00 35 ASN A N 11
ATOM 10530 C CA . ASN A 1 35 ? 20.755 -2.871 -8.108 1.00 0.00 35 ASN A CA 11
ATOM 10531 C C . ASN A 1 35 ? 22.102 -3.626 -8.082 1.00 0.00 35 ASN A C 11
ATOM 10532 O O . ASN A 1 35 ? 22.402 -4.297 -7.086 1.00 0.00 35 ASN A O 11
ATOM 10543 N N . PRO A 1 36 ? 22.958 -3.495 -9.155 1.00 0.00 36 PRO A N 11
ATOM 10544 C CA . PRO A 1 36 ? 24.267 -4.194 -9.230 1.00 0.00 36 PRO A CA 11
ATOM 10545 C C . PRO A 1 36 ? 25.340 -3.522 -8.348 1.00 0.00 36 PRO A C 11
ATOM 10546 O O . PRO A 1 36 ? 26.396 -4.107 -8.092 1.00 0.00 36 PRO A O 11
ATOM 10557 N N . GLU A 1 37 ? 25.033 -2.297 -7.881 1.00 0.00 37 GLU A N 11
ATOM 10558 C CA . GLU A 1 37 ? 25.939 -1.490 -7.057 1.00 0.00 37 GLU A CA 11
ATOM 10559 C C . GLU A 1 37 ? 25.831 -1.966 -5.610 1.00 0.00 37 GLU A C 11
ATOM 10560 O O . GLU A 1 37 ? 26.829 -2.300 -4.972 1.00 0.00 37 GLU A O 11
ATOM 10572 N N . GLN A 1 38 ? 24.571 -2.025 -5.138 1.00 0.00 38 GLN A N 11
ATOM 10573 C CA . GLN A 1 38 ? 24.220 -2.502 -3.792 1.00 0.00 38 GLN A CA 11
ATOM 10574 C C . GLN A 1 38 ? 24.622 -3.978 -3.627 1.00 0.00 38 GLN A C 11
ATOM 10575 O O . GLN A 1 38 ? 25.052 -4.406 -2.548 1.00 0.00 38 GLN A O 11
ATOM 10589 N N . ALA A 1 39 ? 24.457 -4.729 -4.733 1.00 0.00 39 ALA A N 11
ATOM 10590 C CA . ALA A 1 39 ? 24.900 -6.122 -4.854 1.00 0.00 39 ALA A CA 11
ATOM 10591 C C . ALA A 1 39 ? 26.419 -6.237 -4.635 1.00 0.00 39 ALA A C 11
ATOM 10592 O O . ALA A 1 39 ? 26.875 -7.017 -3.798 1.00 0.00 39 ALA A O 11
ATOM 10599 N N . ARG A 1 40 ? 27.176 -5.403 -5.366 1.00 0.00 40 ARG A N 11
ATOM 10600 C CA . ARG A 1 40 ? 28.650 -5.430 -5.371 1.00 0.00 40 ARG A CA 11
ATOM 10601 C C . ARG A 1 40 ? 29.236 -5.050 -3.995 1.00 0.00 40 ARG A C 11
ATOM 10602 O O . ARG A 1 40 ? 30.266 -5.602 -3.582 1.00 0.00 40 ARG A O 11
ATOM 10623 N N . GLU A 1 41 ? 28.571 -4.103 -3.297 1.00 0.00 41 GLU A N 11
ATOM 10624 C CA . GLU A 1 41 ? 28.966 -3.681 -1.941 1.00 0.00 41 GLU A CA 11
ATOM 10625 C C . GLU A 1 41 ? 28.893 -4.864 -0.970 1.00 0.00 41 GLU A C 11
ATOM 10626 O O . GLU A 1 41 ? 29.924 -5.319 -0.461 1.00 0.00 41 GLU A O 11
ATOM 10638 N N . MET A 1 42 ? 27.660 -5.381 -0.781 1.00 0.00 42 MET A N 11
ATOM 10639 C CA . MET A 1 42 ? 27.359 -6.471 0.161 1.00 0.00 42 MET A CA 11
ATOM 10640 C C . MET A 1 42 ? 28.189 -7.730 -0.170 1.00 0.00 42 MET A C 11
ATOM 10641 O O . MET A 1 42 ? 28.590 -8.469 0.733 1.00 0.00 42 MET A O 11
ATOM 10655 N N . ALA A 1 43 ? 28.491 -7.909 -1.472 1.00 0.00 43 ALA A N 11
ATOM 10656 C CA . ALA A 1 43 ? 29.340 -8.998 -1.963 1.00 0.00 43 ALA A CA 11
ATOM 10657 C C . ALA A 1 43 ? 30.772 -8.892 -1.407 1.00 0.00 43 ALA A C 11
ATOM 10658 O O . ALA A 1 43 ? 31.233 -9.795 -0.704 1.00 0.00 43 ALA A O 11
ATOM 10665 N N . GLU A 1 44 ? 31.452 -7.767 -1.688 1.00 0.00 44 GLU A N 11
ATOM 10666 C CA . GLU A 1 44 ? 32.869 -7.571 -1.306 1.00 0.00 44 GLU A CA 11
ATOM 10667 C C . GLU A 1 44 ? 33.052 -7.453 0.230 1.00 0.00 44 GLU A C 11
ATOM 10668 O O . GLU A 1 44 ? 34.110 -7.808 0.766 1.00 0.00 44 GLU A O 11
ATOM 10680 N N . ARG A 1 45 ? 31.999 -6.986 0.923 1.00 0.00 45 ARG A N 11
ATOM 10681 C CA . ARG A 1 45 ? 31.993 -6.822 2.392 1.00 0.00 45 ARG A CA 11
ATOM 10682 C C . ARG A 1 45 ? 31.795 -8.178 3.106 1.00 0.00 45 ARG A C 11
ATOM 10683 O O . ARG A 1 45 ? 32.318 -8.390 4.207 1.00 0.00 45 ARG A O 11
ATOM 10704 N N . ILE A 1 46 ? 31.030 -9.089 2.481 1.00 0.00 46 ILE A N 11
ATOM 10705 C CA . ILE A 1 46 ? 30.869 -10.482 2.968 1.00 0.00 46 ILE A CA 11
ATOM 10706 C C . ILE A 1 46 ? 32.054 -11.371 2.513 1.00 0.00 46 ILE A C 11
ATOM 10707 O O . ILE A 1 46 ? 32.382 -12.369 3.169 1.00 0.00 46 ILE A O 11
ATOM 10723 N N . ALA A 1 47 ? 32.723 -10.965 1.416 1.00 0.00 47 ALA A N 11
ATOM 10724 C CA . ALA A 1 47 ? 33.923 -11.655 0.901 1.00 0.00 47 ALA A CA 11
ATOM 10725 C C . ALA A 1 47 ? 35.063 -11.601 1.925 1.00 0.00 47 ALA A C 11
ATOM 10726 O O . ALA A 1 47 ? 35.603 -12.627 2.311 1.00 0.00 47 ALA A O 11
ATOM 10733 N N . LYS A 1 48 ? 35.391 -10.375 2.371 1.00 0.00 48 LYS A N 11
ATOM 10734 C CA . LYS A 1 48 ? 36.426 -10.142 3.399 1.00 0.00 48 LYS A CA 11
ATOM 10735 C C . LYS A 1 48 ? 36.013 -10.733 4.763 1.00 0.00 48 LYS A C 11
ATOM 10736 O O . LYS A 1 48 ? 36.864 -11.139 5.554 1.00 0.00 48 LYS A O 11
ATOM 10755 N N . SER A 1 49 ? 34.693 -10.789 5.008 1.00 0.00 49 SER A N 11
ATOM 10756 C CA . SER A 1 49 ? 34.119 -11.315 6.257 1.00 0.00 49 SER A CA 11
ATOM 10757 C C . SER A 1 49 ? 34.364 -12.837 6.391 1.00 0.00 49 SER A C 11
ATOM 10758 O O . SER A 1 49 ? 34.772 -13.319 7.449 1.00 0.00 49 SER A O 11
ATOM 10766 N N . LEU A 1 50 ? 34.128 -13.570 5.289 1.00 0.00 50 LEU A N 11
ATOM 10767 C CA . LEU A 1 50 ? 34.286 -15.040 5.233 1.00 0.00 50 LEU A CA 11
ATOM 10768 C C . LEU A 1 50 ? 35.675 -15.452 4.708 1.00 0.00 50 LEU A C 11
ATOM 10769 O O . LEU A 1 50 ? 36.022 -16.634 4.739 1.00 0.00 50 LEU A O 11
ATOM 10785 N N . GLY A 1 51 ? 36.456 -14.472 4.214 1.00 0.00 51 GLY A N 11
ATOM 10786 C CA . GLY A 1 51 ? 37.770 -14.733 3.612 1.00 0.00 51 GLY A CA 11
ATOM 10787 C C . GLY A 1 51 ? 37.687 -15.245 2.169 1.00 0.00 51 GLY A C 11
ATOM 10788 O O . GLY A 1 51 ? 38.713 -15.594 1.577 1.00 0.00 51 GLY A O 11
ATOM 10792 N N . LEU A 1 52 ? 36.463 -15.308 1.608 1.00 0.00 52 LEU A N 11
ATOM 10793 C CA . LEU A 1 52 ? 36.212 -15.778 0.227 1.00 0.00 52 LEU A CA 11
ATOM 10794 C C . LEU A 1 52 ? 36.431 -14.640 -0.799 1.00 0.00 52 LEU A C 11
ATOM 10795 O O . LEU A 1 52 ? 36.766 -13.507 -0.420 1.00 0.00 52 LEU A O 11
ATOM 10811 N N . GLN A 1 53 ? 36.246 -14.942 -2.103 1.00 0.00 53 GLN A N 11
ATOM 10812 C CA . GLN A 1 53 ? 36.512 -13.980 -3.202 1.00 0.00 53 GLN A CA 11
ATOM 10813 C C . GLN A 1 53 ? 35.261 -13.831 -4.091 1.00 0.00 53 GLN A C 11
ATOM 10814 O O . GLN A 1 53 ? 34.666 -14.834 -4.481 1.00 0.00 53 GLN A O 11
ATOM 10828 N N . VAL A 1 54 ? 34.884 -12.580 -4.426 1.00 0.00 54 VAL A N 11
ATOM 10829 C CA . VAL A 1 54 ? 33.739 -12.308 -5.314 1.00 0.00 54 VAL A CA 11
ATOM 10830 C C . VAL A 1 54 ? 34.160 -12.409 -6.785 1.00 0.00 54 VAL A C 11
ATOM 10831 O O . VAL A 1 54 ? 34.806 -11.497 -7.327 1.00 0.00 54 VAL A O 11
ATOM 10844 N N . ARG A 1 55 ? 33.820 -13.540 -7.405 1.00 0.00 55 ARG A N 11
ATOM 10845 C CA . ARG A 1 55 ? 33.918 -13.736 -8.856 1.00 0.00 55 ARG A CA 11
ATOM 10846 C C . ARG A 1 55 ? 32.486 -13.794 -9.424 1.00 0.00 55 ARG A C 11
ATOM 10847 O O . ARG A 1 55 ? 31.769 -14.773 -9.199 1.00 0.00 55 ARG A O 11
ATOM 10868 N N . LEU A 1 56 ? 32.056 -12.726 -10.117 1.00 0.00 56 LEU A N 11
ATOM 10869 C CA . LEU A 1 56 ? 30.705 -12.671 -10.703 1.00 0.00 56 LEU A CA 11
ATOM 10870 C C . LEU A 1 56 ? 30.636 -13.494 -12.011 1.00 0.00 56 LEU A C 11
ATOM 10871 O O . LEU A 1 56 ? 31.369 -13.235 -12.974 1.00 0.00 56 LEU A O 11
ATOM 10887 N N . GLU A 1 57 ? 29.795 -14.536 -11.985 1.00 0.00 57 GLU A N 11
ATOM 10888 C CA . GLU A 1 57 ? 29.465 -15.360 -13.151 1.00 0.00 57 GLU A CA 11
ATOM 10889 C C . GLU A 1 57 ? 28.082 -14.938 -13.666 1.00 0.00 57 GLU A C 11
ATOM 10890 O O . GLU A 1 57 ? 27.077 -15.162 -12.979 1.00 0.00 57 GLU A O 11
ATOM 10902 N N . GLY A 1 58 ? 28.040 -14.323 -14.864 1.00 0.00 58 GLY A N 11
ATOM 10903 C CA . GLY A 1 58 ? 26.792 -13.815 -15.438 1.00 0.00 58 GLY A CA 11
ATOM 10904 C C . GLY A 1 58 ? 26.190 -12.686 -14.597 1.00 0.00 58 GLY A C 11
ATOM 10905 O O . GLY A 1 58 ? 26.679 -11.554 -14.640 1.00 0.00 58 GLY A O 11
ATOM 10909 N N . ASP A 1 59 ? 25.142 -13.008 -13.808 1.00 0.00 59 ASP A N 11
ATOM 10910 C CA . ASP A 1 59 ? 24.471 -12.041 -12.905 1.00 0.00 59 ASP A CA 11
ATOM 10911 C C . ASP A 1 59 ? 24.582 -12.451 -11.434 1.00 0.00 59 ASP A C 11
ATOM 10912 O O . ASP A 1 59 ? 24.005 -11.790 -10.580 1.00 0.00 59 ASP A O 11
ATOM 10921 N N . THR A 1 60 ? 25.318 -13.530 -11.135 1.00 0.00 60 THR A N 11
ATOM 10922 C CA . THR A 1 60 ? 25.553 -13.975 -9.752 1.00 0.00 60 THR A CA 11
ATOM 10923 C C . THR A 1 60 ? 26.977 -13.601 -9.308 1.00 0.00 60 THR A C 11
ATOM 10924 O O . THR A 1 60 ? 27.945 -14.161 -9.821 1.00 0.00 60 THR A O 11
ATOM 10935 N N . PHE A 1 61 ? 27.097 -12.620 -8.377 1.00 0.00 61 PHE A N 11
ATOM 10936 C CA . PHE A 1 61 ? 28.360 -12.324 -7.675 1.00 0.00 61 PHE A CA 11
ATOM 10937 C C . PHE A 1 61 ? 28.710 -13.525 -6.770 1.00 0.00 61 PHE A C 11
ATOM 10938 O O . PHE A 1 61 ? 28.367 -13.540 -5.580 1.00 0.00 61 PHE A O 11
ATOM 10955 N N . LYS A 1 62 ? 29.324 -14.559 -7.377 1.00 0.00 62 LYS A N 11
ATOM 10956 C CA . LYS A 1 62 ? 29.642 -15.813 -6.688 1.00 0.00 62 LYS A CA 11
ATOM 10957 C C . LYS A 1 62 ? 30.835 -15.604 -5.740 1.00 0.00 62 LYS A C 11
ATOM 10958 O O . LYS A 1 62 ? 31.990 -15.558 -6.181 1.00 0.00 62 LYS A O 11
ATOM 10977 N N . ILE A 1 63 ? 30.532 -15.434 -4.439 1.00 0.00 63 ILE A N 11
ATOM 10978 C CA . ILE A 1 63 ? 31.546 -15.300 -3.390 1.00 0.00 63 ILE A CA 11
ATOM 10979 C C . ILE A 1 63 ? 32.059 -16.708 -3.023 1.00 0.00 63 ILE A C 11
ATOM 10980 O O . ILE A 1 63 ? 31.490 -17.404 -2.164 1.00 0.00 63 ILE A O 11
ATOM 10996 N N . GLU A 1 64 ? 33.092 -17.133 -3.754 1.00 0.00 64 GLU A N 11
ATOM 10997 C CA . GLU A 1 64 ? 33.714 -18.447 -3.617 1.00 0.00 64 GLU A CA 11
ATOM 10998 C C . GLU A 1 64 ? 35.237 -18.247 -3.430 1.00 0.00 64 GLU A C 11
ATOM 10999 O O . GLU A 1 64 ? 35.758 -18.552 -2.342 1.00 0.00 64 GLU A O 11
ATOM 11012 N N . MET A 1 1 ? 2.630 21.862 -27.770 1.00 0.00 1 MET A N 12
ATOM 11013 C CA . MET A 1 1 ? 1.850 20.987 -26.858 1.00 0.00 1 MET A CA 12
ATOM 11014 C C . MET A 1 1 ? 2.544 19.616 -26.764 1.00 0.00 1 MET A C 12
ATOM 11015 O O . MET A 1 1 ? 2.281 18.722 -27.586 1.00 0.00 1 MET A O 12
ATOM 11031 N N . GLY A 1 2 ? 3.454 19.481 -25.782 1.00 0.00 2 GLY A N 12
ATOM 11032 C CA . GLY A 1 2 ? 4.325 18.305 -25.658 1.00 0.00 2 GLY A CA 12
ATOM 11033 C C . GLY A 1 2 ? 3.614 17.050 -25.156 1.00 0.00 2 GLY A C 12
ATOM 11034 O O . GLY A 1 2 ? 2.530 17.135 -24.542 1.00 0.00 2 GLY A O 12
ATOM 11038 N N . SER A 1 3 ? 4.233 15.882 -25.425 1.00 0.00 3 SER A N 12
ATOM 11039 C CA . SER A 1 3 ? 3.724 14.568 -24.993 1.00 0.00 3 SER A CA 12
ATOM 11040 C C . SER A 1 3 ? 3.730 14.459 -23.455 1.00 0.00 3 SER A C 12
ATOM 11041 O O . SER A 1 3 ? 4.769 14.664 -22.811 1.00 0.00 3 SER A O 12
ATOM 11049 N N . SER A 1 4 ? 2.559 14.143 -22.880 1.00 0.00 4 SER A N 12
ATOM 11050 C CA . SER A 1 4 ? 2.359 14.087 -21.430 1.00 0.00 4 SER A CA 12
ATOM 11051 C C . SER A 1 4 ? 1.721 12.744 -21.021 1.00 0.00 4 SER A C 12
ATOM 11052 O O . SER A 1 4 ? 2.213 12.087 -20.096 1.00 0.00 4 SER A O 12
ATOM 11060 N N . HIS A 1 5 ? 0.640 12.314 -21.720 1.00 0.00 5 HIS A N 12
ATOM 11061 C CA . HIS A 1 5 ? -0.094 11.077 -21.350 1.00 0.00 5 HIS A CA 12
ATOM 11062 C C . HIS A 1 5 ? 0.534 9.811 -21.997 1.00 0.00 5 HIS A C 12
ATOM 11063 O O . HIS A 1 5 ? 0.120 9.350 -23.066 1.00 0.00 5 HIS A O 12
ATOM 11078 N N . HIS A 1 6 ? 1.583 9.295 -21.320 1.00 0.00 6 HIS A N 12
ATOM 11079 C CA . HIS A 1 6 ? 2.241 8.003 -21.624 1.00 0.00 6 HIS A CA 12
ATOM 11080 C C . HIS A 1 6 ? 3.110 7.596 -20.420 1.00 0.00 6 HIS A C 12
ATOM 11081 O O . HIS A 1 6 ? 3.638 8.460 -19.715 1.00 0.00 6 HIS A O 12
ATOM 11096 N N . HIS A 1 7 ? 3.227 6.276 -20.173 1.00 0.00 7 HIS A N 12
ATOM 11097 C CA . HIS A 1 7 ? 4.097 5.713 -19.112 1.00 0.00 7 HIS A CA 12
ATOM 11098 C C . HIS A 1 7 ? 4.863 4.497 -19.661 1.00 0.00 7 HIS A C 12
ATOM 11099 O O . HIS A 1 7 ? 4.425 3.874 -20.638 1.00 0.00 7 HIS A O 12
ATOM 11114 N N . HIS A 1 8 ? 6.007 4.155 -19.027 1.00 0.00 8 HIS A N 12
ATOM 11115 C CA . HIS A 1 8 ? 6.816 2.982 -19.432 1.00 0.00 8 HIS A CA 12
ATOM 11116 C C . HIS A 1 8 ? 6.367 1.711 -18.679 1.00 0.00 8 HIS A C 12
ATOM 11117 O O . HIS A 1 8 ? 7.129 1.103 -17.930 1.00 0.00 8 HIS A O 12
ATOM 11132 N N . HIS A 1 9 ? 5.086 1.336 -18.882 1.00 0.00 9 HIS A N 12
ATOM 11133 C CA . HIS A 1 9 ? 4.473 0.120 -18.306 1.00 0.00 9 HIS A CA 12
ATOM 11134 C C . HIS A 1 9 ? 3.441 -0.455 -19.300 1.00 0.00 9 HIS A C 12
ATOM 11135 O O . HIS A 1 9 ? 2.281 -0.021 -19.326 1.00 0.00 9 HIS A O 12
ATOM 11150 N N . HIS A 1 10 ? 3.914 -1.389 -20.147 1.00 0.00 10 HIS A N 12
ATOM 11151 C CA . HIS A 1 10 ? 3.093 -2.155 -21.108 1.00 0.00 10 HIS A CA 12
ATOM 11152 C C . HIS A 1 10 ? 3.947 -3.293 -21.688 1.00 0.00 10 HIS A C 12
ATOM 11153 O O . HIS A 1 10 ? 3.483 -4.431 -21.820 1.00 0.00 10 HIS A O 12
ATOM 11168 N N . SER A 1 11 ? 5.200 -2.954 -22.039 1.00 0.00 11 SER A N 12
ATOM 11169 C CA . SER A 1 11 ? 6.176 -3.914 -22.573 1.00 0.00 11 SER A CA 12
ATOM 11170 C C . SER A 1 11 ? 6.790 -4.777 -21.446 1.00 0.00 11 SER A C 12
ATOM 11171 O O . SER A 1 11 ? 6.768 -4.397 -20.266 1.00 0.00 11 SER A O 12
ATOM 11179 N N . SER A 1 12 ? 7.341 -5.937 -21.839 1.00 0.00 12 SER A N 12
ATOM 11180 C CA . SER A 1 12 ? 7.936 -6.919 -20.918 1.00 0.00 12 SER A CA 12
ATOM 11181 C C . SER A 1 12 ? 9.256 -6.393 -20.306 1.00 0.00 12 SER A C 12
ATOM 11182 O O . SER A 1 12 ? 9.925 -5.526 -20.884 1.00 0.00 12 SER A O 12
ATOM 11190 N N . GLY A 1 13 ? 9.611 -6.928 -19.124 1.00 0.00 13 GLY A N 12
ATOM 11191 C CA . GLY A 1 13 ? 10.820 -6.525 -18.391 1.00 0.00 13 GLY A CA 12
ATOM 11192 C C . GLY A 1 13 ? 10.567 -5.369 -17.430 1.00 0.00 13 GLY A C 12
ATOM 11193 O O . GLY A 1 13 ? 11.231 -5.254 -16.391 1.00 0.00 13 GLY A O 12
ATOM 11197 N N . LEU A 1 14 ? 9.579 -4.514 -17.775 1.00 0.00 14 LEU A N 12
ATOM 11198 C CA . LEU A 1 14 ? 9.089 -3.441 -16.894 1.00 0.00 14 LEU A CA 12
ATOM 11199 C C . LEU A 1 14 ? 8.277 -4.051 -15.730 1.00 0.00 14 LEU A C 12
ATOM 11200 O O . LEU A 1 14 ? 7.990 -3.380 -14.739 1.00 0.00 14 LEU A O 12
ATOM 11216 N N . VAL A 1 15 ? 7.905 -5.336 -15.898 1.00 0.00 15 VAL A N 12
ATOM 11217 C CA . VAL A 1 15 ? 7.322 -6.186 -14.851 1.00 0.00 15 VAL A CA 12
ATOM 11218 C C . VAL A 1 15 ? 8.261 -7.400 -14.584 1.00 0.00 15 VAL A C 12
ATOM 11219 O O . VAL A 1 15 ? 8.134 -8.445 -15.228 1.00 0.00 15 VAL A O 12
ATOM 11232 N N . PRO A 1 16 ? 9.283 -7.251 -13.678 1.00 0.00 16 PRO A N 12
ATOM 11233 C CA . PRO A 1 16 ? 10.178 -8.369 -13.297 1.00 0.00 16 PRO A CA 12
ATOM 11234 C C . PRO A 1 16 ? 9.537 -9.292 -12.231 1.00 0.00 16 PRO A C 12
ATOM 11235 O O . PRO A 1 16 ? 8.665 -8.858 -11.461 1.00 0.00 16 PRO A O 12
ATOM 11246 N N . ARG A 1 17 ? 9.987 -10.558 -12.196 1.00 0.00 17 ARG A N 12
ATOM 11247 C CA . ARG A 1 17 ? 9.454 -11.594 -11.283 1.00 0.00 17 ARG A CA 12
ATOM 11248 C C . ARG A 1 17 ? 10.440 -12.778 -11.222 1.00 0.00 17 ARG A C 12
ATOM 11249 O O . ARG A 1 17 ? 11.076 -13.112 -12.233 1.00 0.00 17 ARG A O 12
ATOM 11270 N N . GLY A 1 18 ? 10.564 -13.396 -10.031 1.00 0.00 18 GLY A N 12
ATOM 11271 C CA . GLY A 1 18 ? 11.527 -14.477 -9.792 1.00 0.00 18 GLY A CA 12
ATOM 11272 C C . GLY A 1 18 ? 12.892 -13.928 -9.384 1.00 0.00 18 GLY A C 12
ATOM 11273 O O . GLY A 1 18 ? 13.410 -14.238 -8.303 1.00 0.00 18 GLY A O 12
ATOM 11277 N N . SER A 1 19 ? 13.467 -13.111 -10.274 1.00 0.00 19 SER A N 12
ATOM 11278 C CA . SER A 1 19 ? 14.714 -12.372 -10.038 1.00 0.00 19 SER A CA 12
ATOM 11279 C C . SER A 1 19 ? 14.457 -10.875 -10.249 1.00 0.00 19 SER A C 12
ATOM 11280 O O . SER A 1 19 ? 13.586 -10.493 -11.050 1.00 0.00 19 SER A O 12
ATOM 11288 N N . HIS A 1 20 ? 15.202 -10.029 -9.516 1.00 0.00 20 HIS A N 12
ATOM 11289 C CA . HIS A 1 20 ? 15.033 -8.568 -9.571 1.00 0.00 20 HIS A CA 12
ATOM 11290 C C . HIS A 1 20 ? 15.659 -8.009 -10.865 1.00 0.00 20 HIS A C 12
ATOM 11291 O O . HIS A 1 20 ? 14.948 -7.494 -11.739 1.00 0.00 20 HIS A O 12
ATOM 11306 N N . MET A 1 21 ? 16.999 -8.152 -10.968 1.00 0.00 21 MET A N 12
ATOM 11307 C CA . MET A 1 21 ? 17.809 -7.660 -12.116 1.00 0.00 21 MET A CA 12
ATOM 11308 C C . MET A 1 21 ? 19.281 -8.099 -11.958 1.00 0.00 21 MET A C 12
ATOM 11309 O O . MET A 1 21 ? 19.987 -8.334 -12.947 1.00 0.00 21 MET A O 12
ATOM 11323 N N . LYS A 1 22 ? 19.732 -8.201 -10.698 1.00 0.00 22 LYS A N 12
ATOM 11324 C CA . LYS A 1 22 ? 21.100 -8.624 -10.344 1.00 0.00 22 LYS A CA 12
ATOM 11325 C C . LYS A 1 22 ? 21.026 -9.638 -9.186 1.00 0.00 22 LYS A C 12
ATOM 11326 O O . LYS A 1 22 ? 19.967 -9.776 -8.571 1.00 0.00 22 LYS A O 12
ATOM 11345 N N . THR A 1 23 ? 22.138 -10.358 -8.908 1.00 0.00 23 THR A N 12
ATOM 11346 C CA . THR A 1 23 ? 22.183 -11.396 -7.857 1.00 0.00 23 THR A CA 12
ATOM 11347 C C . THR A 1 23 ? 23.572 -11.449 -7.175 1.00 0.00 23 THR A C 12
ATOM 11348 O O . THR A 1 23 ? 24.581 -11.109 -7.787 1.00 0.00 23 THR A O 12
ATOM 11359 N N . VAL A 1 24 ? 23.583 -11.852 -5.888 1.00 0.00 24 VAL A N 12
ATOM 11360 C CA . VAL A 1 24 ? 24.800 -12.190 -5.115 1.00 0.00 24 VAL A CA 12
ATOM 11361 C C . VAL A 1 24 ? 24.673 -13.643 -4.631 1.00 0.00 24 VAL A C 12
ATOM 11362 O O . VAL A 1 24 ? 23.748 -13.952 -3.876 1.00 0.00 24 VAL A O 12
ATOM 11375 N N . GL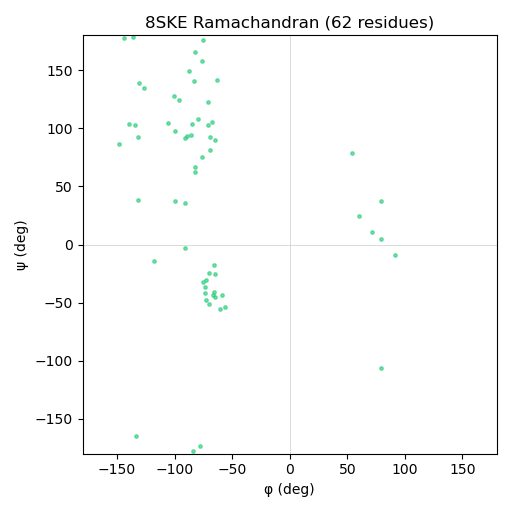U A 1 25 ? 25.572 -14.539 -5.067 1.00 0.00 25 GLU A N 12
ATOM 11376 C CA . GLU A 1 25 ? 25.584 -15.928 -4.574 1.00 0.00 25 GLU A CA 12
ATOM 11377 C C . GLU A 1 25 ? 26.683 -16.091 -3.511 1.00 0.00 25 GLU A C 12
ATOM 11378 O O . GLU A 1 25 ? 27.818 -15.665 -3.718 1.00 0.00 25 GLU A O 12
ATOM 11390 N N . VAL A 1 26 ? 26.316 -16.677 -2.368 1.00 0.00 26 VAL A N 12
ATOM 11391 C CA . VAL A 1 26 ? 27.261 -17.062 -1.308 1.00 0.00 26 VAL A CA 12
ATOM 11392 C C . VAL A 1 26 ? 26.674 -18.252 -0.523 1.00 0.00 26 VAL A C 12
ATOM 11393 O O . VAL A 1 26 ? 25.460 -18.295 -0.286 1.00 0.00 26 VAL A O 12
ATOM 11406 N N . ASN A 1 27 ? 27.554 -19.225 -0.168 1.00 0.00 27 ASN A N 12
ATOM 11407 C CA . ASN A 1 27 ? 27.168 -20.507 0.478 1.00 0.00 27 ASN A CA 12
ATOM 11408 C C . ASN A 1 27 ? 26.242 -21.316 -0.477 1.00 0.00 27 ASN A C 12
ATOM 11409 O O . ASN A 1 27 ? 25.460 -22.171 -0.055 1.00 0.00 27 ASN A O 12
ATOM 11420 N N . GLY A 1 28 ? 26.390 -21.048 -1.798 1.00 0.00 28 GLY A N 12
ATOM 11421 C CA . GLY A 1 28 ? 25.533 -21.636 -2.841 1.00 0.00 28 GLY A CA 12
ATOM 11422 C C . GLY A 1 28 ? 24.207 -20.889 -3.018 1.00 0.00 28 GLY A C 12
ATOM 11423 O O . GLY A 1 28 ? 23.553 -21.006 -4.067 1.00 0.00 28 GLY A O 12
ATOM 11427 N N . VAL A 1 29 ? 23.824 -20.108 -1.991 1.00 0.00 29 VAL A N 12
ATOM 11428 C CA . VAL A 1 29 ? 22.525 -19.431 -1.910 1.00 0.00 29 VAL A CA 12
ATOM 11429 C C . VAL A 1 29 ? 22.579 -18.105 -2.687 1.00 0.00 29 VAL A C 12
ATOM 11430 O O . VAL A 1 29 ? 23.389 -17.230 -2.386 1.00 0.00 29 VAL A O 12
ATOM 11443 N N . LYS A 1 30 ? 21.732 -17.993 -3.707 1.00 0.00 30 LYS A N 12
ATOM 11444 C CA . LYS A 1 30 ? 21.578 -16.775 -4.514 1.00 0.00 30 LYS A CA 12
ATOM 11445 C C . LYS A 1 30 ? 20.595 -15.789 -3.848 1.00 0.00 30 LYS A C 12
ATOM 11446 O O . LYS A 1 30 ? 19.546 -16.187 -3.337 1.00 0.00 30 LYS A O 12
ATOM 11465 N N . TYR A 1 31 ? 20.979 -14.500 -3.852 1.00 0.00 31 TYR A N 12
ATOM 11466 C CA . TYR A 1 31 ? 20.203 -13.389 -3.277 1.00 0.00 31 TYR A CA 12
ATOM 11467 C C . TYR A 1 31 ? 20.001 -12.327 -4.367 1.00 0.00 31 TYR A C 12
ATOM 11468 O O . TYR A 1 31 ? 20.931 -11.559 -4.668 1.00 0.00 31 TYR A O 12
ATOM 11486 N N . ASP A 1 32 ? 18.806 -12.302 -4.990 1.00 0.00 32 ASP A N 12
ATOM 11487 C CA . ASP A 1 32 ? 18.505 -11.325 -6.054 1.00 0.00 32 ASP A CA 12
ATOM 11488 C C . ASP A 1 32 ? 18.372 -9.914 -5.439 1.00 0.00 32 ASP A C 12
ATOM 11489 O O . ASP A 1 32 ? 17.555 -9.682 -4.539 1.00 0.00 32 ASP A O 12
ATOM 11498 N N . PHE A 1 33 ? 19.227 -8.986 -5.899 1.00 0.00 33 PHE A N 12
ATOM 11499 C CA . PHE A 1 33 ? 19.398 -7.662 -5.279 1.00 0.00 33 PHE A CA 12
ATOM 11500 C C . PHE A 1 33 ? 18.700 -6.568 -6.098 1.00 0.00 33 PHE A C 12
ATOM 11501 O O . PHE A 1 33 ? 18.510 -6.712 -7.316 1.00 0.00 33 PHE A O 12
ATOM 11518 N N . ASP A 1 34 ? 18.351 -5.465 -5.404 1.00 0.00 34 ASP A N 12
ATOM 11519 C CA . ASP A 1 34 ? 17.679 -4.307 -6.014 1.00 0.00 34 ASP A CA 12
ATOM 11520 C C . ASP A 1 34 ? 18.614 -3.603 -7.009 1.00 0.00 34 ASP A C 12
ATOM 11521 O O . ASP A 1 34 ? 18.254 -3.397 -8.174 1.00 0.00 34 ASP A O 12
ATOM 11530 N N . ASN A 1 35 ? 19.821 -3.258 -6.538 1.00 0.00 35 ASN A N 12
ATOM 11531 C CA . ASN A 1 35 ? 20.800 -2.464 -7.306 1.00 0.00 35 ASN A CA 12
ATOM 11532 C C . ASN A 1 35 ? 22.079 -3.293 -7.565 1.00 0.00 35 ASN A C 12
ATOM 11533 O O . ASN A 1 35 ? 22.509 -4.030 -6.674 1.00 0.00 35 ASN A O 12
ATOM 11544 N N . PRO A 1 36 ? 22.710 -3.180 -8.783 1.00 0.00 36 PRO A N 12
ATOM 11545 C CA . PRO A 1 36 ? 23.966 -3.907 -9.116 1.00 0.00 36 PRO A CA 12
ATOM 11546 C C . PRO A 1 36 ? 25.187 -3.420 -8.300 1.00 0.00 36 PRO A C 12
ATOM 11547 O O . PRO A 1 36 ? 26.095 -4.211 -8.010 1.00 0.00 36 PRO A O 12
ATOM 11558 N N . GLU A 1 37 ? 25.192 -2.123 -7.941 1.00 0.00 37 GLU A N 12
ATOM 11559 C CA . GLU A 1 37 ? 26.267 -1.504 -7.134 1.00 0.00 37 GLU A CA 12
ATOM 11560 C C . GLU A 1 37 ? 26.206 -2.003 -5.681 1.00 0.00 37 GLU A C 12
ATOM 11561 O O . GLU A 1 37 ? 27.224 -2.355 -5.088 1.00 0.00 37 GLU A O 12
ATOM 11573 N N . GLN A 1 38 ? 24.982 -2.025 -5.128 1.00 0.00 38 GLN A N 12
ATOM 11574 C CA . GLN A 1 38 ? 24.713 -2.525 -3.766 1.00 0.00 38 GLN A CA 12
ATOM 11575 C C . GLN A 1 38 ? 24.919 -4.049 -3.686 1.00 0.00 38 GLN A C 12
ATOM 11576 O O . GLN A 1 38 ? 25.232 -4.584 -2.618 1.00 0.00 38 GLN A O 12
ATOM 11590 N N . ALA A 1 39 ? 24.711 -4.731 -4.829 1.00 0.00 39 ALA A N 12
ATOM 11591 C CA . ALA A 1 39 ? 24.990 -6.169 -4.976 1.00 0.00 39 ALA A CA 12
ATOM 11592 C C . ALA A 1 39 ? 26.504 -6.429 -4.911 1.00 0.00 39 ALA A C 12
ATOM 11593 O O . ALA A 1 39 ? 26.952 -7.377 -4.260 1.00 0.00 39 ALA A O 12
ATOM 11600 N N . ARG A 1 40 ? 27.275 -5.564 -5.598 1.00 0.00 40 ARG A N 12
ATOM 11601 C CA . ARG A 1 40 ? 28.748 -5.584 -5.548 1.00 0.00 40 ARG A CA 12
ATOM 11602 C C . ARG A 1 40 ? 29.237 -5.403 -4.102 1.00 0.00 40 ARG A C 12
ATOM 11603 O O . ARG A 1 40 ? 30.019 -6.201 -3.596 1.00 0.00 40 ARG A O 12
ATOM 11624 N N . GLU A 1 41 ? 28.729 -4.346 -3.451 1.00 0.00 41 GLU A N 12
ATOM 11625 C CA . GLU A 1 41 ? 29.165 -3.931 -2.113 1.00 0.00 41 GLU A CA 12
ATOM 11626 C C . GLU A 1 41 ? 28.840 -5.001 -1.061 1.00 0.00 41 GLU A C 12
ATOM 11627 O O . GLU A 1 41 ? 29.682 -5.283 -0.212 1.00 0.00 41 GLU A O 12
ATOM 11639 N N . MET A 1 42 ? 27.632 -5.620 -1.143 1.00 0.00 42 MET A N 12
ATOM 11640 C CA . MET A 1 42 ? 27.253 -6.738 -0.243 1.00 0.00 42 MET A CA 12
ATOM 11641 C C . MET A 1 42 ? 28.248 -7.896 -0.406 1.00 0.00 42 MET A C 12
ATOM 11642 O O . MET A 1 42 ? 28.757 -8.439 0.578 1.00 0.00 42 MET A O 12
ATOM 11656 N N . ALA A 1 43 ? 28.515 -8.230 -1.679 1.00 0.00 43 ALA A N 12
ATOM 11657 C CA . ALA A 1 43 ? 29.414 -9.315 -2.071 1.00 0.00 43 ALA A CA 12
ATOM 11658 C C . ALA A 1 43 ? 30.815 -9.134 -1.475 1.00 0.00 43 ALA A C 12
ATOM 11659 O O . ALA A 1 43 ? 31.377 -10.073 -0.916 1.00 0.00 43 ALA A O 12
ATOM 11666 N N . GLU A 1 44 ? 31.348 -7.910 -1.569 1.00 0.00 44 GLU A N 12
ATOM 11667 C CA . GLU A 1 44 ? 32.714 -7.589 -1.114 1.00 0.00 44 GLU A CA 12
ATOM 11668 C C . GLU A 1 44 ? 32.816 -7.582 0.428 1.00 0.00 44 GLU A C 12
ATOM 11669 O O . GLU A 1 44 ? 33.848 -7.968 0.982 1.00 0.00 44 GLU A O 12
ATOM 11681 N N . ARG A 1 45 ? 31.730 -7.165 1.109 1.00 0.00 45 ARG A N 12
ATOM 11682 C CA . ARG A 1 45 ? 31.680 -7.114 2.589 1.00 0.00 45 ARG A CA 12
ATOM 11683 C C . ARG A 1 45 ? 31.581 -8.524 3.190 1.00 0.00 45 ARG A C 12
ATOM 11684 O O . ARG A 1 45 ? 32.149 -8.795 4.252 1.00 0.00 45 ARG A O 12
ATOM 11705 N N . ILE A 1 46 ? 30.860 -9.420 2.499 1.00 0.00 46 ILE A N 12
ATOM 11706 C CA . ILE A 1 46 ? 30.765 -10.840 2.885 1.00 0.00 46 ILE A CA 12
ATOM 11707 C C . ILE A 1 46 ? 32.072 -11.580 2.496 1.00 0.00 46 ILE A C 12
ATOM 11708 O O . ILE A 1 46 ? 32.508 -12.496 3.201 1.00 0.00 46 ILE A O 12
ATOM 11724 N N . ALA A 1 47 ? 32.709 -11.131 1.391 1.00 0.00 47 ALA A N 12
ATOM 11725 C CA . ALA A 1 47 ? 33.977 -11.709 0.888 1.00 0.00 47 ALA A CA 12
ATOM 11726 C C . ALA A 1 47 ? 35.098 -11.556 1.916 1.00 0.00 47 ALA A C 12
ATOM 11727 O O . ALA A 1 47 ? 35.758 -12.532 2.265 1.00 0.00 47 ALA A O 12
ATOM 11734 N N . LYS A 1 48 ? 35.267 -10.327 2.426 1.00 0.00 48 LYS A N 12
ATOM 11735 C CA . LYS A 1 48 ? 36.291 -10.010 3.442 1.00 0.00 48 LYS A CA 12
ATOM 11736 C C . LYS A 1 48 ? 35.955 -10.682 4.794 1.00 0.00 48 LYS A C 12
ATOM 11737 O O . LYS A 1 48 ? 36.857 -11.069 5.546 1.00 0.00 48 LYS A O 12
ATOM 11756 N N . SER A 1 49 ? 34.642 -10.855 5.056 1.00 0.00 49 SER A N 12
ATOM 11757 C CA . SER A 1 49 ? 34.133 -11.475 6.290 1.00 0.00 49 SER A CA 12
ATOM 11758 C C . SER A 1 49 ? 34.475 -12.980 6.328 1.00 0.00 49 SER A C 12
ATOM 11759 O O . SER A 1 49 ? 34.775 -13.527 7.391 1.00 0.00 49 SER A O 12
ATOM 11767 N N . LEU A 1 50 ? 34.445 -13.631 5.151 1.00 0.00 50 LEU A N 12
ATOM 11768 C CA . LEU A 1 50 ? 34.766 -15.070 5.012 1.00 0.00 50 LEU A CA 12
ATOM 11769 C C . LEU A 1 50 ? 36.248 -15.283 4.649 1.00 0.00 50 LEU A C 12
ATOM 11770 O O . LEU A 1 50 ? 36.776 -16.383 4.833 1.00 0.00 50 LEU A O 12
ATOM 11786 N N . GLY A 1 51 ? 36.907 -14.234 4.132 1.00 0.00 51 GLY A N 12
ATOM 11787 C CA . GLY A 1 51 ? 38.278 -14.330 3.609 1.00 0.00 51 GLY A CA 12
ATOM 11788 C C . GLY A 1 51 ? 38.323 -14.687 2.120 1.00 0.00 51 GLY A C 12
ATOM 11789 O O . GLY A 1 51 ? 39.407 -14.748 1.526 1.00 0.00 51 GLY A O 12
ATOM 11793 N N . LEU A 1 52 ? 37.137 -14.935 1.524 1.00 0.00 52 LEU A N 12
ATOM 11794 C CA . LEU A 1 52 ? 36.975 -15.267 0.093 1.00 0.00 52 LEU A CA 12
ATOM 11795 C C . LEU A 1 52 ? 37.039 -14.001 -0.794 1.00 0.00 52 LEU A C 12
ATOM 11796 O O . LEU A 1 52 ? 37.288 -12.893 -0.304 1.00 0.00 52 LEU A O 12
ATOM 11812 N N . GLN A 1 53 ? 36.825 -14.183 -2.107 1.00 0.00 53 GLN A N 12
ATOM 11813 C CA . GLN A 1 53 ? 36.800 -13.080 -3.087 1.00 0.00 53 GLN A CA 12
ATOM 11814 C C . GLN A 1 53 ? 35.632 -13.280 -4.059 1.00 0.00 53 GLN A C 12
ATOM 11815 O O . GLN A 1 53 ? 35.207 -14.405 -4.302 1.00 0.00 53 GLN A O 12
ATOM 11829 N N . VAL A 1 54 ? 35.116 -12.184 -4.618 1.00 0.00 54 VAL A N 12
ATOM 11830 C CA . VAL A 1 54 ? 33.899 -12.212 -5.442 1.00 0.00 54 VAL A CA 12
ATOM 11831 C C . VAL A 1 54 ? 34.207 -12.548 -6.920 1.00 0.00 54 VAL A C 12
ATOM 11832 O O . VAL A 1 54 ? 34.852 -11.768 -7.630 1.00 0.00 54 VAL A O 12
ATOM 11845 N N . ARG A 1 55 ? 33.774 -13.745 -7.337 1.00 0.00 55 ARG A N 12
ATOM 11846 C CA . ARG A 1 55 ? 33.709 -14.168 -8.748 1.00 0.00 55 ARG A CA 12
ATOM 11847 C C . ARG A 1 55 ? 32.337 -13.776 -9.342 1.00 0.00 55 ARG A C 12
ATOM 11848 O O . ARG A 1 55 ? 31.336 -14.458 -9.111 1.00 0.00 55 ARG A O 12
ATOM 11869 N N . LEU A 1 56 ? 32.283 -12.642 -10.062 1.00 0.00 56 LEU A N 12
ATOM 11870 C CA . LEU A 1 56 ? 31.100 -12.286 -10.860 1.00 0.00 56 LEU A CA 12
ATOM 11871 C C . LEU A 1 56 ? 31.037 -13.224 -12.084 1.00 0.00 56 LEU A C 12
ATOM 11872 O O . LEU A 1 56 ? 31.809 -13.079 -13.044 1.00 0.00 56 LEU A O 12
ATOM 11888 N N . GLU A 1 57 ? 30.157 -14.222 -11.998 1.00 0.00 57 GLU A N 12
ATOM 11889 C CA . GLU A 1 57 ? 29.946 -15.225 -13.046 1.00 0.00 57 GLU A CA 12
ATOM 11890 C C . GLU A 1 57 ? 28.477 -15.157 -13.498 1.00 0.00 57 GLU A C 12
ATOM 11891 O O . GLU A 1 57 ? 27.567 -15.358 -12.684 1.00 0.00 57 GLU A O 12
ATOM 11903 N N . GLY A 1 58 ? 28.262 -14.857 -14.790 1.00 0.00 58 GLY A N 12
ATOM 11904 C CA . GLY A 1 58 ? 26.928 -14.579 -15.317 1.00 0.00 58 GLY A CA 12
ATOM 11905 C C . GLY A 1 58 ? 26.394 -13.249 -14.789 1.00 0.00 58 GLY A C 12
ATOM 11906 O O . GLY A 1 58 ? 26.903 -12.183 -15.161 1.00 0.00 58 GLY A O 12
ATOM 11910 N N . ASP A 1 59 ? 25.392 -13.309 -13.898 1.00 0.00 59 ASP A N 12
ATOM 11911 C CA . ASP A 1 59 ? 24.852 -12.118 -13.199 1.00 0.00 59 ASP A CA 12
ATOM 11912 C C . ASP A 1 59 ? 25.017 -12.270 -11.670 1.00 0.00 59 ASP A C 12
ATOM 11913 O O . ASP A 1 59 ? 24.736 -11.334 -10.911 1.00 0.00 59 ASP A O 12
ATOM 11922 N N . THR A 1 60 ? 25.475 -13.460 -11.231 1.00 0.00 60 THR A N 12
ATOM 11923 C CA . THR A 1 60 ? 25.616 -13.793 -9.812 1.00 0.00 60 THR A CA 12
ATOM 11924 C C . THR A 1 60 ? 27.032 -13.434 -9.316 1.00 0.00 60 THR A C 12
ATOM 11925 O O . THR A 1 60 ? 28.034 -13.886 -9.894 1.00 0.00 60 THR A O 12
ATOM 11936 N N . PHE A 1 61 ? 27.103 -12.589 -8.276 1.00 0.00 61 PHE A N 12
ATOM 11937 C CA . PHE A 1 61 ? 28.349 -12.297 -7.558 1.00 0.00 61 PHE A CA 12
ATOM 11938 C C . PHE A 1 61 ? 28.680 -13.487 -6.619 1.00 0.00 61 PHE A C 12
ATOM 11939 O O . PHE A 1 61 ? 28.371 -13.451 -5.424 1.00 0.00 61 PHE A O 12
ATOM 11956 N N . LYS A 1 62 ? 29.235 -14.563 -7.214 1.00 0.00 62 LYS A N 12
ATOM 11957 C CA . LYS A 1 62 ? 29.604 -15.803 -6.497 1.00 0.00 62 LYS A CA 12
ATOM 11958 C C . LYS A 1 62 ? 30.863 -15.567 -5.641 1.00 0.00 62 LYS A C 12
ATOM 11959 O O . LYS A 1 62 ? 31.966 -15.483 -6.173 1.00 0.00 62 LYS A O 12
ATOM 11978 N N . ILE A 1 63 ? 30.685 -15.458 -4.324 1.00 0.00 63 ILE A N 12
ATOM 11979 C CA . ILE A 1 63 ? 31.784 -15.198 -3.385 1.00 0.00 63 ILE A CA 12
ATOM 11980 C C . ILE A 1 63 ? 32.607 -16.488 -3.165 1.00 0.00 63 ILE A C 12
ATOM 11981 O O . ILE A 1 63 ? 32.289 -17.319 -2.302 1.00 0.00 63 ILE A O 12
ATOM 11997 N N . GLU A 1 64 ? 33.629 -16.664 -4.020 1.00 0.00 64 GLU A N 12
ATOM 11998 C CA . GLU A 1 64 ? 34.493 -17.853 -4.067 1.00 0.00 64 GLU A CA 12
ATOM 11999 C C . GLU A 1 64 ? 35.968 -17.384 -4.214 1.00 0.00 64 GLU A C 12
ATOM 12000 O O . GLU A 1 64 ? 36.425 -17.133 -5.357 1.00 0.00 64 GLU A O 12
ATOM 12013 N N . MET A 1 1 ? 19.547 -32.771 -27.369 1.00 0.00 1 MET A N 13
ATOM 12014 C CA . MET A 1 1 ? 19.101 -31.365 -27.481 1.00 0.00 1 MET A CA 13
ATOM 12015 C C . MET A 1 1 ? 19.440 -30.820 -28.884 1.00 0.00 1 MET A C 13
ATOM 12016 O O . MET A 1 1 ? 20.614 -30.581 -29.196 1.00 0.00 1 MET A O 13
ATOM 12032 N N . GLY A 1 2 ? 18.406 -30.668 -29.722 1.00 0.00 2 GLY A N 13
ATOM 12033 C CA . GLY A 1 2 ? 18.544 -30.121 -31.067 1.00 0.00 2 GLY A CA 13
ATOM 12034 C C . GLY A 1 2 ? 17.179 -29.794 -31.659 1.00 0.00 2 GLY A C 13
ATOM 12035 O O . GLY A 1 2 ? 16.256 -30.613 -31.556 1.00 0.00 2 GLY A O 13
ATOM 12039 N N . SER A 1 3 ? 17.039 -28.596 -32.264 1.00 0.00 3 SER A N 13
ATOM 12040 C CA . SER A 1 3 ? 15.762 -28.135 -32.832 1.00 0.00 3 SER A CA 13
ATOM 12041 C C . SER A 1 3 ? 15.505 -28.785 -34.215 1.00 0.00 3 SER A C 13
ATOM 12042 O O . SER A 1 3 ? 14.772 -29.785 -34.296 1.00 0.00 3 SER A O 13
ATOM 12050 N N . SER A 1 4 ? 16.144 -28.242 -35.279 1.00 0.00 4 SER A N 13
ATOM 12051 C CA . SER A 1 4 ? 15.935 -28.685 -36.670 1.00 0.00 4 SER A CA 13
ATOM 12052 C C . SER A 1 4 ? 16.812 -27.860 -37.627 1.00 0.00 4 SER A C 13
ATOM 12053 O O . SER A 1 4 ? 16.982 -26.646 -37.437 1.00 0.00 4 SER A O 13
ATOM 12061 N N . HIS A 1 5 ? 17.370 -28.527 -38.658 1.00 0.00 5 HIS A N 13
ATOM 12062 C CA . HIS A 1 5 ? 17.980 -27.839 -39.822 1.00 0.00 5 HIS A CA 13
ATOM 12063 C C . HIS A 1 5 ? 16.926 -27.641 -40.939 1.00 0.00 5 HIS A C 13
ATOM 12064 O O . HIS A 1 5 ? 17.150 -26.892 -41.890 1.00 0.00 5 HIS A O 13
ATOM 12079 N N . HIS A 1 6 ? 15.760 -28.317 -40.795 1.00 0.00 6 HIS A N 13
ATOM 12080 C CA . HIS A 1 6 ? 14.559 -28.095 -41.642 1.00 0.00 6 HIS A CA 13
ATOM 12081 C C . HIS A 1 6 ? 13.626 -27.057 -40.970 1.00 0.00 6 HIS A C 13
ATOM 12082 O O . HIS A 1 6 ? 12.401 -27.088 -41.159 1.00 0.00 6 HIS A O 13
ATOM 12097 N N . HIS A 1 7 ? 14.233 -26.131 -40.195 1.00 0.00 7 HIS A N 13
ATOM 12098 C CA . HIS A 1 7 ? 13.541 -25.000 -39.564 1.00 0.00 7 HIS A CA 13
ATOM 12099 C C . HIS A 1 7 ? 13.086 -24.011 -40.663 1.00 0.00 7 HIS A C 13
ATOM 12100 O O . HIS A 1 7 ? 13.875 -23.182 -41.130 1.00 0.00 7 HIS A O 13
ATOM 12115 N N . HIS A 1 8 ? 11.823 -24.173 -41.102 1.00 0.00 8 HIS A N 13
ATOM 12116 C CA . HIS A 1 8 ? 11.246 -23.447 -42.254 1.00 0.00 8 HIS A CA 13
ATOM 12117 C C . HIS A 1 8 ? 11.113 -21.937 -41.967 1.00 0.00 8 HIS A C 13
ATOM 12118 O O . HIS A 1 8 ? 11.509 -21.105 -42.793 1.00 0.00 8 HIS A O 13
ATOM 12133 N N . HIS A 1 9 ? 10.546 -21.604 -40.790 1.00 0.00 9 HIS A N 13
ATOM 12134 C CA . HIS A 1 9 ? 10.427 -20.208 -40.314 1.00 0.00 9 HIS A CA 13
ATOM 12135 C C . HIS A 1 9 ? 11.820 -19.590 -40.131 1.00 0.00 9 HIS A C 13
ATOM 12136 O O . HIS A 1 9 ? 12.737 -20.264 -39.654 1.00 0.00 9 HIS A O 13
ATOM 12151 N N . HIS A 1 10 ? 11.981 -18.322 -40.537 1.00 0.00 10 HIS A N 13
ATOM 12152 C CA . HIS A 1 10 ? 13.212 -17.560 -40.284 1.00 0.00 10 HIS A CA 13
ATOM 12153 C C . HIS A 1 10 ? 13.054 -16.768 -38.977 1.00 0.00 10 HIS A C 13
ATOM 12154 O O . HIS A 1 10 ? 12.292 -15.795 -38.920 1.00 0.00 10 HIS A O 13
ATOM 12169 N N . SER A 1 11 ? 13.750 -17.223 -37.931 1.00 0.00 11 SER A N 13
ATOM 12170 C CA . SER A 1 11 ? 13.839 -16.525 -36.641 1.00 0.00 11 SER A CA 13
ATOM 12171 C C . SER A 1 11 ? 15.043 -15.554 -36.654 1.00 0.00 11 SER A C 13
ATOM 12172 O O . SER A 1 11 ? 15.686 -15.371 -37.702 1.00 0.00 11 SER A O 13
ATOM 12180 N N . SER A 1 12 ? 15.337 -14.916 -35.503 1.00 0.00 12 SER A N 13
ATOM 12181 C CA . SER A 1 12 ? 16.493 -14.006 -35.381 1.00 0.00 12 SER A CA 13
ATOM 12182 C C . SER A 1 12 ? 17.774 -14.805 -35.087 1.00 0.00 12 SER A C 13
ATOM 12183 O O . SER A 1 12 ? 18.787 -14.649 -35.774 1.00 0.00 12 SER A O 13
ATOM 12191 N N . GLY A 1 13 ? 17.703 -15.681 -34.064 1.00 0.00 13 GLY A N 13
ATOM 12192 C CA . GLY A 1 13 ? 18.881 -16.375 -33.543 1.00 0.00 13 GLY A CA 13
ATOM 12193 C C . GLY A 1 13 ? 19.825 -15.418 -32.816 1.00 0.00 13 GLY A C 13
ATOM 12194 O O . GLY A 1 13 ? 21.050 -15.583 -32.857 1.00 0.00 13 GLY A O 13
ATOM 12198 N N . LEU A 1 14 ? 19.228 -14.417 -32.153 1.00 0.00 14 LEU A N 13
ATOM 12199 C CA . LEU A 1 14 ? 19.951 -13.318 -31.505 1.00 0.00 14 LEU A CA 13
ATOM 12200 C C . LEU A 1 14 ? 19.169 -12.903 -30.247 1.00 0.00 14 LEU A C 13
ATOM 12201 O O . LEU A 1 14 ? 18.020 -12.438 -30.344 1.00 0.00 14 LEU A O 13
ATOM 12217 N N . VAL A 1 15 ? 19.786 -13.108 -29.069 1.00 0.00 15 VAL A N 13
ATOM 12218 C CA . VAL A 1 15 ? 19.201 -12.723 -27.769 1.00 0.00 15 VAL A CA 13
ATOM 12219 C C . VAL A 1 15 ? 19.767 -11.341 -27.321 1.00 0.00 15 VAL A C 13
ATOM 12220 O O . VAL A 1 15 ? 20.985 -11.191 -27.138 1.00 0.00 15 VAL A O 13
ATOM 12233 N N . PRO A 1 16 ? 18.899 -10.280 -27.220 1.00 0.00 16 PRO A N 13
ATOM 12234 C CA . PRO A 1 16 ? 19.289 -8.975 -26.665 1.00 0.00 16 PRO A CA 13
ATOM 12235 C C . PRO A 1 16 ? 19.230 -8.988 -25.116 1.00 0.00 16 PRO A C 13
ATOM 12236 O O . PRO A 1 16 ? 18.156 -9.191 -24.533 1.00 0.00 16 PRO A O 13
ATOM 12247 N N . ARG A 1 17 ? 20.397 -8.805 -24.469 1.00 0.00 17 ARG A N 13
ATOM 12248 C CA . ARG A 1 17 ? 20.511 -8.733 -22.998 1.00 0.00 17 ARG A CA 13
ATOM 12249 C C . ARG A 1 17 ? 19.884 -7.434 -22.455 1.00 0.00 17 ARG A C 13
ATOM 12250 O O . ARG A 1 17 ? 20.540 -6.383 -22.418 1.00 0.00 17 ARG A O 13
ATOM 12271 N N . GLY A 1 18 ? 18.609 -7.508 -22.067 1.00 0.00 18 GLY A N 13
ATOM 12272 C CA . GLY A 1 18 ? 17.943 -6.427 -21.343 1.00 0.00 18 GLY A CA 13
ATOM 12273 C C . GLY A 1 18 ? 17.722 -6.826 -19.899 1.00 0.00 18 GLY A C 13
ATOM 12274 O O . GLY A 1 18 ? 18.307 -6.242 -18.971 1.00 0.00 18 GLY A O 13
ATOM 12278 N N . SER A 1 19 ? 16.885 -7.855 -19.724 1.00 0.00 19 SER A N 13
ATOM 12279 C CA . SER A 1 19 ? 16.597 -8.454 -18.422 1.00 0.00 19 SER A CA 13
ATOM 12280 C C . SER A 1 19 ? 17.772 -9.371 -18.006 1.00 0.00 19 SER A C 13
ATOM 12281 O O . SER A 1 19 ? 17.905 -10.503 -18.497 1.00 0.00 19 SER A O 13
ATOM 12289 N N . HIS A 1 20 ? 18.660 -8.837 -17.145 1.00 0.00 20 HIS A N 13
ATOM 12290 C CA . HIS A 1 20 ? 19.802 -9.579 -16.571 1.00 0.00 20 HIS A CA 13
ATOM 12291 C C . HIS A 1 20 ? 19.584 -9.726 -15.044 1.00 0.00 20 HIS A C 13
ATOM 12292 O O . HIS A 1 20 ? 19.485 -8.728 -14.313 1.00 0.00 20 HIS A O 13
ATOM 12307 N N . MET A 1 21 ? 19.441 -10.979 -14.579 1.00 0.00 21 MET A N 13
ATOM 12308 C CA . MET A 1 21 ? 19.120 -11.292 -13.169 1.00 0.00 21 MET A CA 13
ATOM 12309 C C . MET A 1 21 ? 20.396 -11.222 -12.311 1.00 0.00 21 MET A C 13
ATOM 12310 O O . MET A 1 21 ? 21.085 -12.239 -12.107 1.00 0.00 21 MET A O 13
ATOM 12324 N N . LYS A 1 22 ? 20.712 -10.003 -11.838 1.00 0.00 22 LYS A N 13
ATOM 12325 C CA . LYS A 1 22 ? 21.968 -9.712 -11.137 1.00 0.00 22 LYS A CA 13
ATOM 12326 C C . LYS A 1 22 ? 21.842 -10.059 -9.646 1.00 0.00 22 LYS A C 13
ATOM 12327 O O . LYS A 1 22 ? 21.391 -9.252 -8.817 1.00 0.00 22 LYS A O 13
ATOM 12346 N N . THR A 1 23 ? 22.206 -11.306 -9.348 1.00 0.00 23 THR A N 13
ATOM 12347 C CA . THR A 1 23 ? 22.129 -11.908 -8.013 1.00 0.00 23 THR A CA 13
ATOM 12348 C C . THR A 1 23 ? 23.536 -12.010 -7.387 1.00 0.00 23 THR A C 13
ATOM 12349 O O . THR A 1 23 ? 24.530 -12.153 -8.108 1.00 0.00 23 THR A O 13
ATOM 12360 N N . VAL A 1 24 ? 23.619 -11.919 -6.048 1.00 0.00 24 VAL A N 13
ATOM 12361 C CA . VAL A 1 24 ? 24.849 -12.215 -5.297 1.00 0.00 24 VAL A CA 13
ATOM 12362 C C . VAL A 1 24 ? 24.671 -13.547 -4.561 1.00 0.00 24 VAL A C 13
ATOM 12363 O O . VAL A 1 24 ? 23.978 -13.622 -3.538 1.00 0.00 24 VAL A O 13
ATOM 12376 N N . GLU A 1 25 ? 25.279 -14.589 -5.115 1.00 0.00 25 GLU A N 13
ATOM 12377 C CA . GLU A 1 25 ? 25.283 -15.925 -4.542 1.00 0.00 25 GLU A CA 13
ATOM 12378 C C . GLU A 1 25 ? 26.543 -16.112 -3.681 1.00 0.00 25 GLU A C 13
ATOM 12379 O O . GLU A 1 25 ? 27.652 -15.906 -4.152 1.00 0.00 25 GLU A O 13
ATOM 12391 N N . VAL A 1 26 ? 26.346 -16.486 -2.416 1.00 0.00 26 VAL A N 13
ATOM 12392 C CA . VAL A 1 26 ? 27.436 -16.820 -1.482 1.00 0.00 26 VAL A CA 13
ATOM 12393 C C . VAL A 1 26 ? 27.043 -18.048 -0.645 1.00 0.00 26 VAL A C 13
ATOM 12394 O O . VAL A 1 26 ? 25.900 -18.142 -0.165 1.00 0.00 26 VAL A O 13
ATOM 12407 N N . ASN A 1 27 ? 28.008 -18.995 -0.517 1.00 0.00 27 ASN A N 13
ATOM 12408 C CA . ASN A 1 27 ? 27.873 -20.242 0.265 1.00 0.00 27 ASN A CA 13
ATOM 12409 C C . ASN A 1 27 ? 26.746 -21.134 -0.316 1.00 0.00 27 ASN A C 13
ATOM 12410 O O . ASN A 1 27 ? 26.148 -21.959 0.386 1.00 0.00 27 ASN A O 13
ATOM 12421 N N . GLY A 1 28 ? 26.491 -20.973 -1.632 1.00 0.00 28 GLY A N 13
ATOM 12422 C CA . GLY A 1 28 ? 25.458 -21.731 -2.348 1.00 0.00 28 GLY A CA 13
ATOM 12423 C C . GLY A 1 28 ? 24.056 -21.130 -2.242 1.00 0.00 28 GLY A C 13
ATOM 12424 O O . GLY A 1 28 ? 23.112 -21.667 -2.831 1.00 0.00 28 GLY A O 13
ATOM 12428 N N . VAL A 1 29 ? 23.907 -20.026 -1.477 1.00 0.00 29 VAL A N 13
ATOM 12429 C CA . VAL A 1 29 ? 22.614 -19.327 -1.303 1.00 0.00 29 VAL A CA 13
ATOM 12430 C C . VAL A 1 29 ? 22.609 -18.037 -2.142 1.00 0.00 29 VAL A C 13
ATOM 12431 O O . VAL A 1 29 ? 23.520 -17.213 -2.036 1.00 0.00 29 VAL A O 13
ATOM 12444 N N . LYS A 1 30 ? 21.568 -17.879 -2.965 1.00 0.00 30 LYS A N 13
ATOM 12445 C CA . LYS A 1 30 ? 21.392 -16.711 -3.834 1.00 0.00 30 LYS A CA 13
ATOM 12446 C C . LYS A 1 30 ? 20.598 -15.595 -3.123 1.00 0.00 30 LYS A C 13
ATOM 12447 O O . LYS A 1 30 ? 19.485 -15.823 -2.637 1.00 0.00 30 LYS A O 13
ATOM 12466 N N . TYR A 1 31 ? 21.196 -14.397 -3.072 1.00 0.00 31 TYR A N 13
ATOM 12467 C CA . TYR A 1 31 ? 20.566 -13.170 -2.545 1.00 0.00 31 TYR A CA 13
ATOM 12468 C C . TYR A 1 31 ? 20.449 -12.166 -3.694 1.00 0.00 31 TYR A C 13
ATOM 12469 O O . TYR A 1 31 ? 21.443 -11.533 -4.076 1.00 0.00 31 TYR A O 13
ATOM 12487 N N . ASP A 1 32 ? 19.247 -12.047 -4.275 1.00 0.00 32 ASP A N 13
ATOM 12488 C CA . ASP A 1 32 ? 19.009 -11.151 -5.429 1.00 0.00 32 ASP A CA 13
ATOM 12489 C C . ASP A 1 32 ? 18.677 -9.740 -4.935 1.00 0.00 32 ASP A C 13
ATOM 12490 O O . ASP A 1 32 ? 17.900 -9.571 -3.989 1.00 0.00 32 ASP A O 13
ATOM 12499 N N . PHE A 1 33 ? 19.259 -8.731 -5.595 1.00 0.00 33 PHE A N 13
ATOM 12500 C CA . PHE A 1 33 ? 19.111 -7.316 -5.216 1.00 0.00 33 PHE A CA 13
ATOM 12501 C C . PHE A 1 33 ? 18.489 -6.514 -6.361 1.00 0.00 33 PHE A C 13
ATOM 12502 O O . PHE A 1 33 ? 18.649 -6.852 -7.536 1.00 0.00 33 PHE A O 13
ATOM 12519 N N . ASP A 1 34 ? 17.772 -5.449 -5.978 1.00 0.00 34 ASP A N 13
ATOM 12520 C CA . ASP A 1 34 ? 17.251 -4.441 -6.909 1.00 0.00 34 ASP A CA 13
ATOM 12521 C C . ASP A 1 34 ? 18.422 -3.614 -7.457 1.00 0.00 34 ASP A C 13
ATOM 12522 O O . ASP A 1 34 ? 18.617 -3.490 -8.670 1.00 0.00 34 ASP A O 13
ATOM 12531 N N . ASN A 1 35 ? 19.218 -3.087 -6.522 1.00 0.00 35 ASN A N 13
ATOM 12532 C CA . ASN A 1 35 ? 20.381 -2.248 -6.821 1.00 0.00 35 ASN A CA 13
ATOM 12533 C C . ASN A 1 35 ? 21.647 -3.118 -6.930 1.00 0.00 35 ASN A C 13
ATOM 12534 O O . ASN A 1 35 ? 21.996 -3.807 -5.959 1.00 0.00 35 ASN A O 13
ATOM 12545 N N . PRO A 1 36 ? 22.359 -3.093 -8.107 1.00 0.00 36 PRO A N 13
ATOM 12546 C CA . PRO A 1 36 ? 23.695 -3.733 -8.254 1.00 0.00 36 PRO A CA 13
ATOM 12547 C C . PRO A 1 36 ? 24.778 -3.004 -7.437 1.00 0.00 36 PRO A C 13
ATOM 12548 O O . PRO A 1 36 ? 25.892 -3.493 -7.327 1.00 0.00 36 PRO A O 13
ATOM 12559 N N . GLU A 1 37 ? 24.423 -1.828 -6.886 1.00 0.00 37 GLU A N 13
ATOM 12560 C CA . GLU A 1 37 ? 25.290 -1.047 -5.991 1.00 0.00 37 GLU A CA 13
ATOM 12561 C C . GLU A 1 37 ? 25.325 -1.733 -4.621 1.00 0.00 37 GLU A C 13
ATOM 12562 O O . GLU A 1 37 ? 26.389 -2.074 -4.110 1.00 0.00 37 GLU A O 13
ATOM 12574 N N . GLN A 1 38 ? 24.117 -1.976 -4.075 1.00 0.00 38 GLN A N 13
ATOM 12575 C CA . GLN A 1 38 ? 23.928 -2.699 -2.809 1.00 0.00 38 GLN A CA 13
ATOM 12576 C C . GLN A 1 38 ? 24.454 -4.140 -2.933 1.00 0.00 38 GLN A C 13
ATOM 12577 O O . GLN A 1 38 ? 25.010 -4.686 -1.988 1.00 0.00 38 GLN A O 13
ATOM 12591 N N . ALA A 1 39 ? 24.242 -4.729 -4.124 1.00 0.00 39 ALA A N 13
ATOM 12592 C CA . ALA A 1 39 ? 24.692 -6.083 -4.459 1.00 0.00 39 ALA A CA 13
ATOM 12593 C C . ALA A 1 39 ? 26.234 -6.186 -4.436 1.00 0.00 39 ALA A C 13
ATOM 12594 O O . ALA A 1 39 ? 26.792 -7.050 -3.762 1.00 0.00 39 ALA A O 13
ATOM 12601 N N . ARG A 1 40 ? 26.888 -5.264 -5.161 1.00 0.00 40 ARG A N 13
ATOM 12602 C CA . ARG A 1 40 ? 28.358 -5.235 -5.343 1.00 0.00 40 ARG A CA 13
ATOM 12603 C C . ARG A 1 40 ? 29.088 -4.953 -4.020 1.00 0.00 40 ARG A C 13
ATOM 12604 O O . ARG A 1 40 ? 30.083 -5.611 -3.693 1.00 0.00 40 ARG A O 13
ATOM 12625 N N . GLU A 1 41 ? 28.576 -3.965 -3.273 1.00 0.00 41 GLU A N 13
ATOM 12626 C CA . GLU A 1 41 ? 29.155 -3.558 -1.986 1.00 0.00 41 GLU A CA 13
ATOM 12627 C C . GLU A 1 41 ? 29.000 -4.674 -0.946 1.00 0.00 41 GLU A C 13
ATOM 12628 O O . GLU A 1 41 ? 29.981 -5.040 -0.295 1.00 0.00 41 GLU A O 13
ATOM 12640 N N . MET A 1 42 ? 27.769 -5.230 -0.822 1.00 0.00 42 MET A N 13
ATOM 12641 C CA . MET A 1 42 ? 27.497 -6.366 0.090 1.00 0.00 42 MET A CA 13
ATOM 12642 C C . MET A 1 42 ? 28.416 -7.547 -0.245 1.00 0.00 42 MET A C 13
ATOM 12643 O O . MET A 1 42 ? 28.935 -8.207 0.651 1.00 0.00 42 MET A O 13
ATOM 12657 N N . ALA A 1 43 ? 28.617 -7.760 -1.556 1.00 0.00 43 ALA A N 13
ATOM 12658 C CA . ALA A 1 43 ? 29.458 -8.829 -2.088 1.00 0.00 43 ALA A CA 13
ATOM 12659 C C . ALA A 1 43 ? 30.896 -8.725 -1.558 1.00 0.00 43 ALA A C 13
ATOM 12660 O O . ALA A 1 43 ? 31.402 -9.664 -0.929 1.00 0.00 43 ALA A O 13
ATOM 12667 N N . GLU A 1 44 ? 31.524 -7.563 -1.781 1.00 0.00 44 GLU A N 13
ATOM 12668 C CA . GLU A 1 44 ? 32.933 -7.318 -1.401 1.00 0.00 44 GLU A CA 13
ATOM 12669 C C . GLU A 1 44 ? 33.128 -7.309 0.130 1.00 0.00 44 GLU A C 13
ATOM 12670 O O . GLU A 1 44 ? 34.194 -7.691 0.623 1.00 0.00 44 GLU A O 13
ATOM 12682 N N . ARG A 1 45 ? 32.079 -6.894 0.867 1.00 0.00 45 ARG A N 13
ATOM 12683 C CA . ARG A 1 45 ? 32.081 -6.886 2.343 1.00 0.00 45 ARG A CA 13
ATOM 12684 C C . ARG A 1 45 ? 32.001 -8.321 2.902 1.00 0.00 45 ARG A C 13
ATOM 12685 O O . ARG A 1 45 ? 32.724 -8.663 3.842 1.00 0.00 45 ARG A O 13
ATOM 12706 N N . ILE A 1 46 ? 31.138 -9.151 2.298 1.00 0.00 46 ILE A N 13
ATOM 12707 C CA . ILE A 1 46 ? 30.993 -10.574 2.663 1.00 0.00 46 ILE A CA 13
ATOM 12708 C C . ILE A 1 46 ? 32.277 -11.360 2.294 1.00 0.00 46 ILE A C 13
ATOM 12709 O O . ILE A 1 46 ? 32.683 -12.274 3.016 1.00 0.00 46 ILE A O 13
ATOM 12725 N N . ALA A 1 47 ? 32.927 -10.953 1.189 1.00 0.00 47 ALA A N 13
ATOM 12726 C CA . ALA A 1 47 ? 34.171 -11.576 0.697 1.00 0.00 47 ALA A CA 13
ATOM 12727 C C . ALA A 1 47 ? 35.304 -11.436 1.726 1.00 0.00 47 ALA A C 13
ATOM 12728 O O . ALA A 1 47 ? 35.887 -12.429 2.160 1.00 0.00 47 ALA A O 13
ATOM 12735 N N . LYS A 1 48 ? 35.577 -10.187 2.121 1.00 0.00 48 LYS A N 13
ATOM 12736 C CA . LYS A 1 48 ? 36.666 -9.853 3.062 1.00 0.00 48 LYS A CA 13
ATOM 12737 C C . LYS A 1 48 ? 36.348 -10.315 4.504 1.00 0.00 48 LYS A C 13
ATOM 12738 O O . LYS A 1 48 ? 37.262 -10.488 5.320 1.00 0.00 48 LYS A O 13
ATOM 12757 N N . SER A 1 49 ? 35.049 -10.519 4.796 1.00 0.00 49 SER A N 13
ATOM 12758 C CA . SER A 1 49 ? 34.576 -11.043 6.095 1.00 0.00 49 SER A CA 13
ATOM 12759 C C . SER A 1 49 ? 34.878 -12.552 6.220 1.00 0.00 49 SER A C 13
ATOM 12760 O O . SER A 1 49 ? 35.451 -13.004 7.215 1.00 0.00 49 SER A O 13
ATOM 12768 N N . LEU A 1 50 ? 34.509 -13.314 5.176 1.00 0.00 50 LEU A N 13
ATOM 12769 C CA . LEU A 1 50 ? 34.598 -14.794 5.175 1.00 0.00 50 LEU A CA 13
ATOM 12770 C C . LEU A 1 50 ? 35.966 -15.295 4.670 1.00 0.00 50 LEU A C 13
ATOM 12771 O O . LEU A 1 50 ? 36.321 -16.456 4.884 1.00 0.00 50 LEU A O 13
ATOM 12787 N N . GLY A 1 51 ? 36.721 -14.409 3.997 1.00 0.00 51 GLY A N 13
ATOM 12788 C CA . GLY A 1 51 ? 38.002 -14.769 3.361 1.00 0.00 51 GLY A CA 13
ATOM 12789 C C . GLY A 1 51 ? 37.841 -15.222 1.910 1.00 0.00 51 GLY A C 13
ATOM 12790 O O . GLY A 1 51 ? 38.831 -15.522 1.240 1.00 0.00 51 GLY A O 13
ATOM 12794 N N . LEU A 1 52 ? 36.580 -15.269 1.433 1.00 0.00 52 LEU A N 13
ATOM 12795 C CA . LEU A 1 52 ? 36.232 -15.678 0.058 1.00 0.00 52 LEU A CA 13
ATOM 12796 C C . LEU A 1 52 ? 36.488 -14.538 -0.940 1.00 0.00 52 LEU A C 13
ATOM 12797 O O . LEU A 1 52 ? 36.789 -13.411 -0.545 1.00 0.00 52 LEU A O 13
ATOM 12813 N N . GLN A 1 53 ? 36.360 -14.839 -2.239 1.00 0.00 53 GLN A N 13
ATOM 12814 C CA . GLN A 1 53 ? 36.479 -13.834 -3.313 1.00 0.00 53 GLN A CA 13
ATOM 12815 C C . GLN A 1 53 ? 35.190 -13.806 -4.139 1.00 0.00 53 GLN A C 13
ATOM 12816 O O . GLN A 1 53 ? 34.631 -14.864 -4.463 1.00 0.00 53 GLN A O 13
ATOM 12830 N N . VAL A 1 54 ? 34.726 -12.584 -4.463 1.00 0.00 54 VAL A N 13
ATOM 12831 C CA . VAL A 1 54 ? 33.550 -12.374 -5.314 1.00 0.00 54 VAL A CA 13
ATOM 12832 C C . VAL A 1 54 ? 33.938 -12.643 -6.771 1.00 0.00 54 VAL A C 13
ATOM 12833 O O . VAL A 1 54 ? 34.496 -11.765 -7.449 1.00 0.00 54 VAL A O 13
ATOM 12846 N N . ARG A 1 55 ? 33.703 -13.871 -7.222 1.00 0.00 55 ARG A N 13
ATOM 12847 C CA . ARG A 1 55 ? 33.957 -14.268 -8.603 1.00 0.00 55 ARG A CA 13
ATOM 12848 C C . ARG A 1 55 ? 32.658 -14.099 -9.399 1.00 0.00 55 ARG A C 13
ATOM 12849 O O . ARG A 1 55 ? 31.730 -14.910 -9.294 1.00 0.00 55 ARG A O 13
ATOM 12870 N N . LEU A 1 56 ? 32.599 -13.007 -10.159 1.00 0.00 56 LEU A N 13
ATOM 12871 C CA . LEU A 1 56 ? 31.470 -12.682 -11.025 1.00 0.00 56 LEU A CA 13
ATOM 12872 C C . LEU A 1 56 ? 31.479 -13.593 -12.271 1.00 0.00 56 LEU A C 13
ATOM 12873 O O . LEU A 1 56 ? 32.249 -13.377 -13.214 1.00 0.00 56 LEU A O 13
ATOM 12889 N N . GLU A 1 57 ? 30.645 -14.644 -12.236 1.00 0.00 57 GLU A N 13
ATOM 12890 C CA . GLU A 1 57 ? 30.459 -15.571 -13.371 1.00 0.00 57 GLU A CA 13
ATOM 12891 C C . GLU A 1 57 ? 29.113 -15.269 -14.035 1.00 0.00 57 GLU A C 13
ATOM 12892 O O . GLU A 1 57 ? 28.073 -15.203 -13.350 1.00 0.00 57 GLU A O 13
ATOM 12904 N N . GLY A 1 58 ? 29.144 -15.097 -15.366 1.00 0.00 58 GLY A N 13
ATOM 12905 C CA . GLY A 1 58 ? 27.974 -14.701 -16.123 1.00 0.00 58 GLY A CA 13
ATOM 12906 C C . GLY A 1 58 ? 27.556 -13.274 -15.794 1.00 0.00 58 GLY A C 13
ATOM 12907 O O . GLY A 1 58 ? 28.187 -12.327 -16.252 1.00 0.00 58 GLY A O 13
ATOM 12911 N N . ASP A 1 59 ? 26.506 -13.130 -14.975 1.00 0.00 59 ASP A N 13
ATOM 12912 C CA . ASP A 1 59 ? 26.026 -11.814 -14.492 1.00 0.00 59 ASP A CA 13
ATOM 12913 C C . ASP A 1 59 ? 25.854 -11.832 -12.953 1.00 0.00 59 ASP A C 13
ATOM 12914 O O . ASP A 1 59 ? 25.579 -10.797 -12.333 1.00 0.00 59 ASP A O 13
ATOM 12923 N N . THR A 1 60 ? 26.089 -13.007 -12.332 1.00 0.00 60 THR A N 13
ATOM 12924 C CA . THR A 1 60 ? 25.856 -13.233 -10.889 1.00 0.00 60 THR A CA 13
ATOM 12925 C C . THR A 1 60 ? 27.184 -13.258 -10.089 1.00 0.00 60 THR A C 13
ATOM 12926 O O . THR A 1 60 ? 28.128 -13.978 -10.456 1.00 0.00 60 THR A O 13
ATOM 12937 N N . PHE A 1 61 ? 27.233 -12.449 -9.008 1.00 0.00 61 PHE A N 13
ATOM 12938 C CA . PHE A 1 61 ? 28.379 -12.355 -8.083 1.00 0.00 61 PHE A CA 13
ATOM 12939 C C . PHE A 1 61 ? 28.448 -13.605 -7.178 1.00 0.00 61 PHE A C 13
ATOM 12940 O O . PHE A 1 61 ? 27.705 -13.704 -6.206 1.00 0.00 61 PHE A O 13
ATOM 12957 N N . LYS A 1 62 ? 29.324 -14.559 -7.519 1.00 0.00 62 LYS A N 13
ATOM 12958 C CA . LYS A 1 62 ? 29.472 -15.825 -6.771 1.00 0.00 62 LYS A CA 13
ATOM 12959 C C . LYS A 1 62 ? 30.679 -15.738 -5.812 1.00 0.00 62 LYS A C 13
ATOM 12960 O O . LYS A 1 62 ? 31.834 -15.931 -6.226 1.00 0.00 62 LYS A O 13
ATOM 12979 N N . ILE A 1 63 ? 30.400 -15.405 -4.535 1.00 0.00 63 ILE A N 13
ATOM 12980 C CA . ILE A 1 63 ? 31.417 -15.305 -3.467 1.00 0.00 63 ILE A CA 13
ATOM 12981 C C . ILE A 1 63 ? 31.663 -16.704 -2.883 1.00 0.00 63 ILE A C 13
ATOM 12982 O O . ILE A 1 63 ? 31.108 -17.080 -1.838 1.00 0.00 63 ILE A O 13
ATOM 12998 N N . GLU A 1 64 ? 32.462 -17.484 -3.597 1.00 0.00 64 GLU A N 13
ATOM 12999 C CA . GLU A 1 64 ? 32.682 -18.912 -3.307 1.00 0.00 64 GLU A CA 13
ATOM 13000 C C . GLU A 1 64 ? 34.083 -19.299 -3.808 1.00 0.00 64 GLU A C 13
ATOM 13001 O O . GLU A 1 64 ? 34.959 -19.626 -2.982 1.00 0.00 64 GLU A O 13
ATOM 13014 N N . MET A 1 1 ? 25.364 -25.574 -22.216 1.00 0.00 1 MET A N 14
ATOM 13015 C CA . MET A 1 1 ? 25.753 -25.327 -23.621 1.00 0.00 1 MET A CA 14
ATOM 13016 C C . MET A 1 1 ? 24.755 -24.352 -24.270 1.00 0.00 1 MET A C 14
ATOM 13017 O O . MET A 1 1 ? 23.593 -24.710 -24.504 1.00 0.00 1 MET A O 14
ATOM 13033 N N . GLY A 1 2 ? 25.213 -23.111 -24.540 1.00 0.00 2 GLY A N 14
ATOM 13034 C CA . GLY A 1 2 ? 24.380 -22.086 -25.178 1.00 0.00 2 GLY A CA 14
ATOM 13035 C C . GLY A 1 2 ? 24.386 -22.195 -26.703 1.00 0.00 2 GLY A C 14
ATOM 13036 O O . GLY A 1 2 ? 24.799 -21.260 -27.407 1.00 0.00 2 GLY A O 14
ATOM 13040 N N . SER A 1 3 ? 23.929 -23.356 -27.207 1.00 0.00 3 SER A N 14
ATOM 13041 C CA . SER A 1 3 ? 23.870 -23.660 -28.643 1.00 0.00 3 SER A CA 14
ATOM 13042 C C . SER A 1 3 ? 22.625 -23.008 -29.287 1.00 0.00 3 SER A C 14
ATOM 13043 O O . SER A 1 3 ? 21.542 -23.619 -29.350 1.00 0.00 3 SER A O 14
ATOM 13051 N N . SER A 1 4 ? 22.775 -21.742 -29.709 1.00 0.00 4 SER A N 14
ATOM 13052 C CA . SER A 1 4 ? 21.680 -20.962 -30.316 1.00 0.00 4 SER A CA 14
ATOM 13053 C C . SER A 1 4 ? 21.428 -21.409 -31.771 1.00 0.00 4 SER A C 14
ATOM 13054 O O . SER A 1 4 ? 22.346 -21.882 -32.462 1.00 0.00 4 SER A O 14
ATOM 13062 N N . HIS A 1 5 ? 20.173 -21.244 -32.227 1.00 0.00 5 HIS A N 14
ATOM 13063 C CA . HIS A 1 5 ? 19.725 -21.666 -33.567 1.00 0.00 5 HIS A CA 14
ATOM 13064 C C . HIS A 1 5 ? 19.402 -20.419 -34.401 1.00 0.00 5 HIS A C 14
ATOM 13065 O O . HIS A 1 5 ? 19.969 -20.216 -35.479 1.00 0.00 5 HIS A O 14
ATOM 13080 N N . HIS A 1 6 ? 18.485 -19.575 -33.878 1.00 0.00 6 HIS A N 14
ATOM 13081 C CA . HIS A 1 6 ? 18.105 -18.303 -34.522 1.00 0.00 6 HIS A CA 14
ATOM 13082 C C . HIS A 1 6 ? 19.099 -17.197 -34.126 1.00 0.00 6 HIS A C 14
ATOM 13083 O O . HIS A 1 6 ? 19.506 -17.102 -32.963 1.00 0.00 6 HIS A O 14
ATOM 13098 N N . HIS A 1 7 ? 19.487 -16.372 -35.113 1.00 0.00 7 HIS A N 14
ATOM 13099 C CA . HIS A 1 7 ? 20.466 -15.285 -34.930 1.00 0.00 7 HIS A CA 14
ATOM 13100 C C . HIS A 1 7 ? 19.974 -13.995 -35.603 1.00 0.00 7 HIS A C 14
ATOM 13101 O O . HIS A 1 7 ? 19.055 -14.020 -36.436 1.00 0.00 7 HIS A O 14
ATOM 13116 N N . HIS A 1 8 ? 20.604 -12.871 -35.218 1.00 0.00 8 HIS A N 14
ATOM 13117 C CA . HIS A 1 8 ? 20.310 -11.525 -35.747 1.00 0.00 8 HIS A CA 14
ATOM 13118 C C . HIS A 1 8 ? 21.548 -10.623 -35.547 1.00 0.00 8 HIS A C 14
ATOM 13119 O O . HIS A 1 8 ? 22.069 -10.539 -34.431 1.00 0.00 8 HIS A O 14
ATOM 13134 N N . HIS A 1 9 ? 22.022 -9.971 -36.629 1.00 0.00 9 HIS A N 14
ATOM 13135 C CA . HIS A 1 9 ? 23.238 -9.115 -36.595 1.00 0.00 9 HIS A CA 14
ATOM 13136 C C . HIS A 1 9 ? 23.028 -7.857 -35.720 1.00 0.00 9 HIS A C 14
ATOM 13137 O O . HIS A 1 9 ? 24.000 -7.249 -35.257 1.00 0.00 9 HIS A O 14
ATOM 13152 N N . HIS A 1 10 ? 21.760 -7.486 -35.487 1.00 0.00 10 HIS A N 14
ATOM 13153 C CA . HIS A 1 10 ? 21.407 -6.302 -34.691 1.00 0.00 10 HIS A CA 14
ATOM 13154 C C . HIS A 1 10 ? 20.063 -6.532 -33.965 1.00 0.00 10 HIS A C 14
ATOM 13155 O O . HIS A 1 10 ? 19.103 -7.023 -34.568 1.00 0.00 10 HIS A O 14
ATOM 13170 N N . SER A 1 11 ? 20.030 -6.196 -32.663 1.00 0.00 11 SER A N 14
ATOM 13171 C CA . SER A 1 11 ? 18.810 -6.216 -31.845 1.00 0.00 11 SER A CA 14
ATOM 13172 C C . SER A 1 11 ? 17.882 -5.077 -32.301 1.00 0.00 11 SER A C 14
ATOM 13173 O O . SER A 1 11 ? 18.172 -3.899 -32.062 1.00 0.00 11 SER A O 14
ATOM 13181 N N . SER A 1 12 ? 16.799 -5.442 -32.998 1.00 0.00 12 SER A N 14
ATOM 13182 C CA . SER A 1 12 ? 15.889 -4.485 -33.646 1.00 0.00 12 SER A CA 14
ATOM 13183 C C . SER A 1 12 ? 14.432 -4.951 -33.495 1.00 0.00 12 SER A C 14
ATOM 13184 O O . SER A 1 12 ? 14.132 -6.143 -33.659 1.00 0.00 12 SER A O 14
ATOM 13192 N N . GLY A 1 13 ? 13.535 -3.997 -33.175 1.00 0.00 13 GLY A N 14
ATOM 13193 C CA . GLY A 1 13 ? 12.158 -4.321 -32.768 1.00 0.00 13 GLY A CA 14
ATOM 13194 C C . GLY A 1 13 ? 12.106 -4.969 -31.385 1.00 0.00 13 GLY A C 14
ATOM 13195 O O . GLY A 1 13 ? 11.084 -5.551 -30.991 1.00 0.00 13 GLY A O 14
ATOM 13199 N N . LEU A 1 14 ? 13.236 -4.867 -30.661 1.00 0.00 14 LEU A N 14
ATOM 13200 C CA . LEU A 1 14 ? 13.447 -5.465 -29.337 1.00 0.00 14 LEU A CA 14
ATOM 13201 C C . LEU A 1 14 ? 13.853 -4.366 -28.353 1.00 0.00 14 LEU A C 14
ATOM 13202 O O . LEU A 1 14 ? 14.549 -3.416 -28.738 1.00 0.00 14 LEU A O 14
ATOM 13218 N N . VAL A 1 15 ? 13.432 -4.500 -27.090 1.00 0.00 15 VAL A N 14
ATOM 13219 C CA . VAL A 1 15 ? 13.752 -3.527 -26.042 1.00 0.00 15 VAL A CA 14
ATOM 13220 C C . VAL A 1 15 ? 14.018 -4.249 -24.692 1.00 0.00 15 VAL A C 14
ATOM 13221 O O . VAL A 1 15 ? 13.090 -4.588 -23.953 1.00 0.00 15 VAL A O 14
ATOM 13234 N N . PRO A 1 16 ? 15.316 -4.587 -24.401 1.00 0.00 16 PRO A N 14
ATOM 13235 C CA . PRO A 1 16 ? 15.748 -5.027 -23.054 1.00 0.00 16 PRO A CA 14
ATOM 13236 C C . PRO A 1 16 ? 15.696 -3.848 -22.056 1.00 0.00 16 PRO A C 14
ATOM 13237 O O . PRO A 1 16 ? 16.253 -2.776 -22.334 1.00 0.00 16 PRO A O 14
ATOM 13248 N N . ARG A 1 17 ? 15.008 -4.045 -20.915 1.00 0.00 17 ARG A N 14
ATOM 13249 C CA . ARG A 1 17 ? 14.804 -2.988 -19.891 1.00 0.00 17 ARG A CA 14
ATOM 13250 C C . ARG A 1 17 ? 16.119 -2.692 -19.132 1.00 0.00 17 ARG A C 14
ATOM 13251 O O . ARG A 1 17 ? 17.025 -3.536 -19.098 1.00 0.00 17 ARG A O 14
ATOM 13272 N N . GLY A 1 18 ? 16.202 -1.492 -18.527 1.00 0.00 18 GLY A N 14
ATOM 13273 C CA . GLY A 1 18 ? 17.366 -1.087 -17.730 1.00 0.00 18 GLY A CA 14
ATOM 13274 C C . GLY A 1 18 ? 17.415 -1.759 -16.357 1.00 0.00 18 GLY A C 14
ATOM 13275 O O . GLY A 1 18 ? 18.492 -1.839 -15.748 1.00 0.00 18 GLY A O 14
ATOM 13279 N N . SER A 1 19 ? 16.242 -2.228 -15.868 1.00 0.00 19 SER A N 14
ATOM 13280 C CA . SER A 1 19 ? 16.120 -2.915 -14.569 1.00 0.00 19 SER A CA 14
ATOM 13281 C C . SER A 1 19 ? 16.909 -4.240 -14.574 1.00 0.00 19 SER A C 14
ATOM 13282 O O . SER A 1 19 ? 16.431 -5.269 -15.069 1.00 0.00 19 SER A O 14
ATOM 13290 N N . HIS A 1 20 ? 18.152 -4.175 -14.072 1.00 0.00 20 HIS A N 14
ATOM 13291 C CA . HIS A 1 20 ? 19.067 -5.324 -14.000 1.00 0.00 20 HIS A CA 14
ATOM 13292 C C . HIS A 1 20 ? 19.449 -5.591 -12.537 1.00 0.00 20 HIS A C 14
ATOM 13293 O O . HIS A 1 20 ? 20.497 -5.139 -12.047 1.00 0.00 20 HIS A O 14
ATOM 13308 N N . MET A 1 21 ? 18.530 -6.267 -11.833 1.00 0.00 21 MET A N 14
ATOM 13309 C CA . MET A 1 21 ? 18.751 -6.770 -10.470 1.00 0.00 21 MET A CA 14
ATOM 13310 C C . MET A 1 21 ? 19.699 -7.980 -10.531 1.00 0.00 21 MET A C 14
ATOM 13311 O O . MET A 1 21 ? 19.357 -9.005 -11.123 1.00 0.00 21 MET A O 14
ATOM 13325 N N . LYS A 1 22 ? 20.910 -7.830 -9.972 1.00 0.00 22 LYS A N 14
ATOM 13326 C CA . LYS A 1 22 ? 21.923 -8.903 -9.965 1.00 0.00 22 LYS A CA 14
ATOM 13327 C C . LYS A 1 22 ? 21.840 -9.713 -8.664 1.00 0.00 22 LYS A C 14
ATOM 13328 O O . LYS A 1 22 ? 21.608 -9.155 -7.582 1.00 0.00 22 LYS A O 14
ATOM 13347 N N . THR A 1 23 ? 22.028 -11.039 -8.792 1.00 0.00 23 THR A N 14
ATOM 13348 C CA . THR A 1 23 ? 22.010 -11.972 -7.661 1.00 0.00 23 THR A CA 14
ATOM 13349 C C . THR A 1 23 ? 23.441 -12.201 -7.134 1.00 0.00 23 THR A C 14
ATOM 13350 O O . THR A 1 23 ? 24.378 -12.419 -7.914 1.00 0.00 23 THR A O 14
ATOM 13361 N N . VAL A 1 24 ? 23.579 -12.127 -5.806 1.00 0.00 24 VAL A N 14
ATOM 13362 C CA . VAL A 1 24 ? 24.817 -12.439 -5.085 1.00 0.00 24 VAL A CA 14
ATOM 13363 C C . VAL A 1 24 ? 24.656 -13.784 -4.358 1.00 0.00 24 VAL A C 14
ATOM 13364 O O . VAL A 1 24 ? 24.007 -13.866 -3.317 1.00 0.00 24 VAL A O 14
ATOM 13377 N N . GLU A 1 25 ? 25.257 -14.823 -4.929 1.00 0.00 25 GLU A N 14
ATOM 13378 C CA . GLU A 1 25 ? 25.296 -16.162 -4.346 1.00 0.00 25 GLU A CA 14
ATOM 13379 C C . GLU A 1 25 ? 26.548 -16.274 -3.465 1.00 0.00 25 GLU A C 14
ATOM 13380 O O . GLU A 1 25 ? 27.619 -15.796 -3.838 1.00 0.00 25 GLU A O 14
ATOM 13392 N N . VAL A 1 26 ? 26.377 -16.898 -2.291 1.00 0.00 26 VAL A N 14
ATOM 13393 C CA . VAL A 1 26 ? 27.460 -17.185 -1.346 1.00 0.00 26 VAL A CA 14
ATOM 13394 C C . VAL A 1 26 ? 27.018 -18.301 -0.385 1.00 0.00 26 VAL A C 14
ATOM 13395 O O . VAL A 1 26 ? 25.883 -18.281 0.104 1.00 0.00 26 VAL A O 14
ATOM 13408 N N . ASN A 1 27 ? 27.930 -19.282 -0.162 1.00 0.00 27 ASN A N 14
ATOM 13409 C CA . ASN A 1 27 ? 27.697 -20.480 0.682 1.00 0.00 27 ASN A CA 14
ATOM 13410 C C . ASN A 1 27 ? 26.539 -21.337 0.097 1.00 0.00 27 ASN A C 14
ATOM 13411 O O . ASN A 1 27 ? 25.882 -22.104 0.801 1.00 0.00 27 ASN A O 14
ATOM 13422 N N . GLY A 1 28 ? 26.343 -21.220 -1.235 1.00 0.00 28 GLY A N 14
ATOM 13423 C CA . GLY A 1 28 ? 25.265 -21.918 -1.954 1.00 0.00 28 GLY A CA 14
ATOM 13424 C C . GLY A 1 28 ? 23.970 -21.118 -2.010 1.00 0.00 28 GLY A C 14
ATOM 13425 O O . GLY A 1 28 ? 23.092 -21.411 -2.828 1.00 0.00 28 GLY A O 14
ATOM 13429 N N . VAL A 1 29 ? 23.873 -20.089 -1.152 1.00 0.00 29 VAL A N 14
ATOM 13430 C CA . VAL A 1 29 ? 22.638 -19.323 -0.916 1.00 0.00 29 VAL A CA 14
ATOM 13431 C C . VAL A 1 29 ? 22.608 -18.076 -1.825 1.00 0.00 29 VAL A C 14
ATOM 13432 O O . VAL A 1 29 ? 23.475 -17.204 -1.722 1.00 0.00 29 VAL A O 14
ATOM 13445 N N . LYS A 1 30 ? 21.607 -18.006 -2.718 1.00 0.00 30 LYS A N 14
ATOM 13446 C CA . LYS A 1 30 ? 21.462 -16.905 -3.692 1.00 0.00 30 LYS A CA 14
ATOM 13447 C C . LYS A 1 30 ? 20.644 -15.737 -3.094 1.00 0.00 30 LYS A C 14
ATOM 13448 O O . LYS A 1 30 ? 19.422 -15.837 -2.922 1.00 0.00 30 LYS A O 14
ATOM 13467 N N . TYR A 1 31 ? 21.346 -14.648 -2.753 1.00 0.00 31 TYR A N 14
ATOM 13468 C CA . TYR A 1 31 ? 20.742 -13.390 -2.276 1.00 0.00 31 TYR A CA 14
ATOM 13469 C C . TYR A 1 31 ? 20.551 -12.432 -3.460 1.00 0.00 31 TYR A C 14
ATOM 13470 O O . TYR A 1 31 ? 21.502 -11.768 -3.885 1.00 0.00 31 TYR A O 14
ATOM 13488 N N . ASP A 1 32 ? 19.327 -12.355 -3.988 1.00 0.00 32 ASP A N 14
ATOM 13489 C CA . ASP A 1 32 ? 19.010 -11.455 -5.120 1.00 0.00 32 ASP A CA 14
ATOM 13490 C C . ASP A 1 32 ? 18.747 -10.043 -4.593 1.00 0.00 32 ASP A C 14
ATOM 13491 O O . ASP A 1 32 ? 18.033 -9.874 -3.589 1.00 0.00 32 ASP A O 14
ATOM 13500 N N . PHE A 1 33 ? 19.302 -9.025 -5.282 1.00 0.00 33 PHE A N 14
ATOM 13501 C CA . PHE A 1 33 ? 19.384 -7.659 -4.732 1.00 0.00 33 PHE A CA 14
ATOM 13502 C C . PHE A 1 33 ? 18.785 -6.607 -5.680 1.00 0.00 33 PHE A C 14
ATOM 13503 O O . PHE A 1 33 ? 18.556 -6.866 -6.857 1.00 0.00 33 PHE A O 14
ATOM 13520 N N . ASP A 1 34 ? 18.576 -5.407 -5.115 1.00 0.00 34 ASP A N 14
ATOM 13521 C CA . ASP A 1 34 ? 17.843 -4.287 -5.741 1.00 0.00 34 ASP A CA 14
ATOM 13522 C C . ASP A 1 34 ? 18.595 -3.695 -6.948 1.00 0.00 34 ASP A C 14
ATOM 13523 O O . ASP A 1 34 ? 18.019 -3.475 -8.023 1.00 0.00 34 ASP A O 14
ATOM 13532 N N . ASN A 1 35 ? 19.885 -3.424 -6.741 1.00 0.00 35 ASN A N 14
ATOM 13533 C CA . ASN A 1 35 ? 20.724 -2.682 -7.706 1.00 0.00 35 ASN A CA 14
ATOM 13534 C C . ASN A 1 35 ? 22.107 -3.367 -7.806 1.00 0.00 35 ASN A C 14
ATOM 13535 O O . ASN A 1 35 ? 22.613 -3.824 -6.787 1.00 0.00 35 ASN A O 14
ATOM 13546 N N . PRO A 1 36 ? 22.737 -3.447 -9.034 1.00 0.00 36 PRO A N 14
ATOM 13547 C CA . PRO A 1 36 ? 24.069 -4.095 -9.257 1.00 0.00 36 PRO A CA 14
ATOM 13548 C C . PRO A 1 36 ? 25.187 -3.540 -8.349 1.00 0.00 36 PRO A C 14
ATOM 13549 O O . PRO A 1 36 ? 26.032 -4.295 -7.870 1.00 0.00 36 PRO A O 14
ATOM 13560 N N . GLU A 1 37 ? 25.154 -2.216 -8.116 1.00 0.00 37 GLU A N 14
ATOM 13561 C CA . GLU A 1 37 ? 26.172 -1.495 -7.322 1.00 0.00 37 GLU A CA 14
ATOM 13562 C C . GLU A 1 37 ? 26.077 -1.900 -5.843 1.00 0.00 37 GLU A C 14
ATOM 13563 O O . GLU A 1 37 ? 27.080 -2.233 -5.209 1.00 0.00 37 GLU A O 14
ATOM 13575 N N . GLN A 1 38 ? 24.834 -1.885 -5.327 1.00 0.00 38 GLN A N 14
ATOM 13576 C CA . GLN A 1 38 ? 24.522 -2.239 -3.929 1.00 0.00 38 GLN A CA 14
ATOM 13577 C C . GLN A 1 38 ? 24.744 -3.743 -3.687 1.00 0.00 38 GLN A C 14
ATOM 13578 O O . GLN A 1 38 ? 25.095 -4.161 -2.579 1.00 0.00 38 GLN A O 14
ATOM 13592 N N . ALA A 1 39 ? 24.529 -4.535 -4.753 1.00 0.00 39 ALA A N 14
ATOM 13593 C CA . ALA A 1 39 ? 24.771 -5.982 -4.766 1.00 0.00 39 ALA A CA 14
ATOM 13594 C C . ALA A 1 39 ? 26.275 -6.259 -4.665 1.00 0.00 39 ALA A C 14
ATOM 13595 O O . ALA A 1 39 ? 26.694 -7.164 -3.951 1.00 0.00 39 ALA A O 14
ATOM 13602 N N . ARG A 1 40 ? 27.073 -5.438 -5.380 1.00 0.00 40 ARG A N 14
ATOM 13603 C CA . ARG A 1 40 ? 28.545 -5.538 -5.390 1.00 0.00 40 ARG A CA 14
ATOM 13604 C C . ARG A 1 40 ? 29.125 -5.177 -4.014 1.00 0.00 40 ARG A C 14
ATOM 13605 O O . ARG A 1 40 ? 30.041 -5.843 -3.535 1.00 0.00 40 ARG A O 14
ATOM 13626 N N . GLU A 1 41 ? 28.568 -4.123 -3.392 1.00 0.00 41 GLU A N 14
ATOM 13627 C CA . GLU A 1 41 ? 28.983 -3.674 -2.047 1.00 0.00 41 GLU A CA 14
ATOM 13628 C C . GLU A 1 41 ? 28.735 -4.779 -1.012 1.00 0.00 41 GLU A C 14
ATOM 13629 O O . GLU A 1 41 ? 29.651 -5.159 -0.279 1.00 0.00 41 GLU A O 14
ATOM 13641 N N . MET A 1 42 ? 27.485 -5.301 -0.995 1.00 0.00 42 MET A N 14
ATOM 13642 C CA . MET A 1 42 ? 27.071 -6.397 -0.098 1.00 0.00 42 MET A CA 14
ATOM 13643 C C . MET A 1 42 ? 27.992 -7.612 -0.287 1.00 0.00 42 MET A C 14
ATOM 13644 O O . MET A 1 42 ? 28.500 -8.167 0.686 1.00 0.00 42 MET A O 14
ATOM 13658 N N . ALA A 1 43 ? 28.232 -7.951 -1.566 1.00 0.00 43 ALA A N 14
ATOM 13659 C CA . ALA A 1 43 ? 29.074 -9.077 -1.987 1.00 0.00 43 ALA A CA 14
ATOM 13660 C C . ALA A 1 43 ? 30.484 -8.983 -1.395 1.00 0.00 43 ALA A C 14
ATOM 13661 O O . ALA A 1 43 ? 30.957 -9.926 -0.764 1.00 0.00 43 ALA A O 14
ATOM 13668 N N . GLU A 1 44 ? 31.135 -7.827 -1.586 1.00 0.00 44 GLU A N 14
ATOM 13669 C CA . GLU A 1 44 ? 32.536 -7.622 -1.172 1.00 0.00 44 GLU A CA 14
ATOM 13670 C C . GLU A 1 44 ? 32.682 -7.586 0.363 1.00 0.00 44 GLU A C 14
ATOM 13671 O O . GLU A 1 44 ? 33.717 -7.993 0.890 1.00 0.00 44 GLU A O 14
ATOM 13683 N N . ARG A 1 45 ? 31.626 -7.123 1.061 1.00 0.00 45 ARG A N 14
ATOM 13684 C CA . ARG A 1 45 ? 31.575 -7.102 2.539 1.00 0.00 45 ARG A CA 14
ATOM 13685 C C . ARG A 1 45 ? 31.404 -8.525 3.113 1.00 0.00 45 ARG A C 14
ATOM 13686 O O . ARG A 1 45 ? 31.921 -8.829 4.192 1.00 0.00 45 ARG A O 14
ATOM 13707 N N . ILE A 1 46 ? 30.684 -9.389 2.373 1.00 0.00 46 ILE A N 14
ATOM 13708 C CA . ILE A 1 46 ? 30.544 -10.825 2.723 1.00 0.00 46 ILE A CA 14
ATOM 13709 C C . ILE A 1 46 ? 31.867 -11.572 2.411 1.00 0.00 46 ILE A C 14
ATOM 13710 O O . ILE A 1 46 ? 32.294 -12.449 3.171 1.00 0.00 46 ILE A O 14
ATOM 13726 N N . ALA A 1 47 ? 32.511 -11.174 1.295 1.00 0.00 47 ALA A N 14
ATOM 13727 C CA . ALA A 1 47 ? 33.751 -11.799 0.792 1.00 0.00 47 ALA A CA 14
ATOM 13728 C C . ALA A 1 47 ? 34.895 -11.649 1.795 1.00 0.00 47 ALA A C 14
ATOM 13729 O O . ALA A 1 47 ? 35.523 -12.629 2.174 1.00 0.00 47 ALA A O 14
ATOM 13736 N N . LYS A 1 48 ? 35.124 -10.400 2.230 1.00 0.00 48 LYS A N 14
ATOM 13737 C CA . LYS A 1 48 ? 36.183 -10.058 3.201 1.00 0.00 48 LYS A CA 14
ATOM 13738 C C . LYS A 1 48 ? 35.876 -10.641 4.602 1.00 0.00 48 LYS A C 14
ATOM 13739 O O . LYS A 1 48 ? 36.799 -10.939 5.363 1.00 0.00 48 LYS A O 14
ATOM 13758 N N . SER A 1 49 ? 34.568 -10.821 4.910 1.00 0.00 49 SER A N 14
ATOM 13759 C CA . SER A 1 49 ? 34.103 -11.420 6.177 1.00 0.00 49 SER A CA 14
ATOM 13760 C C . SER A 1 49 ? 34.531 -12.901 6.263 1.00 0.00 49 SER A C 14
ATOM 13761 O O . SER A 1 49 ? 35.034 -13.356 7.293 1.00 0.00 49 SER A O 14
ATOM 13769 N N . LEU A 1 50 ? 34.338 -13.628 5.149 1.00 0.00 50 LEU A N 14
ATOM 13770 C CA . LEU A 1 50 ? 34.671 -15.064 5.053 1.00 0.00 50 LEU A CA 14
ATOM 13771 C C . LEU A 1 50 ? 36.151 -15.282 4.679 1.00 0.00 50 LEU A C 14
ATOM 13772 O O . LEU A 1 50 ? 36.721 -16.325 5.000 1.00 0.00 50 LEU A O 14
ATOM 13788 N N . GLY A 1 51 ? 36.752 -14.287 4.010 1.00 0.00 51 GLY A N 14
ATOM 13789 C CA . GLY A 1 51 ? 38.107 -14.400 3.445 1.00 0.00 51 GLY A CA 14
ATOM 13790 C C . GLY A 1 51 ? 38.108 -14.848 1.977 1.00 0.00 51 GLY A C 14
ATOM 13791 O O . GLY A 1 51 ? 39.179 -15.061 1.395 1.00 0.00 51 GLY A O 14
ATOM 13795 N N . LEU A 1 52 ? 36.905 -14.990 1.385 1.00 0.00 52 LEU A N 14
ATOM 13796 C CA . LEU A 1 52 ? 36.726 -15.379 -0.029 1.00 0.00 52 LEU A CA 14
ATOM 13797 C C . LEU A 1 52 ? 36.794 -14.154 -0.970 1.00 0.00 52 LEU A C 14
ATOM 13798 O O . LEU A 1 52 ? 37.018 -13.021 -0.527 1.00 0.00 52 LEU A O 14
ATOM 13814 N N . GLN A 1 53 ? 36.613 -14.406 -2.277 1.00 0.00 53 GLN A N 14
ATOM 13815 C CA . GLN A 1 53 ? 36.573 -13.365 -3.323 1.00 0.00 53 GLN A CA 14
ATOM 13816 C C . GLN A 1 53 ? 35.223 -13.426 -4.048 1.00 0.00 53 GLN A C 14
ATOM 13817 O O . GLN A 1 53 ? 34.634 -14.503 -4.160 1.00 0.00 53 GLN A O 14
ATOM 13831 N N . VAL A 1 54 ? 34.735 -12.278 -4.549 1.00 0.00 54 VAL A N 14
ATOM 13832 C CA . VAL A 1 54 ? 33.488 -12.236 -5.329 1.00 0.00 54 VAL A CA 14
ATOM 13833 C C . VAL A 1 54 ? 33.789 -12.541 -6.808 1.00 0.00 54 VAL A C 14
ATOM 13834 O O . VAL A 1 54 ? 34.284 -11.681 -7.547 1.00 0.00 54 VAL A O 14
ATOM 13847 N N . ARG A 1 55 ? 33.524 -13.788 -7.212 1.00 0.00 55 ARG A N 14
ATOM 13848 C CA . ARG A 1 55 ? 33.696 -14.242 -8.598 1.00 0.00 55 ARG A CA 14
ATOM 13849 C C . ARG A 1 55 ? 32.381 -14.017 -9.376 1.00 0.00 55 ARG A C 14
ATOM 13850 O O . ARG A 1 55 ? 31.462 -14.835 -9.306 1.00 0.00 55 ARG A O 14
ATOM 13871 N N . LEU A 1 56 ? 32.276 -12.860 -10.063 1.00 0.00 56 LEU A N 14
ATOM 13872 C CA . LEU A 1 56 ? 31.120 -12.570 -10.927 1.00 0.00 56 LEU A CA 14
ATOM 13873 C C . LEU A 1 56 ? 31.201 -13.464 -12.178 1.00 0.00 56 LEU A C 14
ATOM 13874 O O . LEU A 1 56 ? 32.054 -13.264 -13.055 1.00 0.00 56 LEU A O 14
ATOM 13890 N N . GLU A 1 57 ? 30.335 -14.484 -12.207 1.00 0.00 57 GLU A N 14
ATOM 13891 C CA . GLU A 1 57 ? 30.182 -15.396 -13.341 1.00 0.00 57 GLU A CA 14
ATOM 13892 C C . GLU A 1 57 ? 28.956 -14.974 -14.172 1.00 0.00 57 GLU A C 14
ATOM 13893 O O . GLU A 1 57 ? 27.804 -15.077 -13.705 1.00 0.00 57 GLU A O 14
ATOM 13905 N N . GLY A 1 58 ? 29.230 -14.449 -15.378 1.00 0.00 58 GLY A N 14
ATOM 13906 C CA . GLY A 1 58 ? 28.191 -14.022 -16.301 1.00 0.00 58 GLY A CA 14
ATOM 13907 C C . GLY A 1 58 ? 27.591 -12.684 -15.899 1.00 0.00 58 GLY A C 14
ATOM 13908 O O . GLY A 1 58 ? 28.168 -11.623 -16.169 1.00 0.00 58 GLY A O 14
ATOM 13912 N N . ASP A 1 59 ? 26.423 -12.747 -15.261 1.00 0.00 59 ASP A N 14
ATOM 13913 C CA . ASP A 1 59 ? 25.713 -11.574 -14.717 1.00 0.00 59 ASP A CA 14
ATOM 13914 C C . ASP A 1 59 ? 25.897 -11.502 -13.192 1.00 0.00 59 ASP A C 14
ATOM 13915 O O . ASP A 1 59 ? 26.057 -10.416 -12.614 1.00 0.00 59 ASP A O 14
ATOM 13924 N N . THR A 1 60 ? 25.896 -12.689 -12.570 1.00 0.00 60 THR A N 14
ATOM 13925 C CA . THR A 1 60 ? 25.711 -12.861 -11.121 1.00 0.00 60 THR A CA 14
ATOM 13926 C C . THR A 1 60 ? 27.041 -12.854 -10.354 1.00 0.00 60 THR A C 14
ATOM 13927 O O . THR A 1 60 ? 28.023 -13.464 -10.797 1.00 0.00 60 THR A O 14
ATOM 13938 N N . PHE A 1 61 ? 27.042 -12.181 -9.194 1.00 0.00 61 PHE A N 14
ATOM 13939 C CA . PHE A 1 61 ? 28.141 -12.233 -8.219 1.00 0.00 61 PHE A CA 14
ATOM 13940 C C . PHE A 1 61 ? 28.082 -13.586 -7.488 1.00 0.00 61 PHE A C 14
ATOM 13941 O O . PHE A 1 61 ? 27.029 -13.950 -6.982 1.00 0.00 61 PHE A O 14
ATOM 13958 N N . LYS A 1 62 ? 29.187 -14.342 -7.470 1.00 0.00 62 LYS A N 14
ATOM 13959 C CA . LYS A 1 62 ? 29.261 -15.664 -6.804 1.00 0.00 62 LYS A CA 14
ATOM 13960 C C . LYS A 1 62 ? 30.545 -15.708 -5.963 1.00 0.00 62 LYS A C 14
ATOM 13961 O O . LYS A 1 62 ? 31.639 -15.910 -6.497 1.00 0.00 62 LYS A O 14
ATOM 13980 N N . ILE A 1 63 ? 30.389 -15.485 -4.652 1.00 0.00 63 ILE A N 14
ATOM 13981 C CA . ILE A 1 63 ? 31.505 -15.319 -3.706 1.00 0.00 63 ILE A CA 14
ATOM 13982 C C . ILE A 1 63 ? 32.168 -16.670 -3.407 1.00 0.00 63 ILE A C 14
ATOM 13983 O O . ILE A 1 63 ? 31.700 -17.440 -2.551 1.00 0.00 63 ILE A O 14
ATOM 13999 N N . GLU A 1 64 ? 33.239 -16.963 -4.164 1.00 0.00 64 GLU A N 14
ATOM 14000 C CA . GLU A 1 64 ? 33.991 -18.219 -4.095 1.00 0.00 64 GLU A CA 14
ATOM 14001 C C . GLU A 1 64 ? 35.495 -17.880 -4.238 1.00 0.00 64 GLU A C 14
ATOM 14002 O O . GLU A 1 64 ? 36.021 -17.869 -5.377 1.00 0.00 64 GLU A O 14
ATOM 14015 N N . MET A 1 1 ? 12.770 -35.657 -14.231 1.00 0.00 1 MET A N 15
ATOM 14016 C CA . MET A 1 1 ? 11.463 -35.204 -14.756 1.00 0.00 1 MET A CA 15
ATOM 14017 C C . MET A 1 1 ? 10.478 -34.991 -13.598 1.00 0.00 1 MET A C 15
ATOM 14018 O O . MET A 1 1 ? 10.229 -35.918 -12.819 1.00 0.00 1 MET A O 15
ATOM 14034 N N . GLY A 1 2 ? 9.942 -33.765 -13.484 1.00 0.00 2 GLY A N 15
ATOM 14035 C CA . GLY A 1 2 ? 8.948 -33.434 -12.470 1.00 0.00 2 GLY A CA 15
ATOM 14036 C C . GLY A 1 2 ? 8.921 -31.948 -12.181 1.00 0.00 2 GLY A C 15
ATOM 14037 O O . GLY A 1 2 ? 8.341 -31.167 -12.946 1.00 0.00 2 GLY A O 15
ATOM 14041 N N . SER A 1 3 ? 9.575 -31.550 -11.089 1.00 0.00 3 SER A N 15
ATOM 14042 C CA . SER A 1 3 ? 9.629 -30.151 -10.644 1.00 0.00 3 SER A CA 15
ATOM 14043 C C . SER A 1 3 ? 11.010 -29.532 -10.968 1.00 0.00 3 SER A C 15
ATOM 14044 O O . SER A 1 3 ? 11.368 -28.497 -10.410 1.00 0.00 3 SER A O 15
ATOM 14052 N N . SER A 1 4 ? 11.753 -30.163 -11.910 1.00 0.00 4 SER A N 15
ATOM 14053 C CA . SER A 1 4 ? 13.131 -29.775 -12.283 1.00 0.00 4 SER A CA 15
ATOM 14054 C C . SER A 1 4 ? 13.210 -28.313 -12.799 1.00 0.00 4 SER A C 15
ATOM 14055 O O . SER A 1 4 ? 13.058 -28.048 -14.000 1.00 0.00 4 SER A O 15
ATOM 14063 N N . HIS A 1 5 ? 13.434 -27.377 -11.854 1.00 0.00 5 HIS A N 15
ATOM 14064 C CA . HIS A 1 5 ? 13.412 -25.924 -12.109 1.00 0.00 5 HIS A CA 15
ATOM 14065 C C . HIS A 1 5 ? 14.699 -25.465 -12.812 1.00 0.00 5 HIS A C 15
ATOM 14066 O O . HIS A 1 5 ? 14.666 -24.508 -13.603 1.00 0.00 5 HIS A O 15
ATOM 14081 N N . HIS A 1 6 ? 15.833 -26.136 -12.497 1.00 0.00 6 HIS A N 15
ATOM 14082 C CA . HIS A 1 6 ? 17.134 -25.875 -13.141 1.00 0.00 6 HIS A CA 15
ATOM 14083 C C . HIS A 1 6 ? 17.103 -26.459 -14.572 1.00 0.00 6 HIS A C 15
ATOM 14084 O O . HIS A 1 6 ? 17.628 -27.547 -14.846 1.00 0.00 6 HIS A O 15
ATOM 14099 N N . HIS A 1 7 ? 16.400 -25.739 -15.460 1.00 0.00 7 HIS A N 15
ATOM 14100 C CA . HIS A 1 7 ? 16.199 -26.139 -16.852 1.00 0.00 7 HIS A CA 15
ATOM 14101 C C . HIS A 1 7 ? 17.361 -25.594 -17.689 1.00 0.00 7 HIS A C 15
ATOM 14102 O O . HIS A 1 7 ? 17.637 -24.393 -17.650 1.00 0.00 7 HIS A O 15
ATOM 14117 N N . HIS A 1 8 ? 18.044 -26.484 -18.415 1.00 0.00 8 HIS A N 15
ATOM 14118 C CA . HIS A 1 8 ? 19.207 -26.133 -19.242 1.00 0.00 8 HIS A CA 15
ATOM 14119 C C . HIS A 1 8 ? 18.735 -25.417 -20.517 1.00 0.00 8 HIS A C 15
ATOM 14120 O O . HIS A 1 8 ? 17.908 -25.952 -21.263 1.00 0.00 8 HIS A O 15
ATOM 14135 N N . HIS A 1 9 ? 19.242 -24.195 -20.735 1.00 0.00 9 HIS A N 15
ATOM 14136 C CA . HIS A 1 9 ? 18.827 -23.330 -21.852 1.00 0.00 9 HIS A CA 15
ATOM 14137 C C . HIS A 1 9 ? 20.025 -22.518 -22.364 1.00 0.00 9 HIS A C 15
ATOM 14138 O O . HIS A 1 9 ? 21.063 -22.446 -21.700 1.00 0.00 9 HIS A O 15
ATOM 14153 N N . HIS A 1 10 ? 19.857 -21.893 -23.536 1.00 0.00 10 HIS A N 15
ATOM 14154 C CA . HIS A 1 10 ? 20.921 -21.104 -24.189 1.00 0.00 10 HIS A CA 15
ATOM 14155 C C . HIS A 1 10 ? 20.302 -19.923 -24.976 1.00 0.00 10 HIS A C 15
ATOM 14156 O O . HIS A 1 10 ? 19.107 -19.627 -24.823 1.00 0.00 10 HIS A O 15
ATOM 14171 N N . SER A 1 11 ? 21.138 -19.257 -25.806 1.00 0.00 11 SER A N 15
ATOM 14172 C CA . SER A 1 11 ? 20.710 -18.173 -26.708 1.00 0.00 11 SER A CA 15
ATOM 14173 C C . SER A 1 11 ? 19.725 -18.692 -27.784 1.00 0.00 11 SER A C 15
ATOM 14174 O O . SER A 1 11 ? 20.130 -19.117 -28.874 1.00 0.00 11 SER A O 15
ATOM 14182 N N . SER A 1 12 ? 18.433 -18.700 -27.428 1.00 0.00 12 SER A N 15
ATOM 14183 C CA . SER A 1 12 ? 17.353 -19.200 -28.288 1.00 0.00 12 SER A CA 15
ATOM 14184 C C . SER A 1 12 ? 16.741 -18.027 -29.073 1.00 0.00 12 SER A C 15
ATOM 14185 O O . SER A 1 12 ? 16.163 -17.120 -28.465 1.00 0.00 12 SER A O 15
ATOM 14193 N N . GLY A 1 13 ? 16.905 -18.041 -30.411 1.00 0.00 13 GLY A N 15
ATOM 14194 C CA . GLY A 1 13 ? 16.376 -16.987 -31.297 1.00 0.00 13 GLY A CA 15
ATOM 14195 C C . GLY A 1 13 ? 17.040 -15.623 -31.086 1.00 0.00 13 GLY A C 15
ATOM 14196 O O . GLY A 1 13 ? 16.410 -14.581 -31.301 1.00 0.00 13 GLY A O 15
ATOM 14200 N N . LEU A 1 14 ? 18.320 -15.659 -30.659 1.00 0.00 14 LEU A N 15
ATOM 14201 C CA . LEU A 1 14 ? 19.156 -14.472 -30.335 1.00 0.00 14 LEU A CA 15
ATOM 14202 C C . LEU A 1 14 ? 18.540 -13.606 -29.207 1.00 0.00 14 LEU A C 15
ATOM 14203 O O . LEU A 1 14 ? 18.957 -12.460 -29.016 1.00 0.00 14 LEU A O 15
ATOM 14219 N N . VAL A 1 15 ? 17.587 -14.179 -28.445 1.00 0.00 15 VAL A N 15
ATOM 14220 C CA . VAL A 1 15 ? 16.918 -13.487 -27.330 1.00 0.00 15 VAL A CA 15
ATOM 14221 C C . VAL A 1 15 ? 17.833 -13.512 -26.084 1.00 0.00 15 VAL A C 15
ATOM 14222 O O . VAL A 1 15 ? 18.038 -14.587 -25.500 1.00 0.00 15 VAL A O 15
ATOM 14235 N N . PRO A 1 16 ? 18.423 -12.342 -25.670 1.00 0.00 16 PRO A N 15
ATOM 14236 C CA . PRO A 1 16 ? 19.371 -12.264 -24.550 1.00 0.00 16 PRO A CA 15
ATOM 14237 C C . PRO A 1 16 ? 18.692 -11.916 -23.211 1.00 0.00 16 PRO A C 15
ATOM 14238 O O . PRO A 1 16 ? 17.471 -11.728 -23.142 1.00 0.00 16 PRO A O 15
ATOM 14249 N N . ARG A 1 17 ? 19.507 -11.847 -22.149 1.00 0.00 17 ARG A N 15
ATOM 14250 C CA . ARG A 1 17 ? 19.078 -11.373 -20.821 1.00 0.00 17 ARG A CA 15
ATOM 14251 C C . ARG A 1 17 ? 19.953 -10.178 -20.426 1.00 0.00 17 ARG A C 15
ATOM 14252 O O . ARG A 1 17 ? 21.000 -10.343 -19.784 1.00 0.00 17 ARG A O 15
ATOM 14273 N N . GLY A 1 18 ? 19.550 -8.978 -20.896 1.00 0.00 18 GLY A N 15
ATOM 14274 C CA . GLY A 1 18 ? 20.169 -7.719 -20.481 1.00 0.00 18 GLY A CA 15
ATOM 14275 C C . GLY A 1 18 ? 19.674 -7.295 -19.107 1.00 0.00 18 GLY A C 15
ATOM 14276 O O . GLY A 1 18 ? 18.927 -6.316 -18.971 1.00 0.00 18 GLY A O 15
ATOM 14280 N N . SER A 1 19 ? 20.086 -8.065 -18.090 1.00 0.00 19 SER A N 15
ATOM 14281 C CA . SER A 1 19 ? 19.619 -7.921 -16.710 1.00 0.00 19 SER A CA 15
ATOM 14282 C C . SER A 1 19 ? 20.481 -6.897 -15.945 1.00 0.00 19 SER A C 15
ATOM 14283 O O . SER A 1 19 ? 21.707 -7.047 -15.844 1.00 0.00 19 SER A O 15
ATOM 14291 N N . HIS A 1 20 ? 19.817 -5.844 -15.450 1.00 0.00 20 HIS A N 15
ATOM 14292 C CA . HIS A 1 20 ? 20.421 -4.822 -14.572 1.00 0.00 20 HIS A CA 15
ATOM 14293 C C . HIS A 1 20 ? 20.567 -5.387 -13.139 1.00 0.00 20 HIS A C 15
ATOM 14294 O O . HIS A 1 20 ? 21.496 -5.037 -12.413 1.00 0.00 20 HIS A O 15
ATOM 14309 N N . MET A 1 21 ? 19.632 -6.286 -12.779 1.00 0.00 21 MET A N 15
ATOM 14310 C CA . MET A 1 21 ? 19.568 -6.947 -11.460 1.00 0.00 21 MET A CA 15
ATOM 14311 C C . MET A 1 21 ? 20.711 -7.970 -11.317 1.00 0.00 21 MET A C 15
ATOM 14312 O O . MET A 1 21 ? 20.875 -8.840 -12.184 1.00 0.00 21 MET A O 15
ATOM 14326 N N . LYS A 1 22 ? 21.499 -7.861 -10.233 1.00 0.00 22 LYS A N 15
ATOM 14327 C CA . LYS A 1 22 ? 22.624 -8.776 -9.972 1.00 0.00 22 LYS A CA 15
ATOM 14328 C C . LYS A 1 22 ? 22.379 -9.582 -8.687 1.00 0.00 22 LYS A C 15
ATOM 14329 O O . LYS A 1 22 ? 22.178 -9.013 -7.611 1.00 0.00 22 LYS A O 15
ATOM 14348 N N . THR A 1 23 ? 22.378 -10.905 -8.838 1.00 0.00 23 THR A N 15
ATOM 14349 C CA . THR A 1 23 ? 22.315 -11.862 -7.733 1.00 0.00 23 THR A CA 15
ATOM 14350 C C . THR A 1 23 ? 23.711 -12.052 -7.103 1.00 0.00 23 THR A C 15
ATOM 14351 O O . THR A 1 23 ? 24.718 -12.010 -7.804 1.00 0.00 23 THR A O 15
ATOM 14362 N N . VAL A 1 24 ? 23.749 -12.258 -5.778 1.00 0.00 24 VAL A N 15
ATOM 14363 C CA . VAL A 1 24 ? 24.972 -12.563 -5.020 1.00 0.00 24 VAL A CA 15
ATOM 14364 C C . VAL A 1 24 ? 24.839 -13.975 -4.444 1.00 0.00 24 VAL A C 15
ATOM 14365 O O . VAL A 1 24 ? 24.081 -14.193 -3.490 1.00 0.00 24 VAL A O 15
ATOM 14378 N N . GLU A 1 25 ? 25.552 -14.935 -5.039 1.00 0.00 25 GLU A N 15
ATOM 14379 C CA . GLU A 1 25 ? 25.492 -16.337 -4.625 1.00 0.00 25 GLU A CA 15
ATOM 14380 C C . GLU A 1 25 ? 26.676 -16.659 -3.693 1.00 0.00 25 GLU A C 15
ATOM 14381 O O . GLU A 1 25 ? 27.822 -16.821 -4.131 1.00 0.00 25 GLU A O 15
ATOM 14393 N N . VAL A 1 26 ? 26.368 -16.708 -2.391 1.00 0.00 26 VAL A N 15
ATOM 14394 C CA . VAL A 1 26 ? 27.317 -17.047 -1.315 1.00 0.00 26 VAL A CA 15
ATOM 14395 C C . VAL A 1 26 ? 26.663 -18.068 -0.366 1.00 0.00 26 VAL A C 15
ATOM 14396 O O . VAL A 1 26 ? 25.478 -17.942 -0.048 1.00 0.00 26 VAL A O 15
ATOM 14409 N N . ASN A 1 27 ? 27.459 -19.081 0.064 1.00 0.00 27 ASN A N 15
ATOM 14410 C CA . ASN A 1 27 ? 26.996 -20.228 0.885 1.00 0.00 27 ASN A CA 15
ATOM 14411 C C . ASN A 1 27 ? 25.947 -21.055 0.094 1.00 0.00 27 ASN A C 15
ATOM 14412 O O . ASN A 1 27 ? 25.125 -21.784 0.662 1.00 0.00 27 ASN A O 15
ATOM 14423 N N . GLY A 1 28 ? 26.035 -20.974 -1.252 1.00 0.00 28 GLY A N 15
ATOM 14424 C CA . GLY A 1 28 ? 25.053 -21.586 -2.158 1.00 0.00 28 GLY A CA 15
ATOM 14425 C C . GLY A 1 28 ? 23.678 -20.930 -2.062 1.00 0.00 28 GLY A C 15
ATOM 14426 O O . GLY A 1 28 ? 22.672 -21.543 -2.423 1.00 0.00 28 GLY A O 15
ATOM 14430 N N . VAL A 1 29 ? 23.646 -19.683 -1.557 1.00 0.00 29 VAL A N 15
ATOM 14431 C CA . VAL A 1 29 ? 22.407 -18.910 -1.344 1.00 0.00 29 VAL A CA 15
ATOM 14432 C C . VAL A 1 29 ? 22.428 -17.687 -2.274 1.00 0.00 29 VAL A C 15
ATOM 14433 O O . VAL A 1 29 ? 23.312 -16.834 -2.173 1.00 0.00 29 VAL A O 15
ATOM 14446 N N . LYS A 1 30 ? 21.462 -17.639 -3.192 1.00 0.00 30 LYS A N 15
ATOM 14447 C CA . LYS A 1 30 ? 21.338 -16.583 -4.196 1.00 0.00 30 LYS A CA 15
ATOM 14448 C C . LYS A 1 30 ? 20.511 -15.389 -3.656 1.00 0.00 30 LYS A C 15
ATOM 14449 O O . LYS A 1 30 ? 19.274 -15.442 -3.646 1.00 0.00 30 LYS A O 15
ATOM 14468 N N . TYR A 1 31 ? 21.213 -14.354 -3.169 1.00 0.00 31 TYR A N 15
ATOM 14469 C CA . TYR A 1 31 ? 20.609 -13.076 -2.729 1.00 0.00 31 TYR A CA 15
ATOM 14470 C C . TYR A 1 31 ? 20.437 -12.152 -3.946 1.00 0.00 31 TYR A C 15
ATOM 14471 O O . TYR A 1 31 ? 21.398 -11.523 -4.388 1.00 0.00 31 TYR A O 15
ATOM 14489 N N . ASP A 1 32 ? 19.220 -12.071 -4.488 1.00 0.00 32 ASP A N 15
ATOM 14490 C CA . ASP A 1 32 ? 18.972 -11.328 -5.741 1.00 0.00 32 ASP A CA 15
ATOM 14491 C C . ASP A 1 32 ? 18.691 -9.844 -5.432 1.00 0.00 32 ASP A C 15
ATOM 14492 O O . ASP A 1 32 ? 17.745 -9.504 -4.710 1.00 0.00 32 ASP A O 15
ATOM 14501 N N . PHE A 1 33 ? 19.572 -8.966 -5.931 1.00 0.00 33 PHE A N 15
ATOM 14502 C CA . PHE A 1 33 ? 19.443 -7.510 -5.778 1.00 0.00 33 PHE A CA 15
ATOM 14503 C C . PHE A 1 33 ? 18.920 -6.903 -7.080 1.00 0.00 33 PHE A C 15
ATOM 14504 O O . PHE A 1 33 ? 19.457 -7.188 -8.159 1.00 0.00 33 PHE A O 15
ATOM 14521 N N . ASP A 1 34 ? 17.878 -6.066 -6.961 1.00 0.00 34 ASP A N 15
ATOM 14522 C CA . ASP A 1 34 ? 17.403 -5.207 -8.062 1.00 0.00 34 ASP A CA 15
ATOM 14523 C C . ASP A 1 34 ? 18.426 -4.088 -8.333 1.00 0.00 34 ASP A C 15
ATOM 14524 O O . ASP A 1 34 ? 18.527 -3.563 -9.450 1.00 0.00 34 ASP A O 15
ATOM 14533 N N . ASN A 1 35 ? 19.196 -3.743 -7.281 1.00 0.00 35 ASN A N 15
ATOM 14534 C CA . ASN A 1 35 ? 20.289 -2.761 -7.353 1.00 0.00 35 ASN A CA 15
ATOM 14535 C C . ASN A 1 35 ? 21.643 -3.496 -7.489 1.00 0.00 35 ASN A C 15
ATOM 14536 O O . ASN A 1 35 ? 22.116 -4.096 -6.520 1.00 0.00 35 ASN A O 15
ATOM 14547 N N . PRO A 1 36 ? 22.295 -3.448 -8.697 1.00 0.00 36 PRO A N 15
ATOM 14548 C CA . PRO A 1 36 ? 23.619 -4.088 -8.946 1.00 0.00 36 PRO A CA 15
ATOM 14549 C C . PRO A 1 36 ? 24.754 -3.437 -8.127 1.00 0.00 36 PRO A C 15
ATOM 14550 O O . PRO A 1 36 ? 25.799 -4.056 -7.898 1.00 0.00 36 PRO A O 15
ATOM 14561 N N . GLU A 1 37 ? 24.516 -2.185 -7.693 1.00 0.00 37 GLU A N 15
ATOM 14562 C CA . GLU A 1 37 ? 25.485 -1.391 -6.926 1.00 0.00 37 GLU A CA 15
ATOM 14563 C C . GLU A 1 37 ? 25.584 -1.929 -5.493 1.00 0.00 37 GLU A C 15
ATOM 14564 O O . GLU A 1 37 ? 26.683 -2.130 -4.959 1.00 0.00 37 GLU A O 15
ATOM 14576 N N . GLN A 1 38 ? 24.404 -2.194 -4.908 1.00 0.00 38 GLN A N 15
ATOM 14577 C CA . GLN A 1 38 ? 24.283 -2.722 -3.541 1.00 0.00 38 GLN A CA 15
ATOM 14578 C C . GLN A 1 38 ? 24.679 -4.207 -3.509 1.00 0.00 38 GLN A C 15
ATOM 14579 O O . GLN A 1 38 ? 25.160 -4.692 -2.487 1.00 0.00 38 GLN A O 15
ATOM 14593 N N . ALA A 1 39 ? 24.453 -4.909 -4.648 1.00 0.00 39 ALA A N 15
ATOM 14594 C CA . ALA A 1 39 ? 24.897 -6.299 -4.856 1.00 0.00 39 ALA A CA 15
ATOM 14595 C C . ALA A 1 39 ? 26.420 -6.392 -4.773 1.00 0.00 39 ALA A C 15
ATOM 14596 O O . ALA A 1 39 ? 26.963 -7.251 -4.077 1.00 0.00 39 ALA A O 15
ATOM 14603 N N . ARG A 1 40 ? 27.082 -5.463 -5.480 1.00 0.00 40 ARG A N 15
ATOM 14604 C CA . ARG A 1 40 ? 28.544 -5.380 -5.551 1.00 0.00 40 ARG A CA 15
ATOM 14605 C C . ARG A 1 40 ? 29.142 -5.169 -4.148 1.00 0.00 40 ARG A C 15
ATOM 14606 O O . ARG A 1 40 ? 29.943 -5.982 -3.685 1.00 0.00 40 ARG A O 15
ATOM 14627 N N . GLU A 1 41 ? 28.688 -4.087 -3.480 1.00 0.00 41 GLU A N 15
ATOM 14628 C CA . GLU A 1 41 ? 29.165 -3.678 -2.140 1.00 0.00 41 GLU A CA 15
ATOM 14629 C C . GLU A 1 41 ? 29.014 -4.814 -1.122 1.00 0.00 41 GLU A C 15
ATOM 14630 O O . GLU A 1 41 ? 29.991 -5.208 -0.482 1.00 0.00 41 GLU A O 15
ATOM 14642 N N . MET A 1 42 ? 27.772 -5.332 -1.013 1.00 0.00 42 MET A N 15
ATOM 14643 C CA . MET A 1 42 ? 27.411 -6.427 -0.088 1.00 0.00 42 MET A CA 15
ATOM 14644 C C . MET A 1 42 ? 28.329 -7.645 -0.286 1.00 0.00 42 MET A C 15
ATOM 14645 O O . MET A 1 42 ? 28.870 -8.189 0.678 1.00 0.00 42 MET A O 15
ATOM 14659 N N . ALA A 1 43 ? 28.526 -8.016 -1.562 1.00 0.00 43 ALA A N 15
ATOM 14660 C CA . ALA A 1 43 ? 29.318 -9.187 -1.958 1.00 0.00 43 ALA A CA 15
ATOM 14661 C C . ALA A 1 43 ? 30.797 -9.047 -1.554 1.00 0.00 43 ALA A C 15
ATOM 14662 O O . ALA A 1 43 ? 31.407 -10.010 -1.086 1.00 0.00 43 ALA A O 15
ATOM 14669 N N . GLU A 1 44 ? 31.350 -7.838 -1.720 1.00 0.00 44 GLU A N 15
ATOM 14670 C CA . GLU A 1 44 ? 32.748 -7.531 -1.352 1.00 0.00 44 GLU A CA 15
ATOM 14671 C C . GLU A 1 44 ? 32.956 -7.629 0.176 1.00 0.00 44 GLU A C 15
ATOM 14672 O O . GLU A 1 44 ? 33.988 -8.127 0.642 1.00 0.00 44 GLU A O 15
ATOM 14684 N N . ARG A 1 45 ? 31.951 -7.157 0.934 1.00 0.00 45 ARG A N 15
ATOM 14685 C CA . ARG A 1 45 ? 31.965 -7.145 2.413 1.00 0.00 45 ARG A CA 15
ATOM 14686 C C . ARG A 1 45 ? 31.923 -8.576 2.980 1.00 0.00 45 ARG A C 15
ATOM 14687 O O . ARG A 1 45 ? 32.685 -8.910 3.893 1.00 0.00 45 ARG A O 15
ATOM 14708 N N . ILE A 1 46 ? 31.039 -9.412 2.406 1.00 0.00 46 ILE A N 15
ATOM 14709 C CA . ILE A 1 46 ? 30.897 -10.831 2.795 1.00 0.00 46 ILE A CA 15
ATOM 14710 C C . ILE A 1 46 ? 32.182 -11.615 2.440 1.00 0.00 46 ILE A C 15
ATOM 14711 O O . ILE A 1 46 ? 32.639 -12.450 3.220 1.00 0.00 46 ILE A O 15
ATOM 14727 N N . ALA A 1 47 ? 32.754 -11.303 1.262 1.00 0.00 47 ALA A N 15
ATOM 14728 C CA . ALA A 1 47 ? 33.961 -11.967 0.734 1.00 0.00 47 ALA A CA 15
ATOM 14729 C C . ALA A 1 47 ? 35.164 -11.759 1.666 1.00 0.00 47 ALA A C 15
ATOM 14730 O O . ALA A 1 47 ? 35.783 -12.724 2.110 1.00 0.00 47 ALA A O 15
ATOM 14737 N N . LYS A 1 48 ? 35.445 -10.484 1.993 1.00 0.00 48 LYS A N 15
ATOM 14738 C CA . LYS A 1 48 ? 36.588 -10.116 2.853 1.00 0.00 48 LYS A CA 15
ATOM 14739 C C . LYS A 1 48 ? 36.373 -10.605 4.301 1.00 0.00 48 LYS A C 15
ATOM 14740 O O . LYS A 1 48 ? 37.343 -10.856 5.024 1.00 0.00 48 LYS A O 15
ATOM 14759 N N . SER A 1 49 ? 35.095 -10.755 4.701 1.00 0.00 49 SER A N 15
ATOM 14760 C CA . SER A 1 49 ? 34.726 -11.237 6.040 1.00 0.00 49 SER A CA 15
ATOM 14761 C C . SER A 1 49 ? 35.006 -12.747 6.174 1.00 0.00 49 SER A C 15
ATOM 14762 O O . SER A 1 49 ? 35.591 -13.186 7.165 1.00 0.00 49 SER A O 15
ATOM 14770 N N . LEU A 1 50 ? 34.616 -13.524 5.154 1.00 0.00 50 LEU A N 15
ATOM 14771 C CA . LEU A 1 50 ? 34.791 -14.994 5.146 1.00 0.00 50 LEU A CA 15
ATOM 14772 C C . LEU A 1 50 ? 36.199 -15.394 4.681 1.00 0.00 50 LEU A C 15
ATOM 14773 O O . LEU A 1 50 ? 36.584 -16.554 4.809 1.00 0.00 50 LEU A O 15
ATOM 14789 N N . GLY A 1 51 ? 36.953 -14.426 4.136 1.00 0.00 51 GLY A N 15
ATOM 14790 C CA . GLY A 1 51 ? 38.274 -14.690 3.557 1.00 0.00 51 GLY A CA 15
ATOM 14791 C C . GLY A 1 51 ? 38.198 -15.251 2.139 1.00 0.00 51 GLY A C 15
ATOM 14792 O O . GLY A 1 51 ? 39.203 -15.720 1.599 1.00 0.00 51 GLY A O 15
ATOM 14796 N N . LEU A 1 52 ? 36.991 -15.222 1.550 1.00 0.00 52 LEU A N 15
ATOM 14797 C CA . LEU A 1 52 ? 36.745 -15.633 0.162 1.00 0.00 52 LEU A CA 15
ATOM 14798 C C . LEU A 1 52 ? 36.986 -14.461 -0.802 1.00 0.00 52 LEU A C 15
ATOM 14799 O O . LEU A 1 52 ? 37.347 -13.354 -0.385 1.00 0.00 52 LEU A O 15
ATOM 14815 N N . GLN A 1 53 ? 36.771 -14.722 -2.098 1.00 0.00 53 GLN A N 15
ATOM 14816 C CA . GLN A 1 53 ? 36.870 -13.707 -3.159 1.00 0.00 53 GLN A CA 15
ATOM 14817 C C . GLN A 1 53 ? 35.572 -13.743 -3.979 1.00 0.00 53 GLN A C 15
ATOM 14818 O O . GLN A 1 53 ? 35.147 -14.825 -4.408 1.00 0.00 53 GLN A O 15
ATOM 14832 N N . VAL A 1 54 ? 34.934 -12.575 -4.179 1.00 0.00 54 VAL A N 15
ATOM 14833 C CA . VAL A 1 54 ? 33.705 -12.482 -4.985 1.00 0.00 54 VAL A CA 15
ATOM 14834 C C . VAL A 1 54 ? 34.043 -12.465 -6.497 1.00 0.00 54 VAL A C 15
ATOM 14835 O O . VAL A 1 54 ? 34.548 -11.475 -7.043 1.00 0.00 54 VAL A O 15
ATOM 14848 N N . ARG A 1 55 ? 33.783 -13.602 -7.152 1.00 0.00 55 ARG A N 15
ATOM 14849 C CA . ARG A 1 55 ? 33.922 -13.760 -8.604 1.00 0.00 55 ARG A CA 15
ATOM 14850 C C . ARG A 1 55 ? 32.531 -13.653 -9.253 1.00 0.00 55 ARG A C 15
ATOM 14851 O O . ARG A 1 55 ? 31.741 -14.603 -9.220 1.00 0.00 55 ARG A O 15
ATOM 14872 N N . LEU A 1 56 ? 32.223 -12.465 -9.795 1.00 0.00 56 LEU A N 15
ATOM 14873 C CA . LEU A 1 56 ? 30.989 -12.239 -10.562 1.00 0.00 56 LEU A CA 15
ATOM 14874 C C . LEU A 1 56 ? 31.042 -13.020 -11.897 1.00 0.00 56 LEU A C 15
ATOM 14875 O O . LEU A 1 56 ? 32.098 -13.118 -12.539 1.00 0.00 56 LEU A O 15
ATOM 14891 N N . GLU A 1 57 ? 29.895 -13.581 -12.284 1.00 0.00 57 GLU A N 15
ATOM 14892 C CA . GLU A 1 57 ? 29.745 -14.405 -13.479 1.00 0.00 57 GLU A CA 15
ATOM 14893 C C . GLU A 1 57 ? 28.416 -14.022 -14.139 1.00 0.00 57 GLU A C 15
ATOM 14894 O O . GLU A 1 57 ? 27.358 -14.554 -13.766 1.00 0.00 57 GLU A O 15
ATOM 14906 N N . GLY A 1 58 ? 28.471 -13.053 -15.074 1.00 0.00 58 GLY A N 15
ATOM 14907 C CA . GLY A 1 58 ? 27.263 -12.503 -15.673 1.00 0.00 58 GLY A CA 15
ATOM 14908 C C . GLY A 1 58 ? 26.422 -11.755 -14.647 1.00 0.00 58 GLY A C 15
ATOM 14909 O O . GLY A 1 58 ? 26.733 -10.618 -14.289 1.00 0.00 58 GLY A O 15
ATOM 14913 N N . ASP A 1 59 ? 25.369 -12.421 -14.148 1.00 0.00 59 ASP A N 15
ATOM 14914 C CA . ASP A 1 59 ? 24.439 -11.846 -13.154 1.00 0.00 59 ASP A CA 15
ATOM 14915 C C . ASP A 1 59 ? 24.561 -12.519 -11.777 1.00 0.00 59 ASP A C 15
ATOM 14916 O O . ASP A 1 59 ? 23.712 -12.307 -10.920 1.00 0.00 59 ASP A O 15
ATOM 14925 N N . THR A 1 60 ? 25.620 -13.312 -11.558 1.00 0.00 60 THR A N 15
ATOM 14926 C CA . THR A 1 60 ? 25.838 -14.015 -10.274 1.00 0.00 60 THR A CA 15
ATOM 14927 C C . THR A 1 60 ? 27.229 -13.702 -9.689 1.00 0.00 60 THR A C 15
ATOM 14928 O O . THR A 1 60 ? 28.235 -14.278 -10.108 1.00 0.00 60 THR A O 15
ATOM 14939 N N . PHE A 1 61 ? 27.261 -12.739 -8.747 1.00 0.00 61 PHE A N 15
ATOM 14940 C CA . PHE A 1 61 ? 28.418 -12.476 -7.871 1.00 0.00 61 PHE A CA 15
ATOM 14941 C C . PHE A 1 61 ? 28.644 -13.686 -6.931 1.00 0.00 61 PHE A C 15
ATOM 14942 O O . PHE A 1 61 ? 28.091 -13.743 -5.825 1.00 0.00 61 PHE A O 15
ATOM 14959 N N . LYS A 1 62 ? 29.416 -14.671 -7.413 1.00 0.00 62 LYS A N 15
ATOM 14960 C CA . LYS A 1 62 ? 29.662 -15.936 -6.697 1.00 0.00 62 LYS A CA 15
ATOM 14961 C C . LYS A 1 62 ? 30.884 -15.784 -5.779 1.00 0.00 62 LYS A C 15
ATOM 14962 O O . LYS A 1 62 ? 32.027 -15.766 -6.251 1.00 0.00 62 LYS A O 15
ATOM 14981 N N . ILE A 1 63 ? 30.623 -15.648 -4.471 1.00 0.00 63 ILE A N 15
ATOM 14982 C CA . ILE A 1 63 ? 31.666 -15.453 -3.453 1.00 0.00 63 ILE A CA 15
ATOM 14983 C C . ILE A 1 63 ? 32.311 -16.803 -3.110 1.00 0.00 63 ILE A C 15
ATOM 14984 O O . ILE A 1 63 ? 31.811 -17.546 -2.254 1.00 0.00 63 ILE A O 15
ATOM 15000 N N . GLU A 1 64 ? 33.387 -17.137 -3.838 1.00 0.00 64 GLU A N 15
ATOM 15001 C CA . GLU A 1 64 ? 34.081 -18.425 -3.724 1.00 0.00 64 GLU A CA 15
ATOM 15002 C C . GLU A 1 64 ? 35.605 -18.174 -3.812 1.00 0.00 64 GLU A C 15
ATOM 15003 O O . GLU A 1 64 ? 36.187 -17.700 -2.819 1.00 0.00 64 GLU A O 15
ATOM 15016 N N . MET A 1 1 ? -5.494 -9.095 9.193 1.00 0.00 1 MET A N 16
ATOM 15017 C CA . MET A 1 1 ? -6.955 -9.182 9.460 1.00 0.00 1 MET A CA 16
ATOM 15018 C C . MET A 1 1 ? -7.568 -10.401 8.738 1.00 0.00 1 MET A C 16
ATOM 15019 O O . MET A 1 1 ? -8.148 -11.289 9.381 1.00 0.00 1 MET A O 16
ATOM 15035 N N . GLY A 1 2 ? -7.412 -10.440 7.404 1.00 0.00 2 GLY A N 16
ATOM 15036 C CA . GLY A 1 2 ? -7.962 -11.517 6.584 1.00 0.00 2 GLY A CA 16
ATOM 15037 C C . GLY A 1 2 ? -7.308 -11.579 5.213 1.00 0.00 2 GLY A C 16
ATOM 15038 O O . GLY A 1 2 ? -7.820 -11.003 4.245 1.00 0.00 2 GLY A O 16
ATOM 15042 N N . SER A 1 3 ? -6.146 -12.251 5.140 1.00 0.00 3 SER A N 16
ATOM 15043 C CA . SER A 1 3 ? -5.436 -12.498 3.875 1.00 0.00 3 SER A CA 16
ATOM 15044 C C . SER A 1 3 ? -6.256 -13.469 2.996 1.00 0.00 3 SER A C 16
ATOM 15045 O O . SER A 1 3 ? -6.555 -14.597 3.409 1.00 0.00 3 SER A O 16
ATOM 15053 N N . SER A 1 4 ? -6.631 -13.008 1.793 1.00 0.00 4 SER A N 16
ATOM 15054 C CA . SER A 1 4 ? -7.559 -13.716 0.904 1.00 0.00 4 SER A CA 16
ATOM 15055 C C . SER A 1 4 ? -7.260 -13.369 -0.561 1.00 0.00 4 SER A C 16
ATOM 15056 O O . SER A 1 4 ? -7.198 -12.186 -0.929 1.00 0.00 4 SER A O 16
ATOM 15064 N N . HIS A 1 5 ? -7.042 -14.407 -1.383 1.00 0.00 5 HIS A N 16
ATOM 15065 C CA . HIS A 1 5 ? -6.846 -14.267 -2.831 1.00 0.00 5 HIS A CA 16
ATOM 15066 C C . HIS A 1 5 ? -7.448 -15.492 -3.549 1.00 0.00 5 HIS A C 16
ATOM 15067 O O . HIS A 1 5 ? -7.036 -16.640 -3.313 1.00 0.00 5 HIS A O 16
ATOM 15082 N N . HIS A 1 6 ? -8.448 -15.235 -4.409 1.00 0.00 6 HIS A N 16
ATOM 15083 C CA . HIS A 1 6 ? -9.181 -16.288 -5.132 1.00 0.00 6 HIS A CA 16
ATOM 15084 C C . HIS A 1 6 ? -8.420 -16.697 -6.408 1.00 0.00 6 HIS A C 16
ATOM 15085 O O . HIS A 1 6 ? -8.557 -17.827 -6.877 1.00 0.00 6 HIS A O 16
ATOM 15100 N N . HIS A 1 7 ? -7.620 -15.761 -6.957 1.00 0.00 7 HIS A N 16
ATOM 15101 C CA . HIS A 1 7 ? -6.816 -15.997 -8.171 1.00 0.00 7 HIS A CA 16
ATOM 15102 C C . HIS A 1 7 ? -5.657 -16.975 -7.891 1.00 0.00 7 HIS A C 16
ATOM 15103 O O . HIS A 1 7 ? -5.021 -16.930 -6.824 1.00 0.00 7 HIS A O 16
ATOM 15118 N N . HIS A 1 8 ? -5.396 -17.847 -8.878 1.00 0.00 8 HIS A N 16
ATOM 15119 C CA . HIS A 1 8 ? -4.385 -18.912 -8.797 1.00 0.00 8 HIS A CA 16
ATOM 15120 C C . HIS A 1 8 ? -2.969 -18.356 -9.049 1.00 0.00 8 HIS A C 16
ATOM 15121 O O . HIS A 1 8 ? -2.756 -17.598 -10.003 1.00 0.00 8 HIS A O 16
ATOM 15136 N N . HIS A 1 9 ? -2.026 -18.725 -8.170 1.00 0.00 9 HIS A N 16
ATOM 15137 C CA . HIS A 1 9 ? -0.588 -18.444 -8.328 1.00 0.00 9 HIS A CA 16
ATOM 15138 C C . HIS A 1 9 ? 0.198 -19.731 -8.031 1.00 0.00 9 HIS A C 16
ATOM 15139 O O . HIS A 1 9 ? 0.133 -20.258 -6.914 1.00 0.00 9 HIS A O 16
ATOM 15154 N N . HIS A 1 10 ? 0.920 -20.231 -9.045 1.00 0.00 10 HIS A N 16
ATOM 15155 C CA . HIS A 1 10 ? 1.761 -21.429 -8.928 1.00 0.00 10 HIS A CA 16
ATOM 15156 C C . HIS A 1 10 ? 2.858 -21.359 -10.009 1.00 0.00 10 HIS A C 16
ATOM 15157 O O . HIS A 1 10 ? 2.739 -21.973 -11.077 1.00 0.00 10 HIS A O 16
ATOM 15172 N N . SER A 1 11 ? 3.885 -20.535 -9.741 1.00 0.00 11 SER A N 16
ATOM 15173 C CA . SER A 1 11 ? 5.066 -20.393 -10.606 1.00 0.00 11 SER A CA 16
ATOM 15174 C C . SER A 1 11 ? 6.247 -19.844 -9.777 1.00 0.00 11 SER A C 16
ATOM 15175 O O . SER A 1 11 ? 6.204 -18.709 -9.279 1.00 0.00 11 SER A O 16
ATOM 15183 N N . SER A 1 12 ? 7.279 -20.682 -9.614 1.00 0.00 12 SER A N 16
ATOM 15184 C CA . SER A 1 12 ? 8.531 -20.330 -8.918 1.00 0.00 12 SER A CA 16
ATOM 15185 C C . SER A 1 12 ? 9.680 -21.188 -9.475 1.00 0.00 12 SER A C 16
ATOM 15186 O O . SER A 1 12 ? 9.442 -22.169 -10.200 1.00 0.00 12 SER A O 16
ATOM 15194 N N . GLY A 1 13 ? 10.925 -20.796 -9.157 1.00 0.00 13 GLY A N 16
ATOM 15195 C CA . GLY A 1 13 ? 12.128 -21.533 -9.570 1.00 0.00 13 GLY A CA 16
ATOM 15196 C C . GLY A 1 13 ? 12.645 -21.146 -10.958 1.00 0.00 13 GLY A C 16
ATOM 15197 O O . GLY A 1 13 ? 13.853 -21.236 -11.218 1.00 0.00 13 GLY A O 16
ATOM 15201 N N . LEU A 1 14 ? 11.729 -20.707 -11.849 1.00 0.00 14 LEU A N 16
ATOM 15202 C CA . LEU A 1 14 ? 12.080 -20.238 -13.198 1.00 0.00 14 LEU A CA 16
ATOM 15203 C C . LEU A 1 14 ? 12.644 -18.814 -13.102 1.00 0.00 14 LEU A C 16
ATOM 15204 O O . LEU A 1 14 ? 13.835 -18.577 -13.351 1.00 0.00 14 LEU A O 16
ATOM 15220 N N . VAL A 1 15 ? 11.763 -17.881 -12.685 1.00 0.00 15 VAL A N 16
ATOM 15221 C CA . VAL A 1 15 ? 12.084 -16.452 -12.497 1.00 0.00 15 VAL A CA 16
ATOM 15222 C C . VAL A 1 15 ? 11.350 -15.910 -11.235 1.00 0.00 15 VAL A C 16
ATOM 15223 O O . VAL A 1 15 ? 10.325 -15.222 -11.341 1.00 0.00 15 VAL A O 16
ATOM 15236 N N . PRO A 1 16 ? 11.831 -16.254 -9.994 1.00 0.00 16 PRO A N 16
ATOM 15237 C CA . PRO A 1 16 ? 11.262 -15.695 -8.744 1.00 0.00 16 PRO A CA 16
ATOM 15238 C C . PRO A 1 16 ? 11.565 -14.187 -8.653 1.00 0.00 16 PRO A C 16
ATOM 15239 O O . PRO A 1 16 ? 12.669 -13.772 -9.015 1.00 0.00 16 PRO A O 16
ATOM 15250 N N . ARG A 1 17 ? 10.557 -13.375 -8.262 1.00 0.00 17 ARG A N 16
ATOM 15251 C CA . ARG A 1 17 ? 10.665 -11.889 -8.175 1.00 0.00 17 ARG A CA 16
ATOM 15252 C C . ARG A 1 17 ? 10.786 -11.226 -9.582 1.00 0.00 17 ARG A C 16
ATOM 15253 O O . ARG A 1 17 ? 10.747 -9.995 -9.705 1.00 0.00 17 ARG A O 16
ATOM 15274 N N . GLY A 1 18 ? 10.824 -12.050 -10.651 1.00 0.00 18 GLY A N 16
ATOM 15275 C CA . GLY A 1 18 ? 11.167 -11.569 -11.985 1.00 0.00 18 GLY A CA 16
ATOM 15276 C C . GLY A 1 18 ? 12.602 -11.056 -12.031 1.00 0.00 18 GLY A C 16
ATOM 15277 O O . GLY A 1 18 ? 12.849 -9.917 -12.445 1.00 0.00 18 GLY A O 16
ATOM 15281 N N . SER A 1 19 ? 13.532 -11.907 -11.551 1.00 0.00 19 SER A N 16
ATOM 15282 C CA . SER A 1 19 ? 14.974 -11.609 -11.485 1.00 0.00 19 SER A CA 16
ATOM 15283 C C . SER A 1 19 ? 15.572 -11.257 -12.874 1.00 0.00 19 SER A C 16
ATOM 15284 O O . SER A 1 19 ? 15.961 -12.138 -13.642 1.00 0.00 19 SER A O 16
ATOM 15292 N N . HIS A 1 20 ? 15.555 -9.960 -13.200 1.00 0.00 20 HIS A N 16
ATOM 15293 C CA . HIS A 1 20 ? 16.224 -9.385 -14.392 1.00 0.00 20 HIS A CA 16
ATOM 15294 C C . HIS A 1 20 ? 17.224 -8.324 -13.914 1.00 0.00 20 HIS A C 16
ATOM 15295 O O . HIS A 1 20 ? 17.499 -7.329 -14.594 1.00 0.00 20 HIS A O 16
ATOM 15310 N N . MET A 1 21 ? 17.794 -8.598 -12.729 1.00 0.00 21 MET A N 16
ATOM 15311 C CA . MET A 1 21 ? 18.650 -7.674 -11.959 1.00 0.00 21 MET A CA 16
ATOM 15312 C C . MET A 1 21 ? 19.980 -8.393 -11.642 1.00 0.00 21 MET A C 16
ATOM 15313 O O . MET A 1 21 ? 20.407 -9.235 -12.435 1.00 0.00 21 MET A O 16
ATOM 15327 N N . LYS A 1 22 ? 20.679 -8.045 -10.534 1.00 0.00 22 LYS A N 16
ATOM 15328 C CA . LYS A 1 22 ? 21.975 -8.688 -10.176 1.00 0.00 22 LYS A CA 16
ATOM 15329 C C . LYS A 1 22 ? 21.868 -9.406 -8.823 1.00 0.00 22 LYS A C 16
ATOM 15330 O O . LYS A 1 22 ? 21.648 -8.774 -7.792 1.00 0.00 22 LYS A O 16
ATOM 15349 N N . THR A 1 23 ? 22.037 -10.733 -8.859 1.00 0.00 23 THR A N 16
ATOM 15350 C CA . THR A 1 23 ? 21.970 -11.603 -7.678 1.00 0.00 23 THR A CA 16
ATOM 15351 C C . THR A 1 23 ? 23.374 -11.798 -7.049 1.00 0.00 23 THR A C 16
ATOM 15352 O O . THR A 1 23 ? 24.375 -11.832 -7.762 1.00 0.00 23 THR A O 16
ATOM 15363 N N . VAL A 1 24 ? 23.425 -11.888 -5.712 1.00 0.00 24 VAL A N 16
ATOM 15364 C CA . VAL A 1 24 ? 24.635 -12.267 -4.950 1.00 0.00 24 VAL A CA 16
ATOM 15365 C C . VAL A 1 24 ? 24.459 -13.680 -4.379 1.00 0.00 24 VAL A C 16
ATOM 15366 O O . VAL A 1 24 ? 23.618 -13.890 -3.501 1.00 0.00 24 VAL A O 16
ATOM 15379 N N . GLU A 1 25 ? 25.241 -14.643 -4.883 1.00 0.00 25 GLU A N 16
ATOM 15380 C CA . GLU A 1 25 ? 25.240 -16.016 -4.357 1.00 0.00 25 GLU A CA 16
ATOM 15381 C C . GLU A 1 25 ? 26.442 -16.222 -3.418 1.00 0.00 25 GLU A C 16
ATOM 15382 O O . GLU A 1 25 ? 27.592 -16.024 -3.812 1.00 0.00 25 GLU A O 16
ATOM 15394 N N . VAL A 1 26 ? 26.153 -16.606 -2.163 1.00 0.00 26 VAL A N 16
ATOM 15395 C CA . VAL A 1 26 ? 27.164 -16.961 -1.159 1.00 0.00 26 VAL A CA 16
ATOM 15396 C C . VAL A 1 26 ? 26.656 -18.134 -0.303 1.00 0.00 26 VAL A C 16
ATOM 15397 O O . VAL A 1 26 ? 25.469 -18.184 0.036 1.00 0.00 26 VAL A O 16
ATOM 15410 N N . ASN A 1 27 ? 27.577 -19.083 0.004 1.00 0.00 27 ASN A N 16
ATOM 15411 C CA . ASN A 1 27 ? 27.277 -20.362 0.698 1.00 0.00 27 ASN A CA 16
ATOM 15412 C C . ASN A 1 27 ? 26.312 -21.216 -0.168 1.00 0.00 27 ASN A C 16
ATOM 15413 O O . ASN A 1 27 ? 25.555 -22.056 0.331 1.00 0.00 27 ASN A O 16
ATOM 15424 N N . GLY A 1 28 ? 26.392 -21.005 -1.502 1.00 0.00 28 GLY A N 16
ATOM 15425 C CA . GLY A 1 28 ? 25.501 -21.665 -2.470 1.00 0.00 28 GLY A CA 16
ATOM 15426 C C . GLY A 1 28 ? 24.061 -21.149 -2.413 1.00 0.00 28 GLY A C 16
ATOM 15427 O O . GLY A 1 28 ? 23.159 -21.781 -2.967 1.00 0.00 28 GLY A O 16
ATOM 15431 N N . VAL A 1 29 ? 23.854 -19.999 -1.739 1.00 0.00 29 VAL A N 16
ATOM 15432 C CA . VAL A 1 29 ? 22.523 -19.389 -1.523 1.00 0.00 29 VAL A CA 16
ATOM 15433 C C . VAL A 1 29 ? 22.434 -18.073 -2.308 1.00 0.00 29 VAL A C 16
ATOM 15434 O O . VAL A 1 29 ? 23.236 -17.160 -2.088 1.00 0.00 29 VAL A O 16
ATOM 15447 N N . LYS A 1 30 ? 21.468 -17.989 -3.235 1.00 0.00 30 LYS A N 16
ATOM 15448 C CA . LYS A 1 30 ? 21.252 -16.791 -4.063 1.00 0.00 30 LYS A CA 16
ATOM 15449 C C . LYS A 1 30 ? 20.360 -15.762 -3.339 1.00 0.00 30 LYS A C 16
ATOM 15450 O O . LYS A 1 30 ? 19.159 -15.983 -3.160 1.00 0.00 30 LYS A O 16
ATOM 15469 N N . TYR A 1 31 ? 20.992 -14.674 -2.880 1.00 0.00 31 TYR A N 16
ATOM 15470 C CA . TYR A 1 31 ? 20.324 -13.463 -2.365 1.00 0.00 31 TYR A CA 16
ATOM 15471 C C . TYR A 1 31 ? 20.149 -12.468 -3.524 1.00 0.00 31 TYR A C 16
ATOM 15472 O O . TYR A 1 31 ? 21.125 -11.870 -3.978 1.00 0.00 31 TYR A O 16
ATOM 15490 N N . ASP A 1 32 ? 18.915 -12.308 -4.013 1.00 0.00 32 ASP A N 16
ATOM 15491 C CA . ASP A 1 32 ? 18.639 -11.483 -5.216 1.00 0.00 32 ASP A CA 16
ATOM 15492 C C . ASP A 1 32 ? 18.558 -9.987 -4.855 1.00 0.00 32 ASP A C 16
ATOM 15493 O O . ASP A 1 32 ? 17.782 -9.593 -3.969 1.00 0.00 32 ASP A O 16
ATOM 15502 N N . PHE A 1 33 ? 19.380 -9.163 -5.536 1.00 0.00 33 PHE A N 16
ATOM 15503 C CA . PHE A 1 33 ? 19.415 -7.700 -5.351 1.00 0.00 33 PHE A CA 16
ATOM 15504 C C . PHE A 1 33 ? 18.758 -6.999 -6.540 1.00 0.00 33 PHE A C 16
ATOM 15505 O O . PHE A 1 33 ? 18.859 -7.464 -7.678 1.00 0.00 33 PHE A O 16
ATOM 15522 N N . ASP A 1 34 ? 18.091 -5.875 -6.240 1.00 0.00 34 ASP A N 16
ATOM 15523 C CA . ASP A 1 34 ? 17.464 -4.996 -7.246 1.00 0.00 34 ASP A CA 16
ATOM 15524 C C . ASP A 1 34 ? 18.544 -4.204 -8.007 1.00 0.00 34 ASP A C 16
ATOM 15525 O O . ASP A 1 34 ? 18.439 -3.966 -9.216 1.00 0.00 34 ASP A O 16
ATOM 15534 N N . ASN A 1 35 ? 19.599 -3.821 -7.269 1.00 0.00 35 ASN A N 16
ATOM 15535 C CA . ASN A 1 35 ? 20.649 -2.906 -7.755 1.00 0.00 35 ASN A CA 16
ATOM 15536 C C . ASN A 1 35 ? 22.019 -3.613 -7.791 1.00 0.00 35 ASN A C 16
ATOM 15537 O O . ASN A 1 35 ? 22.403 -4.238 -6.798 1.00 0.00 35 ASN A O 16
ATOM 15548 N N . PRO A 1 36 ? 22.790 -3.509 -8.937 1.00 0.00 36 PRO A N 16
ATOM 15549 C CA . PRO A 1 36 ? 24.167 -4.078 -9.059 1.00 0.00 36 PRO A CA 16
ATOM 15550 C C . PRO A 1 36 ? 25.184 -3.429 -8.105 1.00 0.00 36 PRO A C 16
ATOM 15551 O O . PRO A 1 36 ? 26.244 -4.006 -7.841 1.00 0.00 36 PRO A O 16
ATOM 15562 N N . GLU A 1 37 ? 24.848 -2.235 -7.606 1.00 0.00 37 GLU A N 16
ATOM 15563 C CA . GLU A 1 37 ? 25.745 -1.409 -6.780 1.00 0.00 37 GLU A CA 16
ATOM 15564 C C . GLU A 1 37 ? 25.719 -1.934 -5.341 1.00 0.00 37 GLU A C 16
ATOM 15565 O O . GLU A 1 37 ? 26.765 -2.201 -4.741 1.00 0.00 37 GLU A O 16
ATOM 15577 N N . GLN A 1 38 ? 24.484 -2.097 -4.823 1.00 0.00 38 GLN A N 16
ATOM 15578 C CA . GLN A 1 38 ? 24.218 -2.759 -3.532 1.00 0.00 38 GLN A CA 16
ATOM 15579 C C . GLN A 1 38 ? 24.783 -4.187 -3.552 1.00 0.00 38 GLN A C 16
ATOM 15580 O O . GLN A 1 38 ? 25.394 -4.643 -2.586 1.00 0.00 38 GLN A O 16
ATOM 15594 N N . ALA A 1 39 ? 24.564 -4.865 -4.699 1.00 0.00 39 ALA A N 16
ATOM 15595 C CA . ALA A 1 39 ? 25.010 -6.240 -4.935 1.00 0.00 39 ALA A CA 16
ATOM 15596 C C . ALA A 1 39 ? 26.537 -6.364 -4.849 1.00 0.00 39 ALA A C 16
ATOM 15597 O O . ALA A 1 39 ? 27.038 -7.260 -4.177 1.00 0.00 39 ALA A O 16
ATOM 15604 N N . ARG A 1 40 ? 27.268 -5.442 -5.517 1.00 0.00 40 ARG A N 16
ATOM 15605 C CA . ARG A 1 40 ? 28.743 -5.484 -5.563 1.00 0.00 40 ARG A CA 16
ATOM 15606 C C . ARG A 1 40 ? 29.321 -5.264 -4.164 1.00 0.00 40 ARG A C 16
ATOM 15607 O O . ARG A 1 40 ? 30.093 -6.087 -3.679 1.00 0.00 40 ARG A O 16
ATOM 15628 N N . GLU A 1 41 ? 28.903 -4.155 -3.524 1.00 0.00 41 GLU A N 16
ATOM 15629 C CA . GLU A 1 41 ? 29.384 -3.754 -2.188 1.00 0.00 41 GLU A CA 16
ATOM 15630 C C . GLU A 1 41 ? 29.192 -4.879 -1.166 1.00 0.00 41 GLU A C 16
ATOM 15631 O O . GLU A 1 41 ? 30.162 -5.325 -0.552 1.00 0.00 41 GLU A O 16
ATOM 15643 N N . MET A 1 42 ? 27.922 -5.319 -1.013 1.00 0.00 42 MET A N 16
ATOM 15644 C CA . MET A 1 42 ? 27.525 -6.390 -0.078 1.00 0.00 42 MET A CA 16
ATOM 15645 C C . MET A 1 42 ? 28.377 -7.645 -0.296 1.00 0.00 42 MET A C 16
ATOM 15646 O O . MET A 1 42 ? 28.911 -8.208 0.653 1.00 0.00 42 MET A O 16
ATOM 15660 N N . ALA A 1 43 ? 28.529 -8.024 -1.571 1.00 0.00 43 ALA A N 16
ATOM 15661 C CA . ALA A 1 43 ? 29.256 -9.233 -1.970 1.00 0.00 43 ALA A CA 16
ATOM 15662 C C . ALA A 1 43 ? 30.757 -9.143 -1.639 1.00 0.00 43 ALA A C 16
ATOM 15663 O O . ALA A 1 43 ? 31.367 -10.143 -1.268 1.00 0.00 43 ALA A O 16
ATOM 15670 N N . GLU A 1 44 ? 31.339 -7.939 -1.759 1.00 0.00 44 GLU A N 16
ATOM 15671 C CA . GLU A 1 44 ? 32.754 -7.695 -1.399 1.00 0.00 44 GLU A CA 16
ATOM 15672 C C . GLU A 1 44 ? 32.942 -7.729 0.130 1.00 0.00 44 GLU A C 16
ATOM 15673 O O . GLU A 1 44 ? 33.958 -8.226 0.617 1.00 0.00 44 GLU A O 16
ATOM 15685 N N . ARG A 1 45 ? 31.932 -7.217 0.858 1.00 0.00 45 ARG A N 16
ATOM 15686 C CA . ARG A 1 45 ? 31.935 -7.136 2.335 1.00 0.00 45 ARG A CA 16
ATOM 15687 C C . ARG A 1 45 ? 31.811 -8.526 2.971 1.00 0.00 45 ARG A C 16
ATOM 15688 O O . ARG A 1 45 ? 32.462 -8.816 3.978 1.00 0.00 45 ARG A O 16
ATOM 15709 N N . ILE A 1 46 ? 30.968 -9.378 2.365 1.00 0.00 46 ILE A N 16
ATOM 15710 C CA . ILE A 1 46 ? 30.794 -10.774 2.794 1.00 0.00 46 ILE A CA 16
ATOM 15711 C C . ILE A 1 46 ? 32.056 -11.580 2.434 1.00 0.00 46 ILE A C 16
ATOM 15712 O O . ILE A 1 46 ? 32.532 -12.378 3.239 1.00 0.00 46 ILE A O 16
ATOM 15728 N N . ALA A 1 47 ? 32.599 -11.324 1.223 1.00 0.00 47 ALA A N 16
ATOM 15729 C CA . ALA A 1 47 ? 33.806 -12.003 0.706 1.00 0.00 47 ALA A CA 16
ATOM 15730 C C . ALA A 1 47 ? 34.990 -11.850 1.666 1.00 0.00 47 ALA A C 16
ATOM 15731 O O . ALA A 1 47 ? 35.566 -12.835 2.113 1.00 0.00 47 ALA A O 16
ATOM 15738 N N . LYS A 1 48 ? 35.295 -10.594 2.006 1.00 0.00 48 LYS A N 16
ATOM 15739 C CA . LYS A 1 48 ? 36.413 -10.242 2.904 1.00 0.00 48 LYS A CA 16
ATOM 15740 C C . LYS A 1 48 ? 36.152 -10.684 4.366 1.00 0.00 48 LYS A C 16
ATOM 15741 O O . LYS A 1 48 ? 37.099 -10.873 5.137 1.00 0.00 48 LYS A O 16
ATOM 15760 N N . SER A 1 49 ? 34.865 -10.862 4.731 1.00 0.00 49 SER A N 16
ATOM 15761 C CA . SER A 1 49 ? 34.466 -11.345 6.071 1.00 0.00 49 SER A CA 16
ATOM 15762 C C . SER A 1 49 ? 34.748 -12.860 6.211 1.00 0.00 49 SER A C 16
ATOM 15763 O O . SER A 1 49 ? 35.142 -13.341 7.283 1.00 0.00 49 SER A O 16
ATOM 15771 N N . LEU A 1 50 ? 34.543 -13.589 5.101 1.00 0.00 50 LEU A N 16
ATOM 15772 C CA . LEU A 1 50 ? 34.779 -15.049 5.018 1.00 0.00 50 LEU A CA 16
ATOM 15773 C C . LEU A 1 50 ? 36.255 -15.356 4.682 1.00 0.00 50 LEU A C 16
ATOM 15774 O O . LEU A 1 50 ? 36.771 -16.433 5.014 1.00 0.00 50 LEU A O 16
ATOM 15790 N N . GLY A 1 51 ? 36.912 -14.398 4.006 1.00 0.00 51 GLY A N 16
ATOM 15791 C CA . GLY A 1 51 ? 38.263 -14.576 3.451 1.00 0.00 51 GLY A CA 16
ATOM 15792 C C . GLY A 1 51 ? 38.245 -14.870 1.946 1.00 0.00 51 GLY A C 16
ATOM 15793 O O . GLY A 1 51 ? 39.306 -14.904 1.301 1.00 0.00 51 GLY A O 16
ATOM 15797 N N . LEU A 1 52 ? 37.036 -15.086 1.390 1.00 0.00 52 LEU A N 16
ATOM 15798 C CA . LEU A 1 52 ? 36.823 -15.413 -0.036 1.00 0.00 52 LEU A CA 16
ATOM 15799 C C . LEU A 1 52 ? 36.945 -14.170 -0.946 1.00 0.00 52 LEU A C 16
ATOM 15800 O O . LEU A 1 52 ? 37.290 -13.071 -0.489 1.00 0.00 52 LEU A O 16
ATOM 15816 N N . GLN A 1 53 ? 36.654 -14.366 -2.244 1.00 0.00 53 GLN A N 16
ATOM 15817 C CA . GLN A 1 53 ? 36.629 -13.291 -3.250 1.00 0.00 53 GLN A CA 16
ATOM 15818 C C . GLN A 1 53 ? 35.356 -13.435 -4.094 1.00 0.00 53 GLN A C 16
ATOM 15819 O O . GLN A 1 53 ? 34.949 -14.551 -4.423 1.00 0.00 53 GLN A O 16
ATOM 15833 N N . VAL A 1 54 ? 34.718 -12.312 -4.428 1.00 0.00 54 VAL A N 16
ATOM 15834 C CA . VAL A 1 54 ? 33.468 -12.322 -5.202 1.00 0.00 54 VAL A CA 16
ATOM 15835 C C . VAL A 1 54 ? 33.753 -12.312 -6.727 1.00 0.00 54 VAL A C 16
ATOM 15836 O O . VAL A 1 54 ? 34.057 -11.275 -7.333 1.00 0.00 54 VAL A O 16
ATOM 15849 N N . ARG A 1 55 ? 33.704 -13.517 -7.319 1.00 0.00 55 ARG A N 16
ATOM 15850 C CA . ARG A 1 55 ? 33.765 -13.708 -8.771 1.00 0.00 55 ARG A CA 16
ATOM 15851 C C . ARG A 1 55 ? 32.329 -13.725 -9.320 1.00 0.00 55 ARG A C 16
ATOM 15852 O O . ARG A 1 55 ? 31.602 -14.715 -9.166 1.00 0.00 55 ARG A O 16
ATOM 15873 N N . LEU A 1 56 ? 31.903 -12.595 -9.904 1.00 0.00 56 LEU A N 16
ATOM 15874 C CA . LEU A 1 56 ? 30.609 -12.504 -10.586 1.00 0.00 56 LEU A CA 16
ATOM 15875 C C . LEU A 1 56 ? 30.620 -13.372 -11.869 1.00 0.00 56 LEU A C 16
ATOM 15876 O O . LEU A 1 56 ? 31.228 -13.027 -12.889 1.00 0.00 56 LEU A O 16
ATOM 15892 N N . GLU A 1 57 ? 29.993 -14.549 -11.769 1.00 0.00 57 GLU A N 16
ATOM 15893 C CA . GLU A 1 57 ? 29.857 -15.488 -12.890 1.00 0.00 57 GLU A CA 16
ATOM 15894 C C . GLU A 1 57 ? 28.684 -15.032 -13.751 1.00 0.00 57 GLU A C 16
ATOM 15895 O O . GLU A 1 57 ? 27.525 -15.082 -13.305 1.00 0.00 57 GLU A O 16
ATOM 15907 N N . GLY A 1 58 ? 28.992 -14.557 -14.969 1.00 0.00 58 GLY A N 16
ATOM 15908 C CA . GLY A 1 58 ? 28.013 -13.853 -15.772 1.00 0.00 58 GLY A CA 16
ATOM 15909 C C . GLY A 1 58 ? 27.725 -12.488 -15.168 1.00 0.00 58 GLY A C 16
ATOM 15910 O O . GLY A 1 58 ? 28.519 -11.552 -15.339 1.00 0.00 58 GLY A O 16
ATOM 15914 N N . ASP A 1 59 ? 26.603 -12.386 -14.437 1.00 0.00 59 ASP A N 16
ATOM 15915 C CA . ASP A 1 59 ? 26.247 -11.179 -13.667 1.00 0.00 59 ASP A CA 16
ATOM 15916 C C . ASP A 1 59 ? 26.163 -11.493 -12.161 1.00 0.00 59 ASP A C 16
ATOM 15917 O O . ASP A 1 59 ? 26.391 -10.607 -11.327 1.00 0.00 59 ASP A O 16
ATOM 15926 N N . THR A 1 60 ? 25.833 -12.764 -11.831 1.00 0.00 60 THR A N 16
ATOM 15927 C CA . THR A 1 60 ? 25.594 -13.198 -10.449 1.00 0.00 60 THR A CA 16
ATOM 15928 C C . THR A 1 60 ? 26.902 -13.184 -9.636 1.00 0.00 60 THR A C 16
ATOM 15929 O O . THR A 1 60 ? 27.809 -13.990 -9.882 1.00 0.00 60 THR A O 16
ATOM 15940 N N . PHE A 1 61 ? 26.977 -12.228 -8.693 1.00 0.00 61 PHE A N 16
ATOM 15941 C CA . PHE A 1 61 ? 28.095 -12.053 -7.760 1.00 0.00 61 PHE A CA 16
ATOM 15942 C C . PHE A 1 61 ? 28.260 -13.287 -6.841 1.00 0.00 61 PHE A C 16
ATOM 15943 O O . PHE A 1 61 ? 27.682 -13.349 -5.754 1.00 0.00 61 PHE A O 16
ATOM 15960 N N . LYS A 1 62 ? 29.013 -14.289 -7.329 1.00 0.00 62 LYS A N 16
ATOM 15961 C CA . LYS A 1 62 ? 29.283 -15.530 -6.584 1.00 0.00 62 LYS A CA 16
ATOM 15962 C C . LYS A 1 62 ? 30.564 -15.371 -5.747 1.00 0.00 62 LYS A C 16
ATOM 15963 O O . LYS A 1 62 ? 31.655 -15.177 -6.295 1.00 0.00 62 LYS A O 16
ATOM 15982 N N . ILE A 1 63 ? 30.408 -15.451 -4.427 1.00 0.00 63 ILE A N 16
ATOM 15983 C CA . ILE A 1 63 ? 31.496 -15.274 -3.464 1.00 0.00 63 ILE A CA 16
ATOM 15984 C C . ILE A 1 63 ? 32.241 -16.603 -3.270 1.00 0.00 63 ILE A C 16
ATOM 15985 O O . ILE A 1 63 ? 31.853 -17.439 -2.445 1.00 0.00 63 ILE A O 16
ATOM 16001 N N . GLU A 1 64 ? 33.272 -16.806 -4.101 1.00 0.00 64 GLU A N 16
ATOM 16002 C CA . GLU A 1 64 ? 34.066 -18.040 -4.144 1.00 0.00 64 GLU A CA 16
ATOM 16003 C C . GLU A 1 64 ? 35.564 -17.662 -4.198 1.00 0.00 64 GLU A C 16
ATOM 16004 O O . GLU A 1 64 ? 36.216 -17.599 -3.132 1.00 0.00 64 GLU A O 16
ATOM 16017 N N . MET A 1 1 ? 19.918 11.144 -2.796 1.00 0.00 1 MET A N 17
ATOM 16018 C CA . MET A 1 1 ? 21.210 11.029 -3.510 1.00 0.00 1 MET A CA 17
ATOM 16019 C C . MET A 1 1 ? 21.257 9.697 -4.276 1.00 0.00 1 MET A C 17
ATOM 16020 O O . MET A 1 1 ? 21.233 8.628 -3.655 1.00 0.00 1 MET A O 17
ATOM 16036 N N . GLY A 1 2 ? 21.303 9.773 -5.630 1.00 0.00 2 GLY A N 17
ATOM 16037 C CA . GLY A 1 2 ? 21.348 8.584 -6.492 1.00 0.00 2 GLY A CA 17
ATOM 16038 C C . GLY A 1 2 ? 20.013 7.845 -6.569 1.00 0.00 2 GLY A C 17
ATOM 16039 O O . GLY A 1 2 ? 19.971 6.652 -6.886 1.00 0.00 2 GLY A O 17
ATOM 16043 N N . SER A 1 3 ? 18.912 8.570 -6.299 1.00 0.00 3 SER A N 17
ATOM 16044 C CA . SER A 1 3 ? 17.550 7.997 -6.247 1.00 0.00 3 SER A CA 17
ATOM 16045 C C . SER A 1 3 ? 16.754 8.287 -7.535 1.00 0.00 3 SER A C 17
ATOM 16046 O O . SER A 1 3 ? 15.528 8.152 -7.547 1.00 0.00 3 SER A O 17
ATOM 16054 N N . SER A 1 4 ? 17.457 8.646 -8.622 1.00 0.00 4 SER A N 17
ATOM 16055 C CA . SER A 1 4 ? 16.837 8.920 -9.933 1.00 0.00 4 SER A CA 17
ATOM 16056 C C . SER A 1 4 ? 16.640 7.605 -10.716 1.00 0.00 4 SER A C 17
ATOM 16057 O O . SER A 1 4 ? 17.490 7.202 -11.510 1.00 0.00 4 SER A O 17
ATOM 16065 N N . HIS A 1 5 ? 15.519 6.919 -10.428 1.00 0.00 5 HIS A N 17
ATOM 16066 C CA . HIS A 1 5 ? 15.155 5.608 -11.025 1.00 0.00 5 HIS A CA 17
ATOM 16067 C C . HIS A 1 5 ? 13.718 5.682 -11.585 1.00 0.00 5 HIS A C 17
ATOM 16068 O O . HIS A 1 5 ? 13.071 6.739 -11.482 1.00 0.00 5 HIS A O 17
ATOM 16083 N N . HIS A 1 6 ? 13.211 4.568 -12.186 1.00 0.00 6 HIS A N 17
ATOM 16084 C CA . HIS A 1 6 ? 11.817 4.516 -12.700 1.00 0.00 6 HIS A CA 17
ATOM 16085 C C . HIS A 1 6 ? 10.813 4.354 -11.525 1.00 0.00 6 HIS A C 17
ATOM 16086 O O . HIS A 1 6 ? 10.369 3.253 -11.180 1.00 0.00 6 HIS A O 17
ATOM 16101 N N . HIS A 1 7 ? 10.505 5.497 -10.883 1.00 0.00 7 HIS A N 17
ATOM 16102 C CA . HIS A 1 7 ? 9.659 5.562 -9.675 1.00 0.00 7 HIS A CA 17
ATOM 16103 C C . HIS A 1 7 ? 8.166 5.543 -10.055 1.00 0.00 7 HIS A C 17
ATOM 16104 O O . HIS A 1 7 ? 7.531 6.601 -10.215 1.00 0.00 7 HIS A O 17
ATOM 16119 N N . HIS A 1 8 ? 7.640 4.327 -10.255 1.00 0.00 8 HIS A N 17
ATOM 16120 C CA . HIS A 1 8 ? 6.213 4.073 -10.523 1.00 0.00 8 HIS A CA 17
ATOM 16121 C C . HIS A 1 8 ? 5.832 2.722 -9.902 1.00 0.00 8 HIS A C 17
ATOM 16122 O O . HIS A 1 8 ? 6.589 1.743 -10.028 1.00 0.00 8 HIS A O 17
ATOM 16137 N N . HIS A 1 9 ? 4.675 2.685 -9.218 1.00 0.00 9 HIS A N 17
ATOM 16138 C CA . HIS A 1 9 ? 4.167 1.467 -8.572 1.00 0.00 9 HIS A CA 17
ATOM 16139 C C . HIS A 1 9 ? 3.707 0.461 -9.637 1.00 0.00 9 HIS A C 17
ATOM 16140 O O . HIS A 1 9 ? 2.974 0.819 -10.561 1.00 0.00 9 HIS A O 17
ATOM 16155 N N . HIS A 1 10 ? 4.156 -0.786 -9.497 1.00 0.00 10 HIS A N 17
ATOM 16156 C CA . HIS A 1 10 ? 3.864 -1.857 -10.459 1.00 0.00 10 HIS A CA 17
ATOM 16157 C C . HIS A 1 10 ? 2.426 -2.366 -10.280 1.00 0.00 10 HIS A C 17
ATOM 16158 O O . HIS A 1 10 ? 1.979 -2.594 -9.149 1.00 0.00 10 HIS A O 17
ATOM 16173 N N . SER A 1 11 ? 1.716 -2.525 -11.406 1.00 0.00 11 SER A N 17
ATOM 16174 C CA . SER A 1 11 ? 0.303 -2.943 -11.435 1.00 0.00 11 SER A CA 17
ATOM 16175 C C . SER A 1 11 ? 0.157 -4.462 -11.199 1.00 0.00 11 SER A C 17
ATOM 16176 O O . SER A 1 11 ? 0.946 -5.255 -11.735 1.00 0.00 11 SER A O 17
ATOM 16184 N N . SER A 1 12 ? -0.849 -4.847 -10.383 1.00 0.00 12 SER A N 17
ATOM 16185 C CA . SER A 1 12 ? -1.130 -6.250 -10.028 1.00 0.00 12 SER A CA 17
ATOM 16186 C C . SER A 1 12 ? -1.526 -7.060 -11.281 1.00 0.00 12 SER A C 17
ATOM 16187 O O . SER A 1 12 ? -2.486 -6.704 -11.972 1.00 0.00 12 SER A O 17
ATOM 16195 N N . GLY A 1 13 ? -0.766 -8.126 -11.569 1.00 0.00 13 GLY A N 17
ATOM 16196 C CA . GLY A 1 13 ? -0.999 -8.981 -12.736 1.00 0.00 13 GLY A CA 17
ATOM 16197 C C . GLY A 1 13 ? -0.023 -8.712 -13.867 1.00 0.00 13 GLY A C 17
ATOM 16198 O O . GLY A 1 13 ? 0.163 -9.569 -14.734 1.00 0.00 13 GLY A O 17
ATOM 16202 N N . LEU A 1 14 ? 0.580 -7.502 -13.873 1.00 0.00 14 LEU A N 17
ATOM 16203 C CA . LEU A 1 14 ? 1.571 -7.088 -14.881 1.00 0.00 14 LEU A CA 17
ATOM 16204 C C . LEU A 1 14 ? 2.986 -7.206 -14.283 1.00 0.00 14 LEU A C 17
ATOM 16205 O O . LEU A 1 14 ? 3.408 -6.353 -13.500 1.00 0.00 14 LEU A O 17
ATOM 16221 N N . VAL A 1 15 ? 3.676 -8.301 -14.631 1.00 0.00 15 VAL A N 17
ATOM 16222 C CA . VAL A 1 15 ? 5.048 -8.588 -14.196 1.00 0.00 15 VAL A CA 17
ATOM 16223 C C . VAL A 1 15 ? 5.783 -9.371 -15.318 1.00 0.00 15 VAL A C 17
ATOM 16224 O O . VAL A 1 15 ? 5.654 -10.598 -15.421 1.00 0.00 15 VAL A O 17
ATOM 16237 N N . PRO A 1 16 ? 6.505 -8.659 -16.244 1.00 0.00 16 PRO A N 17
ATOM 16238 C CA . PRO A 1 16 ? 7.307 -9.321 -17.301 1.00 0.00 16 PRO A CA 17
ATOM 16239 C C . PRO A 1 16 ? 8.503 -10.093 -16.703 1.00 0.00 16 PRO A C 17
ATOM 16240 O O . PRO A 1 16 ? 9.524 -9.493 -16.331 1.00 0.00 16 PRO A O 17
ATOM 16251 N N . ARG A 1 17 ? 8.327 -11.424 -16.551 1.00 0.00 17 ARG A N 17
ATOM 16252 C CA . ARG A 1 17 ? 9.392 -12.332 -16.087 1.00 0.00 17 ARG A CA 17
ATOM 16253 C C . ARG A 1 17 ? 10.475 -12.467 -17.195 1.00 0.00 17 ARG A C 17
ATOM 16254 O O . ARG A 1 17 ? 10.451 -13.359 -18.045 1.00 0.00 17 ARG A O 17
ATOM 16275 N N . GLY A 1 18 ? 11.378 -11.487 -17.202 1.00 0.00 18 GLY A N 17
ATOM 16276 C CA . GLY A 1 18 ? 12.438 -11.389 -18.188 1.00 0.00 18 GLY A CA 17
ATOM 16277 C C . GLY A 1 18 ? 13.307 -10.189 -17.901 1.00 0.00 18 GLY A C 17
ATOM 16278 O O . GLY A 1 18 ? 13.568 -9.367 -18.788 1.00 0.00 18 GLY A O 17
ATOM 16282 N N . SER A 1 19 ? 13.752 -10.087 -16.639 1.00 0.00 19 SER A N 17
ATOM 16283 C CA . SER A 1 19 ? 14.560 -8.969 -16.138 1.00 0.00 19 SER A CA 17
ATOM 16284 C C . SER A 1 19 ? 15.788 -9.522 -15.395 1.00 0.00 19 SER A C 17
ATOM 16285 O O . SER A 1 19 ? 15.633 -10.348 -14.481 1.00 0.00 19 SER A O 17
ATOM 16293 N N . HIS A 1 20 ? 16.999 -9.084 -15.805 1.00 0.00 20 HIS A N 17
ATOM 16294 C CA . HIS A 1 20 ? 18.265 -9.507 -15.185 1.00 0.00 20 HIS A CA 17
ATOM 16295 C C . HIS A 1 20 ? 18.414 -8.904 -13.775 1.00 0.00 20 HIS A C 17
ATOM 16296 O O . HIS A 1 20 ? 18.810 -7.740 -13.612 1.00 0.00 20 HIS A O 17
ATOM 16311 N N . MET A 1 21 ? 18.042 -9.713 -12.770 1.00 0.00 21 MET A N 17
ATOM 16312 C CA . MET A 1 21 ? 18.131 -9.352 -11.350 1.00 0.00 21 MET A CA 17
ATOM 16313 C C . MET A 1 21 ? 19.527 -9.713 -10.814 1.00 0.00 21 MET A C 17
ATOM 16314 O O . MET A 1 21 ? 20.030 -10.828 -11.043 1.00 0.00 21 MET A O 17
ATOM 16328 N N . LYS A 1 22 ? 20.137 -8.757 -10.106 1.00 0.00 22 LYS A N 17
ATOM 16329 C CA . LYS A 1 22 ? 21.522 -8.851 -9.633 1.00 0.00 22 LYS A CA 17
ATOM 16330 C C . LYS A 1 22 ? 21.642 -9.869 -8.490 1.00 0.00 22 LYS A C 17
ATOM 16331 O O . LYS A 1 22 ? 21.352 -9.574 -7.333 1.00 0.00 22 LYS A O 17
ATOM 16350 N N . THR A 1 23 ? 22.026 -11.088 -8.853 1.00 0.00 23 THR A N 17
ATOM 16351 C CA . THR A 1 23 ? 22.108 -12.213 -7.925 1.00 0.00 23 THR A CA 17
ATOM 16352 C C . THR A 1 23 ? 23.507 -12.270 -7.284 1.00 0.00 23 THR A C 17
ATOM 16353 O O . THR A 1 23 ? 24.507 -12.307 -7.988 1.00 0.00 23 THR A O 17
ATOM 16364 N N . VAL A 1 24 ? 23.569 -12.228 -5.946 1.00 0.00 24 VAL A N 17
ATOM 16365 C CA . VAL A 1 24 ? 24.811 -12.455 -5.188 1.00 0.00 24 VAL A CA 17
ATOM 16366 C C . VAL A 1 24 ? 24.728 -13.838 -4.536 1.00 0.00 24 VAL A C 17
ATOM 16367 O O . VAL A 1 24 ? 23.929 -14.051 -3.620 1.00 0.00 24 VAL A O 17
ATOM 16380 N N . GLU A 1 25 ? 25.529 -14.783 -5.038 1.00 0.00 25 GLU A N 17
ATOM 16381 C CA . GLU A 1 25 ? 25.525 -16.164 -4.550 1.00 0.00 25 GLU A CA 17
ATOM 16382 C C . GLU A 1 25 ? 26.761 -16.395 -3.659 1.00 0.00 25 GLU A C 17
ATOM 16383 O O . GLU A 1 25 ? 27.859 -16.615 -4.160 1.00 0.00 25 GLU A O 17
ATOM 16395 N N . VAL A 1 26 ? 26.573 -16.334 -2.337 1.00 0.00 26 VAL A N 17
ATOM 16396 C CA . VAL A 1 26 ? 27.647 -16.633 -1.356 1.00 0.00 26 VAL A CA 17
ATOM 16397 C C . VAL A 1 26 ? 27.347 -17.953 -0.646 1.00 0.00 26 VAL A C 17
ATOM 16398 O O . VAL A 1 26 ? 26.215 -18.171 -0.195 1.00 0.00 26 VAL A O 17
ATOM 16411 N N . ASN A 1 27 ? 28.380 -18.832 -0.573 1.00 0.00 27 ASN A N 17
ATOM 16412 C CA . ASN A 1 27 ? 28.306 -20.160 0.084 1.00 0.00 27 ASN A CA 17
ATOM 16413 C C . ASN A 1 27 ? 27.228 -21.039 -0.605 1.00 0.00 27 ASN A C 17
ATOM 16414 O O . ASN A 1 27 ? 26.661 -21.958 -0.006 1.00 0.00 27 ASN A O 17
ATOM 16425 N N . GLY A 1 28 ? 26.977 -20.746 -1.898 1.00 0.00 28 GLY A N 17
ATOM 16426 C CA . GLY A 1 28 ? 26.004 -21.482 -2.709 1.00 0.00 28 GLY A CA 17
ATOM 16427 C C . GLY A 1 28 ? 24.568 -21.042 -2.465 1.00 0.00 28 GLY A C 17
ATOM 16428 O O . GLY A 1 28 ? 23.640 -21.737 -2.870 1.00 0.00 28 GLY A O 17
ATOM 16432 N N . VAL A 1 29 ? 24.393 -19.887 -1.796 1.00 0.00 29 VAL A N 17
ATOM 16433 C CA . VAL A 1 29 ? 23.078 -19.315 -1.452 1.00 0.00 29 VAL A CA 17
ATOM 16434 C C . VAL A 1 29 ? 22.898 -17.992 -2.216 1.00 0.00 29 VAL A C 17
ATOM 16435 O O . VAL A 1 29 ? 23.714 -17.078 -2.060 1.00 0.00 29 VAL A O 17
ATOM 16448 N N . LYS A 1 30 ? 21.836 -17.903 -3.035 1.00 0.00 30 LYS A N 17
ATOM 16449 C CA . LYS A 1 30 ? 21.559 -16.732 -3.887 1.00 0.00 30 LYS A CA 17
ATOM 16450 C C . LYS A 1 30 ? 20.798 -15.635 -3.111 1.00 0.00 30 LYS A C 17
ATOM 16451 O O . LYS A 1 30 ? 19.957 -15.926 -2.253 1.00 0.00 30 LYS A O 17
ATOM 16470 N N . TYR A 1 31 ? 21.127 -14.371 -3.420 1.00 0.00 31 TYR A N 17
ATOM 16471 C CA . TYR A 1 31 ? 20.491 -13.175 -2.825 1.00 0.00 31 TYR A CA 17
ATOM 16472 C C . TYR A 1 31 ? 20.061 -12.216 -3.947 1.00 0.00 31 TYR A C 17
ATOM 16473 O O . TYR A 1 31 ? 20.874 -11.841 -4.798 1.00 0.00 31 TYR A O 17
ATOM 16491 N N . ASP A 1 32 ? 18.772 -11.835 -3.936 1.00 0.00 32 ASP A N 17
ATOM 16492 C CA . ASP A 1 32 ? 18.177 -10.970 -4.969 1.00 0.00 32 ASP A CA 17
ATOM 16493 C C . ASP A 1 32 ? 18.513 -9.497 -4.709 1.00 0.00 32 ASP A C 17
ATOM 16494 O O . ASP A 1 32 ? 18.325 -8.999 -3.590 1.00 0.00 32 ASP A O 17
ATOM 16503 N N . PHE A 1 33 ? 19.029 -8.817 -5.739 1.00 0.00 33 PHE A N 17
ATOM 16504 C CA . PHE A 1 33 ? 19.227 -7.360 -5.737 1.00 0.00 33 PHE A CA 17
ATOM 16505 C C . PHE A 1 33 ? 18.635 -6.763 -7.008 1.00 0.00 33 PHE A C 17
ATOM 16506 O O . PHE A 1 33 ? 18.751 -7.335 -8.093 1.00 0.00 33 PHE A O 17
ATOM 16523 N N . ASP A 1 34 ? 17.982 -5.618 -6.847 1.00 0.00 34 ASP A N 17
ATOM 16524 C CA . ASP A 1 34 ? 17.582 -4.763 -7.962 1.00 0.00 34 ASP A CA 17
ATOM 16525 C C . ASP A 1 34 ? 18.786 -3.898 -8.376 1.00 0.00 34 ASP A C 17
ATOM 16526 O O . ASP A 1 34 ? 19.205 -3.903 -9.538 1.00 0.00 34 ASP A O 17
ATOM 16535 N N . ASN A 1 35 ? 19.362 -3.197 -7.384 1.00 0.00 35 ASN A N 17
ATOM 16536 C CA . ASN A 1 35 ? 20.516 -2.304 -7.582 1.00 0.00 35 ASN A CA 17
ATOM 16537 C C . ASN A 1 35 ? 21.817 -3.127 -7.708 1.00 0.00 35 ASN A C 17
ATOM 16538 O O . ASN A 1 35 ? 22.147 -3.887 -6.787 1.00 0.00 35 ASN A O 17
ATOM 16549 N N . PRO A 1 36 ? 22.589 -2.974 -8.844 1.00 0.00 36 PRO A N 17
ATOM 16550 C CA . PRO A 1 36 ? 23.955 -3.557 -8.976 1.00 0.00 36 PRO A CA 17
ATOM 16551 C C . PRO A 1 36 ? 24.942 -2.906 -7.988 1.00 0.00 36 PRO A C 17
ATOM 16552 O O . PRO A 1 36 ? 26.002 -3.462 -7.694 1.00 0.00 36 PRO A O 17
ATOM 16563 N N . GLU A 1 37 ? 24.530 -1.730 -7.470 1.00 0.00 37 GLU A N 17
ATOM 16564 C CA . GLU A 1 37 ? 25.287 -0.929 -6.508 1.00 0.00 37 GLU A CA 17
ATOM 16565 C C . GLU A 1 37 ? 25.381 -1.696 -5.187 1.00 0.00 37 GLU A C 17
ATOM 16566 O O . GLU A 1 37 ? 26.472 -1.982 -4.698 1.00 0.00 37 GLU A O 17
ATOM 16578 N N . GLN A 1 38 ? 24.196 -2.096 -4.684 1.00 0.00 38 GLN A N 17
ATOM 16579 C CA . GLN A 1 38 ? 24.042 -2.817 -3.414 1.00 0.00 38 GLN A CA 17
ATOM 16580 C C . GLN A 1 38 ? 24.550 -4.263 -3.532 1.00 0.00 38 GLN A C 17
ATOM 16581 O O . GLN A 1 38 ? 25.034 -4.835 -2.553 1.00 0.00 38 GLN A O 17
ATOM 16595 N N . ALA A 1 39 ? 24.400 -4.840 -4.744 1.00 0.00 39 ALA A N 17
ATOM 16596 C CA . ALA A 1 39 ? 24.871 -6.199 -5.066 1.00 0.00 39 ALA A CA 17
ATOM 16597 C C . ALA A 1 39 ? 26.390 -6.308 -4.893 1.00 0.00 39 ALA A C 17
ATOM 16598 O O . ALA A 1 39 ? 26.889 -7.222 -4.227 1.00 0.00 39 ALA A O 17
ATOM 16605 N N . ARG A 1 40 ? 27.102 -5.334 -5.481 1.00 0.00 40 ARG A N 17
ATOM 16606 C CA . ARG A 1 40 ? 28.568 -5.256 -5.406 1.00 0.00 40 ARG A CA 17
ATOM 16607 C C . ARG A 1 40 ? 29.022 -4.960 -3.962 1.00 0.00 40 ARG A C 17
ATOM 16608 O O . ARG A 1 40 ? 29.930 -5.615 -3.460 1.00 0.00 40 ARG A O 17
ATOM 16629 N N . GLU A 1 41 ? 28.351 -3.976 -3.317 1.00 0.00 41 GLU A N 17
ATOM 16630 C CA . GLU A 1 41 ? 28.622 -3.562 -1.919 1.00 0.00 41 GLU A CA 17
ATOM 16631 C C . GLU A 1 41 ? 28.627 -4.768 -0.966 1.00 0.00 41 GLU A C 17
ATOM 16632 O O . GLU A 1 41 ? 29.649 -5.045 -0.337 1.00 0.00 41 GLU A O 17
ATOM 16644 N N . MET A 1 42 ? 27.492 -5.502 -0.912 1.00 0.00 42 MET A N 17
ATOM 16645 C CA . MET A 1 42 ? 27.340 -6.678 -0.028 1.00 0.00 42 MET A CA 17
ATOM 16646 C C . MET A 1 42 ? 28.375 -7.767 -0.379 1.00 0.00 42 MET A C 17
ATOM 16647 O O . ME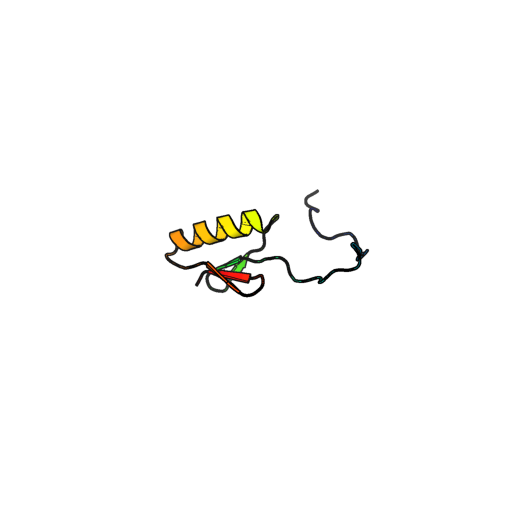T A 1 42 ? 28.921 -8.412 0.520 1.00 0.00 42 MET A O 17
ATOM 16661 N N . ALA A 1 43 ? 28.643 -7.934 -1.692 1.00 0.00 43 ALA A N 17
ATOM 16662 C CA . ALA A 1 43 ? 29.587 -8.938 -2.207 1.00 0.00 43 ALA A CA 17
ATOM 16663 C C . ALA A 1 43 ? 30.997 -8.749 -1.627 1.00 0.00 43 ALA A C 17
ATOM 16664 O O . ALA A 1 43 ? 31.585 -9.692 -1.090 1.00 0.00 43 ALA A O 17
ATOM 16671 N N . GLU A 1 44 ? 31.500 -7.515 -1.706 1.00 0.00 44 GLU A N 17
ATOM 16672 C CA . GLU A 1 44 ? 32.855 -7.151 -1.249 1.00 0.00 44 GLU A CA 17
ATOM 16673 C C . GLU A 1 44 ? 32.987 -7.277 0.283 1.00 0.00 44 GLU A C 17
ATOM 16674 O O . GLU A 1 44 ? 34.005 -7.764 0.785 1.00 0.00 44 GLU A O 17
ATOM 16686 N N . ARG A 1 45 ? 31.927 -6.838 1.004 1.00 0.00 45 ARG A N 17
ATOM 16687 C CA . ARG A 1 45 ? 31.876 -6.867 2.482 1.00 0.00 45 ARG A CA 17
ATOM 16688 C C . ARG A 1 45 ? 31.958 -8.315 3.002 1.00 0.00 45 ARG A C 17
ATOM 16689 O O . ARG A 1 45 ? 32.736 -8.615 3.913 1.00 0.00 45 ARG A O 17
ATOM 16710 N N . ILE A 1 46 ? 31.152 -9.196 2.394 1.00 0.00 46 ILE A N 17
ATOM 16711 C CA . ILE A 1 46 ? 31.075 -10.620 2.759 1.00 0.00 46 ILE A CA 17
ATOM 16712 C C . ILE A 1 46 ? 32.378 -11.366 2.376 1.00 0.00 46 ILE A C 17
ATOM 16713 O O . ILE A 1 46 ? 32.852 -12.220 3.134 1.00 0.00 46 ILE A O 17
ATOM 16729 N N . ALA A 1 47 ? 32.941 -11.015 1.207 1.00 0.00 47 ALA A N 17
ATOM 16730 C CA . ALA A 1 47 ? 34.159 -11.651 0.660 1.00 0.00 47 ALA A CA 17
ATOM 16731 C C . ALA A 1 47 ? 35.339 -11.547 1.637 1.00 0.00 47 ALA A C 17
ATOM 16732 O O . ALA A 1 47 ? 35.999 -12.535 1.933 1.00 0.00 47 ALA A O 17
ATOM 16739 N N . LYS A 1 48 ? 35.563 -10.330 2.145 1.00 0.00 48 LYS A N 17
ATOM 16740 C CA . LYS A 1 48 ? 36.663 -10.037 3.083 1.00 0.00 48 LYS A CA 17
ATOM 16741 C C . LYS A 1 48 ? 36.310 -10.482 4.520 1.00 0.00 48 LYS A C 17
ATOM 16742 O O . LYS A 1 48 ? 37.205 -10.686 5.338 1.00 0.00 48 LYS A O 17
ATOM 16761 N N . SER A 1 49 ? 34.997 -10.633 4.811 1.00 0.00 49 SER A N 17
ATOM 16762 C CA . SER A 1 49 ? 34.509 -11.062 6.141 1.00 0.00 49 SER A CA 17
ATOM 16763 C C . SER A 1 49 ? 34.785 -12.558 6.371 1.00 0.00 49 SER A C 17
ATOM 16764 O O . SER A 1 49 ? 35.232 -12.961 7.450 1.00 0.00 49 SER A O 17
ATOM 16772 N N . LEU A 1 50 ? 34.504 -13.366 5.342 1.00 0.00 50 LEU A N 17
ATOM 16773 C CA . LEU A 1 50 ? 34.650 -14.833 5.388 1.00 0.00 50 LEU A CA 17
ATOM 16774 C C . LEU A 1 50 ? 36.026 -15.273 4.871 1.00 0.00 50 LEU A C 17
ATOM 16775 O O . LEU A 1 50 ? 36.475 -16.382 5.155 1.00 0.00 50 LEU A O 17
ATOM 16791 N N . GLY A 1 51 ? 36.681 -14.384 4.104 1.00 0.00 51 GLY A N 17
ATOM 16792 C CA . GLY A 1 51 ? 37.959 -14.689 3.451 1.00 0.00 51 GLY A CA 17
ATOM 16793 C C . GLY A 1 51 ? 37.778 -15.381 2.105 1.00 0.00 51 GLY A C 17
ATOM 16794 O O . GLY A 1 51 ? 38.731 -15.945 1.560 1.00 0.00 51 GLY A O 17
ATOM 16798 N N . LEU A 1 52 ? 36.538 -15.350 1.574 1.00 0.00 52 LEU A N 17
ATOM 16799 C CA . LEU A 1 52 ? 36.196 -15.912 0.255 1.00 0.00 52 LEU A CA 17
ATOM 16800 C C . LEU A 1 52 ? 36.477 -14.900 -0.866 1.00 0.00 52 LEU A C 17
ATOM 16801 O O . LEU A 1 52 ? 36.959 -13.785 -0.616 1.00 0.00 52 LEU A O 17
ATOM 16817 N N . GLN A 1 53 ? 36.176 -15.301 -2.112 1.00 0.00 53 GLN A N 17
ATOM 16818 C CA . GLN A 1 53 ? 36.427 -14.475 -3.304 1.00 0.00 53 GLN A CA 17
ATOM 16819 C C . GLN A 1 53 ? 35.150 -14.336 -4.150 1.00 0.00 53 GLN A C 17
ATOM 16820 O O . GLN A 1 53 ? 34.534 -15.344 -4.497 1.00 0.00 53 GLN A O 17
ATOM 16834 N N . VAL A 1 54 ? 34.766 -13.079 -4.480 1.00 0.00 54 VAL A N 17
ATOM 16835 C CA . VAL A 1 54 ? 33.640 -12.798 -5.394 1.00 0.00 54 VAL A CA 17
ATOM 16836 C C . VAL A 1 54 ? 34.040 -13.176 -6.834 1.00 0.00 54 VAL A C 17
ATOM 16837 O O . VAL A 1 54 ? 34.909 -12.529 -7.432 1.00 0.00 54 VAL A O 17
ATOM 16850 N N . ARG A 1 55 ? 33.433 -14.245 -7.354 1.00 0.00 55 ARG A N 17
ATOM 16851 C CA . ARG A 1 55 ? 33.670 -14.744 -8.717 1.00 0.00 55 ARG A CA 17
ATOM 16852 C C . ARG A 1 55 ? 32.446 -14.372 -9.569 1.00 0.00 55 ARG A C 17
ATOM 16853 O O . ARG A 1 55 ? 31.445 -15.101 -9.600 1.00 0.00 55 ARG A O 17
ATOM 16874 N N . LEU A 1 56 ? 32.511 -13.191 -10.204 1.00 0.00 56 LEU A N 17
ATOM 16875 C CA . LEU A 1 56 ? 31.375 -12.623 -10.938 1.00 0.00 56 LEU A CA 17
ATOM 16876 C C . LEU A 1 56 ? 31.185 -13.341 -12.293 1.00 0.00 56 LEU A C 17
ATOM 16877 O O . LEU A 1 56 ? 31.899 -13.077 -13.267 1.00 0.00 56 LEU A O 17
ATOM 16893 N N . GLU A 1 57 ? 30.243 -14.280 -12.308 1.00 0.00 57 GLU A N 17
ATOM 16894 C CA . GLU A 1 57 ? 29.841 -15.013 -13.508 1.00 0.00 57 GLU A CA 17
ATOM 16895 C C . GLU A 1 57 ? 28.611 -14.319 -14.105 1.00 0.00 57 GLU A C 17
ATOM 16896 O O . GLU A 1 57 ? 27.467 -14.658 -13.768 1.00 0.00 57 GLU A O 17
ATOM 16908 N N . GLY A 1 58 ? 28.866 -13.287 -14.924 1.00 0.00 58 GLY A N 17
ATOM 16909 C CA . GLY A 1 58 ? 27.801 -12.511 -15.546 1.00 0.00 58 GLY A CA 17
ATOM 16910 C C . GLY A 1 58 ? 27.017 -11.692 -14.529 1.00 0.00 58 GLY A C 17
ATOM 16911 O O . GLY A 1 58 ? 27.487 -10.647 -14.082 1.00 0.00 58 GLY A O 17
ATOM 16915 N N . ASP A 1 59 ? 25.825 -12.179 -14.162 1.00 0.00 59 ASP A N 17
ATOM 16916 C CA . ASP A 1 59 ? 24.939 -11.516 -13.182 1.00 0.00 59 ASP A CA 17
ATOM 16917 C C . ASP A 1 59 ? 25.207 -12.006 -11.747 1.00 0.00 59 ASP A C 17
ATOM 16918 O O . ASP A 1 59 ? 24.917 -11.288 -10.780 1.00 0.00 59 ASP A O 17
ATOM 16927 N N . THR A 1 60 ? 25.759 -13.227 -11.618 1.00 0.00 60 THR A N 17
ATOM 16928 C CA . THR A 1 60 ? 25.925 -13.903 -10.319 1.00 0.00 60 THR A CA 17
ATOM 16929 C C . THR A 1 60 ? 27.298 -13.596 -9.671 1.00 0.00 60 THR A C 17
ATOM 16930 O O . THR A 1 60 ? 28.335 -14.072 -10.142 1.00 0.00 60 THR A O 17
ATOM 16941 N N . PHE A 1 61 ? 27.280 -12.767 -8.604 1.00 0.00 61 PHE A N 17
ATOM 16942 C CA . PHE A 1 61 ? 28.448 -12.531 -7.730 1.00 0.00 61 PHE A CA 17
ATOM 16943 C C . PHE A 1 61 ? 28.678 -13.781 -6.847 1.00 0.00 61 PHE A C 17
ATOM 16944 O O . PHE A 1 61 ? 28.199 -13.844 -5.705 1.00 0.00 61 PHE A O 17
ATOM 16961 N N . LYS A 1 62 ? 29.359 -14.801 -7.411 1.00 0.00 62 LYS A N 17
ATOM 16962 C CA . LYS A 1 62 ? 29.545 -16.101 -6.733 1.00 0.00 62 LYS A CA 17
ATOM 16963 C C . LYS A 1 62 ? 30.730 -16.050 -5.759 1.00 0.00 62 LYS A C 17
ATOM 16964 O O . LYS A 1 62 ? 31.863 -16.363 -6.128 1.00 0.00 62 LYS A O 17
ATOM 16983 N N . ILE A 1 63 ? 30.448 -15.629 -4.513 1.00 0.00 63 ILE A N 17
ATOM 16984 C CA . ILE A 1 63 ? 31.455 -15.498 -3.451 1.00 0.00 63 ILE A CA 17
ATOM 16985 C C . ILE A 1 63 ? 31.830 -16.895 -2.924 1.00 0.00 63 ILE A C 17
ATOM 16986 O O . ILE A 1 63 ? 31.206 -17.428 -1.988 1.00 0.00 63 ILE A O 17
ATOM 17002 N N . GLU A 1 64 ? 32.814 -17.496 -3.596 1.00 0.00 64 GLU A N 17
ATOM 17003 C CA . GLU A 1 64 ? 33.309 -18.839 -3.313 1.00 0.00 64 GLU A CA 17
ATOM 17004 C C . GLU A 1 64 ? 34.849 -18.755 -3.272 1.00 0.00 64 GLU A C 17
ATOM 17005 O O . GLU A 1 64 ? 35.413 -18.694 -2.165 1.00 0.00 64 GLU A O 17
ATOM 17018 N N . MET A 1 1 ? -3.240 20.941 -0.339 1.00 0.00 1 MET A N 18
ATOM 17019 C CA . MET A 1 1 ? -4.096 20.532 -1.480 1.00 0.00 1 MET A CA 18
ATOM 17020 C C . MET A 1 1 ? -3.575 19.215 -2.092 1.00 0.00 1 MET A C 18
ATOM 17021 O O . MET A 1 1 ? -4.168 18.149 -1.886 1.00 0.00 1 MET A O 18
ATOM 17037 N N . GLY A 1 2 ? -2.450 19.301 -2.833 1.00 0.00 2 GLY A N 18
ATOM 17038 C CA . GLY A 1 2 ? -1.894 18.161 -3.568 1.00 0.00 2 GLY A CA 18
ATOM 17039 C C . GLY A 1 2 ? -1.041 17.241 -2.698 1.00 0.00 2 GLY A C 18
ATOM 17040 O O . GLY A 1 2 ? -0.293 17.718 -1.833 1.00 0.00 2 GLY A O 18
ATOM 17044 N N . SER A 1 3 ? -1.142 15.921 -2.946 1.00 0.00 3 SER A N 18
ATOM 17045 C CA . SER A 1 3 ? -0.403 14.889 -2.190 1.00 0.00 3 SER A CA 18
ATOM 17046 C C . SER A 1 3 ? 1.050 14.782 -2.691 1.00 0.00 3 SER A C 18
ATOM 17047 O O . SER A 1 3 ? 1.293 14.713 -3.904 1.00 0.00 3 SER A O 18
ATOM 17055 N N . SER A 1 4 ? 2.012 14.786 -1.749 1.00 0.00 4 SER A N 18
ATOM 17056 C CA . SER A 1 4 ? 3.437 14.615 -2.064 1.00 0.00 4 SER A CA 18
ATOM 17057 C C . SER A 1 4 ? 3.708 13.176 -2.562 1.00 0.00 4 SER A C 18
ATOM 17058 O O . SER A 1 4 ? 3.420 12.195 -1.865 1.00 0.00 4 SER A O 18
ATOM 17066 N N . HIS A 1 5 ? 4.236 13.077 -3.790 1.00 0.00 5 HIS A N 18
ATOM 17067 C CA . HIS A 1 5 ? 4.504 11.802 -4.480 1.00 0.00 5 HIS A CA 18
ATOM 17068 C C . HIS A 1 5 ? 5.992 11.704 -4.862 1.00 0.00 5 HIS A C 18
ATOM 17069 O O . HIS A 1 5 ? 6.693 12.725 -4.911 1.00 0.00 5 HIS A O 18
ATOM 17084 N N . HIS A 1 6 ? 6.453 10.471 -5.139 1.00 0.00 6 HIS A N 18
ATOM 17085 C CA . HIS A 1 6 ? 7.864 10.179 -5.457 1.00 0.00 6 HIS A CA 18
ATOM 17086 C C . HIS A 1 6 ? 8.290 10.860 -6.777 1.00 0.00 6 HIS A C 18
ATOM 17087 O O . HIS A 1 6 ? 7.728 10.581 -7.846 1.00 0.00 6 HIS A O 18
ATOM 17102 N N . HIS A 1 7 ? 9.286 11.753 -6.669 1.00 0.00 7 HIS A N 18
ATOM 17103 C CA . HIS A 1 7 ? 9.738 12.622 -7.769 1.00 0.00 7 HIS A CA 18
ATOM 17104 C C . HIS A 1 7 ? 10.829 11.917 -8.592 1.00 0.00 7 HIS A C 18
ATOM 17105 O O . HIS A 1 7 ? 10.756 11.869 -9.821 1.00 0.00 7 HIS A O 18
ATOM 17120 N N . HIS A 1 8 ? 11.839 11.375 -7.888 1.00 0.00 8 HIS A N 18
ATOM 17121 C CA . HIS A 1 8 ? 13.003 10.708 -8.512 1.00 0.00 8 HIS A CA 18
ATOM 17122 C C . HIS A 1 8 ? 12.673 9.250 -8.901 1.00 0.00 8 HIS A C 18
ATOM 17123 O O . HIS A 1 8 ? 13.272 8.699 -9.833 1.00 0.00 8 HIS A O 18
ATOM 17138 N N . HIS A 1 9 ? 11.720 8.636 -8.173 1.00 0.00 9 HIS A N 18
ATOM 17139 C CA . HIS A 1 9 ? 11.316 7.224 -8.383 1.00 0.00 9 HIS A CA 18
ATOM 17140 C C . HIS A 1 9 ? 9.807 7.111 -8.661 1.00 0.00 9 HIS A C 18
ATOM 17141 O O . HIS A 1 9 ? 9.035 6.647 -7.814 1.00 0.00 9 HIS A O 18
ATOM 17156 N N . HIS A 1 10 ? 9.393 7.561 -9.859 1.00 0.00 10 HIS A N 18
ATOM 17157 C CA . HIS A 1 10 ? 8.037 7.313 -10.366 1.00 0.00 10 HIS A CA 18
ATOM 17158 C C . HIS A 1 10 ? 8.081 6.031 -11.216 1.00 0.00 10 HIS A C 18
ATOM 17159 O O . HIS A 1 10 ? 7.630 4.981 -10.762 1.00 0.00 10 HIS A O 18
ATOM 17174 N N . SER A 1 11 ? 8.683 6.130 -12.422 1.00 0.00 11 SER A N 18
ATOM 17175 C CA . SER A 1 11 ? 8.807 5.010 -13.375 1.00 0.00 11 SER A CA 18
ATOM 17176 C C . SER A 1 11 ? 9.666 3.876 -12.775 1.00 0.00 11 SER A C 18
ATOM 17177 O O . SER A 1 11 ? 9.296 2.694 -12.834 1.00 0.00 11 SER A O 18
ATOM 17185 N N . SER A 1 12 ? 10.820 4.260 -12.206 1.00 0.00 12 SER A N 18
ATOM 17186 C CA . SER A 1 12 ? 11.654 3.369 -11.396 1.00 0.00 12 SER A CA 18
ATOM 17187 C C . SER A 1 12 ? 10.938 3.139 -10.047 1.00 0.00 12 SER A C 18
ATOM 17188 O O . SER A 1 12 ? 11.002 3.969 -9.144 1.00 0.00 12 SER A O 18
ATOM 17196 N N . GLY A 1 13 ? 10.210 2.020 -9.951 1.00 0.00 13 GLY A N 18
ATOM 17197 C CA . GLY A 1 13 ? 9.328 1.728 -8.811 1.00 0.00 13 GLY A CA 18
ATOM 17198 C C . GLY A 1 13 ? 8.019 1.124 -9.291 1.00 0.00 13 GLY A C 18
ATOM 17199 O O . GLY A 1 13 ? 7.361 0.377 -8.557 1.00 0.00 13 GLY A O 18
ATOM 17203 N N . LEU A 1 14 ? 7.639 1.477 -10.534 1.00 0.00 14 LEU A N 18
ATOM 17204 C CA . LEU A 1 14 ? 6.573 0.785 -11.281 1.00 0.00 14 LEU A CA 18
ATOM 17205 C C . LEU A 1 14 ? 7.196 -0.446 -11.974 1.00 0.00 14 LEU A C 18
ATOM 17206 O O . LEU A 1 14 ? 6.619 -1.536 -11.957 1.00 0.00 14 LEU A O 18
ATOM 17222 N N . VAL A 1 15 ? 8.394 -0.213 -12.567 1.00 0.00 15 VAL A N 18
ATOM 17223 C CA . VAL A 1 15 ? 9.317 -1.247 -13.099 1.00 0.00 15 VAL A CA 18
ATOM 17224 C C . VAL A 1 15 ? 8.677 -2.147 -14.196 1.00 0.00 15 VAL A C 18
ATOM 17225 O O . VAL A 1 15 ? 7.927 -3.078 -13.878 1.00 0.00 15 VAL A O 18
ATOM 17238 N N . PRO A 1 16 ? 8.947 -1.864 -15.512 1.00 0.00 16 PRO A N 18
ATOM 17239 C CA . PRO A 1 16 ? 8.699 -2.839 -16.601 1.00 0.00 16 PRO A CA 18
ATOM 17240 C C . PRO A 1 16 ? 9.501 -4.137 -16.362 1.00 0.00 16 PRO A C 18
ATOM 17241 O O . PRO A 1 16 ? 10.683 -4.077 -15.994 1.00 0.00 16 PRO A O 18
ATOM 17252 N N . ARG A 1 17 ? 8.863 -5.295 -16.598 1.00 0.00 17 ARG A N 18
ATOM 17253 C CA . ARG A 1 17 ? 9.430 -6.625 -16.266 1.00 0.00 17 ARG A CA 18
ATOM 17254 C C . ARG A 1 17 ? 10.569 -7.036 -17.233 1.00 0.00 17 ARG A C 18
ATOM 17255 O O . ARG A 1 17 ? 11.126 -8.131 -17.099 1.00 0.00 17 ARG A O 18
ATOM 17276 N N . GLY A 1 18 ? 10.906 -6.151 -18.202 1.00 0.00 18 GLY A N 18
ATOM 17277 C CA . GLY A 1 18 ? 12.095 -6.294 -19.048 1.00 0.00 18 GLY A CA 18
ATOM 17278 C C . GLY A 1 18 ? 13.360 -5.825 -18.330 1.00 0.00 18 GLY A C 18
ATOM 17279 O O . GLY A 1 18 ? 14.069 -4.932 -18.802 1.00 0.00 18 GLY A O 18
ATOM 17283 N N . SER A 1 19 ? 13.624 -6.467 -17.187 1.00 0.00 19 SER A N 18
ATOM 17284 C CA . SER A 1 19 ? 14.747 -6.183 -16.291 1.00 0.00 19 SER A CA 18
ATOM 17285 C C . SER A 1 19 ? 14.879 -7.349 -15.293 1.00 0.00 19 SER A C 18
ATOM 17286 O O . SER A 1 19 ? 13.922 -8.118 -15.101 1.00 0.00 19 SER A O 18
ATOM 17294 N N . HIS A 1 20 ? 16.058 -7.482 -14.663 1.00 0.00 20 HIS A N 18
ATOM 17295 C CA . HIS A 1 20 ? 16.334 -8.562 -13.694 1.00 0.00 20 HIS A CA 18
ATOM 17296 C C . HIS A 1 20 ? 17.322 -8.061 -12.623 1.00 0.00 20 HIS A C 18
ATOM 17297 O O . HIS A 1 20 ? 18.163 -7.201 -12.900 1.00 0.00 20 HIS A O 18
ATOM 17312 N N . MET A 1 21 ? 17.198 -8.604 -11.396 1.00 0.00 21 MET A N 18
ATOM 17313 C CA . MET A 1 21 ? 18.029 -8.204 -10.239 1.00 0.00 21 MET A CA 18
ATOM 17314 C C . MET A 1 21 ? 19.396 -8.911 -10.255 1.00 0.00 21 MET A C 18
ATOM 17315 O O . MET A 1 21 ? 19.581 -9.915 -10.948 1.00 0.00 21 MET A O 18
ATOM 17329 N N . LYS A 1 22 ? 20.351 -8.376 -9.477 1.00 0.00 22 LYS A N 18
ATOM 17330 C CA . LYS A 1 22 ? 21.716 -8.918 -9.404 1.00 0.00 22 LYS A CA 18
ATOM 17331 C C . LYS A 1 22 ? 21.823 -9.957 -8.285 1.00 0.00 22 LYS A C 18
ATOM 17332 O O . LYS A 1 22 ? 21.778 -9.622 -7.092 1.00 0.00 22 LYS A O 18
ATOM 17351 N N . THR A 1 23 ? 21.930 -11.220 -8.710 1.00 0.00 23 THR A N 18
ATOM 17352 C CA . THR A 1 23 ? 22.105 -12.372 -7.832 1.00 0.00 23 THR A CA 18
ATOM 17353 C C . THR A 1 23 ? 23.503 -12.347 -7.180 1.00 0.00 23 THR A C 18
ATOM 17354 O O . THR A 1 23 ? 24.504 -12.421 -7.886 1.00 0.00 23 THR A O 18
ATOM 17365 N N . VAL A 1 24 ? 23.546 -12.188 -5.848 1.00 0.00 24 VAL A N 18
ATOM 17366 C CA . VAL A 1 24 ? 24.770 -12.329 -5.043 1.00 0.00 24 VAL A CA 18
ATOM 17367 C C . VAL A 1 24 ? 24.697 -13.655 -4.267 1.00 0.00 24 VAL A C 18
ATOM 17368 O O . VAL A 1 24 ? 23.976 -13.766 -3.271 1.00 0.00 24 VAL A O 18
ATOM 17381 N N . GLU A 1 25 ? 25.425 -14.664 -4.750 1.00 0.00 25 GLU A N 18
ATOM 17382 C CA . GLU A 1 25 ? 25.437 -16.004 -4.149 1.00 0.00 25 GLU A CA 18
ATOM 17383 C C . GLU A 1 25 ? 26.620 -16.134 -3.182 1.00 0.00 25 GLU A C 18
ATOM 17384 O O . GLU A 1 25 ? 27.728 -15.684 -3.481 1.00 0.00 25 GLU A O 18
ATOM 17396 N N . VAL A 1 26 ? 26.351 -16.733 -2.017 1.00 0.00 26 VAL A N 18
ATOM 17397 C CA . VAL A 1 26 ? 27.365 -17.102 -1.032 1.00 0.00 26 VAL A CA 18
ATOM 17398 C C . VAL A 1 26 ? 26.861 -18.300 -0.211 1.00 0.00 26 VAL A C 18
ATOM 17399 O O . VAL A 1 26 ? 25.673 -18.366 0.138 1.00 0.00 26 VAL A O 18
ATOM 17412 N N . ASN A 1 27 ? 27.781 -19.265 0.038 1.00 0.00 27 ASN A N 18
ATOM 17413 C CA . ASN A 1 27 ? 27.514 -20.509 0.799 1.00 0.00 27 ASN A CA 18
ATOM 17414 C C . ASN A 1 27 ? 26.460 -21.375 0.054 1.00 0.00 27 ASN A C 18
ATOM 17415 O O . ASN A 1 27 ? 25.755 -22.190 0.653 1.00 0.00 27 ASN A O 18
ATOM 17426 N N . GLY A 1 28 ? 26.407 -21.205 -1.293 1.00 0.00 28 GLY A N 18
ATOM 17427 C CA . GLY A 1 28 ? 25.439 -21.903 -2.155 1.00 0.00 28 GLY A CA 18
ATOM 17428 C C . GLY A 1 28 ? 24.099 -21.172 -2.272 1.00 0.00 28 GLY A C 18
ATOM 17429 O O . GLY A 1 28 ? 23.312 -21.442 -3.195 1.00 0.00 28 GLY A O 18
ATOM 17433 N N . VAL A 1 29 ? 23.843 -20.241 -1.335 1.00 0.00 29 VAL A N 18
ATOM 17434 C CA . VAL A 1 29 ? 22.561 -19.527 -1.217 1.00 0.00 29 VAL A CA 18
ATOM 17435 C C . VAL A 1 29 ? 22.615 -18.215 -2.029 1.00 0.00 29 VAL A C 18
ATOM 17436 O O . VAL A 1 29 ? 23.499 -17.389 -1.829 1.00 0.00 29 VAL A O 18
ATOM 17449 N N . LYS A 1 30 ? 21.657 -18.049 -2.941 1.00 0.00 30 LYS A N 18
ATOM 17450 C CA . LYS A 1 30 ? 21.564 -16.896 -3.853 1.00 0.00 30 LYS A CA 18
ATOM 17451 C C . LYS A 1 30 ? 20.693 -15.779 -3.243 1.00 0.00 30 LYS A C 18
ATOM 17452 O O . LYS A 1 30 ? 19.564 -16.036 -2.825 1.00 0.00 30 LYS A O 18
ATOM 17471 N N . TYR A 1 31 ? 21.233 -14.544 -3.207 1.00 0.00 31 TYR A N 18
ATOM 17472 C CA . TYR A 1 31 ? 20.553 -13.356 -2.646 1.00 0.00 31 TYR A CA 18
ATOM 17473 C C . TYR A 1 31 ? 20.362 -12.303 -3.755 1.00 0.00 31 TYR A C 18
ATOM 17474 O O . TYR A 1 31 ? 21.306 -11.584 -4.101 1.00 0.00 31 TYR A O 18
ATOM 17492 N N . ASP A 1 32 ? 19.139 -12.223 -4.316 1.00 0.00 32 ASP A N 18
ATOM 17493 C CA . ASP A 1 32 ? 18.812 -11.257 -5.390 1.00 0.00 32 ASP A CA 18
ATOM 17494 C C . ASP A 1 32 ? 18.699 -9.846 -4.798 1.00 0.00 32 ASP A C 18
ATOM 17495 O O . ASP A 1 32 ? 17.994 -9.641 -3.803 1.00 0.00 32 ASP A O 18
ATOM 17504 N N . PHE A 1 33 ? 19.401 -8.878 -5.406 1.00 0.00 33 PHE A N 18
ATOM 17505 C CA . PHE A 1 33 ? 19.546 -7.522 -4.848 1.00 0.00 33 PHE A CA 18
ATOM 17506 C C . PHE A 1 33 ? 18.960 -6.466 -5.796 1.00 0.00 33 PHE A C 18
ATOM 17507 O O . PHE A 1 33 ? 18.977 -6.635 -7.017 1.00 0.00 33 PHE A O 18
ATOM 17524 N N . ASP A 1 34 ? 18.530 -5.341 -5.201 1.00 0.00 34 ASP A N 18
ATOM 17525 C CA . ASP A 1 34 ? 17.686 -4.315 -5.859 1.00 0.00 34 ASP A CA 18
ATOM 17526 C C . ASP A 1 34 ? 18.403 -3.612 -7.028 1.00 0.00 34 ASP A C 18
ATOM 17527 O O . ASP A 1 34 ? 17.778 -3.318 -8.058 1.00 0.00 34 ASP A O 18
ATOM 17536 N N . ASN A 1 35 ? 19.713 -3.365 -6.871 1.00 0.00 35 ASN A N 18
ATOM 17537 C CA . ASN A 1 35 ? 20.511 -2.629 -7.877 1.00 0.00 35 ASN A CA 18
ATOM 17538 C C . ASN A 1 35 ? 21.979 -3.146 -7.852 1.00 0.00 35 ASN A C 18
ATOM 17539 O O . ASN A 1 35 ? 22.452 -3.522 -6.777 1.00 0.00 35 ASN A O 18
ATOM 17550 N N . PRO A 1 36 ? 22.725 -3.181 -9.026 1.00 0.00 36 PRO A N 18
ATOM 17551 C CA . PRO A 1 36 ? 24.158 -3.620 -9.086 1.00 0.00 36 PRO A CA 18
ATOM 17552 C C . PRO A 1 36 ? 25.091 -2.830 -8.160 1.00 0.00 36 PRO A C 18
ATOM 17553 O O . PRO A 1 36 ? 26.131 -3.350 -7.743 1.00 0.00 36 PRO A O 18
ATOM 17564 N N . GLU A 1 37 ? 24.694 -1.593 -7.832 1.00 0.00 37 GLU A N 18
ATOM 17565 C CA . GLU A 1 37 ? 25.468 -0.717 -6.948 1.00 0.00 37 GLU A CA 18
ATOM 17566 C C . GLU A 1 37 ? 25.469 -1.306 -5.528 1.00 0.00 37 GLU A C 18
ATOM 17567 O O . GLU A 1 37 ? 26.524 -1.549 -4.943 1.00 0.00 37 GLU A O 18
ATOM 17579 N N . GLN A 1 38 ? 24.255 -1.612 -5.048 1.00 0.00 38 GLN A N 18
ATOM 17580 C CA . GLN A 1 38 ? 24.023 -2.182 -3.715 1.00 0.00 38 GLN A CA 18
ATOM 17581 C C . GLN A 1 38 ? 24.481 -3.660 -3.651 1.00 0.00 38 GLN A C 18
ATOM 17582 O O . GLN A 1 38 ? 24.890 -4.147 -2.593 1.00 0.00 38 GLN A O 18
ATOM 17596 N N . ALA A 1 39 ? 24.403 -4.351 -4.805 1.00 0.00 39 ALA A N 18
ATOM 17597 C CA . ALA A 1 39 ? 24.796 -5.766 -4.943 1.00 0.00 39 ALA A CA 18
ATOM 17598 C C . ALA A 1 39 ? 26.311 -5.933 -4.756 1.00 0.00 39 ALA A C 18
ATOM 17599 O O . ALA A 1 39 ? 26.763 -6.865 -4.088 1.00 0.00 39 ALA A O 18
ATOM 17606 N N . ARG A 1 40 ? 27.070 -5.003 -5.366 1.00 0.00 40 ARG A N 18
ATOM 17607 C CA . ARG A 1 40 ? 28.534 -4.907 -5.210 1.00 0.00 40 ARG A CA 18
ATOM 17608 C C . ARG A 1 40 ? 28.907 -4.674 -3.734 1.00 0.00 40 ARG A C 18
ATOM 17609 O O . ARG A 1 40 ? 29.826 -5.318 -3.215 1.00 0.00 40 ARG A O 18
ATOM 17630 N N . GLU A 1 41 ? 28.167 -3.765 -3.075 1.00 0.00 41 GLU A N 18
ATOM 17631 C CA . GLU A 1 41 ? 28.419 -3.396 -1.676 1.00 0.00 41 GLU A CA 18
ATOM 17632 C C . GLU A 1 41 ? 28.285 -4.612 -0.755 1.00 0.00 41 GLU A C 18
ATOM 17633 O O . GLU A 1 41 ? 29.168 -4.865 0.057 1.00 0.00 41 GLU A O 18
ATOM 17645 N N . MET A 1 42 ? 27.193 -5.386 -0.912 1.00 0.00 42 MET A N 18
ATOM 17646 C CA . MET A 1 42 ? 26.972 -6.591 -0.091 1.00 0.00 42 MET A CA 18
ATOM 17647 C C . MET A 1 42 ? 28.044 -7.663 -0.395 1.00 0.00 42 MET A C 18
ATOM 17648 O O . MET A 1 42 ? 28.697 -8.170 0.518 1.00 0.00 42 MET A O 18
ATOM 17662 N N . ALA A 1 43 ? 28.237 -7.938 -1.695 1.00 0.00 43 ALA A N 18
ATOM 17663 C CA . ALA A 1 43 ? 29.045 -9.066 -2.191 1.00 0.00 43 ALA A CA 18
ATOM 17664 C C . ALA A 1 43 ? 30.509 -9.005 -1.728 1.00 0.00 43 ALA A C 18
ATOM 17665 O O . ALA A 1 43 ? 31.026 -9.965 -1.153 1.00 0.00 43 ALA A O 18
ATOM 17672 N N . GLU A 1 44 ? 31.158 -7.861 -1.968 1.00 0.00 44 GLU A N 18
ATOM 17673 C CA . GLU A 1 44 ? 32.590 -7.678 -1.668 1.00 0.00 44 GLU A CA 18
ATOM 17674 C C . GLU A 1 44 ? 32.850 -7.646 -0.144 1.00 0.00 44 GLU A C 18
ATOM 17675 O O . GLU A 1 44 ? 33.900 -8.113 0.314 1.00 0.00 44 GLU A O 18
ATOM 17687 N N . ARG A 1 45 ? 31.878 -7.114 0.631 1.00 0.00 45 ARG A N 18
ATOM 17688 C CA . ARG A 1 45 ? 31.961 -7.072 2.111 1.00 0.00 45 ARG A CA 18
ATOM 17689 C C . ARG A 1 45 ? 31.845 -8.487 2.717 1.00 0.00 45 ARG A C 18
ATOM 17690 O O . ARG A 1 45 ? 32.552 -8.809 3.677 1.00 0.00 45 ARG A O 18
ATOM 17711 N N . ILE A 1 46 ? 30.952 -9.316 2.145 1.00 0.00 46 ILE A N 18
ATOM 17712 C CA . ILE A 1 46 ? 30.786 -10.726 2.564 1.00 0.00 46 ILE A CA 18
ATOM 17713 C C . ILE A 1 46 ? 32.044 -11.545 2.199 1.00 0.00 46 ILE A C 18
ATOM 17714 O O . ILE A 1 46 ? 32.501 -12.384 2.987 1.00 0.00 46 ILE A O 18
ATOM 17730 N N . ALA A 1 47 ? 32.596 -11.266 1.007 1.00 0.00 47 ALA A N 18
ATOM 17731 C CA . ALA A 1 47 ? 33.758 -11.986 0.462 1.00 0.00 47 ALA A CA 18
ATOM 17732 C C . ALA A 1 47 ? 34.971 -11.875 1.404 1.00 0.00 47 ALA A C 18
ATOM 17733 O O . ALA A 1 47 ? 35.478 -12.888 1.894 1.00 0.00 47 ALA A O 18
ATOM 17740 N N . LYS A 1 48 ? 35.360 -10.627 1.716 1.00 0.00 48 LYS A N 18
ATOM 17741 C CA . LYS A 1 48 ? 36.496 -10.345 2.625 1.00 0.00 48 LYS A CA 18
ATOM 17742 C C . LYS A 1 48 ? 36.199 -10.790 4.079 1.00 0.00 48 LYS A C 18
ATOM 17743 O O . LYS A 1 48 ? 37.133 -11.090 4.830 1.00 0.00 48 LYS A O 18
ATOM 17762 N N . SER A 1 49 ? 34.903 -10.833 4.458 1.00 0.00 49 SER A N 18
ATOM 17763 C CA . SER A 1 49 ? 34.464 -11.274 5.806 1.00 0.00 49 SER A CA 18
ATOM 17764 C C . SER A 1 49 ? 34.796 -12.758 6.035 1.00 0.00 49 SER A C 18
ATOM 17765 O O . SER A 1 49 ? 35.248 -13.158 7.115 1.00 0.00 49 SER A O 18
ATOM 17773 N N . LEU A 1 50 ? 34.567 -13.554 4.987 1.00 0.00 50 LEU A N 18
ATOM 17774 C CA . LEU A 1 50 ? 34.776 -15.011 5.004 1.00 0.00 50 LEU A CA 18
ATOM 17775 C C . LEU A 1 50 ? 36.180 -15.384 4.484 1.00 0.00 50 LEU A C 18
ATOM 17776 O O . LEU A 1 50 ? 36.531 -16.565 4.443 1.00 0.00 50 LEU A O 18
ATOM 17792 N N . GLY A 1 51 ? 36.971 -14.365 4.084 1.00 0.00 51 GLY A N 18
ATOM 17793 C CA . GLY A 1 51 ? 38.316 -14.569 3.525 1.00 0.00 51 GLY A CA 18
ATOM 17794 C C . GLY A 1 51 ? 38.302 -14.917 2.036 1.00 0.00 51 GLY A C 18
ATOM 17795 O O . GLY A 1 51 ? 39.359 -14.971 1.398 1.00 0.00 51 GLY A O 18
ATOM 17799 N N . LEU A 1 52 ? 37.093 -15.142 1.488 1.00 0.00 52 LEU A N 18
ATOM 17800 C CA . LEU A 1 52 ? 36.880 -15.572 0.098 1.00 0.00 52 LEU A CA 18
ATOM 17801 C C . LEU A 1 52 ? 37.031 -14.382 -0.879 1.00 0.00 52 LEU A C 18
ATOM 17802 O O . LEU A 1 52 ? 37.330 -13.251 -0.469 1.00 0.00 52 LEU A O 18
ATOM 17818 N N . GLN A 1 53 ? 36.817 -14.647 -2.175 1.00 0.00 53 GLN A N 18
ATOM 17819 C CA . GLN A 1 53 ? 36.752 -13.603 -3.210 1.00 0.00 53 GLN A CA 18
ATOM 17820 C C . GLN A 1 53 ? 35.403 -13.691 -3.930 1.00 0.00 53 GLN A C 18
ATOM 17821 O O . GLN A 1 53 ? 34.888 -14.797 -4.175 1.00 0.00 53 GLN A O 18
ATOM 17835 N N . VAL A 1 54 ? 34.819 -12.523 -4.236 1.00 0.00 54 VAL A N 18
ATOM 17836 C CA . VAL A 1 54 ? 33.556 -12.443 -4.980 1.00 0.00 54 VAL A CA 18
ATOM 17837 C C . VAL A 1 54 ? 33.793 -12.774 -6.474 1.00 0.00 54 VAL A C 18
ATOM 17838 O O . VAL A 1 54 ? 34.376 -11.990 -7.235 1.00 0.00 54 VAL A O 18
ATOM 17851 N N . ARG A 1 55 ? 33.378 -13.991 -6.847 1.00 0.00 55 ARG A N 18
ATOM 17852 C CA . ARG A 1 55 ? 33.420 -14.489 -8.218 1.00 0.00 55 ARG A CA 18
ATOM 17853 C C . ARG A 1 55 ? 32.210 -13.961 -9.004 1.00 0.00 55 ARG A C 18
ATOM 17854 O O . ARG A 1 55 ? 31.104 -14.488 -8.880 1.00 0.00 55 ARG A O 18
ATOM 17875 N N . LEU A 1 56 ? 32.405 -12.910 -9.797 1.00 0.00 56 LEU A N 18
ATOM 17876 C CA . LEU A 1 56 ? 31.399 -12.491 -10.778 1.00 0.00 56 LEU A CA 18
ATOM 17877 C C . LEU A 1 56 ? 31.429 -13.475 -11.962 1.00 0.00 56 LEU A C 18
ATOM 17878 O O . LEU A 1 56 ? 32.315 -13.413 -12.819 1.00 0.00 56 LEU A O 18
ATOM 17894 N N . GLU A 1 57 ? 30.491 -14.428 -11.950 1.00 0.00 57 GLU A N 18
ATOM 17895 C CA . GLU A 1 57 ? 30.328 -15.412 -13.027 1.00 0.00 57 GLU A CA 18
ATOM 17896 C C . GLU A 1 57 ? 29.347 -14.831 -14.054 1.00 0.00 57 GLU A C 18
ATOM 17897 O O . GLU A 1 57 ? 28.121 -15.033 -13.959 1.00 0.00 57 GLU A O 18
ATOM 17909 N N . GLY A 1 58 ? 29.913 -14.034 -14.979 1.00 0.00 58 GLY A N 18
ATOM 17910 C CA . GLY A 1 58 ? 29.149 -13.361 -16.017 1.00 0.00 58 GLY A CA 18
ATOM 17911 C C . GLY A 1 58 ? 28.153 -12.344 -15.466 1.00 0.00 58 GLY A C 18
ATOM 17912 O O . GLY A 1 58 ? 28.537 -11.248 -15.044 1.00 0.00 58 GLY A O 18
ATOM 17916 N N . ASP A 1 59 ? 26.871 -12.729 -15.452 1.00 0.00 59 ASP A N 18
ATOM 17917 C CA . ASP A 1 59 ? 25.761 -11.852 -15.030 1.00 0.00 59 ASP A CA 18
ATOM 17918 C C . ASP A 1 59 ? 25.534 -11.932 -13.505 1.00 0.00 59 ASP A C 18
ATOM 17919 O O . ASP A 1 59 ? 25.025 -10.988 -12.890 1.00 0.00 59 ASP A O 18
ATOM 17928 N N . THR A 1 60 ? 25.938 -13.056 -12.901 1.00 0.00 60 THR A N 18
ATOM 17929 C CA . THR A 1 60 ? 25.601 -13.391 -11.508 1.00 0.00 60 THR A CA 18
ATOM 17930 C C . THR A 1 60 ? 26.846 -13.318 -10.610 1.00 0.00 60 THR A C 18
ATOM 17931 O O . THR A 1 60 ? 27.868 -13.946 -10.913 1.00 0.00 60 THR A O 18
ATOM 17942 N N . PHE A 1 61 ? 26.762 -12.528 -9.519 1.00 0.00 61 PHE A N 18
ATOM 17943 C CA . PHE A 1 61 ? 27.776 -12.531 -8.454 1.00 0.00 61 PHE A CA 18
ATOM 17944 C C . PHE A 1 61 ? 27.692 -13.858 -7.675 1.00 0.00 61 PHE A C 18
ATOM 17945 O O . PHE A 1 61 ? 26.608 -14.391 -7.436 1.00 0.00 61 PHE A O 18
ATOM 17962 N N . LYS A 1 62 ? 28.857 -14.375 -7.328 1.00 0.00 62 LYS A N 18
ATOM 17963 C CA . LYS A 1 62 ? 29.052 -15.559 -6.476 1.00 0.00 62 LYS A CA 18
ATOM 17964 C C . LYS A 1 62 ? 30.226 -15.250 -5.554 1.00 0.00 62 LYS A C 18
ATOM 17965 O O . LYS A 1 62 ? 30.970 -14.316 -5.816 1.00 0.00 62 LYS A O 18
ATOM 17984 N N . ILE A 1 63 ? 30.372 -15.989 -4.453 1.00 0.00 63 ILE A N 18
ATOM 17985 C CA . ILE A 1 63 ? 31.469 -15.777 -3.485 1.00 0.00 63 ILE A CA 18
ATOM 17986 C C . ILE A 1 63 ? 32.121 -17.127 -3.161 1.00 0.00 63 ILE A C 18
ATOM 17987 O O . ILE A 1 63 ? 31.539 -17.966 -2.459 1.00 0.00 63 ILE A O 18
ATOM 18003 N N . GLU A 1 64 ? 33.321 -17.344 -3.727 1.00 0.00 64 GLU A N 18
ATOM 18004 C CA . GLU A 1 64 ? 34.054 -18.619 -3.643 1.00 0.00 64 GLU A CA 18
ATOM 18005 C C . GLU A 1 64 ? 35.421 -18.414 -2.958 1.00 0.00 64 GLU A C 18
ATOM 18006 O O . GLU A 1 64 ? 36.146 -17.473 -3.342 1.00 0.00 64 GLU A O 18
ATOM 18019 N N . MET A 1 1 ? 22.163 -46.340 -16.070 1.00 0.00 1 MET A N 19
ATOM 18020 C CA . MET A 1 1 ? 20.810 -45.760 -16.256 1.00 0.00 1 MET A CA 19
ATOM 18021 C C . MET A 1 1 ? 20.326 -45.125 -14.941 1.00 0.00 1 MET A C 19
ATOM 18022 O O . MET A 1 1 ? 20.691 -45.585 -13.850 1.00 0.00 1 MET A O 19
ATOM 18038 N N . GLY A 1 2 ? 19.505 -44.067 -15.061 1.00 0.00 2 GLY A N 19
ATOM 18039 C CA . GLY A 1 2 ? 18.941 -43.362 -13.911 1.00 0.00 2 GLY A CA 19
ATOM 18040 C C . GLY A 1 2 ? 17.672 -42.627 -14.301 1.00 0.00 2 GLY A C 19
ATOM 18041 O O . GLY A 1 2 ? 17.733 -41.655 -15.062 1.00 0.00 2 GLY A O 19
ATOM 18045 N N . SER A 1 3 ? 16.509 -43.113 -13.822 1.00 0.00 3 SER A N 19
ATOM 18046 C CA . SER A 1 3 ? 15.197 -42.522 -14.145 1.00 0.00 3 SER A CA 19
ATOM 18047 C C . SER A 1 3 ? 15.045 -41.143 -13.456 1.00 0.00 3 SER A C 19
ATOM 18048 O O . SER A 1 3 ? 14.756 -41.068 -12.255 1.00 0.00 3 SER A O 19
ATOM 18056 N N . SER A 1 4 ? 15.301 -40.072 -14.235 1.00 0.00 4 SER A N 19
ATOM 18057 C CA . SER A 1 4 ? 15.273 -38.682 -13.761 1.00 0.00 4 SER A CA 19
ATOM 18058 C C . SER A 1 4 ? 13.905 -38.292 -13.172 1.00 0.00 4 SER A C 19
ATOM 18059 O O . SER A 1 4 ? 13.833 -37.778 -12.045 1.00 0.00 4 SER A O 19
ATOM 18067 N N . HIS A 1 5 ? 12.837 -38.526 -13.965 1.00 0.00 5 HIS A N 19
ATOM 18068 C CA . HIS A 1 5 ? 11.437 -38.184 -13.603 1.00 0.00 5 HIS A CA 19
ATOM 18069 C C . HIS A 1 5 ? 11.247 -36.645 -13.424 1.00 0.00 5 HIS A C 19
ATOM 18070 O O . HIS A 1 5 ? 10.222 -36.171 -12.917 1.00 0.00 5 HIS A O 19
ATOM 18085 N N . HIS A 1 6 ? 12.242 -35.870 -13.906 1.00 0.00 6 HIS A N 19
ATOM 18086 C CA . HIS A 1 6 ? 12.288 -34.405 -13.769 1.00 0.00 6 HIS A CA 19
ATOM 18087 C C . HIS A 1 6 ? 11.219 -33.759 -14.669 1.00 0.00 6 HIS A C 19
ATOM 18088 O O . HIS A 1 6 ? 11.430 -33.561 -15.872 1.00 0.00 6 HIS A O 19
ATOM 18103 N N . HIS A 1 7 ? 10.049 -33.507 -14.075 1.00 0.00 7 HIS A N 19
ATOM 18104 C CA . HIS A 1 7 ? 8.920 -32.831 -14.735 1.00 0.00 7 HIS A CA 19
ATOM 18105 C C . HIS A 1 7 ? 8.682 -31.498 -13.995 1.00 0.00 7 HIS A C 19
ATOM 18106 O O . HIS A 1 7 ? 8.987 -30.422 -14.519 1.00 0.00 7 HIS A O 19
ATOM 18121 N N . HIS A 1 8 ? 8.165 -31.598 -12.757 1.00 0.00 8 HIS A N 19
ATOM 18122 C CA . HIS A 1 8 ? 8.061 -30.478 -11.788 1.00 0.00 8 HIS A CA 19
ATOM 18123 C C . HIS A 1 8 ? 8.197 -31.047 -10.369 1.00 0.00 8 HIS A C 19
ATOM 18124 O O . HIS A 1 8 ? 8.218 -32.266 -10.177 1.00 0.00 8 HIS A O 19
ATOM 18139 N N . HIS A 1 9 ? 8.301 -30.150 -9.383 1.00 0.00 9 HIS A N 19
ATOM 18140 C CA . HIS A 1 9 ? 8.243 -30.490 -7.947 1.00 0.00 9 HIS A CA 19
ATOM 18141 C C . HIS A 1 9 ? 7.434 -29.420 -7.213 1.00 0.00 9 HIS A C 19
ATOM 18142 O O . HIS A 1 9 ? 7.572 -28.223 -7.513 1.00 0.00 9 HIS A O 19
ATOM 18157 N N . HIS A 1 10 ? 6.593 -29.861 -6.256 1.00 0.00 10 HIS A N 19
ATOM 18158 C CA . HIS A 1 10 ? 5.855 -28.962 -5.348 1.00 0.00 10 HIS A CA 19
ATOM 18159 C C . HIS A 1 10 ? 6.857 -28.124 -4.522 1.00 0.00 10 HIS A C 19
ATOM 18160 O O . HIS A 1 10 ? 6.602 -26.954 -4.210 1.00 0.00 10 HIS A O 19
ATOM 18175 N N . SER A 1 11 ? 8.003 -28.750 -4.192 1.00 0.00 11 SER A N 19
ATOM 18176 C CA . SER A 1 11 ? 9.157 -28.070 -3.603 1.00 0.00 11 SER A CA 19
ATOM 18177 C C . SER A 1 11 ? 9.860 -27.208 -4.681 1.00 0.00 11 SER A C 19
ATOM 18178 O O . SER A 1 11 ? 10.804 -27.650 -5.348 1.00 0.00 11 SER A O 19
ATOM 18186 N N . SER A 1 12 ? 9.313 -26.001 -4.895 1.00 0.00 12 SER A N 19
ATOM 18187 C CA . SER A 1 12 ? 9.852 -25.020 -5.856 1.00 0.00 12 SER A CA 19
ATOM 18188 C C . SER A 1 12 ? 10.707 -23.975 -5.087 1.00 0.00 12 SER A C 19
ATOM 18189 O O . SER A 1 12 ? 11.085 -24.209 -3.928 1.00 0.00 12 SER A O 19
ATOM 18197 N N . GLY A 1 13 ? 11.025 -22.835 -5.731 1.00 0.00 13 GLY A N 19
ATOM 18198 C CA . GLY A 1 13 ? 11.850 -21.784 -5.118 1.00 0.00 13 GLY A CA 19
ATOM 18199 C C . GLY A 1 13 ? 13.318 -21.879 -5.514 1.00 0.00 13 GLY A C 19
ATOM 18200 O O . GLY A 1 13 ? 14.162 -21.165 -4.955 1.00 0.00 13 GLY A O 19
ATOM 18204 N N . LEU A 1 14 ? 13.623 -22.763 -6.484 1.00 0.00 14 LEU A N 19
ATOM 18205 C CA . LEU A 1 14 ? 14.967 -22.895 -7.074 1.00 0.00 14 LEU A CA 19
ATOM 18206 C C . LEU A 1 14 ? 15.015 -21.994 -8.330 1.00 0.00 14 LEU A C 19
ATOM 18207 O O . LEU A 1 14 ? 14.448 -22.346 -9.371 1.00 0.00 14 LEU A O 19
ATOM 18223 N N . VAL A 1 15 ? 15.656 -20.815 -8.193 1.00 0.00 15 VAL A N 19
ATOM 18224 C CA . VAL A 1 15 ? 15.778 -19.804 -9.282 1.00 0.00 15 VAL A CA 19
ATOM 18225 C C . VAL A 1 15 ? 16.548 -20.364 -10.524 1.00 0.00 15 VAL A C 19
ATOM 18226 O O . VAL A 1 15 ? 17.353 -21.294 -10.372 1.00 0.00 15 VAL A O 19
ATOM 18239 N N . PRO A 1 16 ? 16.286 -19.824 -11.777 1.00 0.00 16 PRO A N 19
ATOM 18240 C CA . PRO A 1 16 ? 16.932 -20.305 -13.037 1.00 0.00 16 PRO A CA 19
ATOM 18241 C C . PRO A 1 16 ? 18.477 -20.311 -13.001 1.00 0.00 16 PRO A C 19
ATOM 18242 O O . PRO A 1 16 ? 19.101 -19.494 -12.305 1.00 0.00 16 PRO A O 19
ATOM 18253 N N . ARG A 1 17 ? 19.072 -21.240 -13.778 1.00 0.00 17 ARG A N 19
ATOM 18254 C CA . ARG A 1 17 ? 20.532 -21.393 -13.896 1.00 0.00 17 ARG A CA 19
ATOM 18255 C C . ARG A 1 17 ? 21.136 -20.167 -14.599 1.00 0.00 17 ARG A C 19
ATOM 18256 O O . ARG A 1 17 ? 20.904 -19.949 -15.798 1.00 0.00 17 ARG A O 19
ATOM 18277 N N . GLY A 1 18 ? 21.908 -19.380 -13.833 1.00 0.00 18 GLY A N 19
ATOM 18278 C CA . GLY A 1 18 ? 22.422 -18.104 -14.300 1.00 0.00 18 GLY A CA 19
ATOM 18279 C C . GLY A 1 18 ? 21.324 -17.056 -14.346 1.00 0.00 18 GLY A C 19
ATOM 18280 O O . GLY A 1 18 ? 21.013 -16.519 -15.419 1.00 0.00 18 GLY A O 19
ATOM 18284 N N . SER A 1 19 ? 20.698 -16.819 -13.172 1.00 0.00 19 SER A N 19
ATOM 18285 C CA . SER A 1 19 ? 19.639 -15.812 -12.995 1.00 0.00 19 SER A CA 19
ATOM 18286 C C . SER A 1 19 ? 20.154 -14.417 -13.427 1.00 0.00 19 SER A C 19
ATOM 18287 O O . SER A 1 19 ? 21.047 -13.854 -12.778 1.00 0.00 19 SER A O 19
ATOM 18295 N N . HIS A 1 20 ? 19.620 -13.902 -14.558 1.00 0.00 20 HIS A N 19
ATOM 18296 C CA . HIS A 1 20 ? 20.109 -12.662 -15.196 1.00 0.00 20 HIS A CA 19
ATOM 18297 C C . HIS A 1 20 ? 19.571 -11.431 -14.452 1.00 0.00 20 HIS A C 19
ATOM 18298 O O . HIS A 1 20 ? 18.636 -10.751 -14.912 1.00 0.00 20 HIS A O 19
ATOM 18313 N N . MET A 1 21 ? 20.163 -11.189 -13.276 1.00 0.00 21 MET A N 19
ATOM 18314 C CA . MET A 1 21 ? 19.789 -10.116 -12.337 1.00 0.00 21 MET A CA 19
ATOM 18315 C C . MET A 1 21 ? 21.048 -9.671 -11.558 1.00 0.00 21 MET A C 19
ATOM 18316 O O . MET A 1 21 ? 22.156 -10.117 -11.851 1.00 0.00 21 MET A O 19
ATOM 18330 N N . LYS A 1 22 ? 20.858 -8.807 -10.555 1.00 0.00 22 LYS A N 19
ATOM 18331 C CA . LYS A 1 22 ? 21.940 -8.299 -9.671 1.00 0.00 22 LYS A CA 19
ATOM 18332 C C . LYS A 1 22 ? 22.097 -9.263 -8.472 1.00 0.00 22 LYS A C 19
ATOM 18333 O O . LYS A 1 22 ? 21.993 -8.880 -7.296 1.00 0.00 22 LYS A O 19
ATOM 18352 N N . THR A 1 23 ? 22.353 -10.532 -8.814 1.00 0.00 23 THR A N 19
ATOM 18353 C CA . THR A 1 23 ? 22.283 -11.659 -7.882 1.00 0.00 23 THR A CA 19
ATOM 18354 C C . THR A 1 23 ? 23.637 -11.915 -7.202 1.00 0.00 23 THR A C 19
ATOM 18355 O O . THR A 1 23 ? 24.627 -12.181 -7.870 1.00 0.00 23 THR A O 19
ATOM 18366 N N . VAL A 1 24 ? 23.657 -11.864 -5.864 1.00 0.00 24 VAL A N 19
ATOM 18367 C CA . VAL A 1 24 ? 24.848 -12.154 -5.052 1.00 0.00 24 VAL A CA 19
ATOM 18368 C C . VAL A 1 24 ? 24.704 -13.550 -4.425 1.00 0.00 24 VAL A C 19
ATOM 18369 O O . VAL A 1 24 ? 23.925 -13.750 -3.481 1.00 0.00 24 VAL A O 19
ATOM 18382 N N . GLU A 1 25 ? 25.428 -14.525 -4.989 1.00 0.00 25 GLU A N 19
ATOM 18383 C CA . GLU A 1 25 ? 25.424 -15.906 -4.498 1.00 0.00 25 GLU A CA 19
ATOM 18384 C C . GLU A 1 25 ? 26.571 -16.093 -3.501 1.00 0.00 25 GLU A C 19
ATOM 18385 O O . GLU A 1 25 ? 27.728 -15.852 -3.836 1.00 0.00 25 GLU A O 19
ATOM 18397 N N . VAL A 1 26 ? 26.239 -16.520 -2.285 1.00 0.00 26 VAL A N 19
ATOM 18398 C CA . VAL A 1 26 ? 27.229 -16.902 -1.266 1.00 0.00 26 VAL A CA 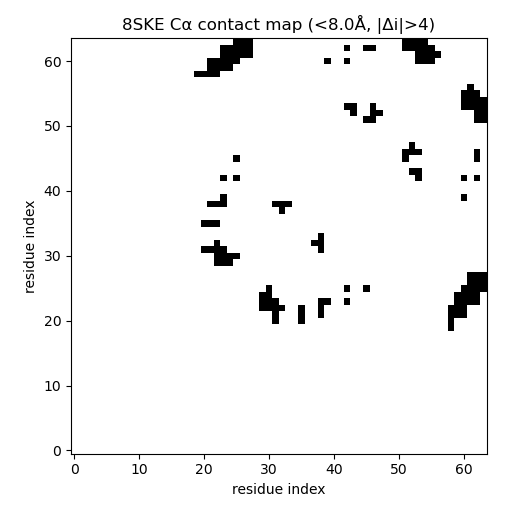19
ATOM 18399 C C . VAL A 1 26 ? 26.790 -18.219 -0.598 1.00 0.00 26 VAL A C 19
ATOM 18400 O O . VAL A 1 26 ? 25.601 -18.404 -0.288 1.00 0.00 26 VAL A O 19
ATOM 18413 N N . ASN A 1 27 ? 27.771 -19.140 -0.436 1.00 0.00 27 ASN A N 19
ATOM 18414 C CA . ASN A 1 27 ? 27.583 -20.487 0.149 1.00 0.00 27 ASN A CA 19
ATOM 18415 C C . ASN A 1 27 ? 26.681 -21.349 -0.771 1.00 0.00 27 ASN A C 19
ATOM 18416 O O . ASN A 1 27 ? 25.994 -22.273 -0.323 1.00 0.00 27 ASN A O 19
ATOM 18427 N N . GLY A 1 28 ? 26.720 -21.036 -2.081 1.00 0.00 28 GLY A N 19
ATOM 18428 C CA . GLY A 1 28 ? 25.907 -21.728 -3.091 1.00 0.00 28 GLY A CA 19
ATOM 18429 C C . GLY A 1 28 ? 24.430 -21.326 -3.078 1.00 0.00 28 GLY A C 19
ATOM 18430 O O . GLY A 1 28 ? 23.629 -21.888 -3.829 1.00 0.00 28 GLY A O 19
ATOM 18434 N N . VAL A 1 29 ? 24.075 -20.361 -2.211 1.00 0.00 29 VAL A N 19
ATOM 18435 C CA . VAL A 1 29 ? 22.710 -19.831 -2.087 1.00 0.00 29 VAL A CA 19
ATOM 18436 C C . VAL A 1 29 ? 22.672 -18.445 -2.741 1.00 0.00 29 VAL A C 19
ATOM 18437 O O . VAL A 1 29 ? 23.434 -17.553 -2.350 1.00 0.00 29 VAL A O 19
ATOM 18450 N N . LYS A 1 30 ? 21.817 -18.287 -3.760 1.00 0.00 30 LYS A N 19
ATOM 18451 C CA . LYS A 1 30 ? 21.653 -17.009 -4.463 1.00 0.00 30 LYS A CA 19
ATOM 18452 C C . LYS A 1 30 ? 20.778 -16.034 -3.658 1.00 0.00 30 LYS A C 19
ATOM 18453 O O . LYS A 1 30 ? 19.744 -16.425 -3.110 1.00 0.00 30 LYS A O 19
ATOM 18472 N N . TYR A 1 31 ? 21.224 -14.774 -3.588 1.00 0.00 31 TYR A N 19
ATOM 18473 C CA . TYR A 1 31 ? 20.474 -13.667 -2.973 1.00 0.00 31 TYR A CA 19
ATOM 18474 C C . TYR A 1 31 ? 20.458 -12.494 -3.959 1.00 0.00 31 TYR A C 19
ATOM 18475 O O . TYR A 1 31 ? 21.443 -11.757 -4.060 1.00 0.00 31 TYR A O 19
ATOM 18493 N N . ASP A 1 32 ? 19.350 -12.328 -4.697 1.00 0.00 32 ASP A N 19
ATOM 18494 C CA . ASP A 1 32 ? 19.209 -11.209 -5.649 1.00 0.00 32 ASP A CA 19
ATOM 18495 C C . ASP A 1 32 ? 18.940 -9.911 -4.885 1.00 0.00 32 ASP A C 19
ATOM 18496 O O . ASP A 1 32 ? 18.102 -9.883 -3.977 1.00 0.00 32 ASP A O 19
ATOM 18505 N N . PHE A 1 33 ? 19.640 -8.837 -5.274 1.00 0.00 33 PHE A N 19
ATOM 18506 C CA . PHE A 1 33 ? 19.675 -7.584 -4.505 1.00 0.00 33 PHE A CA 19
ATOM 18507 C C . PHE A 1 33 ? 18.882 -6.466 -5.212 1.00 0.00 33 PHE A C 19
ATOM 18508 O O . PHE A 1 33 ? 18.221 -6.716 -6.219 1.00 0.00 33 PHE A O 19
ATOM 18525 N N . ASP A 1 34 ? 18.916 -5.253 -4.631 1.00 0.00 34 ASP A N 19
ATOM 18526 C CA . ASP A 1 34 ? 18.177 -4.082 -5.131 1.00 0.00 34 ASP A CA 19
ATOM 18527 C C . ASP A 1 34 ? 18.822 -3.513 -6.414 1.00 0.00 34 ASP A C 19
ATOM 18528 O O . ASP A 1 34 ? 18.213 -3.524 -7.488 1.00 0.00 34 ASP A O 19
ATOM 18537 N N . ASN A 1 35 ? 20.066 -3.023 -6.286 1.00 0.00 35 ASN A N 19
ATOM 18538 C CA . ASN A 1 35 ? 20.850 -2.445 -7.408 1.00 0.00 35 ASN A CA 19
ATOM 18539 C C . ASN A 1 35 ? 22.129 -3.281 -7.595 1.00 0.00 35 ASN A C 19
ATOM 18540 O O . ASN A 1 35 ? 22.584 -3.883 -6.627 1.00 0.00 35 ASN A O 19
ATOM 18551 N N . PRO A 1 36 ? 22.733 -3.335 -8.834 1.00 0.00 36 PRO A N 19
ATOM 18552 C CA . PRO A 1 36 ? 24.062 -3.969 -9.057 1.00 0.00 36 PRO A CA 19
ATOM 18553 C C . PRO A 1 36 ? 25.192 -3.258 -8.277 1.00 0.00 36 PRO A C 19
ATOM 18554 O O . PRO A 1 36 ? 26.225 -3.855 -7.978 1.00 0.00 36 PRO A O 19
ATOM 18565 N N . GLU A 1 37 ? 24.945 -1.978 -7.950 1.00 0.00 37 GLU A N 19
ATOM 18566 C CA . GLU A 1 37 ? 25.841 -1.137 -7.139 1.00 0.00 37 GLU A CA 19
ATOM 18567 C C . GLU A 1 37 ? 25.849 -1.643 -5.691 1.00 0.00 37 GLU A C 19
ATOM 18568 O O . GLU A 1 37 ? 26.906 -1.913 -5.112 1.00 0.00 37 GLU A O 19
ATOM 18580 N N . GLN A 1 38 ? 24.628 -1.786 -5.147 1.00 0.00 38 GLN A N 19
ATOM 18581 C CA . GLN A 1 38 ? 24.391 -2.266 -3.778 1.00 0.00 38 GLN A CA 19
ATOM 18582 C C . GLN A 1 38 ? 24.706 -3.773 -3.659 1.00 0.00 38 GLN A C 19
ATOM 18583 O O . GLN A 1 38 ? 24.998 -4.265 -2.572 1.00 0.00 38 GLN A O 19
ATOM 18597 N N . ALA A 1 39 ? 24.627 -4.485 -4.802 1.00 0.00 39 ALA A N 19
ATOM 18598 C CA . ALA A 1 39 ? 24.983 -5.911 -4.912 1.00 0.00 39 ALA A CA 19
ATOM 18599 C C . ALA A 1 39 ? 26.506 -6.075 -4.808 1.00 0.00 39 ALA A C 19
ATOM 18600 O O . ALA A 1 39 ? 26.996 -6.997 -4.168 1.00 0.00 39 ALA A O 19
ATOM 18607 N N . ARG A 1 40 ? 27.229 -5.149 -5.457 1.00 0.00 40 ARG A N 19
ATOM 18608 C CA . ARG A 1 40 ? 28.701 -5.069 -5.421 1.00 0.00 40 ARG A CA 19
ATOM 18609 C C . ARG A 1 40 ? 29.199 -4.705 -4.007 1.00 0.00 40 ARG A C 19
ATOM 18610 O O . ARG A 1 40 ? 30.208 -5.249 -3.536 1.00 0.00 40 ARG A O 19
ATOM 18631 N N . GLU A 1 41 ? 28.465 -3.796 -3.332 1.00 0.00 41 GLU A N 19
ATOM 18632 C CA . GLU A 1 41 ? 28.728 -3.436 -1.925 1.00 0.00 41 GLU A CA 19
ATOM 18633 C C . GLU A 1 41 ? 28.565 -4.677 -1.023 1.00 0.00 41 GLU A C 19
ATOM 18634 O O . GLU A 1 41 ? 29.515 -5.074 -0.347 1.00 0.00 41 GLU A O 19
ATOM 18646 N N . MET A 1 42 ? 27.359 -5.296 -1.070 1.00 0.00 42 MET A N 19
ATOM 18647 C CA . MET A 1 42 ? 27.013 -6.506 -0.277 1.00 0.00 42 MET A CA 19
ATOM 18648 C C . MET A 1 42 ? 28.066 -7.615 -0.469 1.00 0.00 42 MET A C 19
ATOM 18649 O O . MET A 1 42 ? 28.590 -8.163 0.506 1.00 0.00 42 MET A O 19
ATOM 18663 N N . ALA A 1 43 ? 28.382 -7.886 -1.749 1.00 0.00 43 ALA A N 19
ATOM 18664 C CA . ALA A 1 43 ? 29.258 -8.983 -2.167 1.00 0.00 43 ALA A CA 19
ATOM 18665 C C . ALA A 1 43 ? 30.652 -8.874 -1.546 1.00 0.00 43 ALA A C 19
ATOM 18666 O O . ALA A 1 43 ? 31.112 -9.806 -0.884 1.00 0.00 43 ALA A O 19
ATOM 18673 N N . GLU A 1 44 ? 31.308 -7.722 -1.739 1.00 0.00 44 GLU A N 19
ATOM 18674 C CA . GLU A 1 44 ? 32.698 -7.513 -1.286 1.00 0.00 44 GLU A CA 19
ATOM 18675 C C . GLU A 1 44 ? 32.807 -7.411 0.253 1.00 0.00 44 GLU A C 19
ATOM 18676 O O . GLU A 1 44 ? 33.868 -7.695 0.820 1.00 0.00 44 GLU A O 19
ATOM 18688 N N . ARG A 1 45 ? 31.700 -7.021 0.918 1.00 0.00 45 ARG A N 19
ATOM 18689 C CA . ARG A 1 45 ? 31.623 -6.973 2.395 1.00 0.00 45 ARG A CA 19
ATOM 18690 C C . ARG A 1 45 ? 31.489 -8.390 2.992 1.00 0.00 45 ARG A C 19
ATOM 18691 O O . ARG A 1 45 ? 32.071 -8.679 4.039 1.00 0.00 45 ARG A O 19
ATOM 18712 N N . ILE A 1 46 ? 30.722 -9.259 2.310 1.00 0.00 46 ILE A N 19
ATOM 18713 C CA . ILE A 1 46 ? 30.580 -10.682 2.695 1.00 0.00 46 ILE A CA 19
ATOM 18714 C C . ILE A 1 46 ? 31.886 -11.450 2.363 1.00 0.00 46 ILE A C 19
ATOM 18715 O O . ILE A 1 46 ? 32.281 -12.374 3.085 1.00 0.00 46 ILE A O 19
ATOM 18731 N N . ALA A 1 47 ? 32.559 -11.016 1.282 1.00 0.00 47 ALA A N 19
ATOM 18732 C CA . ALA A 1 47 ? 33.815 -11.616 0.805 1.00 0.00 47 ALA A CA 19
ATOM 18733 C C . ALA A 1 47 ? 34.929 -11.456 1.844 1.00 0.00 47 ALA A C 19
ATOM 18734 O O . ALA A 1 47 ? 35.516 -12.434 2.267 1.00 0.00 47 ALA A O 19
ATOM 18741 N N . LYS A 1 48 ? 35.179 -10.205 2.260 1.00 0.00 48 LYS A N 19
ATOM 18742 C CA . LYS A 1 48 ? 36.223 -9.883 3.254 1.00 0.00 48 LYS A CA 19
ATOM 18743 C C . LYS A 1 48 ? 35.867 -10.450 4.650 1.00 0.00 48 LYS A C 19
ATOM 18744 O O . LYS A 1 48 ? 36.757 -10.750 5.456 1.00 0.00 48 LYS A O 19
ATOM 18763 N N . SER A 1 49 ? 34.551 -10.615 4.902 1.00 0.00 49 SER A N 19
ATOM 18764 C CA . SER A 1 49 ? 34.016 -11.177 6.158 1.00 0.00 49 SER A CA 19
ATOM 18765 C C . SER A 1 49 ? 34.393 -12.668 6.303 1.00 0.00 49 SER A C 19
ATOM 18766 O O . SER A 1 49 ? 34.819 -13.112 7.371 1.00 0.00 49 SER A O 19
ATOM 18774 N N . LEU A 1 50 ? 34.239 -13.422 5.200 1.00 0.00 50 LEU A N 19
ATOM 18775 C CA . LEU A 1 50 ? 34.513 -14.876 5.161 1.00 0.00 50 LEU A CA 19
ATOM 18776 C C . LEU A 1 50 ? 35.929 -15.177 4.625 1.00 0.00 50 LEU A C 19
ATOM 18777 O O . LEU A 1 50 ? 36.374 -16.326 4.642 1.00 0.00 50 LEU A O 19
ATOM 18793 N N . GLY A 1 51 ? 36.620 -14.130 4.132 1.00 0.00 51 GLY A N 19
ATOM 18794 C CA . GLY A 1 51 ? 37.947 -14.266 3.509 1.00 0.00 51 GLY A CA 19
ATOM 18795 C C . GLY A 1 51 ? 37.889 -14.589 2.014 1.00 0.00 51 GLY A C 19
ATOM 18796 O O . GLY A 1 51 ? 38.907 -14.500 1.312 1.00 0.00 51 GLY A O 19
ATOM 18800 N N . LEU A 1 52 ? 36.683 -14.944 1.522 1.00 0.00 52 LEU A N 19
ATOM 18801 C CA . LEU A 1 52 ? 36.457 -15.405 0.135 1.00 0.00 52 LEU A CA 19
ATOM 18802 C C . LEU A 1 52 ? 36.604 -14.266 -0.898 1.00 0.00 52 LEU A C 19
ATOM 18803 O O . LEU A 1 52 ? 36.801 -13.103 -0.531 1.00 0.00 52 LEU A O 19
ATOM 18819 N N . GLN A 1 53 ? 36.504 -14.614 -2.197 1.00 0.00 53 GLN A N 19
ATOM 18820 C CA . GLN A 1 53 ? 36.578 -13.631 -3.303 1.00 0.00 53 GLN A CA 19
ATOM 18821 C C . GLN A 1 53 ? 35.290 -13.664 -4.137 1.00 0.00 53 GLN A C 19
ATOM 18822 O O . GLN A 1 53 ? 34.768 -14.736 -4.445 1.00 0.00 53 GLN A O 19
ATOM 18836 N N . VAL A 1 54 ? 34.789 -12.470 -4.501 1.00 0.00 54 VAL A N 19
ATOM 18837 C CA . VAL A 1 54 ? 33.620 -12.334 -5.378 1.00 0.00 54 VAL A CA 19
ATOM 18838 C C . VAL A 1 54 ? 34.040 -12.601 -6.831 1.00 0.00 54 VAL A C 19
ATOM 18839 O O . VAL A 1 54 ? 34.844 -11.847 -7.398 1.00 0.00 54 VAL A O 19
ATOM 18852 N N . ARG A 1 55 ? 33.526 -13.695 -7.402 1.00 0.00 55 ARG A N 19
ATOM 18853 C CA . ARG A 1 55 ? 33.722 -14.035 -8.816 1.00 0.00 55 ARG A CA 19
ATOM 18854 C C . ARG A 1 55 ? 32.360 -14.014 -9.525 1.00 0.00 55 ARG A C 19
ATOM 18855 O O . ARG A 1 55 ? 31.535 -14.923 -9.359 1.00 0.00 55 ARG A O 19
ATOM 18876 N N . LEU A 1 56 ? 32.127 -12.928 -10.269 1.00 0.00 56 LEU A N 19
ATOM 18877 C CA . LEU A 1 56 ? 30.905 -12.723 -11.040 1.00 0.00 56 LEU A CA 19
ATOM 18878 C C . LEU A 1 56 ? 30.878 -13.662 -12.270 1.00 0.00 56 LEU A C 19
ATOM 18879 O O . LEU A 1 56 ? 31.567 -13.423 -13.268 1.00 0.00 56 LEU A O 19
ATOM 18895 N N . GLU A 1 57 ? 30.120 -14.761 -12.149 1.00 0.00 57 GLU A N 19
ATOM 18896 C CA . GLU A 1 57 ? 29.886 -15.704 -13.256 1.00 0.00 57 GLU A CA 19
ATOM 18897 C C . GLU A 1 57 ? 28.575 -15.310 -13.948 1.00 0.00 57 GLU A C 19
ATOM 18898 O O . GLU A 1 57 ? 27.480 -15.561 -13.409 1.00 0.00 57 GLU A O 19
ATOM 18910 N N . GLY A 1 58 ? 28.696 -14.658 -15.116 1.00 0.00 58 GLY A N 19
ATOM 18911 C CA . GLY A 1 58 ? 27.541 -14.121 -15.825 1.00 0.00 58 GLY A CA 19
ATOM 18912 C C . GLY A 1 58 ? 26.910 -12.955 -15.067 1.00 0.00 58 GLY A C 19
ATOM 18913 O O . GLY A 1 58 ? 27.442 -11.844 -15.089 1.00 0.00 58 GLY A O 19
ATOM 18917 N N . ASP A 1 59 ? 25.783 -13.219 -14.373 1.00 0.00 59 ASP A N 19
ATOM 18918 C CA . ASP A 1 59 ? 25.064 -12.196 -13.568 1.00 0.00 59 ASP A CA 19
ATOM 18919 C C . ASP A 1 59 ? 25.002 -12.574 -12.072 1.00 0.00 59 ASP A C 19
ATOM 18920 O O . ASP A 1 59 ? 24.382 -11.866 -11.271 1.00 0.00 59 ASP A O 19
ATOM 18929 N N . THR A 1 60 ? 25.681 -13.671 -11.684 1.00 0.00 60 THR A N 19
ATOM 18930 C CA . THR A 1 60 ? 25.694 -14.149 -10.288 1.00 0.00 60 THR A CA 19
ATOM 18931 C C . THR A 1 60 ? 27.083 -13.925 -9.644 1.00 0.00 60 THR A C 19
ATOM 18932 O O . THR A 1 60 ? 28.062 -14.595 -10.002 1.00 0.00 60 THR A O 19
ATOM 18943 N N . PHE A 1 61 ? 27.156 -12.911 -8.750 1.00 0.00 61 PHE A N 19
ATOM 18944 C CA . PHE A 1 61 ? 28.333 -12.615 -7.907 1.00 0.00 61 PHE A CA 19
ATOM 18945 C C . PHE A 1 61 ? 28.599 -13.790 -6.931 1.00 0.00 61 PHE A C 19
ATOM 18946 O O . PHE A 1 61 ? 28.140 -13.775 -5.784 1.00 0.00 61 PHE A O 19
ATOM 18963 N N . LYS A 1 62 ? 29.300 -14.826 -7.424 1.00 0.00 62 LYS A N 19
ATOM 18964 C CA . LYS A 1 62 ? 29.570 -16.059 -6.662 1.00 0.00 62 LYS A CA 19
ATOM 18965 C C . LYS A 1 62 ? 30.800 -15.873 -5.754 1.00 0.00 62 LYS A C 19
ATOM 18966 O O . LYS A 1 62 ? 31.951 -15.962 -6.213 1.00 0.00 62 LYS A O 19
ATOM 18985 N N . ILE A 1 63 ? 30.531 -15.580 -4.473 1.00 0.00 63 ILE A N 19
ATOM 18986 C CA . ILE A 1 63 ? 31.549 -15.376 -3.436 1.00 0.00 63 ILE A CA 19
ATOM 18987 C C . ILE A 1 63 ? 32.138 -16.736 -3.005 1.00 0.00 63 ILE A C 19
ATOM 18988 O O . ILE A 1 63 ? 31.556 -17.458 -2.180 1.00 0.00 63 ILE A O 19
ATOM 19004 N N . GLU A 1 64 ? 33.262 -17.095 -3.639 1.00 0.00 64 GLU A N 19
ATOM 19005 C CA . GLU A 1 64 ? 33.993 -18.347 -3.390 1.00 0.00 64 GLU A CA 19
ATOM 19006 C C . GLU A 1 64 ? 35.499 -18.031 -3.265 1.00 0.00 64 GLU A C 19
ATOM 19007 O O . GLU A 1 64 ? 36.064 -17.447 -4.207 1.00 0.00 64 GLU A O 19
ATOM 19020 N N . MET A 1 1 ? -17.614 -10.960 1.833 1.00 0.00 1 MET A N 20
ATOM 19021 C CA . MET A 1 1 ? -16.912 -12.264 1.866 1.00 0.00 1 MET A CA 20
ATOM 19022 C C . MET A 1 1 ? -15.884 -12.336 0.727 1.00 0.00 1 MET A C 20
ATOM 19023 O O . MET A 1 1 ? -15.806 -11.430 -0.110 1.00 0.00 1 MET A O 20
ATOM 19039 N N . GLY A 1 2 ? -15.097 -13.420 0.701 1.00 0.00 2 GLY A N 20
ATOM 19040 C CA . GLY A 1 2 ? -14.065 -13.619 -0.322 1.00 0.00 2 GLY A CA 20
ATOM 19041 C C . GLY A 1 2 ? -13.737 -15.095 -0.513 1.00 0.00 2 GLY A C 20
ATOM 19042 O O . GLY A 1 2 ? -13.394 -15.783 0.460 1.00 0.00 2 GLY A O 20
ATOM 19046 N N . SER A 1 3 ? -13.878 -15.583 -1.755 1.00 0.00 3 SER A N 20
ATOM 19047 C CA . SER A 1 3 ? -13.554 -16.973 -2.127 1.00 0.00 3 SER A CA 20
ATOM 19048 C C . SER A 1 3 ? -12.079 -17.071 -2.549 1.00 0.00 3 SER A C 20
ATOM 19049 O O . SER A 1 3 ? -11.661 -16.387 -3.485 1.00 0.00 3 SER A O 20
ATOM 19057 N N . SER A 1 4 ? -11.294 -17.916 -1.843 1.00 0.00 4 SER A N 20
ATOM 19058 C CA . SER A 1 4 ? -9.857 -18.101 -2.123 1.00 0.00 4 SER A CA 20
ATOM 19059 C C . SER A 1 4 ? -9.644 -18.888 -3.441 1.00 0.00 4 SER A C 20
ATOM 19060 O O . SER A 1 4 ? -9.476 -20.119 -3.434 1.00 0.00 4 SER A O 20
ATOM 19068 N N . HIS A 1 5 ? -9.699 -18.161 -4.569 1.00 0.00 5 HIS A N 20
ATOM 19069 C CA . HIS A 1 5 ? -9.569 -18.731 -5.920 1.00 0.00 5 HIS A CA 20
ATOM 19070 C C . HIS A 1 5 ? -8.074 -18.829 -6.281 1.00 0.00 5 HIS A C 20
ATOM 19071 O O . HIS A 1 5 ? -7.481 -17.870 -6.802 1.00 0.00 5 HIS A O 20
ATOM 19086 N N . HIS A 1 6 ? -7.458 -19.981 -5.939 1.00 0.00 6 HIS A N 20
ATOM 19087 C CA . HIS A 1 6 ? -6.020 -20.215 -6.154 1.00 0.00 6 HIS A CA 20
ATOM 19088 C C . HIS A 1 6 ? -5.714 -20.312 -7.657 1.00 0.00 6 HIS A C 20
ATOM 19089 O O . HIS A 1 6 ? -6.241 -21.187 -8.358 1.00 0.00 6 HIS A O 20
ATOM 19104 N N . HIS A 1 7 ? -4.863 -19.391 -8.131 1.00 0.00 7 HIS A N 20
ATOM 19105 C CA . HIS A 1 7 ? -4.594 -19.184 -9.556 1.00 0.00 7 HIS A CA 20
ATOM 19106 C C . HIS A 1 7 ? -3.671 -20.280 -10.101 1.00 0.00 7 HIS A C 20
ATOM 19107 O O . HIS A 1 7 ? -2.457 -20.274 -9.857 1.00 0.00 7 HIS A O 20
ATOM 19122 N N . HIS A 1 8 ? -4.286 -21.250 -10.791 1.00 0.00 8 HIS A N 20
ATOM 19123 C CA . HIS A 1 8 ? -3.589 -22.304 -11.537 1.00 0.00 8 HIS A CA 20
ATOM 19124 C C . HIS A 1 8 ? -3.859 -22.088 -13.036 1.00 0.00 8 HIS A C 20
ATOM 19125 O O . HIS A 1 8 ? -5.021 -21.989 -13.455 1.00 0.00 8 HIS A O 20
ATOM 19140 N N . HIS A 1 9 ? -2.786 -21.967 -13.826 1.00 0.00 9 HIS A N 20
ATOM 19141 C CA . HIS A 1 9 ? -2.875 -21.781 -15.283 1.00 0.00 9 HIS A CA 20
ATOM 19142 C C . HIS A 1 9 ? -1.595 -22.319 -15.943 1.00 0.00 9 HIS A C 20
ATOM 19143 O O . HIS A 1 9 ? -0.481 -21.948 -15.544 1.00 0.00 9 HIS A O 20
ATOM 19158 N N . HIS A 1 10 ? -1.773 -23.205 -16.943 1.00 0.00 10 HIS A N 20
ATOM 19159 C CA . HIS A 1 10 ? -0.668 -23.735 -17.755 1.00 0.00 10 HIS A CA 20
ATOM 19160 C C . HIS A 1 10 ? -0.215 -22.661 -18.759 1.00 0.00 10 HIS A C 20
ATOM 19161 O O . HIS A 1 10 ? -1.054 -22.005 -19.386 1.00 0.00 10 HIS A O 20
ATOM 19176 N N . SER A 1 11 ? 1.107 -22.508 -18.913 1.00 0.00 11 SER A N 20
ATOM 19177 C CA . SER A 1 11 ? 1.721 -21.383 -19.648 1.00 0.00 11 SER A CA 20
ATOM 19178 C C . SER A 1 11 ? 2.893 -21.883 -20.533 1.00 0.00 11 SER A C 20
ATOM 19179 O O . SER A 1 11 ? 3.911 -21.184 -20.707 1.00 0.00 11 SER A O 20
ATOM 19187 N N . SER A 1 12 ? 2.723 -23.086 -21.117 1.00 0.00 12 SER A N 20
ATOM 19188 C CA . SER A 1 12 ? 3.734 -23.724 -21.973 1.00 0.00 12 SER A CA 20
ATOM 19189 C C . SER A 1 12 ? 3.877 -22.950 -23.311 1.00 0.00 12 SER A C 20
ATOM 19190 O O . SER A 1 12 ? 2.984 -22.998 -24.165 1.00 0.00 12 SER A O 20
ATOM 19198 N N . GLY A 1 13 ? 5.000 -22.220 -23.457 1.00 0.00 13 GLY A N 20
ATOM 19199 C CA . GLY A 1 13 ? 5.269 -21.407 -24.650 1.00 0.00 13 GLY A CA 20
ATOM 19200 C C . GLY A 1 13 ? 5.265 -19.908 -24.353 1.00 0.00 13 GLY A C 20
ATOM 19201 O O . GLY A 1 13 ? 5.811 -19.123 -25.134 1.00 0.00 13 GLY A O 20
ATOM 19205 N N . LEU A 1 14 ? 4.637 -19.511 -23.227 1.00 0.00 14 LEU A N 20
ATOM 19206 C CA . LEU A 1 14 ? 4.587 -18.098 -22.776 1.00 0.00 14 LEU A CA 20
ATOM 19207 C C . LEU A 1 14 ? 5.702 -17.811 -21.747 1.00 0.00 14 LEU A C 20
ATOM 19208 O O . LEU A 1 14 ? 5.648 -16.809 -21.017 1.00 0.00 14 LEU A O 20
ATOM 19224 N N . VAL A 1 15 ? 6.722 -18.690 -21.715 1.00 0.00 15 VAL A N 20
ATOM 19225 C CA . VAL A 1 15 ? 7.869 -18.571 -20.802 1.00 0.00 15 VAL A CA 20
ATOM 19226 C C . VAL A 1 15 ? 8.756 -17.360 -21.191 1.00 0.00 15 VAL A C 20
ATOM 19227 O O . VAL A 1 15 ? 9.017 -17.151 -22.385 1.00 0.00 15 VAL A O 20
ATOM 19240 N N . PRO A 1 16 ? 9.204 -16.515 -20.204 1.00 0.00 16 PRO A N 20
ATOM 19241 C CA . PRO A 1 16 ? 10.117 -15.378 -20.470 1.00 0.00 16 PRO A CA 20
ATOM 19242 C C . PRO A 1 16 ? 11.590 -15.835 -20.563 1.00 0.00 16 PRO A C 20
ATOM 19243 O O . PRO A 1 16 ? 11.885 -17.042 -20.515 1.00 0.00 16 PRO A O 20
ATOM 19254 N N . ARG A 1 17 ? 12.504 -14.866 -20.727 1.00 0.00 17 ARG A N 20
ATOM 19255 C CA . ARG A 1 17 ? 13.952 -15.121 -20.725 1.00 0.00 17 ARG A CA 20
ATOM 19256 C C . ARG A 1 17 ? 14.402 -15.411 -19.278 1.00 0.00 17 ARG A C 20
ATOM 19257 O O . ARG A 1 17 ? 14.640 -14.480 -18.491 1.00 0.00 17 ARG A O 20
ATOM 19278 N N . GLY A 1 18 ? 14.439 -16.718 -18.937 1.00 0.00 18 GLY A N 20
ATOM 19279 C CA . GLY A 1 18 ? 14.767 -17.188 -17.591 1.00 0.00 18 GLY A CA 20
ATOM 19280 C C . GLY A 1 18 ? 16.237 -16.981 -17.245 1.00 0.00 18 GLY A C 20
ATOM 19281 O O . GLY A 1 18 ? 17.052 -17.903 -17.389 1.00 0.00 18 GLY A O 20
ATOM 19285 N N . SER A 1 19 ? 16.572 -15.758 -16.821 1.00 0.00 19 SER A N 20
ATOM 19286 C CA . SER A 1 19 ? 17.943 -15.354 -16.466 1.00 0.00 19 SER A CA 20
ATOM 19287 C C . SER A 1 19 ? 17.972 -14.836 -15.017 1.00 0.00 19 SER A C 20
ATOM 19288 O O . SER A 1 19 ? 16.915 -14.610 -14.410 1.00 0.00 19 SER A O 20
ATOM 19296 N N . HIS A 1 20 ? 19.182 -14.663 -14.461 1.00 0.00 20 HIS A N 20
ATOM 19297 C CA . HIS A 1 20 ? 19.371 -14.232 -13.062 1.00 0.00 20 HIS A CA 20
ATOM 19298 C C . HIS A 1 20 ? 20.073 -12.868 -13.033 1.00 0.00 20 HIS A C 20
ATOM 19299 O O . HIS A 1 20 ? 21.275 -12.763 -13.324 1.00 0.00 20 HIS A O 20
ATOM 19314 N N . MET A 1 21 ? 19.285 -11.828 -12.706 1.00 0.00 21 MET A N 20
ATOM 19315 C CA . MET A 1 21 ? 19.744 -10.437 -12.692 1.00 0.00 21 MET A CA 20
ATOM 19316 C C . MET A 1 21 ? 20.229 -10.054 -11.272 1.00 0.00 21 MET A C 20
ATOM 19317 O O . MET A 1 21 ? 19.531 -10.351 -10.297 1.00 0.00 21 MET A O 20
ATOM 19331 N N . LYS A 1 22 ? 21.405 -9.367 -11.208 1.00 0.00 22 LYS A N 20
ATOM 19332 C CA . LYS A 1 22 ? 22.083 -8.839 -9.979 1.00 0.00 22 LYS A CA 20
ATOM 19333 C C . LYS A 1 22 ? 21.832 -9.681 -8.698 1.00 0.00 22 LYS A C 20
ATOM 19334 O O . LYS A 1 22 ? 21.062 -9.309 -7.810 1.00 0.00 22 LYS A O 20
ATOM 19353 N N . THR A 1 23 ? 22.489 -10.849 -8.646 1.00 0.00 23 THR A N 20
ATOM 19354 C CA . THR A 1 23 ? 22.299 -11.854 -7.579 1.00 0.00 23 THR A CA 20
ATOM 19355 C C . THR A 1 23 ? 23.645 -12.241 -6.946 1.00 0.00 23 THR A C 20
ATOM 19356 O O . THR A 1 23 ? 24.595 -12.543 -7.658 1.00 0.00 23 THR A O 20
ATOM 19367 N N . VAL A 1 24 ? 23.710 -12.262 -5.606 1.00 0.00 24 VAL A N 20
ATOM 19368 C CA . VAL A 1 24 ? 24.942 -12.573 -4.869 1.00 0.00 24 VAL A CA 20
ATOM 19369 C C . VAL A 1 24 ? 24.850 -13.979 -4.263 1.00 0.00 24 VAL A C 20
ATOM 19370 O O . VAL A 1 24 ? 24.122 -14.192 -3.291 1.00 0.00 24 VAL A O 20
ATOM 19383 N N . GLU A 1 25 ? 25.598 -14.931 -4.836 1.00 0.00 25 GLU A N 20
ATOM 19384 C CA . GLU A 1 25 ? 25.602 -16.317 -4.359 1.00 0.00 25 GLU A CA 20
ATOM 19385 C C . GLU A 1 25 ? 26.780 -16.544 -3.407 1.00 0.00 25 GLU A C 20
ATOM 19386 O O . GLU A 1 25 ? 27.921 -16.692 -3.846 1.00 0.00 25 GLU A O 20
ATOM 19398 N N . VAL A 1 26 ? 26.497 -16.554 -2.105 1.00 0.00 26 VAL A N 20
ATOM 19399 C CA . VAL A 1 26 ? 27.489 -16.905 -1.072 1.00 0.00 26 VAL A CA 20
ATOM 19400 C C . VAL A 1 26 ? 27.001 -18.125 -0.271 1.00 0.00 26 VAL A C 20
ATOM 19401 O O . VAL A 1 26 ? 25.834 -18.168 0.145 1.00 0.00 26 VAL A O 20
ATOM 19414 N N . ASN A 1 27 ? 27.911 -19.132 -0.116 1.00 0.00 27 ASN A N 20
ATOM 19415 C CA . ASN A 1 27 ? 27.642 -20.416 0.582 1.00 0.00 27 ASN A CA 20
ATOM 19416 C C . ASN A 1 27 ? 26.508 -21.184 -0.156 1.00 0.00 27 ASN A C 20
ATOM 19417 O O . ASN A 1 27 ? 25.799 -22.020 0.414 1.00 0.00 27 ASN A O 20
ATOM 19428 N N . GLY A 1 28 ? 26.387 -20.896 -1.475 1.00 0.00 28 GLY A N 20
ATOM 19429 C CA . GLY A 1 28 ? 25.363 -21.496 -2.347 1.00 0.00 28 GLY A CA 20
ATOM 19430 C C . GLY A 1 28 ? 24.059 -20.714 -2.365 1.00 0.00 28 GLY A C 20
ATOM 19431 O O . GLY A 1 28 ? 23.228 -20.909 -3.271 1.00 0.00 28 GLY A O 20
ATOM 19435 N N . VAL A 1 29 ? 23.884 -19.818 -1.375 1.00 0.00 29 VAL A N 20
ATOM 19436 C CA . VAL A 1 29 ? 22.645 -19.060 -1.168 1.00 0.00 29 VAL A CA 20
ATOM 19437 C C . VAL A 1 29 ? 22.665 -17.788 -2.036 1.00 0.00 29 VAL A C 20
ATOM 19438 O O . VAL A 1 29 ? 23.549 -16.938 -1.895 1.00 0.00 29 VAL A O 20
ATOM 19451 N N . LYS A 1 30 ? 21.690 -17.691 -2.945 1.00 0.00 30 LYS A N 20
ATOM 19452 C CA . LYS A 1 30 ? 21.548 -16.580 -3.901 1.00 0.00 30 LYS A CA 20
ATOM 19453 C C . LYS A 1 30 ? 20.640 -15.459 -3.352 1.00 0.00 30 LYS A C 20
ATOM 19454 O O . LYS A 1 30 ? 19.431 -15.654 -3.175 1.00 0.00 30 LYS A O 20
ATOM 19473 N N . TYR A 1 31 ? 21.245 -14.293 -3.093 1.00 0.00 31 TYR A N 20
ATOM 19474 C CA . TYR A 1 31 ? 20.553 -13.082 -2.630 1.00 0.00 31 TYR A CA 20
ATOM 19475 C C . TYR A 1 31 ? 20.377 -12.129 -3.816 1.00 0.00 31 TYR A C 20
ATOM 19476 O O . TYR A 1 31 ? 21.324 -11.455 -4.222 1.00 0.00 31 TYR A O 20
ATOM 19494 N N . ASP A 1 32 ? 19.171 -12.099 -4.386 1.00 0.00 32 ASP A N 20
ATOM 19495 C CA . ASP A 1 32 ? 18.877 -11.249 -5.564 1.00 0.00 32 ASP A CA 20
ATOM 19496 C C . ASP A 1 32 ? 18.570 -9.811 -5.113 1.00 0.00 32 ASP A C 20
ATOM 19497 O O . ASP A 1 32 ? 18.022 -9.602 -4.030 1.00 0.00 32 ASP A O 20
ATOM 19506 N N . PHE A 1 33 ? 18.927 -8.830 -5.945 1.00 0.00 33 PHE A N 20
ATOM 19507 C CA . PHE A 1 33 ? 18.813 -7.393 -5.623 1.00 0.00 33 PHE A CA 20
ATOM 19508 C C . PHE A 1 33 ? 18.010 -6.656 -6.702 1.00 0.00 33 PHE A C 20
ATOM 19509 O O . PHE A 1 33 ? 17.638 -7.236 -7.733 1.00 0.00 33 PHE A O 20
ATOM 19526 N N . ASP A 1 34 ? 17.755 -5.371 -6.429 1.00 0.00 34 ASP A N 20
ATOM 19527 C CA . ASP A 1 34 ? 17.197 -4.418 -7.395 1.00 0.00 34 ASP A CA 20
ATOM 19528 C C . ASP A 1 34 ? 18.349 -3.797 -8.194 1.00 0.00 34 ASP A C 20
ATOM 19529 O O . ASP A 1 34 ? 18.318 -3.743 -9.423 1.00 0.00 34 ASP A O 20
ATOM 19538 N N . ASN A 1 35 ? 19.390 -3.353 -7.461 1.00 0.00 35 ASN A N 20
ATOM 19539 C CA . ASN A 1 35 ? 20.581 -2.689 -8.043 1.00 0.00 35 ASN A CA 20
ATOM 19540 C C . ASN A 1 35 ? 21.827 -3.580 -7.899 1.00 0.00 35 ASN A C 20
ATOM 19541 O O . ASN A 1 35 ? 22.004 -4.224 -6.856 1.00 0.00 35 ASN A O 20
ATOM 19552 N N . PRO A 1 36 ? 22.729 -3.622 -8.948 1.00 0.00 36 PRO A N 20
ATOM 19553 C CA . PRO A 1 36 ? 23.996 -4.390 -8.894 1.00 0.00 36 PRO A CA 20
ATOM 19554 C C . PRO A 1 36 ? 25.019 -3.729 -7.961 1.00 0.00 36 PRO A C 20
ATOM 19555 O O . PRO A 1 36 ? 26.013 -4.349 -7.596 1.00 0.00 36 PRO A O 20
ATOM 19566 N N . GLU A 1 37 ? 24.738 -2.463 -7.598 1.00 0.00 37 GLU A N 20
ATOM 19567 C CA . GLU A 1 37 ? 25.623 -1.617 -6.785 1.00 0.00 37 GLU A CA 20
ATOM 19568 C C . GLU A 1 37 ? 25.613 -2.129 -5.347 1.00 0.00 37 GLU A C 20
ATOM 19569 O O . GLU A 1 37 ? 26.655 -2.444 -4.771 1.00 0.00 37 GLU A O 20
ATOM 19581 N N . GLN A 1 38 ? 24.386 -2.260 -4.825 1.00 0.00 38 GLN A N 20
ATOM 19582 C CA . GLN A 1 38 ? 24.115 -2.746 -3.465 1.00 0.00 38 GLN A CA 20
ATOM 19583 C C . GLN A 1 38 ? 24.551 -4.220 -3.343 1.00 0.00 38 GLN A C 20
ATOM 19584 O O . GLN A 1 38 ? 25.035 -4.656 -2.294 1.00 0.00 38 GLN A O 20
ATOM 19598 N N . ALA A 1 39 ? 24.350 -4.963 -4.456 1.00 0.00 39 ALA A N 20
ATOM 19599 C CA . ALA A 1 39 ? 24.739 -6.373 -4.587 1.00 0.00 39 ALA A CA 20
ATOM 19600 C C . ALA A 1 39 ? 26.259 -6.534 -4.464 1.00 0.00 39 ALA A C 20
ATOM 19601 O O . ALA A 1 39 ? 26.745 -7.348 -3.681 1.00 0.00 39 ALA A O 20
ATOM 19608 N N . ARG A 1 40 ? 26.987 -5.701 -5.225 1.00 0.00 40 ARG A N 20
ATOM 19609 C CA . ARG A 1 40 ? 28.455 -5.778 -5.338 1.00 0.00 40 ARG A CA 20
ATOM 19610 C C . ARG A 1 40 ? 29.124 -5.377 -4.020 1.00 0.00 40 ARG A C 20
ATOM 19611 O O . ARG A 1 40 ? 30.060 -6.038 -3.576 1.00 0.00 40 ARG A O 20
ATOM 19632 N N . GLU A 1 41 ? 28.626 -4.293 -3.408 1.00 0.00 41 GLU A N 20
ATOM 19633 C CA . GLU A 1 41 ? 29.170 -3.759 -2.148 1.00 0.00 41 GLU A CA 20
ATOM 19634 C C . GLU A 1 41 ? 28.967 -4.736 -0.982 1.00 0.00 41 GLU A C 20
ATOM 19635 O O . GLU A 1 41 ? 29.873 -4.915 -0.165 1.00 0.00 41 GLU A O 20
ATOM 19647 N N . MET A 1 42 ? 27.774 -5.378 -0.915 1.00 0.00 42 MET A N 20
ATOM 19648 C CA . MET A 1 42 ? 27.503 -6.426 0.095 1.00 0.00 42 MET A CA 20
ATOM 19649 C C . MET A 1 42 ? 28.435 -7.628 -0.145 1.00 0.00 42 MET A C 20
ATOM 19650 O O . MET A 1 42 ? 28.982 -8.185 0.803 1.00 0.00 42 MET A O 20
ATOM 19664 N N . ALA A 1 43 ? 28.599 -7.985 -1.435 1.00 0.00 43 ALA A N 20
ATOM 19665 C CA . ALA A 1 43 ? 29.447 -9.101 -1.886 1.00 0.00 43 ALA A CA 20
ATOM 19666 C C . ALA A 1 43 ? 30.887 -8.938 -1.400 1.00 0.00 43 ALA A C 20
ATOM 19667 O O . ALA A 1 43 ? 31.461 -9.871 -0.848 1.00 0.00 43 ALA A O 20
ATOM 19674 N N . GLU A 1 44 ? 31.441 -7.734 -1.594 1.00 0.00 44 GLU A N 20
ATOM 19675 C CA . GLU A 1 44 ? 32.827 -7.400 -1.208 1.00 0.00 44 GLU A CA 20
ATOM 19676 C C . GLU A 1 44 ? 33.022 -7.484 0.321 1.00 0.00 44 GLU A C 20
ATOM 19677 O O . GLU A 1 44 ? 34.067 -7.948 0.792 1.00 0.00 44 GLU A O 20
ATOM 19689 N N . ARG A 1 45 ? 31.997 -7.037 1.072 1.00 0.00 45 ARG A N 20
ATOM 19690 C CA . ARG A 1 45 ? 32.003 -7.061 2.548 1.00 0.00 45 ARG A CA 20
ATOM 19691 C C . ARG A 1 45 ? 31.966 -8.504 3.086 1.00 0.00 45 ARG A C 20
ATOM 19692 O O . ARG A 1 45 ? 32.699 -8.836 4.015 1.00 0.00 45 ARG A O 20
ATOM 19713 N N . ILE A 1 46 ? 31.105 -9.347 2.480 1.00 0.00 46 ILE A N 20
ATOM 19714 C CA . ILE A 1 46 ? 30.967 -10.770 2.857 1.00 0.00 46 ILE A CA 20
ATOM 19715 C C . ILE A 1 46 ? 32.241 -11.553 2.467 1.00 0.00 46 ILE A C 20
ATOM 19716 O O . ILE A 1 46 ? 32.677 -12.451 3.192 1.00 0.00 46 ILE A O 20
ATOM 19732 N N . ALA A 1 47 ? 32.832 -11.168 1.323 1.00 0.00 47 ALA A N 20
ATOM 19733 C CA . ALA A 1 47 ? 34.031 -11.813 0.768 1.00 0.00 47 ALA A CA 20
ATOM 19734 C C . ALA A 1 47 ? 35.209 -11.684 1.731 1.00 0.00 47 ALA A C 20
ATOM 19735 O O . ALA A 1 47 ? 35.810 -12.683 2.095 1.00 0.00 47 ALA A O 20
ATOM 19742 N N . LYS A 1 48 ? 35.496 -10.444 2.162 1.00 0.00 48 LYS A N 20
ATOM 19743 C CA . LYS A 1 48 ? 36.592 -10.173 3.110 1.00 0.00 48 LYS A CA 20
ATOM 19744 C C . LYS A 1 48 ? 36.264 -10.740 4.511 1.00 0.00 48 LYS A C 20
ATOM 19745 O O . LYS A 1 48 ? 37.169 -11.138 5.245 1.00 0.00 48 LYS A O 20
ATOM 19764 N N . SER A 1 49 ? 34.957 -10.796 4.846 1.00 0.00 49 SER A N 20
ATOM 19765 C CA . SER A 1 49 ? 34.457 -11.335 6.129 1.00 0.00 49 SER A CA 20
ATOM 19766 C C . SER A 1 49 ? 34.729 -12.847 6.248 1.00 0.00 49 SER A C 20
ATOM 19767 O O . SER A 1 49 ? 35.051 -13.340 7.332 1.00 0.00 49 SER A O 20
ATOM 19775 N N . LEU A 1 50 ? 34.592 -13.570 5.122 1.00 0.00 50 LEU A N 20
ATOM 19776 C CA . LEU A 1 50 ? 34.776 -15.040 5.075 1.00 0.00 50 LEU A CA 20
ATOM 19777 C C . LEU A 1 50 ? 36.143 -15.427 4.474 1.00 0.00 50 LEU A C 20
ATOM 19778 O O . LEU A 1 50 ? 36.500 -16.602 4.468 1.00 0.00 50 LEU A O 20
ATOM 19794 N N . GLY A 1 51 ? 36.885 -14.428 3.960 1.00 0.00 51 GLY A N 20
ATOM 19795 C CA . GLY A 1 51 ? 38.173 -14.652 3.280 1.00 0.00 51 GLY A CA 20
ATOM 19796 C C . GLY A 1 51 ? 38.016 -15.079 1.812 1.00 0.00 51 GLY A C 20
ATOM 19797 O O . GLY A 1 51 ? 39.017 -15.260 1.106 1.00 0.00 51 GLY A O 20
ATOM 19801 N N . LEU A 1 52 ? 36.758 -15.247 1.355 1.00 0.00 52 LEU A N 20
ATOM 19802 C CA . LEU A 1 52 ? 36.442 -15.707 -0.013 1.00 0.00 52 LEU A CA 20
ATOM 19803 C C . LEU A 1 52 ? 36.534 -14.558 -1.035 1.00 0.00 52 LEU A C 20
ATOM 19804 O O . LEU A 1 52 ? 36.764 -13.411 -0.662 1.00 0.00 52 LEU A O 20
ATOM 19820 N N . GLN A 1 53 ? 36.389 -14.878 -2.338 1.00 0.00 53 GLN A N 20
ATOM 19821 C CA . GLN A 1 53 ? 36.539 -13.877 -3.423 1.00 0.00 53 GLN A CA 20
ATOM 19822 C C . GLN A 1 53 ? 35.231 -13.750 -4.223 1.00 0.00 53 GLN A C 20
ATOM 19823 O O . GLN A 1 53 ? 34.615 -14.763 -4.552 1.00 0.00 53 GLN A O 20
ATOM 19837 N N . VAL A 1 54 ? 34.827 -12.501 -4.558 1.00 0.00 54 VAL A N 20
ATOM 19838 C CA . VAL A 1 54 ? 33.601 -12.247 -5.350 1.00 0.00 54 VAL A CA 20
ATOM 19839 C C . VAL A 1 54 ? 33.837 -12.589 -6.832 1.00 0.00 54 VAL A C 20
ATOM 19840 O O . VAL A 1 54 ? 34.445 -11.809 -7.576 1.00 0.00 54 VAL A O 20
ATOM 19853 N N . ARG A 1 55 ? 33.373 -13.785 -7.221 1.00 0.00 55 ARG A N 20
ATOM 19854 C CA . ARG A 1 55 ? 33.446 -14.302 -8.585 1.00 0.00 55 ARG A CA 20
ATOM 19855 C C . ARG A 1 55 ? 32.181 -13.888 -9.364 1.00 0.00 55 ARG A C 20
ATOM 19856 O O . ARG A 1 55 ? 31.143 -14.563 -9.288 1.00 0.00 55 ARG A O 20
ATOM 19877 N N . LEU A 1 56 ? 32.244 -12.742 -10.067 1.00 0.00 56 LEU A N 20
ATOM 19878 C CA . LEU A 1 56 ? 31.153 -12.314 -10.953 1.00 0.00 56 LEU A CA 20
ATOM 19879 C C . LEU A 1 56 ? 31.123 -13.230 -12.199 1.00 0.00 56 LEU A C 20
ATOM 19880 O O . LEU A 1 56 ? 31.968 -13.123 -13.101 1.00 0.00 56 LEU A O 20
ATOM 19896 N N . GLU A 1 57 ? 30.182 -14.175 -12.186 1.00 0.00 57 GLU A N 20
ATOM 19897 C CA . GLU A 1 57 ? 29.917 -15.066 -13.319 1.00 0.00 57 GLU A CA 20
ATOM 19898 C C . GLU A 1 57 ? 28.657 -14.572 -14.027 1.00 0.00 57 GLU A C 20
ATOM 19899 O O . GLU A 1 57 ? 27.570 -14.590 -13.428 1.00 0.00 57 GLU A O 20
ATOM 19911 N N . GLY A 1 58 ? 28.806 -14.114 -15.279 1.00 0.00 58 GLY A N 20
ATOM 19912 C CA . GLY A 1 58 ? 27.681 -13.579 -16.037 1.00 0.00 58 GLY A CA 20
ATOM 19913 C C . GLY A 1 58 ? 27.164 -12.276 -15.437 1.00 0.00 58 GLY A C 20
ATOM 19914 O O . GLY A 1 58 ? 27.787 -11.225 -15.601 1.00 0.00 58 GLY A O 20
ATOM 19918 N N . ASP A 1 59 ? 26.044 -12.361 -14.705 1.00 0.00 59 ASP A N 20
ATOM 19919 C CA . ASP A 1 59 ? 25.406 -11.198 -14.048 1.00 0.00 59 ASP A CA 20
ATOM 19920 C C . ASP A 1 59 ? 25.143 -11.509 -12.544 1.00 0.00 59 ASP A C 20
ATOM 19921 O O . ASP A 1 59 ? 24.394 -10.793 -11.863 1.00 0.00 59 ASP A O 20
ATOM 19930 N N . THR A 1 60 ? 25.799 -12.575 -12.030 1.00 0.00 60 THR A N 20
ATOM 19931 C CA . THR A 1 60 ? 25.657 -13.038 -10.630 1.00 0.00 60 THR A CA 20
ATOM 19932 C C . THR A 1 60 ? 27.014 -12.976 -9.892 1.00 0.00 60 THR A C 20
ATOM 19933 O O . THR A 1 60 ? 27.988 -13.622 -10.305 1.00 0.00 60 THR A O 20
ATOM 19944 N N . PHE A 1 61 ? 27.058 -12.179 -8.809 1.00 0.00 61 PHE A N 20
ATOM 19945 C CA . PHE A 1 61 ? 28.231 -12.015 -7.941 1.00 0.00 61 PHE A CA 20
ATOM 19946 C C . PHE A 1 61 ? 28.340 -13.196 -6.952 1.00 0.00 61 PHE A C 20
ATOM 19947 O O . PHE A 1 61 ? 27.835 -13.124 -5.831 1.00 0.00 61 PHE A O 20
ATOM 19964 N N . LYS A 1 62 ? 28.965 -14.300 -7.386 1.00 0.00 62 LYS A N 20
ATOM 19965 C CA . LYS A 1 62 ? 29.269 -15.434 -6.483 1.00 0.00 62 LYS A CA 20
ATOM 19966 C C . LYS A 1 62 ? 30.387 -15.020 -5.503 1.00 0.00 62 LYS A C 20
ATOM 19967 O O . LYS A 1 62 ? 31.090 -14.051 -5.752 1.00 0.00 62 LYS A O 20
ATOM 19986 N N . ILE A 1 63 ? 30.517 -15.730 -4.370 1.00 0.00 63 ILE A N 20
ATOM 19987 C CA . ILE A 1 63 ? 31.575 -15.472 -3.372 1.00 0.00 63 ILE A CA 20
ATOM 19988 C C . ILE A 1 63 ? 32.240 -16.808 -3.019 1.00 0.00 63 ILE A C 20
ATOM 19989 O O . ILE A 1 63 ? 31.796 -17.532 -2.118 1.00 0.00 63 ILE A O 20
ATOM 20005 N N . GLU A 1 64 ? 33.274 -17.140 -3.796 1.00 0.00 64 GLU A N 20
ATOM 20006 C CA . GLU A 1 64 ? 33.971 -18.422 -3.740 1.00 0.00 64 GLU A CA 20
ATOM 20007 C C . GLU A 1 64 ? 35.480 -18.142 -3.539 1.00 0.00 64 GLU A C 20
ATOM 20008 O O . GLU A 1 64 ? 36.023 -18.462 -2.468 1.00 0.00 64 GLU A O 20
#

Sequence (64 aa):
MGSSHHHHHHSSGLVPRGSHMKTVEVNGVKYDFDNPEQAREMAERIAKSLGLQVRLEGDTFKIEMGSSHHHHHHSSGLVPRGSHMKTVEVNGVKYDFDNPEQAREMAERIAKSLGLQVRLEGDTFKIEMGSSHHHHHHSSGLVPRGSHMKTVEVNGVKYDFDNPEQAREMAERIAKSLGLQVRLEGDTFKIEMGSSHHHHHHSSGLVPRGSHMKTVEVNGVKYDFDNPEQAREMAERIAKSLGLQVRLEGDTFKIEMGSSHHHHHHSSGLVPRGSHMKTVEVNGVKYDFDNPEQAREMAERIAKSLGLQVRLEGDTFKIEMGSSHHHHHHSSGLVPRGSHMKTVEVNGVKYDFDNPEQAREMAERIAKSLGLQVRLEGDTFKIEMGSSHHHHHHSSGLVPRGSHMKTVEVNGVKYDFDNPEQAREMAERIAKSLGLQVRLEGDTFKIEMGSSHHHHHHSSGLVPRGSHMKTVEVNGVKYDFDNPEQAREMAERIAKSLGLQVRLEGDTFKIEMGSSHHHHHHSSGLVPRGSHMKTVEVNGVKYDFDNPEQAREMAERIAKSLGLQVRLEGDTFKIEMGSSHHHHHHSSGLVPRGSHMKTVEVNGVKYDFDNPEQAREMAERIAKSLGLQVRLEGDTFKIEMGSSHHHHHHSSGLVPRGSHMKTVEVNGVKYDFDNPEQAREMAERIAKSLGLQVRLEGDTFKIEMGSSHHHHHHSSGLVPRGSHMKTVEVNGVKYDFDNPEQAREMAERIAKSLGLQVRLEGDTFKIEMGSSHHHHHHSSGLVPRGSHMKTVEVNGVKYDFDNPEQAREMAERIAKSLGLQVRLEGDTFKIEMGSSHHHHHHSSGLVPRGSHMKTVEVNGVKYDFDNPEQAREMAERIAKSLGLQVRLEGDTFKIEMGSSHHHHHHSSGLVPRGSHMKTVEVNGVKYDFDNPEQAREMAERIAKSLGLQVRLEGDTFKIEMGSSHHHHHHSSGLVPRGSHMKTVEVNGVKYDFDNPEQAREMAERIAKSLGLQVRLEGDTFKIEMGSSHHHHHHSSGLVPRGSHMKTVEVNGVKYDFDNPEQAREMAERIAKSLGLQVRLEGDTFKIEMGSSHHHHHHSSGLVPRGSHMKTVEVNGVKYDFDNPEQAREMAERIAKSLGLQVRLEGDTFKIEMGSSHHHHHHSSGLVPRGSHMKTVEVNGVKYDFDNPEQAREMAERIAKSLGLQVRLEGDTFKIEMGSSHHHHHHSSGLVPRGSHMKTVEVNGVKYDFDNPEQAREMAERIAKSLGLQVRLEGDTFKIE

Foldseek 3Di:
DDDPPDDDDDCVPVDDDPDAALWEQEPNDTDHDPDVVVSVVVLVVVLVVVVFPQDCDPRYGYTD

Secondary structure (DSSP, 8-state):
----S-------SSS--------EEETTEEE--SSHHHHHHHHHHHHHHHT--EEEETTEEEE-

Radius of gyration: 14.0 Å; Cα contacts (8 Å, |Δi|>4): 81; chains: 1; bounding box: 35×21×34 Å

Solvent-accessible surface area: 5629 Å² total; per-residue (Å²): 227,72,65,109,148,174,144,123,183,153,104,86,59,185,108,96,241,80,79,103,70,89,15,1,16,13,114,50,77,129,108,103,67,139,79,45,113,96,0,103,60,66,0,93,141,32,9,167,87,107,70,64,122,31,130,97,85,74,28,14,19,47,0,123

Nearest PDB structures (foldseek):
  8ske-assembly1_A  TM=7.004E-01  e=1.002E-07  Escherichia coli
  5up1-assembly1_A  TM=6.810E-01  e=1.053E-05  Escherichia coli
  8skd-assembly1_A  TM=6.316E-01  e=2.139E-04  Escherichia coli
  3wpa-assembly1_A  TM=4.046E-01  e=8.095E+00  Acinetobacter sp. Tol 5
  8ske-assembly1_A  TM=7.121E-01  e=1.908E-08  Escherichia coli